Protein AF-A0AAN8KH13-F1 (afdb_monomer)

Secondary structure (DSSP, 8-state):
----------------SSSSSSSSSSSSS-------PPPGGGSPP-SGGGT-EE--SSTT-B---EEEEEEEEETTEEEEEEEEETTTEEESSS-----S--PSSPTT---EEEEEES-EEGGGS-EEEEEEE--HHHHHHHHHHHHHH-TT-TT---SEEEEEEEEEEEETT--GGGGG--EEEEEEEEESSSSEEEEEEEEE------GGGT--TTT--SSSPPEEEEE-SSSS-EEE-TTTTSGGGGGGGT--SSSSTTEEEEE-SSSS-B-SSB-SSSEE-EEESSEEETT--SEEEEESB---TT--EEEEETTTTEEEEEEEEETTEEEEEPPP-S--EEEEEEEEETTS-S-EEEEEEEE-GGGS--SEEEESGGG-EE-TT---EEEEEE-TTTTGGGT---SEEEEEEEEEEEETTEEEEEEEE---SPEE--SEEEEE--PPPTT--EEEEEEEESS----TT---EEEB--EEPEESSHHHHHHHHHHHHHHHTTSPPPPP-SPPPSBHHHHHH-TTTEEEBTTB-TT---TTTTTTSTT-SEEEEESSPPTTS-EE-EEE-TTSBBP-TTT-TTS-BEESS-TT----TT----TTHHHIIIIIHHHIIIIII-S-HHHHHHHHHHSPBP--TT--PPEEEEEETTTEEE-TT--EEE---SEEEEEEEETTSSEEEEEEEEEEE-TT-PEEEEEEEEEEEEEETTTSPPEEEEEETTTEEEEEETTEEE-TTTS-SEEE-SSEEEEEE---TT-EEEEEEETTTTEEEEEEE-SS-EEEEEEE--GGGTTTEESTT---SS-TTS--B-TTSPBPPTTS-HHHHHHHTGGGGBPPGGG--S---TT-------TT--PPPTTTS-----HHHHHHHTT-HHHHHHHHHH--HHHHHHHHHHHHHHHHHHHHT-----PPPPPPPTTEEEEE--SSTT-EEEEEEPTTEEEESTT--SEEEB-TTS-BSSPPPEEEE--------------------SSSHHHHHHHHHHHHTTTSSS------------------------------PPP----HHHHHHHHGGGS--S---PPPPS---GGGTTS--

Foldseek 3Di:
DDDDDDDDDDDDDDDDDDPPPPPVPVPPDPPPPPLAFQAPVNDDDFDVVVVWDFWDQAQQTWNFKDQAPFWAFFAQDTARIWIGTQQQKIWGPGRGSDAFDDDPPDPQLTWIAGLWGHRWRCNLHWTKIKDKDQDQVVQVVVLVVCCVLAVVCPVDTWRIKMKIKGGQIAHALADDQSSVFGWIKMWMWTDPNQWIKIKIAGNAFQAFYHVVQVADNNRNDDHFGIWHWTHNSPRPAIDGDPQGRHRCVNQQSRDELRPRRRMYMWIGNHSHIDTSADPPLAEEKDWPPLEDALAFLAKIKIFRHFDDQPKWKKKAFPVVRDIFTKHDPHRGMIMTRTHRHLAFAKTKMFMDINNSDRRYIYIHGHDFLLPDAFQKDWPPQVQLAAEQQQARKTKIFHDLCPCVVVVFDQQKKFKFKWAWDQDPVFIDTDTFDDPVDIDGSPRMDIDGGGHGDLRRFWIKIKIFRPRRPDPPPRTRITIHRTGTRHYPDLVSLVVVLVVLLVVLVPDDFDDADAADAFFQLLQVLQLQFKDWRSQAGLVDPGPRHCVLQPQFNTKIWTLAQPPQQKTKIWTAHPVGGTDWCQVGLNHIWTFNHDLNDDDDPPDSDGRNPCRCVNPRSSSCSQPPSHPPVVSNVSVCVRTPTGDCPPAAGWFKWKFAFLTWIAASLGQTAHAFFAAKFFAKAFPVRQWTKIWGKDFFAAPVRDGFLTIATFKMWIDGGPPWWIWIWGQDLPQLIWIDTNNHTDRPVSCDCWDDTGQKIWGWDDDPPFWTWIWIHRRVQSKIWIWIGGNGHIIIMIIGRDPVQQQRMATSNARNPNDNQQRQQAPVRDTDGSPDFNVCSRVVGHVSRHDDPVRDSDDDDPPDDHSPTPPVRDHDGLVNDDQDDDPVLCVLQPPPSSLSVSCRGNVDSRSSNRRNVVVVVSVSSVVSRDDFAFADDDHQAVQKGKDWPGTHFFTKIFIGGHPQWAWVVNPDDRIWGQHPNRYTPDDDIHIDGDPPDPPPDDDDDDDDDDDDDPDPPVVVVVVVVVVVVVPPPDDDDDDDDDDDDDDDDDDDDDDDDDDDDDDDDDDDDDDVVVVVVVVVVPDDDDDDDDDDDPDDDPPPPPPDD

Nearest PDB structures (foldseek):
  8oes-assembly1_A  TM=5.252E-01  e=6.749E-11  Homo sapiens
  9gvj-assembly1_A  TM=3.069E-01  e=3.193E-13  Homo sapiens
  9gvq-assembly1_A  TM=2.911E-01  e=2.598E-13  Homo sapiens
  3l89-assembly3_T  TM=8.649E-01  e=4.446E-04  Homo sapiens
  8oer-assembly1_B  TM=3.246E-01  e=1.681E-11  Homo sapiens

InterPro domains:
  IPR000436 Sushi/SCR/CCP domain [PF00084] (931-987)
  IPR000436 Sushi/SCR/CCP domain [PS50923] (929-989)
  IPR000436 Sushi/SCR/CCP domain [SM00032] (931-987)
  IPR000436 Sushi/SCR/CCP domain [cd00033] (931-987)
  IPR001846 von Willebrand factor, type D domain [PF00094] (655-826)
  IPR001846 von Willebrand factor, type D domain [PS51233] (651-853)
  IPR001846 von Willebrand factor, type D domain [SM00216] (642-825)
  IPR003886 NIDO domain [PF06119] (80-270)
  IPR003886 NIDO domain [PS51220] (115-271)
  IPR003886 NIDO domain [SM00539] (115-273)
  IPR005533 AMOP domain [PF03782] (494-635)
  IPR005533 AMOP domain [PS50856] (489-639)
  IPR005533 AMOP domain [SM00723] (489-639)
  IPR035976 Sushi/SCR/CCP superfamily [SSF57535] (929-989)
  IPR051495 Epithelial Barrier and Cell Signaling Protein [PTHR13802] (47-998)
  IPR056619 Mucin-4-like, C8-3 domain [PF23263] (880-920)

Solvent-accessible surface area (backbone atoms only — not comparable to full-atom values): 61212 Å² total; per-residue (Å²): 136,88,83,91,83,90,86,83,90,89,82,88,81,88,80,92,90,82,84,86,74,73,82,79,67,81,81,75,81,78,72,71,79,79,90,58,33,38,50,79,85,76,46,83,83,79,42,71,93,70,66,31,45,69,42,57,78,39,45,68,28,33,56,55,86,41,78,48,97,61,42,44,32,47,27,93,43,73,37,54,36,35,21,52,24,51,26,30,35,37,26,51,87,56,82,59,62,73,39,69,55,69,69,81,50,44,92,82,39,60,34,34,44,21,72,47,19,22,28,28,18,36,68,83,32,42,48,46,39,34,38,78,49,69,53,65,71,60,30,50,49,52,24,54,49,45,35,67,54,37,69,87,42,68,84,60,58,41,65,37,37,36,42,39,33,40,41,48,29,24,44,33,67,47,38,77,69,15,67,76,39,41,28,26,37,34,38,36,41,40,24,58,59,68,54,21,32,42,36,33,42,23,44,38,56,58,52,38,13,10,35,95,37,52,11,40,37,46,57,19,41,60,61,48,20,24,27,29,38,40,27,59,30,72,61,72,43,58,48,72,45,92,36,40,56,37,84,55,41,50,45,48,28,67,40,52,66,71,84,39,36,6,32,34,59,37,39,33,40,39,86,56,75,43,62,46,41,43,85,74,83,52,47,68,43,47,53,38,62,54,54,47,52,32,71,32,20,43,71,34,36,37,32,43,48,53,47,55,94,84,56,51,35,37,38,31,34,64,85,75,68,50,69,44,66,36,46,66,79,44,51,43,32,33,39,28,52,41,66,66,40,81,55,66,43,82,36,47,33,31,39,23,58,66,83,72,50,75,42,24,39,34,68,40,32,24,46,55,66,70,80,49,83,43,62,29,44,66,54,64,73,90,64,46,43,41,34,93,81,30,71,38,70,45,40,40,36,38,70,58,62,79,46,57,88,73,80,42,60,52,66,24,25,33,59,36,43,27,15,52,48,84,51,98,93,42,76,46,75,45,78,67,37,84,54,92,55,76,38,73,53,71,30,56,52,79,43,68,42,44,61,76,60,94,79,50,33,46,29,35,40,44,42,29,46,63,51,52,85,61,69,94,85,61,61,47,32,49,35,32,51,80,46,72,50,40,66,74,55,39,66,62,25,44,53,52,27,52,54,49,50,62,56,52,74,75,50,81,83,73,76,89,88,76,50,34,53,62,32,42,52,31,36,74,50,23,53,12,37,31,40,76,23,73,58,18,33,77,87,56,85,54,94,62,46,27,66,83,23,56,78,33,53,28,28,30,26,58,58,48,73,36,102,77,25,27,40,47,36,39,17,16,30,86,90,29,44,57,33,48,35,90,83,32,76,15,25,10,28,41,30,67,45,31,56,80,32,64,46,62,102,86,50,91,41,28,51,42,55,49,23,43,63,72,42,49,48,44,47,41,20,19,49,68,52,26,85,54,66,67,46,27,53,55,48,38,70,72,30,42,55,42,49,39,78,86,48,66,60,38,38,58,27,40,35,34,39,56,26,38,34,30,15,41,44,65,39,75,52,59,57,56,55,41,22,38,30,34,43,38,30,34,86,82,61,44,36,40,32,36,36,31,25,38,70,26,54,30,92,85,66,48,79,35,57,33,18,27,30,45,31,38,22,38,39,41,43,94,82,26,52,39,41,36,44,29,51,26,87,88,69,32,53,45,40,26,52,74,72,44,79,49,61,72,86,78,50,48,65,65,39,79,52,55,55,35,37,40,32,46,50,93,56,63,101,71,44,47,36,41,37,38,24,32,37,88,63,18,26,22,39,38,38,38,23,27,74,86,32,41,32,40,38,38,31,43,39,39,75,85,50,56,57,39,34,36,36,70,34,18,36,38,73,72,55,42,61,64,30,39,46,14,74,88,70,48,74,42,65,67,84,53,55,58,66,54,44,32,65,57,22,54,61,49,30,52,54,54,79,93,74,53,78,67,76,76,61,94,92,59,78,76,73,62,65,45,83,83,69,70,52,72,47,85,88,80,58,86,75,80,80,46,75,68,46,41,72,73,35,57,87,43,62,65,16,45,48,31,32,66,51,37,58,30,66,68,52,14,52,50,25,47,53,52,53,51,52,50,52,56,45,56,63,36,25,55,86,79,64,52,27,78,86,79,79,72,41,64,61,31,47,69,48,71,75,56,44,43,59,74,22,37,39,39,53,46,52,37,93,72,33,36,53,55,58,79,84,53,69,50,65,38,37,24,35,88,86,25,43,60,72,60,77,87,64,40,38,41,72,62,79,79,68,80,78,78,75,88,78,92,82,86,86,91,84,87,79,89,88,82,75,65,68,68,57,54,56,56,55,54,56,60,55,60,70,66,69,80,77,81,86,82,89,85,84,90,83,89,84,84,88,81,88,83,86,87,85,90,87,84,89,90,88,85,88,82,88,87,92,80,91,79,84,93,82,85,58,68,73,58,59,60,55,56,66,60,68,79,77,68,95,77,86,89,80,84,82,81,74,96,71,78,72,85,88,70,73,88,81,82,128

pLDDT: mean 81.87, std 19.07, range [20.55, 98.44]

Organism: Patella caerulea (NCBI:txid87958)

Radius of gyration: 39.88 Å; Cα contacts (8 Å, |Δi|>4): 2372; chains: 1; bounding box: 101×100×132 Å

Structure (mmCIF, N/CA/C/O backbone):
data_AF-A0AAN8KH13-F1
#
_entry.id   AF-A0AAN8KH13-F1
#
loop_
_atom_site.group_PDB
_atom_site.id
_atom_site.type_symbol
_atom_site.label_atom_id
_atom_site.label_alt_id
_atom_site.label_comp_id
_atom_site.label_asym_id
_atom_site.label_entity_id
_atom_site.label_seq_id
_atom_site.pdbx_PDB_ins_code
_atom_site.Cartn_x
_atom_site.Cartn_y
_atom_site.Cartn_z
_atom_site.occupancy
_atom_site.B_iso_or_equiv
_atom_site.auth_seq_id
_atom_site.auth_comp_id
_atom_site.auth_asym_id
_atom_site.auth_atom_id
_atom_site.pdbx_PDB_model_num
ATOM 1 N N . MET A 1 1 ? 23.962 60.960 7.751 1.00 33.75 1 MET A N 1
ATOM 2 C CA . MET A 1 1 ? 24.108 61.860 8.914 1.00 33.75 1 MET A CA 1
ATOM 3 C C . MET A 1 1 ? 24.637 61.024 10.069 1.00 33.75 1 MET A C 1
ATOM 5 O O . MET A 1 1 ? 23.998 60.051 10.437 1.00 33.75 1 MET A O 1
ATOM 9 N N . CYS A 1 2 ? 25.851 61.326 10.520 1.00 20.55 2 CYS A N 1
ATOM 10 C CA . CYS A 1 2 ? 26.519 60.745 11.693 1.00 20.55 2 CYS A CA 1
ATOM 11 C C . CYS A 1 2 ? 25.966 61.387 13.006 1.00 20.55 2 CYS A C 1
ATOM 13 O O . CYS A 1 2 ? 25.243 62.375 12.887 1.00 20.55 2 CYS A O 1
ATOM 15 N N . PRO A 1 3 ? 26.466 61.068 14.224 1.00 53.81 3 PRO A N 1
ATOM 16 C CA . PRO A 1 3 ? 26.529 59.765 14.931 1.00 53.81 3 PRO A CA 1
ATOM 17 C C . PRO A 1 3 ? 26.399 59.895 16.497 1.00 53.81 3 PRO A C 1
ATOM 19 O O . PRO A 1 3 ? 26.174 60.991 17.001 1.00 53.81 3 PRO A O 1
ATOM 22 N N . ASN A 1 4 ? 26.717 58.809 17.241 1.00 29.28 4 ASN A N 1
ATOM 23 C CA . ASN A 1 4 ? 27.314 58.755 18.612 1.00 29.28 4 ASN A CA 1
ATOM 24 C C . ASN A 1 4 ? 26.423 59.030 19.854 1.00 29.28 4 ASN A C 1
ATOM 26 O O . ASN A 1 4 ? 25.459 59.768 19.767 1.00 29.28 4 ASN A O 1
ATOM 30 N N . ALA A 1 5 ? 26.707 58.597 21.097 1.00 31.95 5 ALA A N 1
ATOM 31 C CA . ALA A 1 5 ? 27.539 57.563 21.742 1.00 31.95 5 ALA A CA 1
ATOM 32 C C . ALA A 1 5 ? 27.422 57.745 23.292 1.00 31.95 5 ALA A C 1
ATOM 34 O O . ALA A 1 5 ? 27.413 58.877 23.756 1.00 31.95 5 ALA A O 1
ATOM 35 N N . TRP A 1 6 ? 27.449 56.639 24.057 1.00 27.91 6 TRP A N 1
ATOM 36 C CA . TRP A 1 6 ? 28.189 56.423 25.331 1.00 27.91 6 TRP A CA 1
ATOM 37 C C . TRP A 1 6 ? 27.723 56.958 26.727 1.00 27.91 6 TRP A C 1
ATOM 39 O O . TRP A 1 6 ? 27.596 58.149 26.968 1.00 27.91 6 TRP A O 1
ATOM 49 N N . TYR A 1 7 ? 27.705 55.997 27.679 1.00 27.31 7 TYR A N 1
ATOM 50 C CA . TYR A 1 7 ? 28.293 55.979 29.050 1.00 27.31 7 TYR A CA 1
ATOM 51 C C . TYR A 1 7 ? 27.484 56.215 30.366 1.00 27.31 7 TYR A C 1
ATOM 53 O O . TYR A 1 7 ? 27.155 57.323 30.761 1.00 27.31 7 TYR A O 1
ATOM 61 N N . THR A 1 8 ? 27.342 55.095 31.107 1.00 29.36 8 THR A N 1
ATOM 62 C CA . THR A 1 8 ? 27.637 54.812 32.543 1.00 29.36 8 THR A CA 1
ATOM 63 C C . THR A 1 8 ? 27.004 55.591 33.718 1.00 29.36 8 THR A C 1
ATOM 65 O O . THR A 1 8 ? 27.439 56.680 34.063 1.00 29.36 8 THR A O 1
ATOM 68 N N . GLY A 1 9 ? 26.174 54.875 34.499 1.00 26.39 9 GLY A N 1
ATOM 69 C CA . GLY A 1 9 ? 26.504 54.387 35.857 1.00 26.39 9 GLY A CA 1
ATOM 70 C C . GLY A 1 9 ? 26.324 55.299 37.089 1.00 26.39 9 GLY A C 1
ATOM 71 O O . GLY A 1 9 ? 27.067 56.256 37.261 1.00 26.39 9 GLY A O 1
ATOM 72 N N . LYS A 1 10 ? 25.482 54.873 38.055 1.00 28.25 10 LYS A N 1
ATOM 73 C CA . LYS A 1 10 ? 25.797 54.843 39.509 1.00 28.25 10 LYS A CA 1
ATOM 74 C C . LYS A 1 10 ? 24.733 54.102 40.343 1.00 28.25 10 LYS A C 1
ATOM 76 O O . LYS A 1 10 ? 23.546 54.120 40.048 1.00 28.25 10 LYS A O 1
ATOM 81 N N . ARG A 1 11 ? 25.226 53.410 41.375 1.00 28.33 11 ARG A N 1
ATOM 82 C CA . ARG A 1 11 ? 24.556 52.503 42.328 1.00 28.33 11 ARG A CA 1
ATOM 83 C C . ARG A 1 11 ? 23.987 53.237 43.560 1.00 28.33 11 ARG A C 1
ATOM 85 O O . ARG A 1 11 ? 24.635 54.169 44.018 1.00 28.33 11 ARG A O 1
ATOM 92 N N . ARG A 1 12 ? 22.981 52.588 44.194 1.00 28.03 12 ARG A N 1
ATOM 93 C CA . ARG A 1 12 ? 22.610 52.588 45.644 1.00 28.03 12 ARG A CA 1
ATOM 94 C C . ARG A 1 12 ? 21.978 53.911 46.161 1.00 28.03 12 ARG A C 1
ATOM 96 O O . ARG A 1 12 ? 22.427 54.970 45.779 1.00 28.03 12 ARG A O 1
ATOM 103 N N . VAL A 1 13 ? 20.970 53.969 47.046 1.00 28.45 13 VAL A N 1
ATOM 104 C CA . VAL A 1 13 ? 20.479 53.049 48.092 1.00 28.45 13 VAL A CA 1
ATOM 105 C C . VAL A 1 13 ? 19.186 53.634 48.713 1.00 28.45 13 VAL A C 1
ATOM 107 O O . VAL A 1 13 ? 19.089 54.848 48.821 1.00 28.45 13 VAL A O 1
ATOM 110 N N . HIS A 1 14 ? 18.287 52.761 49.204 1.00 27.20 14 HIS A N 1
ATOM 111 C CA . HIS A 1 14 ? 17.257 53.011 50.245 1.00 27.20 14 HIS A CA 1
ATOM 112 C C . HIS A 1 14 ? 16.041 53.891 49.863 1.00 27.20 14 HIS A C 1
ATOM 114 O O . HIS A 1 14 ? 16.154 54.837 49.111 1.00 27.20 14 HIS A O 1
ATOM 120 N N . SER A 1 15 ? 14.822 53.689 50.368 1.00 28.98 15 SER A N 1
ATOM 121 C CA . SER A 1 15 ? 14.282 52.756 51.361 1.00 28.98 15 SER A CA 1
ATOM 122 C C . SER A 1 15 ? 12.763 52.988 51.439 1.00 28.98 15 SER A C 1
ATOM 124 O O . SER A 1 15 ? 12.325 54.131 51.485 1.00 28.98 15 SER A O 1
ATOM 126 N N . ARG A 1 16 ? 11.999 51.896 51.579 1.00 33.97 16 ARG A N 1
ATOM 127 C CA . ARG A 1 16 ? 10.703 51.825 52.283 1.00 33.97 16 ARG A CA 1
ATOM 128 C C . ARG A 1 16 ? 9.563 52.734 51.802 1.00 33.97 16 ARG A C 1
ATOM 130 O O . ARG A 1 16 ? 9.164 53.598 52.556 1.00 33.97 16 ARG A O 1
ATOM 137 N N . TRP A 1 17 ? 8.937 52.429 50.666 1.00 32.28 17 TRP A N 1
ATOM 138 C CA . TRP A 1 17 ? 7.501 52.701 50.434 1.00 32.28 17 TRP A CA 1
ATOM 139 C C . TRP A 1 17 ? 6.966 51.788 49.320 1.00 32.28 17 TRP A C 1
ATOM 141 O O . TRP A 1 17 ? 6.568 52.274 48.281 1.00 32.28 17 TRP A O 1
ATOM 151 N N . LEU A 1 18 ? 7.031 50.457 49.476 1.00 32.28 18 LEU A N 1
ATOM 152 C CA . LEU A 1 18 ? 6.320 49.501 48.592 1.00 32.28 18 LEU A CA 1
ATOM 153 C C . LEU A 1 18 ? 6.354 48.064 49.157 1.00 32.28 18 LEU A C 1
ATOM 155 O O . LEU A 1 18 ? 6.642 47.095 48.468 1.00 32.28 18 LEU A O 1
ATOM 159 N N . ARG A 1 19 ? 6.088 47.920 50.464 1.00 34.56 19 ARG A N 1
ATOM 160 C CA . ARG A 1 19 ? 5.881 46.615 51.133 1.00 34.56 19 ARG A CA 1
ATOM 161 C C . ARG A 1 19 ? 4.488 46.466 51.762 1.00 34.56 19 ARG A C 1
ATOM 163 O O . ARG A 1 19 ? 4.293 45.604 52.605 1.00 34.56 19 ARG A O 1
ATOM 170 N N . ILE A 1 20 ? 3.516 47.279 51.338 1.00 39.41 20 ILE A N 1
ATOM 171 C CA . ILE A 1 20 ? 2.116 47.211 51.814 1.00 39.41 20 ILE A CA 1
ATOM 172 C C . ILE A 1 20 ? 1.130 46.889 50.663 1.00 39.41 20 ILE A C 1
ATOM 174 O O . ILE A 1 20 ? -0.073 46.844 50.863 1.00 39.41 20 ILE A O 1
ATOM 178 N N . LEU A 1 21 ? 1.624 46.550 49.463 1.00 38.12 21 LEU A N 1
ATOM 179 C CA . LEU A 1 21 ? 0.790 46.144 48.312 1.00 38.12 21 LEU A CA 1
ATOM 180 C C . LEU A 1 21 ? 1.078 44.726 47.771 1.00 38.12 21 LEU A C 1
ATOM 182 O O . LEU A 1 21 ? 0.499 44.335 46.767 1.00 38.12 21 LEU A O 1
ATOM 186 N N . CYS A 1 22 ? 1.902 43.927 48.464 1.00 36.34 22 CYS A N 1
ATOM 187 C CA . CYS A 1 22 ? 2.202 42.528 48.094 1.00 36.34 22 CYS A CA 1
ATOM 188 C C . CYS A 1 22 ? 1.727 41.480 49.120 1.00 36.34 22 CYS A C 1
ATOM 190 O O . CYS A 1 22 ? 2.161 40.336 49.062 1.00 36.34 22 CYS A O 1
ATOM 192 N N . VAL A 1 23 ? 0.842 41.838 50.058 1.00 39.19 23 VAL A N 1
ATOM 193 C CA . VAL A 1 23 ? 0.235 40.872 51.007 1.00 39.19 23 VAL A CA 1
ATOM 194 C C . VAL A 1 23 ? -1.284 40.724 50.791 1.00 39.19 23 VAL A C 1
ATOM 196 O O . VAL A 1 23 ? -1.935 39.935 51.459 1.00 39.19 23 VAL A O 1
ATOM 199 N N . LEU A 1 24 ? -1.851 41.400 49.785 1.00 35.88 24 LEU A N 1
ATOM 200 C CA . LEU A 1 24 ? -3.265 41.262 49.391 1.00 35.88 24 LEU A CA 1
ATOM 201 C C . LEU A 1 24 ? -3.476 40.749 47.954 1.00 35.88 24 LEU A C 1
ATOM 203 O O . LEU A 1 24 ? -4.605 40.688 47.483 1.00 35.88 24 LEU A O 1
ATOM 207 N N . SER A 1 25 ? -2.411 40.311 47.278 1.00 37.34 25 SER A N 1
ATOM 208 C CA . SER A 1 25 ? -2.444 39.730 45.923 1.00 37.34 25 SER A CA 1
ATOM 209 C C . SER A 1 25 ? -1.936 38.279 45.855 1.00 37.34 25 SER A C 1
ATOM 211 O O . SER A 1 25 ? -1.789 37.732 44.770 1.00 37.34 25 SER A O 1
ATOM 213 N N . VAL A 1 26 ? -1.739 37.622 47.007 1.00 38.44 26 VAL A N 1
ATOM 214 C CA . VAL A 1 26 ? -1.411 36.179 47.119 1.00 38.44 26 VAL A CA 1
ATOM 215 C C . VAL A 1 26 ? -2.598 35.357 47.668 1.00 38.44 26 VAL A C 1
ATOM 217 O O . VAL A 1 26 ? -2.479 34.171 47.937 1.00 38.44 26 VAL A O 1
ATOM 220 N N . LEU A 1 27 ? -3.793 35.954 47.769 1.00 34.72 27 LEU A N 1
ATOM 221 C CA . LEU A 1 27 ? -5.031 35.262 48.174 1.00 34.72 27 LEU A CA 1
ATOM 222 C C . LEU A 1 27 ? -6.125 35.234 47.092 1.00 34.72 27 LEU A C 1
ATOM 224 O O . LEU A 1 27 ? -7.256 34.860 47.378 1.00 34.72 27 LEU A O 1
ATOM 228 N N . ILE A 1 28 ? -5.804 35.579 45.839 1.00 41.16 28 ILE A N 1
ATOM 229 C CA . ILE A 1 28 ? -6.734 35.457 44.701 1.00 41.16 28 ILE A CA 1
ATOM 230 C C . ILE A 1 28 ? -5.978 34.928 43.471 1.00 41.16 28 ILE A C 1
ATOM 232 O O . ILE A 1 28 ? -5.794 35.638 42.492 1.00 41.16 28 ILE A O 1
ATOM 236 N N . ALA A 1 29 ? -5.474 33.694 43.554 1.00 35.56 29 ALA A N 1
ATOM 237 C CA . ALA A 1 29 ? -5.123 32.855 42.392 1.00 35.56 29 ALA A CA 1
ATOM 238 C C . ALA A 1 29 ? -4.918 31.369 42.759 1.00 35.56 29 ALA A C 1
ATOM 240 O O . ALA A 1 29 ? -4.278 30.628 42.023 1.00 35.56 29 ALA A O 1
ATOM 241 N N . VAL A 1 30 ? -5.479 30.911 43.881 1.00 35.12 30 VAL A N 1
ATOM 242 C CA . VAL A 1 30 ? -5.832 29.500 44.061 1.00 35.12 30 VAL A CA 1
ATOM 243 C C . VAL A 1 30 ? -7.347 29.494 44.130 1.00 35.12 30 VAL A C 1
ATOM 245 O O . VAL A 1 30 ? -7.944 29.496 45.202 1.00 35.12 30 VAL A O 1
ATOM 248 N N . PHE A 1 31 ? -7.988 29.587 42.964 1.00 28.52 31 PHE A N 1
ATOM 249 C CA . PHE A 1 31 ? -9.304 28.978 42.871 1.00 28.52 31 PHE A CA 1
ATOM 250 C C . PHE A 1 31 ? -9.066 27.492 43.159 1.00 28.52 31 PHE A C 1
ATOM 252 O O . PHE A 1 31 ? -8.256 26.890 42.447 1.00 28.52 31 PHE A O 1
ATOM 259 N N . PRO A 1 32 ? -9.708 26.874 44.166 1.00 31.47 32 PRO A N 1
ATOM 260 C CA . PRO A 1 32 ? -9.898 25.441 44.066 1.00 31.47 32 PRO A CA 1
ATOM 261 C C . PRO A 1 32 ? -10.573 25.226 42.710 1.00 31.47 32 PRO A C 1
ATOM 263 O O . PRO A 1 32 ? -11.534 25.932 42.381 1.00 31.47 32 PRO A O 1
ATOM 266 N N . LEU A 1 33 ? -10.030 24.321 41.889 1.00 35.12 33 LEU A N 1
ATOM 267 C CA . LEU A 1 33 ? -10.805 23.702 40.819 1.00 35.12 33 LEU A CA 1
ATOM 268 C C . LEU A 1 33 ? -12.168 23.405 41.437 1.00 35.12 33 LEU A C 1
ATOM 270 O O . LEU A 1 33 ? -12.245 22.657 42.407 1.00 35.12 33 LEU A O 1
ATOM 274 N N . ASN A 1 34 ? -13.203 24.113 40.982 1.00 32.94 34 ASN A N 1
ATOM 275 C CA . ASN A 1 34 ? -14.557 23.916 41.467 1.00 32.94 34 ASN A CA 1
ATOM 276 C C . ASN A 1 34 ? -14.891 22.455 41.164 1.00 32.94 34 ASN A C 1
ATOM 278 O O . ASN A 1 34 ? -15.199 22.117 40.023 1.00 32.94 34 ASN A O 1
ATOM 282 N N . THR A 1 35 ? -14.772 21.603 42.178 1.00 40.91 35 THR A N 1
ATOM 283 C CA . THR A 1 35 ? -15.156 20.197 42.184 1.00 40.91 35 THR A CA 1
ATOM 284 C C . THR A 1 35 ? -16.669 20.156 42.062 1.00 40.91 35 THR A C 1
ATOM 286 O O . THR A 1 35 ? -17.397 20.170 43.053 1.00 40.91 35 THR A O 1
ATOM 289 N N . LYS A 1 36 ? -17.163 20.236 40.830 1.00 52.44 36 LYS A N 1
ATOM 290 C CA . LYS A 1 36 ? -18.584 20.128 40.523 1.00 52.44 36 LYS A CA 1
ATOM 291 C C . LYS A 1 36 ? -18.758 18.958 39.568 1.00 52.44 36 LYS A C 1
ATOM 293 O O . LYS A 1 36 ? -18.095 18.916 38.536 1.00 52.44 36 LYS A O 1
ATOM 298 N N . ALA A 1 37 ? -19.625 18.034 39.970 1.00 64.38 37 ALA A N 1
ATOM 299 C CA . ALA A 1 37 ? -20.119 16.916 39.179 1.00 64.38 37 ALA A CA 1
ATOM 300 C C . ALA A 1 37 ? -20.635 17.370 37.799 1.00 64.38 37 ALA A C 1
ATOM 302 O O . ALA A 1 37 ? -20.837 18.570 37.564 1.00 64.38 37 ALA A O 1
ATOM 303 N N . VAL A 1 38 ? -20.884 16.419 36.893 1.00 80.56 38 VAL A N 1
ATOM 304 C CA . VAL A 1 38 ? -21.459 16.703 35.568 1.00 80.56 38 VAL A CA 1
ATOM 305 C C . VAL A 1 38 ? -22.767 17.464 35.753 1.00 80.56 38 VAL A C 1
ATOM 307 O O . VAL A 1 38 ? -23.706 16.935 36.325 1.00 80.56 38 VAL A O 1
ATOM 310 N N . ARG A 1 39 ? -22.866 18.711 35.286 1.00 85.94 39 ARG A N 1
ATOM 311 C CA . ARG A 1 39 ? -24.101 19.489 35.474 1.00 85.94 39 ARG A CA 1
ATOM 312 C C . ARG A 1 39 ? -25.218 18.888 34.627 1.00 85.94 39 ARG A C 1
ATOM 314 O O . ARG A 1 39 ? -24.968 18.450 33.508 1.00 85.94 39 ARG A O 1
ATOM 321 N N . LEU A 1 40 ? -26.466 19.022 35.074 1.00 85.56 40 LEU A N 1
ATOM 322 C CA . LEU A 1 40 ? -27.652 18.569 34.331 1.00 85.56 40 LEU A CA 1
ATOM 323 C C . LEU A 1 40 ? -27.675 19.042 32.861 1.00 85.56 40 LEU A C 1
ATOM 325 O O . LEU A 1 40 ? -28.128 18.340 31.962 1.00 85.56 40 LEU A O 1
ATOM 329 N N . GLN A 1 41 ? -27.157 20.242 32.592 1.00 83.75 41 GLN A N 1
ATOM 330 C CA . GLN A 1 41 ? -27.078 20.803 31.242 1.00 83.75 41 GLN A CA 1
ATOM 331 C C . GLN A 1 41 ? -26.040 20.132 30.327 1.00 83.75 41 GLN A C 1
ATOM 333 O O . GLN A 1 41 ? -26.185 20.250 29.108 1.00 83.75 41 GLN A O 1
ATOM 338 N N . ASP A 1 42 ? -25.041 19.467 30.907 1.00 86.25 42 ASP A N 1
ATOM 339 C CA . ASP A 1 42 ? -23.940 18.788 30.222 1.00 86.25 42 ASP A CA 1
ATOM 340 C C . ASP A 1 42 ? -24.278 17.302 29.932 1.00 86.25 42 ASP A C 1
ATOM 342 O O . ASP A 1 42 ? -23.545 16.643 29.196 1.00 86.25 42 ASP A O 1
ATOM 346 N N . LEU A 1 43 ? -25.407 16.785 30.449 1.00 92.94 43 LEU A N 1
ATOM 347 C CA . LEU A 1 43 ? -25.982 15.491 30.055 1.00 92.94 43 LEU A CA 1
ATOM 348 C C . LEU A 1 43 ? -26.521 15.526 28.618 1.00 92.94 43 LEU A C 1
ATOM 350 O O . LEU A 1 43 ? -26.949 16.578 28.118 1.00 92.94 43 LEU A O 1
ATOM 354 N N . TYR A 1 44 ? -26.591 14.355 27.972 1.00 94.25 44 TYR A N 1
ATOM 355 C CA . TYR A 1 44 ? -27.373 14.218 26.743 1.00 94.25 44 TYR A CA 1
ATOM 356 C C . TYR A 1 44 ? -28.816 14.593 27.060 1.00 94.25 44 TYR A C 1
ATOM 358 O O . TYR A 1 44 ? -29.399 14.071 28.008 1.00 94.25 44 TYR A O 1
ATOM 366 N N . LYS A 1 45 ? -29.372 15.547 26.304 1.00 94.06 45 LYS A N 1
ATOM 367 C CA . LYS A 1 45 ? -30.709 16.089 26.582 1.00 94.06 45 LYS A CA 1
ATOM 368 C C . LYS A 1 45 ? -31.727 14.959 26.601 1.00 94.06 45 LYS A C 1
ATOM 370 O O . LYS A 1 45 ? -31.715 14.149 25.681 1.00 94.06 45 LYS A O 1
ATOM 375 N N . PHE A 1 46 ? -32.591 14.948 27.607 1.00 93.75 46 PHE A N 1
ATOM 376 C CA . PHE A 1 46 ? -33.626 13.944 27.825 1.00 93.75 46 PHE A CA 1
ATOM 377 C C . PHE A 1 46 ? -34.908 14.643 28.283 1.00 93.75 46 PHE A C 1
ATOM 379 O O . PHE A 1 46 ? -34.824 15.665 28.969 1.00 93.75 46 PHE A O 1
ATOM 386 N N . ASN A 1 47 ? -36.062 14.138 27.843 1.00 91.50 47 ASN A N 1
ATOM 387 C CA . ASN A 1 47 ? -37.445 14.410 28.273 1.00 91.50 47 ASN A CA 1
ATOM 388 C C . ASN A 1 47 ? -38.399 14.137 27.088 1.00 91.50 47 ASN A C 1
ATOM 390 O O . ASN A 1 47 ? -37.986 13.842 25.968 1.00 91.50 47 ASN A O 1
ATOM 394 N N . THR A 1 48 ? -39.696 14.361 27.286 1.00 90.38 48 THR A N 1
ATOM 395 C CA . THR A 1 48 ? -40.689 14.236 26.210 1.00 90.38 48 THR A CA 1
ATOM 396 C C . THR A 1 48 ? -40.421 15.127 24.988 1.00 90.38 48 THR A C 1
ATOM 398 O O . THR A 1 48 ? -40.759 14.725 23.879 1.00 90.38 48 THR A O 1
ATOM 401 N N . THR A 1 49 ? -39.799 16.308 25.130 1.00 90.69 49 THR A N 1
ATOM 402 C CA . THR A 1 49 ? -39.511 17.192 23.980 1.00 90.69 49 THR A CA 1
ATOM 403 C C . THR A 1 49 ? -38.325 16.724 23.139 1.00 90.69 49 THR A C 1
ATOM 405 O O . THR A 1 49 ? -38.187 17.176 22.006 1.00 90.69 49 THR A O 1
ATOM 408 N N . ASN A 1 50 ? -37.485 15.828 23.664 1.00 88.81 50 ASN A N 1
ATOM 409 C CA . ASN A 1 50 ? -36.405 15.172 22.922 1.00 88.81 50 ASN A CA 1
ATOM 410 C C . ASN A 1 50 ? -36.814 13.782 22.392 1.00 88.81 50 ASN A C 1
ATOM 412 O O . ASN A 1 50 ? -35.988 13.096 21.798 1.00 88.81 50 ASN A O 1
ATOM 416 N N . GLY A 1 51 ? -38.079 13.378 22.567 1.00 91.88 51 GLY A N 1
ATOM 417 C CA . GLY A 1 51 ? -38.604 12.101 22.076 1.00 91.88 51 GLY A CA 1
ATOM 418 C C . GLY A 1 51 ? -38.390 10.912 23.017 1.00 91.88 51 GLY A C 1
ATOM 419 O O . GLY A 1 51 ? -38.613 9.776 22.603 1.00 91.88 51 GLY A O 1
ATOM 420 N N . ASP A 1 52 ? -37.978 11.148 24.267 1.00 96.06 52 ASP A N 1
ATOM 421 C CA . ASP A 1 52 ? -37.783 10.080 25.247 1.00 96.06 52 ASP A CA 1
ATOM 422 C C . ASP A 1 52 ? -39.101 9.440 25.692 1.00 96.06 52 ASP A C 1
ATOM 424 O O . ASP A 1 52 ? -40.112 10.112 25.929 1.00 96.06 52 ASP A O 1
ATOM 428 N N . LYS A 1 53 ? -39.050 8.121 25.863 1.00 96.25 53 LYS A N 1
ATOM 429 C CA . LYS A 1 53 ? -40.092 7.316 26.498 1.00 96.25 53 LYS A CA 1
ATOM 430 C C . LYS A 1 53 ? -39.807 7.180 27.992 1.00 96.25 53 LYS A C 1
ATOM 432 O O . LYS A 1 53 ? -38.684 7.395 28.444 1.00 96.25 53 LYS A O 1
ATOM 437 N N . LEU A 1 54 ? -40.844 6.831 28.748 1.00 95.19 54 LEU A N 1
ATOM 438 C CA . LEU A 1 54 ? -40.757 6.531 30.175 1.00 95.19 54 LEU A CA 1
ATOM 439 C C . LEU A 1 54 ? -40.874 5.027 30.397 1.00 95.19 54 LEU A C 1
ATOM 441 O O . LEU A 1 54 ? -41.584 4.346 29.654 1.00 95.19 54 LEU A O 1
ATOM 445 N N . THR A 1 55 ? -40.184 4.523 31.414 1.00 93.69 55 THR A N 1
ATOM 446 C CA . THR A 1 55 ? -40.494 3.208 31.983 1.00 93.69 55 THR A CA 1
ATOM 447 C C . THR A 1 55 ? -41.814 3.258 32.752 1.00 93.69 55 THR A C 1
ATOM 449 O O . THR A 1 55 ? -42.331 4.337 33.075 1.00 93.69 55 THR A O 1
ATOM 452 N N . ASP A 1 56 ? -42.363 2.085 33.063 1.00 88.00 56 ASP A N 1
ATOM 453 C CA . ASP A 1 56 ? -43.536 2.009 33.925 1.00 88.00 56 ASP A CA 1
ATOM 454 C C . ASP A 1 56 ? -43.206 2.538 35.330 1.00 88.00 56 ASP A C 1
ATOM 456 O O . ASP A 1 56 ? -42.158 2.237 35.911 1.00 88.00 56 ASP A O 1
ATOM 460 N N . SER A 1 57 ? -44.129 3.326 35.894 1.00 86.75 57 SER A N 1
ATOM 461 C CA . SER A 1 57 ? -44.026 3.897 37.246 1.00 86.75 57 SER A CA 1
ATOM 462 C C . SER A 1 57 ? -44.332 2.843 38.317 1.00 86.75 57 SER A C 1
ATOM 464 O O . SER A 1 57 ? -45.258 2.990 39.117 1.00 86.75 57 SER A O 1
ATOM 466 N N . THR A 1 58 ? -43.565 1.762 38.303 1.00 86.94 58 THR A N 1
ATOM 467 C CA . THR A 1 58 ? -43.577 0.667 39.275 1.00 86.94 58 THR A CA 1
ATOM 468 C C . THR A 1 58 ? -42.221 0.591 39.960 1.00 86.94 58 THR A C 1
ATOM 470 O O . THR A 1 58 ? -41.232 0.990 39.363 1.00 86.94 58 THR A O 1
ATOM 473 N N . ASP A 1 59 ? -42.168 0.037 41.162 1.00 81.94 59 ASP A N 1
ATOM 474 C CA . ASP A 1 59 ? -40.938 -0.129 41.947 1.00 81.94 59 ASP A CA 1
ATOM 475 C C . ASP A 1 59 ? -39.874 -0.953 41.179 1.00 81.94 59 ASP A C 1
ATOM 477 O O . ASP A 1 59 ? -39.011 -0.404 40.496 1.00 81.94 59 ASP A O 1
ATOM 481 N N . ASP A 1 60 ? -40.064 -2.273 41.097 1.00 86.88 60 ASP A N 1
ATOM 482 C CA . ASP A 1 60 ? -39.193 -3.194 40.354 1.00 86.88 60 ASP A CA 1
ATOM 483 C C . ASP A 1 60 ? -39.658 -3.433 38.902 1.00 86.88 60 ASP A C 1
ATOM 485 O O . ASP A 1 60 ? -39.988 -4.558 38.506 1.00 86.88 60 ASP A O 1
ATOM 489 N N . GLY A 1 61 ? -39.760 -2.365 38.108 1.00 87.56 61 GLY A N 1
ATOM 490 C CA . GLY A 1 61 ? -40.170 -2.434 36.696 1.00 87.56 61 GLY A CA 1
ATOM 491 C C . GLY A 1 61 ? -39.108 -2.000 35.692 1.00 87.56 61 GLY A C 1
ATOM 492 O O . GLY A 1 61 ? -37.947 -1.764 36.031 1.00 87.56 61 GLY A O 1
ATOM 493 N N . GLY A 1 62 ? -39.527 -1.858 34.437 1.00 93.00 62 GLY A N 1
ATOM 494 C CA . GLY A 1 62 ? -38.669 -1.408 33.351 1.00 93.00 62 GLY A CA 1
ATOM 495 C C . GLY A 1 62 ? -39.447 -0.970 32.114 1.00 93.00 62 GLY A C 1
ATOM 496 O O . GLY A 1 62 ? -40.605 -0.559 32.189 1.00 93.00 62 GLY A O 1
ATOM 497 N N . SER A 1 63 ? -38.775 -1.000 30.968 1.00 94.06 63 SER A N 1
ATOM 498 C CA . SER A 1 63 ? -39.314 -0.574 29.674 1.00 94.06 63 SER A CA 1
ATOM 499 C C . SER A 1 63 ? -40.076 -1.656 28.900 1.00 94.06 63 SER A C 1
ATOM 501 O O . SER A 1 63 ? -40.625 -1.352 27.841 1.00 94.06 63 SER A O 1
ATOM 503 N N . GLY A 1 64 ? -40.035 -2.922 29.330 1.00 93.19 64 GLY A N 1
ATOM 504 C CA . GLY A 1 64 ? -40.233 -4.050 28.419 1.00 93.19 64 GLY A CA 1
ATOM 505 C C . GLY A 1 64 ? -39.122 -4.147 27.354 1.00 93.19 64 GLY A C 1
ATOM 506 O O . GLY A 1 64 ? -38.143 -3.391 27.404 1.00 93.19 64 GLY A O 1
ATOM 507 N N . PRO A 1 65 ? -39.229 -5.093 26.399 1.00 95.44 65 PRO A N 1
ATOM 508 C CA . PRO A 1 65 ? -38.212 -5.297 25.370 1.00 95.44 65 PRO A CA 1
ATOM 509 C C . PRO A 1 65 ? -38.169 -4.132 24.378 1.00 95.44 65 PRO A C 1
ATOM 511 O O . PRO A 1 65 ? -39.189 -3.757 23.797 1.00 95.44 65 PRO A O 1
ATOM 514 N N . ILE A 1 66 ? -36.970 -3.609 24.138 1.00 97.31 66 ILE A N 1
ATOM 515 C CA . ILE A 1 66 ? -36.696 -2.589 23.127 1.00 97.31 66 ILE A CA 1
ATOM 516 C C . ILE A 1 66 ? -35.828 -3.228 22.046 1.00 97.31 66 ILE A C 1
ATOM 518 O O . ILE A 1 66 ? -34.663 -3.529 22.294 1.00 97.31 66 ILE A O 1
ATOM 522 N N . ASN A 1 67 ? -36.388 -3.426 20.854 1.00 96.25 67 ASN A N 1
ATOM 523 C CA . ASN A 1 67 ? -35.609 -3.825 19.681 1.00 96.25 67 ASN A CA 1
ATOM 524 C C . ASN A 1 67 ? -34.855 -2.601 19.157 1.00 96.25 67 ASN A C 1
ATOM 526 O O . ASN A 1 67 ? -35.473 -1.552 18.968 1.00 96.25 67 ASN A O 1
ATOM 530 N N . ILE A 1 68 ? -33.551 -2.738 18.933 1.00 95.88 68 ILE A N 1
ATOM 531 C CA . ILE A 1 68 ? -32.684 -1.638 18.495 1.00 95.88 68 ILE A CA 1
ATOM 532 C C . ILE A 1 68 ? -32.352 -1.773 17.007 1.00 95.88 68 ILE A C 1
ATOM 534 O O . ILE A 1 68 ? -32.223 -2.881 16.490 1.00 95.88 68 ILE A O 1
ATOM 538 N N . THR A 1 69 ? -32.247 -0.645 16.298 1.00 93.06 69 THR A N 1
ATOM 539 C CA . THR A 1 69 ? -32.080 -0.629 14.829 1.00 93.06 69 THR A CA 1
ATOM 540 C C . THR A 1 69 ? -30.677 -1.011 14.367 1.00 93.06 69 THR A C 1
ATOM 542 O O . THR A 1 69 ? -30.515 -1.494 13.249 1.00 93.06 69 THR A O 1
ATOM 545 N N . VAL A 1 70 ? -29.673 -0.831 15.225 1.00 90.69 70 VAL A N 1
ATOM 546 C CA . VAL A 1 70 ? -28.290 -1.262 15.005 1.00 90.69 70 VAL A CA 1
ATOM 547 C C . VAL A 1 70 ? -27.902 -2.163 16.167 1.00 90.69 70 VAL A C 1
ATOM 549 O O . VAL A 1 70 ? -28.074 -1.785 17.324 1.00 90.69 70 VAL A O 1
ATOM 552 N N . SER A 1 71 ? -27.389 -3.359 15.867 1.00 92.06 71 SER A N 1
ATOM 553 C CA . SER A 1 71 ? -26.929 -4.280 16.910 1.00 92.06 71 SER A CA 1
ATOM 554 C C . SER A 1 71 ? -25.811 -3.638 17.726 1.00 92.06 71 SER A C 1
ATOM 556 O O . SER A 1 71 ? -24.881 -3.072 17.155 1.00 92.06 71 SER A O 1
ATOM 558 N N . PHE A 1 72 ? -25.885 -3.758 19.048 1.00 96.25 72 PHE A N 1
ATOM 559 C CA . PHE A 1 72 ? -24.884 -3.248 19.974 1.00 96.25 72 PHE A CA 1
ATOM 560 C C . PHE A 1 72 ? -23.913 -4.377 20.355 1.00 96.25 72 PHE A C 1
ATOM 562 O O . PHE A 1 72 ? -24.327 -5.330 21.025 1.00 96.25 72 PHE A O 1
ATOM 569 N N . PRO A 1 73 ? -22.641 -4.320 19.919 1.00 94.38 73 PRO A N 1
ATOM 570 C CA . PRO A 1 73 ? -21.588 -5.179 20.450 1.00 94.38 73 PRO A CA 1
ATOM 571 C C . PRO A 1 73 ? -21.416 -4.918 21.947 1.00 94.38 73 PRO A C 1
ATOM 573 O O . PRO A 1 73 ? -21.364 -3.771 22.373 1.00 94.38 73 PRO A O 1
ATOM 576 N N . PHE A 1 74 ? -21.354 -5.967 22.753 1.00 94.38 74 PHE A N 1
ATOM 577 C CA . PHE A 1 74 ? -21.083 -5.889 24.179 1.00 94.38 74 PHE A CA 1
ATOM 578 C C . PHE A 1 74 ? -20.280 -7.121 24.585 1.00 94.38 74 PHE A C 1
ATOM 580 O O . PHE A 1 74 ? -20.763 -8.256 24.530 1.00 94.38 74 PHE A O 1
ATOM 587 N N . PHE A 1 75 ? -19.026 -6.887 24.957 1.00 88.44 75 PHE A N 1
ATOM 588 C CA . PHE A 1 75 ? -17.982 -7.897 25.037 1.00 88.44 75 PHE A CA 1
ATOM 589 C C . PHE A 1 75 ? -17.933 -8.731 23.746 1.00 88.44 75 PHE A C 1
ATOM 591 O O . PHE A 1 75 ? -17.917 -8.182 22.650 1.00 88.44 75 PHE A O 1
ATOM 598 N N . THR A 1 76 ? -17.937 -10.057 23.853 1.00 77.31 76 THR A N 1
ATOM 599 C CA . THR A 1 76 ? -17.822 -10.985 22.719 1.00 77.31 76 THR A CA 1
ATOM 600 C C . THR A 1 76 ? -19.154 -11.277 22.016 1.00 77.31 76 THR A C 1
ATOM 602 O O . THR A 1 76 ? -19.216 -12.155 21.157 1.00 77.31 76 THR A O 1
ATOM 605 N N . LYS A 1 77 ? -20.246 -10.581 22.369 1.00 85.06 77 LYS A N 1
ATOM 606 C CA . LYS A 1 77 ? -21.594 -10.835 21.830 1.00 85.06 77 LYS A CA 1
ATOM 607 C C . LYS A 1 77 ? -22.204 -9.572 21.230 1.00 85.06 77 LYS A C 1
ATOM 609 O O . LYS A 1 77 ? -21.971 -8.468 21.702 1.00 85.06 77 LYS A O 1
ATOM 614 N N . LYS A 1 78 ? -23.036 -9.738 20.201 1.00 90.56 78 LYS A N 1
ATOM 615 C CA . LYS A 1 78 ? -23.884 -8.664 19.663 1.00 90.56 78 LYS A CA 1
ATOM 616 C C . LYS A 1 78 ? -25.310 -8.824 20.179 1.00 90.56 78 LYS A C 1
ATOM 618 O O . LYS A 1 78 ? -25.825 -9.940 20.237 1.00 90.56 78 LYS A O 1
ATOM 623 N N . HIS A 1 79 ? -25.943 -7.711 20.530 1.00 93.88 79 HIS A N 1
ATOM 624 C CA . HIS A 1 79 ? -27.323 -7.676 20.998 1.00 93.88 79 HIS A CA 1
ATOM 625 C C . HIS A 1 79 ? -28.186 -6.819 20.075 1.00 93.88 79 HIS A C 1
ATOM 627 O O . HIS A 1 79 ? -27.809 -5.708 19.726 1.00 93.88 79 HIS A O 1
ATOM 633 N N . ASP A 1 80 ? -29.352 -7.334 19.705 1.00 95.12 80 ASP A N 1
ATOM 634 C CA . ASP A 1 80 ? -30.364 -6.701 18.847 1.00 95.12 80 ASP A CA 1
ATOM 635 C C . ASP A 1 80 ? -31.551 -6.134 19.646 1.00 95.12 80 ASP A C 1
ATOM 637 O O . ASP A 1 80 ? -32.471 -5.518 19.101 1.00 95.12 80 ASP A O 1
ATOM 641 N N . LYS A 1 81 ? -31.523 -6.323 20.966 1.00 96.75 81 LYS A N 1
ATOM 642 C CA . LYS A 1 81 ? -32.524 -5.834 21.907 1.00 96.75 81 LYS A CA 1
ATOM 643 C C . LYS A 1 81 ? -31.911 -5.519 23.266 1.00 96.75 81 LYS A C 1
ATOM 645 O O . LYS A 1 81 ? -30.895 -6.097 23.652 1.00 96.75 81 LYS A O 1
ATOM 650 N N . LEU A 1 82 ? -32.578 -4.647 24.015 1.00 97.94 82 LEU A N 1
ATOM 651 C CA . LEU A 1 82 ? -32.229 -4.303 25.392 1.00 97.94 82 LEU A CA 1
ATOM 652 C C . LEU A 1 82 ? -33.469 -3.945 26.226 1.00 97.94 82 LEU A C 1
ATOM 654 O O . LEU A 1 82 ? -34.573 -3.808 25.700 1.00 97.94 82 LEU A O 1
ATOM 658 N N . TYR A 1 83 ? -33.273 -3.785 27.532 1.00 97.81 83 TYR A N 1
ATOM 659 C CA . TYR A 1 83 ? -34.282 -3.382 28.511 1.00 97.81 83 TYR A CA 1
ATOM 660 C C . TYR A 1 83 ? -33.682 -2.316 29.427 1.00 97.81 83 TYR A C 1
ATOM 662 O O . TYR A 1 83 ? -32.553 -2.475 29.892 1.00 97.81 83 TYR A O 1
ATOM 670 N N . VAL A 1 84 ? -34.436 -1.257 29.723 1.00 97.81 84 VAL A N 1
ATOM 671 C CA . VAL A 1 84 ? -34.065 -0.239 30.716 1.00 97.81 84 VAL A CA 1
ATOM 672 C C . VAL A 1 84 ? -34.841 -0.514 31.999 1.00 97.81 84 VAL A C 1
ATOM 674 O O . VAL A 1 84 ? -36.069 -0.480 31.994 1.00 97.81 84 VAL A O 1
ATOM 677 N N . ASN A 1 85 ? -34.132 -0.803 33.089 1.00 96.50 85 ASN A N 1
ATOM 678 C CA . ASN A 1 85 ? -34.715 -1.208 34.369 1.00 96.50 85 ASN A CA 1
ATOM 679 C C . ASN A 1 85 ? -34.701 -0.043 35.368 1.00 96.50 85 ASN A C 1
ATOM 681 O O . ASN A 1 85 ? -33.731 0.720 35.435 1.00 96.50 85 ASN A O 1
ATOM 685 N N . ASN A 1 86 ? -35.748 0.071 36.188 1.00 95.62 86 ASN A N 1
ATOM 686 C CA . ASN A 1 86 ? -35.901 1.171 37.147 1.00 95.62 86 ASN A CA 1
ATOM 687 C C . ASN A 1 86 ? -34.775 1.203 38.184 1.00 95.62 86 ASN A C 1
ATOM 689 O O . ASN A 1 86 ? -34.249 2.275 38.472 1.00 95.62 86 ASN A O 1
ATOM 693 N N . ASN A 1 87 ? -34.300 0.028 38.599 1.00 95.69 87 ASN A N 1
ATOM 694 C CA . ASN A 1 87 ? -33.185 -0.178 39.528 1.00 95.69 87 ASN A CA 1
ATOM 695 C C . ASN A 1 87 ? -31.792 0.181 38.970 1.00 95.69 87 ASN A C 1
ATOM 697 O O . ASN A 1 87 ? -30.789 -0.313 39.469 1.00 95.69 87 ASN A O 1
ATOM 701 N N . GLY A 1 88 ? -31.695 1.018 37.931 1.00 95.88 88 GLY A N 1
ATOM 702 C CA . GLY A 1 88 ? -30.416 1.556 37.452 1.00 95.88 88 GLY A CA 1
ATOM 703 C C . GLY A 1 88 ? -29.573 0.598 36.609 1.00 95.88 88 GLY A C 1
ATOM 704 O O . GLY A 1 88 ? -28.342 0.650 36.660 1.00 95.88 88 GLY A O 1
ATOM 705 N N . VAL A 1 89 ? -30.227 -0.280 35.839 1.00 96.38 89 VAL A N 1
ATOM 706 C CA . VAL A 1 89 ? -29.582 -1.322 35.019 1.00 96.38 89 VAL A CA 1
ATOM 707 C C . VAL A 1 89 ? -30.134 -1.325 33.596 1.00 96.38 89 VAL A C 1
ATOM 709 O O . VAL A 1 89 ? -31.342 -1.225 33.394 1.00 96.38 89 VAL A O 1
ATOM 712 N N . ILE A 1 90 ? -29.267 -1.532 32.607 1.00 98.12 90 ILE A N 1
ATOM 713 C CA . ILE A 1 90 ? -29.641 -1.948 31.252 1.00 98.12 90 ILE A CA 1
ATOM 714 C C . ILE A 1 90 ? -29.262 -3.419 31.090 1.00 98.12 90 ILE A C 1
ATOM 716 O O . ILE A 1 90 ? -28.128 -3.804 31.369 1.00 98.12 90 ILE A O 1
ATOM 720 N N . SER A 1 91 ? -30.201 -4.248 30.650 1.00 96.69 91 SER A N 1
ATOM 721 C CA . SER A 1 91 ? -29.989 -5.682 30.417 1.00 96.69 91 SER A CA 1
ATOM 722 C C . SER A 1 91 ? -30.306 -6.041 28.969 1.00 96.69 91 SER A C 1
ATOM 724 O O . SER A 1 91 ? -31.090 -5.355 28.318 1.00 96.69 91 SER A O 1
ATOM 726 N N . PHE A 1 92 ? -29.715 -7.120 28.447 1.00 95.88 92 PHE A N 1
ATOM 727 C CA . PHE A 1 92 ? -29.891 -7.489 27.030 1.00 95.88 92 PHE A CA 1
ATOM 728 C C . PHE A 1 92 ? -30.800 -8.704 26.799 1.00 95.88 92 PHE A C 1
ATOM 730 O O . PHE A 1 92 ? -31.398 -8.856 25.737 1.00 95.88 92 PHE A O 1
ATOM 737 N N . LEU A 1 93 ? -30.947 -9.588 27.791 1.00 92.62 93 LEU A N 1
ATOM 738 C CA . LEU A 1 93 ? -31.708 -10.834 27.613 1.00 92.62 93 LEU A CA 1
ATOM 739 C C . LEU A 1 93 ? -33.162 -10.718 28.083 1.00 92.62 93 LEU A C 1
ATOM 741 O O . LEU A 1 93 ? -34.084 -11.105 27.357 1.00 92.62 93 LEU A O 1
ATOM 745 N N . LYS A 1 94 ? -33.359 -10.172 29.285 1.00 91.94 94 LYS A N 1
ATOM 746 C CA . LYS A 1 94 ? -34.643 -10.077 29.991 1.00 91.94 94 LYS A CA 1
ATOM 747 C C . LYS A 1 94 ? -34.696 -8.802 30.833 1.00 91.94 94 LYS A C 1
ATOM 749 O O . LYS A 1 94 ? -33.651 -8.317 31.268 1.00 91.94 94 LYS A O 1
ATOM 754 N N . GLU A 1 95 ? -35.901 -8.320 31.114 1.00 92.00 95 GLU A N 1
ATOM 755 C CA . GLU A 1 95 ? -36.130 -7.306 32.149 1.00 92.00 95 GLU A CA 1
ATOM 756 C C . GLU A 1 95 ? -35.756 -7.869 33.532 1.00 92.00 95 GLU A C 1
ATOM 758 O O . GLU A 1 95 ? -36.035 -9.033 33.841 1.00 92.00 95 GLU A O 1
ATOM 763 N N . LEU A 1 96 ? -35.100 -7.055 34.357 1.00 90.31 96 LEU A N 1
ATOM 764 C CA . LEU A 1 96 ? -34.611 -7.406 35.684 1.00 90.31 96 LEU A CA 1
ATOM 765 C C . LEU A 1 96 ? -35.366 -6.641 36.767 1.00 90.31 96 LEU A C 1
ATOM 767 O O . LEU A 1 96 ? -35.293 -5.422 36.866 1.00 90.31 96 LEU A O 1
ATOM 771 N N . LYS A 1 97 ? -36.007 -7.410 37.647 1.00 87.44 97 LYS A N 1
ATOM 772 C CA . LYS A 1 97 ? -36.727 -6.927 38.836 1.00 87.44 97 LYS A CA 1
ATOM 773 C C . LYS A 1 97 ? -35.918 -7.074 40.124 1.00 87.44 97 LYS A C 1
ATOM 775 O O . LYS A 1 97 ? -36.459 -7.051 41.220 1.00 87.44 97 LYS A O 1
ATOM 780 N N . VAL A 1 98 ? -34.620 -7.346 39.996 1.00 86.19 98 VAL A N 1
ATOM 781 C CA . VAL A 1 98 ? -33.745 -7.575 41.146 1.00 86.19 98 VAL A CA 1
ATOM 782 C C . VAL A 1 98 ? -33.288 -6.218 41.672 1.00 86.19 98 VAL A C 1
ATOM 784 O O . VAL A 1 98 ? -32.529 -5.520 41.004 1.00 86.19 98 VAL A O 1
ATOM 787 N N . TYR A 1 99 ? -33.748 -5.855 42.866 1.00 85.62 99 TYR A N 1
ATOM 788 C CA . TYR A 1 99 ? -33.421 -4.593 43.538 1.00 85.62 99 TYR A CA 1
ATOM 789 C C . TYR A 1 99 ? -32.126 -4.648 44.352 1.00 85.62 99 TYR A C 1
ATOM 791 O O . TYR A 1 99 ? -31.450 -3.637 44.533 1.00 85.62 99 TYR A O 1
ATOM 799 N N . LYS A 1 100 ? -31.756 -5.834 44.856 1.00 90.62 100 LYS A N 1
ATOM 800 C CA . LYS A 1 100 ? -30.550 -6.004 45.668 1.00 90.62 100 LYS A CA 1
ATOM 801 C C . LYS A 1 100 ? -29.336 -6.270 44.766 1.00 90.62 100 LYS A C 1
ATOM 803 O O . LYS A 1 100 ? -29.270 -7.353 44.177 1.00 90.62 100 LYS A O 1
ATOM 808 N N . PRO A 1 101 ? -28.362 -5.344 44.682 1.00 89.69 101 PRO A N 1
ATOM 809 C CA . PRO A 1 101 ? -27.185 -5.538 43.846 1.00 89.69 101 PRO A CA 1
ATOM 810 C C . PRO A 1 101 ? -26.346 -6.725 44.326 1.00 89.69 101 PRO A C 1
ATOM 812 O O . PRO A 1 101 ? -26.199 -6.955 45.533 1.00 89.69 101 PRO A O 1
ATOM 815 N N . SER A 1 102 ? -25.804 -7.468 43.361 1.00 90.69 102 SER A N 1
ATOM 816 C CA . SER A 1 102 ? -24.898 -8.605 43.566 1.00 90.69 102 SER A CA 1
ATOM 817 C C . SER A 1 102 ? -23.498 -8.290 43.041 1.00 90.69 102 SER A C 1
ATOM 819 O O . SER A 1 102 ? -23.327 -7.405 42.199 1.00 90.69 102 SER A O 1
ATOM 821 N N . ASP A 1 103 ? -22.505 -9.022 43.540 1.00 88.25 103 ASP A N 1
ATOM 822 C CA . ASP A 1 103 ? -21.119 -8.886 43.094 1.00 88.25 103 ASP A CA 1
ATOM 823 C C . ASP A 1 103 ? -20.984 -9.375 41.647 1.00 88.25 103 ASP A C 1
ATOM 825 O O . ASP A 1 103 ? -21.671 -10.313 41.227 1.00 88.25 103 ASP A O 1
ATOM 829 N N . PHE A 1 104 ? -20.110 -8.726 40.880 1.00 90.31 104 PHE A N 1
ATOM 830 C CA . PHE A 1 104 ? -19.716 -9.239 39.575 1.00 90.31 104 PHE A CA 1
ATOM 831 C C . PHE A 1 104 ? -18.551 -10.235 39.726 1.00 90.31 104 PHE A C 1
ATOM 833 O O . PHE A 1 104 ? -17.695 -10.039 40.590 1.00 90.31 104 PHE A O 1
ATOM 840 N N . PRO A 1 105 ? -18.516 -11.315 38.923 1.00 89.00 105 PRO A N 1
ATOM 841 C CA . PRO A 1 105 ? -19.465 -11.653 37.863 1.00 89.00 105 PRO A CA 1
ATOM 842 C C . PRO A 1 105 ? -20.769 -12.269 38.403 1.00 89.00 105 PRO A C 1
ATOM 844 O O . PRO A 1 105 ? -20.780 -12.978 39.409 1.00 89.00 105 PRO A O 1
ATOM 847 N N . LEU A 1 106 ? -21.883 -12.037 37.700 1.00 88.12 106 LEU A N 1
ATOM 848 C CA . LEU A 1 106 ? -23.185 -12.596 38.081 1.00 88.12 106 LEU A CA 1
ATOM 849 C C . LEU A 1 106 ? -23.246 -14.113 37.869 1.00 88.12 106 LEU A C 1
ATOM 851 O O . LEU A 1 106 ? -22.775 -14.646 36.863 1.00 88.12 106 LEU A O 1
ATOM 855 N N . THR A 1 107 ? -23.919 -14.810 38.786 1.00 84.31 107 THR A N 1
ATOM 856 C CA . THR A 1 107 ? -24.080 -16.272 38.737 1.00 84.31 107 THR A CA 1
ATOM 857 C C . THR A 1 107 ? -25.095 -16.744 37.696 1.00 84.31 107 THR A C 1
ATOM 859 O O . THR A 1 107 ? -25.014 -17.892 37.254 1.00 84.31 107 THR A O 1
ATOM 862 N N . ASP A 1 108 ? -26.030 -15.880 37.290 1.00 81.00 108 ASP A N 1
ATOM 863 C CA . ASP A 1 108 ? -27.150 -16.208 36.401 1.00 81.00 108 ASP A CA 1
ATOM 864 C C . ASP A 1 108 ? -26.892 -15.897 34.913 1.00 81.00 108 ASP A C 1
ATOM 866 O O . ASP A 1 108 ? -27.832 -15.898 34.121 1.00 81.00 108 ASP A O 1
ATOM 870 N N . GLU A 1 109 ? -25.626 -15.654 34.537 1.00 80.81 109 GLU A N 1
ATOM 871 C CA . GLU A 1 109 ? -25.177 -15.396 33.153 1.00 80.81 109 GLU A CA 1
ATOM 872 C C . GLU A 1 109 ? -25.882 -14.212 32.466 1.00 80.81 109 GLU A C 1
ATOM 874 O O . GLU A 1 109 ? -25.850 -14.087 31.243 1.00 80.81 109 GLU A O 1
ATOM 879 N N . THR A 1 110 ? -26.500 -13.295 33.220 1.00 89.50 110 THR A N 1
ATOM 880 C CA . THR A 1 110 ? -27.190 -12.153 32.609 1.00 89.50 110 THR A CA 1
ATOM 881 C C . THR A 1 110 ? -26.199 -11.046 32.216 1.00 89.50 110 THR A C 1
ATOM 883 O O . THR A 1 110 ? -25.566 -10.463 33.101 1.00 89.50 110 THR A O 1
ATOM 886 N N . PRO A 1 111 ? -26.073 -10.685 30.923 1.00 94.06 111 PRO A N 1
ATOM 887 C CA . PRO A 1 111 ? -25.276 -9.542 30.500 1.00 94.06 111 PRO A CA 1
ATOM 888 C C . PRO A 1 111 ? -25.979 -8.235 30.874 1.00 94.06 111 PRO A C 1
ATOM 890 O O . PRO A 1 111 ? -27.143 -8.024 30.503 1.00 94.06 111 PRO A O 1
ATOM 893 N N . ILE A 1 112 ? -25.277 -7.366 31.606 1.00 96.00 112 ILE A N 1
ATOM 894 C CA . ILE A 1 112 ? -25.818 -6.086 32.073 1.00 96.00 112 ILE A CA 1
ATOM 895 C C . ILE A 1 112 ? -24.802 -4.943 32.028 1.00 96.00 112 ILE A C 1
ATOM 897 O O . ILE A 1 112 ? -23.603 -5.130 32.239 1.00 96.00 112 ILE A O 1
ATOM 901 N N . ILE A 1 113 ? -25.335 -3.741 31.825 1.00 97.81 113 ILE A N 1
ATOM 902 C CA . ILE A 1 113 ? -24.678 -2.451 32.025 1.00 97.81 113 ILE A CA 1
ATOM 903 C C . ILE A 1 113 ? -25.337 -1.806 33.247 1.00 97.81 113 ILE A C 1
ATOM 905 O O . ILE A 1 113 ? -26.529 -1.501 33.227 1.00 97.81 113 ILE A O 1
ATOM 909 N N . ALA A 1 114 ? -24.574 -1.591 34.312 1.00 97.06 114 ALA A N 1
ATOM 910 C CA . ALA A 1 114 ? -25.060 -1.024 35.563 1.00 97.06 114 ALA A CA 1
ATOM 911 C C . ALA A 1 114 ? -24.406 0.346 35.797 1.00 97.06 114 ALA A C 1
ATOM 913 O O . ALA A 1 114 ? -23.348 0.402 36.419 1.00 97.06 114 ALA A O 1
ATOM 914 N N . PRO A 1 115 ? -24.989 1.465 35.323 1.00 96.69 115 PRO A N 1
ATOM 915 C CA . PRO A 1 115 ? -24.506 2.787 35.717 1.00 96.69 115 PRO A CA 1
ATOM 916 C C . PRO A 1 115 ? -24.624 2.997 37.233 1.00 96.69 115 PRO A C 1
ATOM 918 O O . PRO A 1 115 ? -23.733 3.590 37.835 1.00 96.69 115 PRO A O 1
ATOM 921 N N . PHE A 1 116 ? -25.705 2.520 37.860 1.00 96.88 116 PHE A N 1
ATOM 922 C CA . PHE A 1 116 ? -25.901 2.593 39.310 1.00 96.88 116 PHE A CA 1
ATOM 923 C C . PHE A 1 116 ? -27.005 1.619 39.746 1.00 96.88 116 PHE A C 1
ATOM 925 O O . PHE A 1 116 ? -28.169 1.995 39.846 1.00 96.88 116 PHE A O 1
ATOM 932 N N . TRP A 1 117 ? -26.663 0.354 39.979 1.00 96.75 117 TRP A N 1
ATOM 933 C CA . TRP A 1 117 ? -27.633 -0.670 40.354 1.00 96.75 117 TRP A CA 1
ATOM 934 C C . TRP A 1 117 ? -27.940 -0.637 41.849 1.00 96.75 117 TRP A C 1
ATOM 936 O O . TRP A 1 117 ? -27.114 -1.050 42.667 1.00 96.75 117 TRP A O 1
ATOM 946 N N . ALA A 1 118 ? -29.136 -0.167 42.192 1.00 95.38 118 ALA A N 1
ATOM 947 C CA . ALA A 1 118 ? -29.650 -0.114 43.554 1.00 95.38 118 ALA A CA 1
ATOM 948 C C . ALA A 1 118 ? -31.183 -0.206 43.568 1.00 95.38 118 ALA A C 1
ATOM 950 O O . ALA A 1 118 ? -31.825 -0.189 42.523 1.00 95.38 118 ALA A O 1
ATOM 951 N N . ASP A 1 119 ? -31.744 -0.284 44.769 1.00 93.94 119 ASP A N 1
ATOM 952 C CA . ASP A 1 119 ? -33.176 -0.418 45.046 1.00 93.94 119 ASP A CA 1
ATOM 953 C C . ASP A 1 119 ? -33.896 0.938 44.868 1.00 93.94 119 ASP A C 1
ATOM 955 O O . ASP A 1 119 ? -34.025 1.727 45.814 1.00 93.94 119 ASP A O 1
ATOM 959 N N . VAL A 1 120 ? -34.231 1.255 43.612 1.00 94.38 120 VAL A N 1
ATOM 960 C CA . VAL A 1 120 ? -34.815 2.524 43.161 1.00 94.38 120 VAL A CA 1
ATOM 961 C C . VAL A 1 120 ? -36.339 2.436 43.186 1.00 94.38 120 VAL A C 1
ATOM 963 O O . VAL A 1 120 ? -36.924 1.627 42.480 1.00 94.38 120 VAL A O 1
ATOM 966 N N . ASP A 1 121 ? -36.984 3.387 43.861 1.00 92.38 121 ASP A N 1
ATOM 967 C CA . ASP A 1 121 ? -38.444 3.491 43.907 1.00 92.38 121 ASP A CA 1
ATOM 968 C C . ASP A 1 121 ? -38.921 4.751 43.168 1.00 92.38 121 ASP A C 1
ATOM 970 O O . ASP A 1 121 ? -38.972 5.861 43.715 1.00 92.38 121 ASP A O 1
ATOM 974 N N . VAL A 1 122 ? -39.293 4.579 41.896 1.00 91.81 122 VAL A N 1
ATOM 975 C CA . VAL A 1 122 ? -39.848 5.665 41.069 1.00 91.81 122 VAL A CA 1
ATOM 976 C C . VAL A 1 122 ? -41.292 6.024 41.436 1.00 91.81 122 VAL A C 1
ATOM 978 O O . VAL A 1 122 ? -41.773 7.086 41.039 1.00 91.81 122 VAL A O 1
ATOM 981 N N . THR A 1 123 ? -41.989 5.201 42.233 1.00 89.38 123 THR A N 1
ATOM 982 C CA . THR A 1 123 ? -43.355 5.505 42.704 1.00 89.38 123 THR A CA 1
ATOM 983 C C . THR A 1 123 ? -43.359 6.620 43.750 1.00 89.38 123 THR A C 1
ATOM 985 O O . THR A 1 123 ? -44.328 7.374 43.861 1.00 89.38 123 THR A O 1
ATOM 988 N N . LYS A 1 124 ? -42.243 6.778 44.472 1.00 85.25 124 LYS A N 1
ATOM 989 C CA . LYS A 1 124 ? -42.007 7.855 45.446 1.00 85.25 124 LYS A CA 1
ATOM 990 C C . LYS A 1 124 ? -41.389 9.119 44.849 1.00 85.25 124 LYS A C 1
ATOM 992 O O . LYS A 1 124 ? -41.259 10.131 45.545 1.00 85.25 124 LYS A O 1
ATOM 997 N N . GLY A 1 125 ? -41.023 9.094 43.570 1.00 85.94 125 GLY A N 1
ATOM 998 C CA . GLY A 1 125 ? -40.546 10.260 42.834 1.00 85.94 125 GLY A CA 1
ATOM 999 C C . GLY A 1 125 ? -39.368 9.971 41.909 1.00 85.94 125 GLY A C 1
ATOM 1000 O O . GLY A 1 125 ? -38.650 8.984 42.053 1.00 85.94 125 GLY A O 1
ATOM 1001 N N . GLY A 1 126 ? -39.162 10.892 40.970 1.00 93.19 126 GLY A N 1
ATOM 1002 C CA . GLY A 1 126 ? -38.214 10.721 39.873 1.00 93.19 126 GLY A CA 1
ATOM 1003 C C . GLY A 1 126 ? -38.814 9.962 38.693 1.00 93.19 126 GLY A C 1
ATOM 1004 O O . GLY A 1 126 ? -39.980 9.567 38.715 1.00 93.19 126 GLY A O 1
ATOM 1005 N N . LYS A 1 127 ? -38.036 9.835 37.618 1.00 95.62 127 LYS A N 1
ATOM 1006 C CA . LYS A 1 127 ? -38.444 9.194 36.360 1.00 95.62 127 LYS A CA 1
ATOM 1007 C C . LYS A 1 127 ? -37.257 8.515 35.691 1.00 95.62 127 LYS A C 1
ATOM 1009 O O . LYS A 1 127 ? -36.130 8.979 35.836 1.00 95.62 127 LYS A O 1
ATOM 1014 N N . VAL A 1 128 ? -37.519 7.475 34.902 1.00 97.38 128 VAL A N 1
ATOM 1015 C CA . VAL A 1 128 ? -36.505 6.863 34.033 1.00 97.38 128 VAL A CA 1
ATOM 1016 C C . VAL A 1 128 ? -36.883 7.095 32.581 1.00 97.38 128 VAL A C 1
ATOM 1018 O O . VAL A 1 128 ? -37.915 6.624 32.104 1.00 97.38 128 VAL A O 1
ATOM 1021 N N . TRP A 1 129 ? -36.046 7.868 31.900 1.00 97.81 129 TRP A N 1
ATOM 1022 C CA . TRP A 1 129 ? -36.200 8.258 30.505 1.00 97.81 129 TRP A CA 1
ATOM 1023 C C . TRP A 1 129 ? -35.307 7.403 29.624 1.00 97.81 129 TRP A C 1
ATOM 1025 O O . TRP A 1 129 ? -34.167 7.133 30.002 1.00 97.81 129 TRP A O 1
ATOM 1035 N N . TYR A 1 130 ? -35.776 7.036 28.436 1.00 98.00 130 TYR A N 1
ATOM 1036 C CA . TYR A 1 130 ? -34.920 6.392 27.451 1.00 98.00 130 TYR A CA 1
ATOM 1037 C C . TYR A 1 130 ? -35.298 6.729 26.011 1.00 98.00 130 TYR A C 1
ATOM 1039 O O . TYR A 1 130 ? -36.477 6.911 25.686 1.00 98.00 130 TYR A O 1
ATOM 1047 N N . ARG A 1 131 ? -34.297 6.748 25.128 1.00 97.25 131 ARG A N 1
ATOM 1048 C CA . ARG A 1 131 ? -34.507 6.736 23.680 1.00 97.25 131 ARG A CA 1
ATOM 1049 C C . ARG A 1 131 ? -33.342 6.132 22.922 1.00 97.25 131 ARG A C 1
ATOM 1051 O O . ARG A 1 131 ? -32.183 6.244 23.314 1.00 97.25 131 ARG A O 1
ATOM 1058 N N . GLU A 1 132 ? -33.690 5.587 21.774 1.00 96.44 132 GLU A N 1
ATOM 1059 C CA . GLU A 1 132 ? -32.782 5.392 20.657 1.00 96.44 132 GLU A CA 1
ATOM 1060 C C . GLU A 1 132 ? -32.662 6.699 19.864 1.00 96.44 132 GLU A C 1
ATOM 1062 O O . GLU A 1 132 ? -33.645 7.430 19.715 1.00 96.44 132 GLU A O 1
ATOM 1067 N N . GLU A 1 133 ? -31.466 7.011 19.369 1.00 94.75 133 GLU A N 1
ATOM 1068 C CA . GLU A 1 133 ? -31.198 8.247 18.642 1.00 94.75 133 GLU A CA 1
ATOM 1069 C C . GLU A 1 133 ? -30.246 8.002 17.461 1.00 94.75 133 GLU A C 1
ATOM 1071 O O . GLU A 1 133 ? -29.184 7.393 17.589 1.00 94.75 133 GLU A O 1
ATOM 1076 N N . THR A 1 134 ? -30.637 8.513 16.294 1.00 92.25 134 THR A N 1
ATOM 1077 C CA . THR A 1 134 ? -29.903 8.376 15.023 1.00 92.25 134 THR A CA 1
ATOM 1078 C C . THR A 1 134 ? -29.756 9.715 14.295 1.00 92.25 134 THR A C 1
ATOM 1080 O O . THR A 1 134 ? -29.241 9.773 13.177 1.00 92.25 134 THR A O 1
ATOM 1083 N N . GLN A 1 135 ? -30.173 10.833 14.906 1.00 90.06 135 GLN A N 1
ATOM 1084 C CA . GLN A 1 135 ? -30.028 12.142 14.278 1.00 90.06 135 GLN A CA 1
ATOM 1085 C C . GLN A 1 135 ? -28.549 12.549 14.146 1.00 90.06 135 GLN A C 1
ATOM 1087 O O . GLN A 1 135 ? -27.801 12.496 15.133 1.00 90.06 135 GLN A O 1
ATOM 1092 N N . PRO A 1 136 ? -28.133 13.102 12.986 1.00 90.31 136 PRO A N 1
ATOM 1093 C CA . PRO A 1 136 ? -26.738 13.451 12.706 1.00 90.31 136 PRO A CA 1
ATOM 1094 C C . PRO A 1 136 ? -26.070 14.336 13.761 1.00 90.31 136 PRO A C 1
ATOM 1096 O O . PRO A 1 136 ? -24.878 14.202 14.018 1.00 90.31 136 PRO A O 1
ATOM 1099 N N . LYS A 1 137 ? -26.830 15.229 14.406 1.00 91.81 137 LYS A N 1
ATOM 1100 C CA . LYS A 1 137 ? -26.316 16.112 15.460 1.00 91.81 137 LYS A CA 1
ATOM 1101 C C . LYS A 1 137 ? -25.772 15.326 16.659 1.00 91.81 137 LYS A C 1
ATOM 1103 O O . LYS A 1 137 ? -24.681 15.635 17.135 1.00 91.81 137 LYS A O 1
ATOM 1108 N N . TYR A 1 138 ? -26.524 14.343 17.154 1.00 92.12 138 TYR A N 1
ATOM 1109 C CA . TYR A 1 138 ? -26.115 13.552 18.316 1.00 92.12 138 TYR A CA 1
ATOM 1110 C C . TYR A 1 138 ? -25.065 12.505 17.938 1.00 92.12 138 TYR A C 1
ATOM 1112 O O . TYR A 1 138 ? -24.121 12.303 18.697 1.00 92.12 138 TYR A O 1
ATOM 1120 N N . LEU A 1 139 ? -25.155 11.932 16.732 1.00 93.81 139 LEU A N 1
ATOM 1121 C CA . LEU A 1 139 ? -24.110 11.060 16.189 1.00 93.81 139 LEU A CA 1
ATOM 1122 C C . LEU A 1 139 ? -22.769 11.798 16.050 1.00 93.81 139 LEU A C 1
ATOM 1124 O O . LEU A 1 139 ? -21.727 11.265 16.430 1.00 93.81 139 LEU A O 1
ATOM 1128 N N . ALA A 1 140 ? -22.776 13.047 15.573 1.00 89.31 140 ALA A N 1
ATOM 1129 C CA . ALA A 1 140 ? -21.575 13.878 15.478 1.00 89.31 140 ALA A CA 1
ATOM 1130 C C . ALA A 1 140 ? -20.999 14.227 16.859 1.00 89.31 140 ALA A C 1
ATOM 1132 O O . ALA A 1 140 ? -19.781 14.187 17.040 1.00 89.31 140 ALA A O 1
ATOM 1133 N N . GLN A 1 141 ? -21.859 14.521 17.842 1.00 94.50 141 GLN A N 1
ATOM 1134 C CA . GLN A 1 141 ? -21.440 14.738 19.229 1.00 94.50 141 GLN A CA 1
ATOM 1135 C C . GLN A 1 141 ? -20.764 13.484 19.807 1.00 94.50 141 GLN A C 1
ATOM 1137 O O . GLN A 1 141 ? -19.628 13.575 20.268 1.00 94.50 141 GLN A O 1
ATOM 1142 N N . ALA A 1 142 ? -21.416 12.322 19.718 1.00 95.44 142 ALA A N 1
ATOM 1143 C CA . ALA A 1 142 ? -20.889 11.047 20.204 1.00 95.44 142 ALA A CA 1
ATOM 1144 C C . ALA A 1 142 ? -19.575 10.669 19.506 1.00 95.44 142 ALA A C 1
ATOM 1146 O O . ALA A 1 142 ? -18.597 10.311 20.156 1.00 95.44 142 ALA A O 1
ATOM 1147 N N . THR A 1 143 ? -19.516 10.849 18.184 1.00 92.06 143 THR A N 1
ATOM 1148 C CA . THR A 1 143 ? -18.296 10.663 17.388 1.00 92.06 143 THR A CA 1
ATOM 1149 C C . THR A 1 143 ? -17.160 11.556 17.885 1.00 92.06 143 THR A C 1
ATOM 1151 O O . THR A 1 143 ? -16.032 11.095 18.048 1.00 92.06 143 THR A O 1
ATOM 1154 N N . SER A 1 144 ? -17.441 12.835 18.152 1.00 90.62 144 SER A N 1
ATOM 1155 C CA . SER A 1 144 ? -16.440 13.767 18.673 1.00 90.62 144 SER A CA 1
ATOM 1156 C C . SER A 1 144 ? -15.969 13.391 20.077 1.00 90.62 144 SER A C 1
ATOM 1158 O O . SER A 1 144 ? -14.802 13.618 20.389 1.00 90.62 144 SER A O 1
ATOM 1160 N N . GLU A 1 145 ? -16.845 12.856 20.930 1.00 92.06 145 GLU A N 1
ATOM 1161 C CA . GLU A 1 145 ? -16.463 12.390 22.263 1.00 92.06 145 GLU A CA 1
ATOM 1162 C C . GLU A 1 145 ? -15.594 11.130 22.182 1.00 92.06 145 GLU A C 1
ATOM 1164 O O . GLU A 1 145 ? -14.530 11.110 22.798 1.00 92.06 145 GLU A O 1
ATOM 1169 N N . VAL A 1 146 ? -15.974 10.128 21.380 1.00 91.31 146 VAL A N 1
ATOM 1170 C CA . VAL A 1 146 ? -15.161 8.914 21.180 1.00 91.31 146 VAL A CA 1
ATOM 1171 C C . VAL A 1 146 ? -13.760 9.283 20.701 1.00 91.31 146 VAL A C 1
ATOM 1173 O O . VAL A 1 146 ? -12.788 8.941 21.362 1.00 91.31 146 VAL A O 1
ATOM 1176 N N . LYS A 1 147 ? -13.634 10.091 19.641 1.00 86.00 147 LYS A N 1
ATOM 1177 C CA . LYS A 1 147 ? -12.318 10.509 19.118 1.00 86.00 147 LYS A CA 1
ATOM 1178 C C . LYS A 1 147 ? -11.481 11.304 20.119 1.00 86.00 147 LYS A C 1
ATOM 1180 O O . LYS A 1 147 ? -10.257 11.327 20.016 1.00 86.00 147 LYS A O 1
ATOM 1185 N N . LYS A 1 148 ? -12.133 11.995 21.058 1.00 84.19 148 LYS A N 1
ATOM 1186 C CA . LYS A 1 148 ? -11.466 12.787 22.094 1.00 84.19 148 LYS A CA 1
ATOM 1187 C C . LYS A 1 148 ? -10.893 11.908 23.206 1.00 84.19 148 LYS A C 1
ATOM 1189 O O . LYS A 1 148 ? -9.784 12.179 23.655 1.00 84.19 148 LYS A O 1
ATOM 1194 N N . TYR A 1 149 ? -11.651 10.918 23.677 1.00 83.44 149 TYR A N 1
ATOM 1195 C CA . TYR A 1 149 ? -11.270 10.094 24.834 1.00 83.44 149 TYR A CA 1
ATOM 1196 C C . TYR A 1 149 ? -10.617 8.766 24.450 1.00 83.44 149 TYR A C 1
ATOM 1198 O O . TYR A 1 149 ? -9.847 8.227 25.233 1.00 83.44 149 TYR A O 1
ATOM 1206 N N . PHE A 1 150 ? -10.855 8.292 23.232 1.00 81.50 150 PHE A N 1
ATOM 1207 C CA . PHE A 1 150 ? -10.222 7.125 22.635 1.00 81.50 150 PHE A CA 1
ATOM 1208 C C . PHE A 1 150 ? -9.489 7.586 21.373 1.00 81.50 150 PHE A C 1
ATOM 1210 O O . PHE A 1 150 ? -9.983 7.420 20.259 1.00 81.50 150 PHE A O 1
ATOM 1217 N N . PRO A 1 151 ? -8.305 8.209 21.515 1.00 70.56 151 PRO A N 1
ATOM 1218 C CA . PRO A 1 151 ? -7.549 8.749 20.384 1.00 70.56 151 PRO A CA 1
ATOM 1219 C C . PRO A 1 151 ? -7.061 7.672 19.402 1.00 70.56 151 PRO A C 1
ATOM 1221 O O . PRO A 1 151 ? -6.549 8.024 18.338 1.00 70.56 151 PRO A O 1
ATOM 1224 N N . ASN A 1 152 ? -7.217 6.396 19.757 1.00 68.62 152 ASN A N 1
ATOM 1225 C CA . ASN A 1 152 ? -6.996 5.232 18.901 1.00 68.62 152 ASN A CA 1
ATOM 1226 C C . ASN A 1 152 ? -8.145 5.053 17.880 1.00 68.62 152 ASN A C 1
ATOM 1228 O O . ASN A 1 152 ? -7.945 4.514 16.803 1.00 68.62 152 ASN A O 1
ATOM 1232 N N . GLU A 1 153 ? -9.330 5.602 18.159 1.00 77.69 153 GLU A N 1
ATOM 1233 C CA . GLU A 1 153 ? -10.577 5.396 17.407 1.00 77.69 153 GLU A CA 1
ATOM 1234 C C . GLU A 1 153 ? -10.862 6.559 16.443 1.00 77.69 153 GLU A C 1
ATOM 1236 O O . GLU A 1 153 ? -11.959 7.117 16.370 1.00 77.69 153 GLU A O 1
ATOM 1241 N N . ARG A 1 154 ? -9.841 7.005 15.702 1.00 68.00 154 ARG A N 1
ATOM 1242 C CA . ARG A 1 154 ? -9.906 8.260 14.919 1.00 68.00 154 ARG A CA 1
ATOM 1243 C C . ARG A 1 154 ? -10.836 8.200 13.721 1.00 68.00 154 ARG A C 1
ATOM 1245 O O . ARG A 1 154 ? -11.383 9.235 13.328 1.00 68.00 154 ARG A O 1
ATOM 1252 N N . ASN A 1 155 ? -11.023 7.012 13.163 1.00 72.06 155 ASN A N 1
ATOM 1253 C CA . ASN A 1 155 ? -11.908 6.772 12.027 1.00 72.06 155 ASN A CA 1
ATOM 1254 C C . ASN A 1 155 ? -13.332 6.425 12.463 1.00 72.06 155 ASN A C 1
ATOM 1256 O O . ASN A 1 155 ? -14.237 6.424 11.630 1.00 72.06 155 ASN A O 1
ATOM 1260 N N . PHE A 1 156 ? -13.557 6.240 13.768 1.00 84.38 156 PHE A N 1
ATOM 1261 C CA . PHE A 1 156 ? -14.876 5.963 14.308 1.00 84.38 156 PHE A CA 1
ATOM 1262 C C . PHE A 1 156 ? -15.887 7.033 13.882 1.00 84.38 156 PHE A C 1
ATOM 1264 O O . PHE A 1 156 ? -15.618 8.239 13.920 1.00 84.38 156 PHE A O 1
ATOM 1271 N N . LYS A 1 157 ? -17.071 6.579 13.484 1.00 85.94 157 LYS A N 1
ATOM 1272 C CA . LYS A 1 157 ? -18.252 7.405 13.245 1.00 85.94 157 LYS A CA 1
ATOM 1273 C C . LYS A 1 157 ? -19.434 6.671 13.851 1.00 85.94 157 LYS A C 1
ATOM 1275 O O . LYS A 1 157 ? -19.750 5.573 13.411 1.00 85.94 157 LYS A O 1
ATOM 1280 N N . ALA A 1 158 ? -20.067 7.270 14.853 1.00 92.44 158 ALA A N 1
ATOM 1281 C CA . ALA A 1 158 ? -21.268 6.702 15.445 1.00 92.44 158 ALA A CA 1
ATOM 1282 C C . ALA A 1 158 ? -22.372 6.635 14.383 1.00 92.44 158 ALA A C 1
ATOM 1284 O O . ALA A 1 158 ? -22.674 7.647 13.747 1.00 92.44 158 ALA A O 1
ATOM 1285 N N . THR A 1 159 ? -22.977 5.463 14.216 1.00 91.88 159 THR A N 1
ATOM 1286 C CA . THR A 1 159 ? -24.195 5.281 13.409 1.00 91.88 159 THR A CA 1
ATOM 1287 C C . THR A 1 159 ? -25.431 5.190 14.299 1.00 91.88 159 THR A C 1
ATOM 1289 O O . THR A 1 159 ? -26.545 5.424 13.836 1.00 91.88 159 THR A O 1
ATOM 1292 N N . TRP A 1 160 ? -25.226 4.920 15.591 1.00 97.06 160 TRP A N 1
ATOM 1293 C CA . TRP A 1 160 ? -26.288 4.690 16.552 1.00 97.06 160 TRP A CA 1
ATOM 1294 C C . TRP A 1 160 ? -25.887 5.110 17.965 1.00 97.06 160 TRP A C 1
ATOM 1296 O O . TRP A 1 160 ? -24.748 4.877 18.391 1.00 97.06 160 TRP A O 1
ATOM 1306 N N . ILE A 1 161 ? -26.834 5.690 18.708 1.00 97.88 161 ILE A N 1
ATOM 1307 C CA . ILE A 1 161 ? -26.710 5.881 20.153 1.00 97.88 161 ILE A CA 1
ATOM 1308 C C . ILE A 1 161 ? -28.012 5.523 20.881 1.00 97.88 161 ILE A C 1
ATOM 1310 O O . ILE A 1 161 ? -29.109 5.658 20.337 1.00 97.88 161 ILE A O 1
ATOM 1314 N N . PHE A 1 162 ? -27.895 5.160 22.155 1.00 98.38 162 PHE A N 1
ATOM 1315 C CA . PHE A 1 162 ? -29.030 4.963 23.051 1.00 98.38 162 PHE A CA 1
ATOM 1316 C C . PHE A 1 162 ? -28.780 5.629 24.392 1.00 98.38 162 PHE A C 1
ATOM 1318 O O . PHE A 1 162 ? -27.722 5.466 24.995 1.00 98.38 162 PHE A O 1
ATOM 1325 N N . ILE A 1 163 ? -29.755 6.404 24.851 1.00 98.25 163 ILE A N 1
ATOM 1326 C CA . ILE A 1 163 ? -29.652 7.247 26.039 1.00 98.25 163 ILE A CA 1
ATOM 1327 C C . ILE A 1 163 ? -30.664 6.731 27.056 1.00 98.25 163 ILE A C 1
ATOM 1329 O O . ILE A 1 163 ? -31.845 6.637 26.735 1.00 98.25 163 ILE A O 1
ATOM 1333 N N . ALA A 1 164 ? -30.217 6.440 28.278 1.00 98.25 164 ALA A N 1
ATOM 1334 C CA . ALA A 1 164 ? -31.070 6.105 29.417 1.00 98.25 164 ALA A CA 1
ATOM 1335 C C . ALA A 1 164 ? -30.712 6.997 30.611 1.00 98.25 164 ALA A C 1
ATOM 1337 O O . ALA A 1 1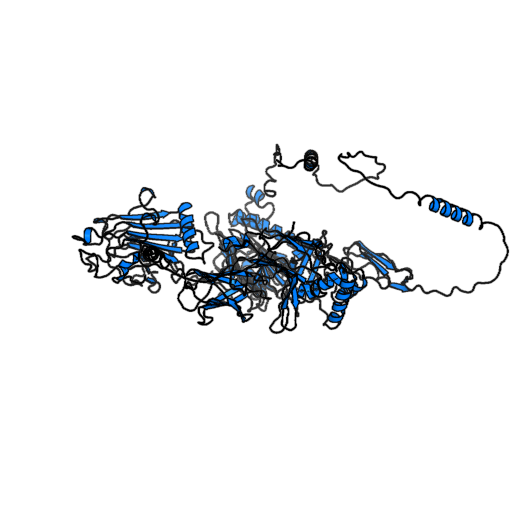64 ? -29.545 7.093 30.985 1.00 98.25 164 ALA A O 1
ATOM 1338 N N . THR A 1 165 ? -31.698 7.671 31.202 1.00 98.31 165 THR A N 1
ATOM 1339 C CA . THR A 1 165 ? -31.492 8.641 32.288 1.00 98.31 165 THR A CA 1
ATOM 1340 C C . THR A 1 165 ? -32.423 8.358 33.456 1.00 98.31 165 THR A C 1
ATOM 1342 O O . THR A 1 165 ? -33.639 8.415 33.294 1.00 98.31 165 THR A O 1
ATOM 1345 N N . TRP A 1 166 ? -31.853 8.126 34.636 1.00 97.88 166 TRP A N 1
ATOM 1346 C CA . TRP A 1 166 ? -32.563 8.054 35.909 1.00 97.88 166 TRP A CA 1
ATOM 1347 C C . TRP A 1 166 ? -32.521 9.446 36.529 1.00 97.88 166 TRP A C 1
ATOM 1349 O O . TRP A 1 166 ? -31.470 9.913 36.959 1.00 97.88 166 TRP A O 1
ATOM 1359 N N . ASP A 1 167 ? -33.654 10.135 36.491 1.00 97.25 167 ASP A N 1
ATOM 1360 C CA . ASP A 1 167 ? -33.800 11.553 36.802 1.00 97.25 167 ASP A CA 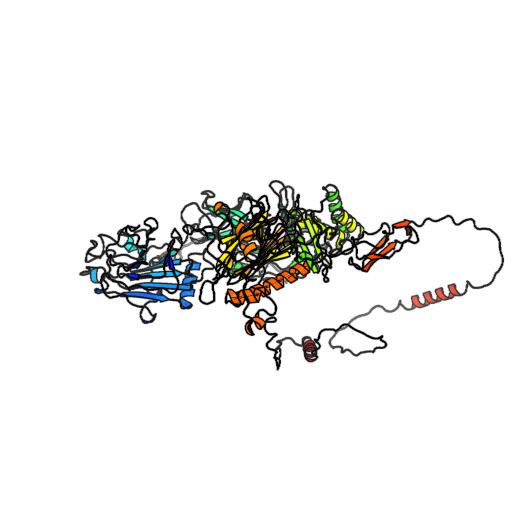1
ATOM 1361 C C . ASP A 1 167 ? -34.493 11.741 38.154 1.00 97.25 167 ASP A C 1
ATOM 1363 O O . ASP A 1 167 ? -35.669 11.400 38.305 1.00 97.25 167 ASP A O 1
ATOM 1367 N N . HIS A 1 168 ? -33.767 12.291 39.133 1.00 96.31 168 HIS A N 1
ATOM 1368 C CA . HIS A 1 168 ? -34.234 12.542 40.500 1.00 96.31 168 HIS A CA 1
ATOM 1369 C C . HIS A 1 168 ? -34.894 11.325 41.176 1.00 96.31 168 HIS A C 1
ATOM 1371 O O . HIS A 1 168 ? -35.896 11.468 41.882 1.00 96.31 168 HIS A O 1
ATOM 1377 N N . VAL A 1 169 ? -34.349 10.128 40.962 1.00 96.31 169 VAL A N 1
ATOM 1378 C CA . VAL A 1 169 ? -34.916 8.877 41.476 1.00 96.31 169 VAL A CA 1
ATOM 1379 C C . VAL A 1 169 ? -34.676 8.700 42.980 1.00 96.31 169 VAL A C 1
ATOM 1381 O O . VAL A 1 169 ? -33.642 9.113 43.524 1.00 96.31 169 VAL A O 1
ATOM 1384 N N . CYS A 1 170 ? -35.655 8.101 43.658 1.00 94.50 170 CYS A N 1
ATOM 1385 C CA . CYS A 1 170 ? -35.639 7.842 45.103 1.00 94.50 170 CYS A CA 1
ATOM 1386 C C . CYS A 1 170 ? -35.164 6.423 45.405 1.00 94.50 170 CYS A C 1
ATOM 1388 O O . CYS A 1 170 ? -35.222 5.562 44.533 1.00 94.50 170 CYS A O 1
ATOM 1390 N N . PHE A 1 171 ? -34.783 6.164 46.654 1.00 94.44 171 PHE A N 1
ATOM 1391 C CA . PHE A 1 171 ? -34.556 4.804 47.137 1.00 94.44 171 PHE A CA 1
ATOM 1392 C C . PHE A 1 171 ? -35.800 4.214 47.799 1.00 94.44 171 PHE A C 1
ATOM 1394 O O . PHE A 1 171 ? -36.589 4.927 48.437 1.00 94.44 171 PHE A O 1
ATOM 1401 N N . TYR A 1 172 ? -35.944 2.895 47.699 1.00 92.88 172 TYR A N 1
ATOM 1402 C CA . TYR A 1 172 ? -37.023 2.168 48.349 1.00 92.88 172 TYR A CA 1
ATOM 1403 C C . TYR A 1 172 ? -36.990 2.338 49.871 1.00 92.88 172 TYR A C 1
ATOM 1405 O O . TYR A 1 172 ? -35.947 2.250 50.528 1.00 92.88 172 TYR A O 1
ATOM 1413 N N . GLY A 1 173 ? -38.170 2.568 50.450 1.00 92.75 173 GLY A N 1
ATOM 1414 C CA . GLY A 1 173 ? -38.327 2.720 51.897 1.00 92.75 173 GLY A CA 1
ATOM 1415 C C . GLY A 1 173 ? -37.796 4.033 52.480 1.00 92.75 173 GLY A C 1
ATOM 1416 O O . GLY A 1 173 ? -37.723 4.149 53.703 1.00 92.75 173 GLY A O 1
ATOM 1417 N N . ALA A 1 174 ? -37.493 5.028 51.638 1.00 91.94 174 ALA A N 1
ATOM 1418 C CA . ALA A 1 174 ? -37.215 6.391 52.084 1.00 91.94 174 ALA A CA 1
ATOM 1419 C C . ALA A 1 174 ? -38.337 6.931 52.990 1.00 91.94 174 ALA A C 1
ATOM 1421 O O . ALA A 1 174 ? -39.525 6.763 52.677 1.00 91.94 174 ALA A O 1
ATOM 1422 N N . ALA A 1 175 ? -37.936 7.558 54.100 1.00 92.06 175 ALA A N 1
ATOM 1423 C CA . ALA A 1 175 ? -38.798 8.200 55.088 1.00 92.06 175 ALA A CA 1
ATOM 1424 C C . ALA A 1 175 ? -38.085 9.404 55.732 1.00 92.06 175 ALA A C 1
ATOM 1426 O O . ALA A 1 175 ? -36.859 9.423 55.865 1.00 92.06 175 ALA A O 1
ATOM 1427 N N . GLY A 1 176 ? -38.846 10.408 56.175 1.00 93.00 176 GLY A N 1
ATOM 1428 C CA . GLY A 1 176 ? -38.280 11.609 56.802 1.00 93.00 176 GLY A CA 1
ATOM 1429 C C . GLY A 1 176 ? -37.341 12.358 55.849 1.00 93.00 176 GLY A C 1
ATOM 1430 O O . GLY A 1 176 ? -37.686 12.578 54.690 1.00 93.00 176 GLY A O 1
ATOM 1431 N N . ASP A 1 177 ? -36.134 12.706 56.308 1.00 90.81 177 ASP A N 1
ATOM 1432 C CA . ASP A 1 177 ? -35.132 13.401 55.478 1.00 90.81 177 ASP A CA 1
ATOM 1433 C C . ASP A 1 177 ? -34.732 12.612 54.217 1.00 90.81 177 ASP A C 1
ATOM 1435 O O . ASP A 1 177 ? -34.315 13.213 53.222 1.00 90.81 177 ASP A O 1
ATOM 1439 N N . GLY A 1 178 ? -34.924 11.287 54.225 1.00 90.81 178 GLY A N 1
ATOM 1440 C CA . GLY A 1 178 ? -34.628 10.401 53.102 1.00 90.81 178 GLY A CA 1
ATOM 1441 C C . GLY A 1 178 ? -35.500 10.679 51.880 1.00 90.81 178 GLY A C 1
ATOM 1442 O O . GLY A 1 178 ? -35.040 10.526 50.752 1.00 90.81 178 GLY A O 1
ATOM 1443 N N . GLU A 1 179 ? -36.726 11.179 52.071 1.00 91.44 179 GLU A N 1
ATOM 1444 C CA . GLU A 1 179 ? -37.640 11.520 50.969 1.00 91.44 179 GLU A CA 1
ATOM 1445 C C . GLU A 1 179 ? -37.094 12.654 50.086 1.00 91.44 179 GLU A C 1
ATOM 1447 O O . GLU A 1 179 ? -37.450 12.755 48.909 1.00 91.44 179 GLU A O 1
ATOM 1452 N N . ASN A 1 180 ? -36.186 13.474 50.627 1.00 92.94 180 ASN A N 1
ATOM 1453 C CA . ASN A 1 180 ? -35.548 14.583 49.920 1.00 92.94 180 ASN A CA 1
ATOM 1454 C C . ASN A 1 180 ? -34.240 14.189 49.212 1.00 92.94 180 ASN A C 1
ATOM 1456 O O . ASN A 1 180 ? -33.688 15.007 48.476 1.00 92.94 180 ASN A O 1
ATOM 1460 N N . LYS A 1 181 ? -33.730 12.967 49.420 1.00 94.50 181 LYS A N 1
ATOM 1461 C CA . LYS A 1 181 ? -32.490 12.476 48.801 1.00 94.50 181 LYS A CA 1
ATOM 1462 C C . LYS A 1 181 ? -32.803 11.888 47.434 1.00 94.50 181 LYS A C 1
ATOM 1464 O O . LYS A 1 181 ? -33.525 10.896 47.343 1.00 94.50 181 LYS A O 1
ATOM 1469 N N . LYS A 1 182 ? -32.270 12.488 46.369 1.00 95.69 182 LYS A N 1
ATOM 1470 C CA . LYS A 1 182 ? -32.541 12.061 44.989 1.00 95.69 182 LYS A CA 1
ATOM 1471 C C . LYS A 1 182 ? -31.239 11.851 44.223 1.00 95.69 182 LYS A C 1
ATOM 1473 O O . LYS A 1 182 ? -30.318 12.657 44.342 1.00 95.69 182 LYS A O 1
ATOM 1478 N N . ASN A 1 183 ? -31.209 10.813 43.394 1.00 97.19 183 ASN A N 1
ATOM 1479 C CA . ASN A 1 183 ? -30.090 10.533 42.501 1.00 97.19 183 ASN A CA 1
ATOM 1480 C C . ASN A 1 183 ? -30.452 10.904 41.059 1.00 97.19 183 ASN A C 1
ATOM 1482 O O . ASN A 1 183 ? -31.566 10.635 40.612 1.00 97.19 183 ASN A O 1
ATOM 1486 N N . THR A 1 184 ? -29.496 11.480 40.331 1.00 97.69 184 THR A N 1
ATOM 1487 C CA . THR A 1 184 ? -29.606 11.765 38.896 1.00 97.69 184 THR A CA 1
ATOM 1488 C C . THR A 1 184 ? -28.358 11.273 38.172 1.00 97.69 184 THR A C 1
ATOM 1490 O O . THR A 1 184 ? -27.251 11.770 38.409 1.00 97.69 184 THR A O 1
ATOM 1493 N N . PHE A 1 185 ? -28.534 10.300 37.277 1.00 97.94 185 PHE A N 1
ATOM 1494 C CA . PHE A 1 185 ? -27.455 9.682 36.503 1.00 97.94 185 PHE A CA 1
ATOM 1495 C C . PHE A 1 185 ? -27.937 9.182 35.131 1.00 97.94 185 PHE A C 1
ATOM 1497 O O . PHE A 1 185 ? -29.126 8.952 34.911 1.00 97.94 185 PHE A O 1
ATOM 1504 N N . GLN A 1 186 ? -27.011 9.030 34.185 1.00 98.19 186 GLN A N 1
ATOM 1505 C CA . GLN A 1 186 ? -27.299 8.702 32.788 1.00 98.19 186 GLN A CA 1
ATOM 1506 C C . GLN A 1 186 ? -26.293 7.690 32.233 1.00 98.19 186 GLN A C 1
ATOM 1508 O O . GLN A 1 186 ? -25.093 7.826 32.462 1.00 98.19 186 GLN A O 1
ATOM 1513 N N . ALA A 1 187 ? -26.786 6.731 31.449 1.00 98.38 187 ALA A N 1
ATOM 1514 C CA . ALA A 1 187 ? -25.988 5.868 30.587 1.00 98.38 187 ALA A CA 1
ATOM 1515 C C . ALA A 1 187 ? -26.210 6.238 29.111 1.00 98.38 187 ALA A C 1
ATOM 1517 O O . ALA A 1 187 ? -27.348 6.451 28.687 1.00 98.38 187 ALA A O 1
ATOM 1518 N N . VAL A 1 188 ? -25.130 6.305 28.329 1.00 98.38 188 VAL A N 1
ATOM 1519 C CA . VAL A 1 188 ? -25.180 6.514 26.873 1.00 98.38 188 VAL A CA 1
ATOM 1520 C C . VAL A 1 188 ? -24.391 5.411 26.185 1.00 98.38 188 VAL A C 1
ATOM 1522 O O . VAL A 1 188 ? -23.184 5.315 26.383 1.00 98.38 188 VAL A O 1
ATOM 1525 N N . LEU A 1 189 ? -25.065 4.589 25.388 1.00 98.44 189 LEU A N 1
ATOM 1526 C CA . LEU A 1 189 ? -24.464 3.553 24.551 1.00 98.44 189 LEU A CA 1
ATOM 1527 C C . LEU A 1 189 ? -24.225 4.144 23.160 1.00 98.44 189 LEU A C 1
ATOM 1529 O O . LEU A 1 189 ? -25.100 4.820 22.625 1.00 98.44 189 LEU A O 1
ATOM 1533 N N . ILE A 1 190 ? -23.052 3.910 22.582 1.00 98.38 190 ILE A N 1
ATOM 1534 C CA . ILE A 1 190 ? -22.626 4.471 21.294 1.00 98.38 190 ILE A CA 1
ATOM 1535 C C . ILE A 1 190 ? -22.044 3.332 20.462 1.00 98.38 190 ILE A C 1
ATOM 1537 O O . ILE A 1 190 ? -21.184 2.608 20.954 1.00 98.38 190 ILE A O 1
ATOM 1541 N N . THR A 1 191 ? -22.459 3.171 19.205 1.00 96.62 191 THR A N 1
ATOM 1542 C CA . THR A 1 191 ? -21.842 2.179 18.314 1.00 96.62 191 THR A CA 1
ATOM 1543 C C . THR A 1 191 ? -21.884 2.596 16.847 1.00 96.62 191 THR A C 1
ATOM 1545 O O . THR A 1 191 ? -22.654 3.470 16.439 1.00 96.62 191 THR A O 1
ATOM 1548 N N . ASN A 1 192 ? -21.017 1.969 16.055 1.00 90.25 192 ASN A N 1
ATOM 1549 C CA . ASN A 1 192 ? -21.121 1.918 14.601 1.00 90.25 192 ASN A CA 1
ATOM 1550 C C . ASN A 1 192 ? -21.594 0.540 14.081 1.00 90.25 192 ASN A C 1
ATOM 1552 O O . ASN A 1 192 ? -21.620 0.349 12.875 1.00 90.25 192 ASN A O 1
ATOM 1556 N N . GLY A 1 193 ? -21.928 -0.412 14.965 1.00 84.00 193 GLY A N 1
ATOM 1557 C CA . GLY A 1 193 ? -22.282 -1.805 14.638 1.00 84.00 193 GLY A CA 1
ATOM 1558 C C . GLY A 1 193 ? -21.138 -2.822 14.815 1.00 84.00 193 GLY A C 1
ATOM 1559 O O . GLY A 1 193 ? -21.385 -4.036 14.873 1.00 84.00 193 GLY A O 1
ATOM 1560 N N . ARG A 1 194 ? -19.891 -2.343 14.955 1.00 81.44 194 ARG A N 1
ATOM 1561 C CA . ARG A 1 194 ? -18.688 -3.164 15.213 1.00 81.44 194 ARG A CA 1
ATOM 1562 C C . ARG A 1 194 ? -18.007 -2.814 16.529 1.00 81.44 194 ARG A C 1
ATOM 1564 O O . ARG A 1 194 ? -17.727 -3.700 17.323 1.00 81.44 194 ARG A O 1
ATOM 1571 N N . ILE A 1 195 ? -17.793 -1.522 16.756 1.00 87.44 195 ILE A N 1
ATOM 1572 C CA . ILE A 1 195 ? -17.107 -0.965 17.921 1.00 87.44 195 ILE A CA 1
ATOM 1573 C C . ILE A 1 195 ? -18.144 -0.274 18.800 1.00 87.44 195 ILE A C 1
ATOM 1575 O O . ILE A 1 195 ? -19.072 0.365 18.286 1.00 87.44 195 ILE A O 1
ATOM 1579 N N . SER A 1 196 ? -18.028 -0.406 20.119 1.00 95.19 196 SER A N 1
ATOM 1580 C CA . SER A 1 196 ? -19.049 0.068 21.049 1.00 95.19 196 SER A CA 1
ATOM 1581 C C . SER A 1 196 ? -18.450 0.758 22.267 1.00 95.19 196 SER A C 1
ATOM 1583 O O . SER A 1 196 ? -17.409 0.371 22.796 1.00 95.19 196 SER A O 1
ATOM 1585 N N . PHE A 1 197 ? -19.137 1.795 22.732 1.00 97.25 197 PHE A N 1
ATOM 1586 C CA . PHE A 1 197 ? -18.720 2.574 23.886 1.00 97.25 197 PHE A CA 1
ATOM 1587 C C . PHE A 1 197 ? -19.897 2.857 24.809 1.00 97.25 197 PHE A C 1
ATOM 1589 O O . PHE A 1 197 ? -21.043 2.958 24.364 1.00 97.25 197 PHE A O 1
ATOM 1596 N N . VAL A 1 198 ? -19.602 3.035 26.095 1.00 98.12 198 VAL A N 1
ATOM 1597 C CA . VAL A 1 198 ? -20.587 3.394 27.117 1.00 98.12 198 VAL A CA 1
ATOM 1598 C C . VAL A 1 198 ? -20.084 4.564 27.949 1.00 98.12 198 VAL A C 1
ATOM 1600 O O . VAL A 1 198 ? -18.987 4.513 28.503 1.00 98.12 198 VAL A O 1
ATOM 1603 N N . ILE A 1 199 ? -20.907 5.606 28.064 1.00 97.19 199 ILE A N 1
ATOM 1604 C CA . ILE A 1 199 ? -20.693 6.734 28.972 1.00 97.19 199 ILE A CA 1
ATOM 1605 C C . ILE A 1 199 ? -21.593 6.564 30.193 1.00 97.19 199 ILE A C 1
ATOM 1607 O O . ILE A 1 199 ? -22.799 6.385 30.027 1.00 97.19 199 ILE A O 1
ATOM 1611 N N . PHE A 1 200 ? -21.042 6.721 31.397 1.00 97.56 200 PHE A N 1
ATOM 1612 C CA . PHE A 1 200 ? -21.820 7.017 32.600 1.00 97.56 200 PHE A CA 1
ATOM 1613 C C . PHE A 1 200 ? -21.608 8.470 33.009 1.00 97.56 200 PHE A C 1
ATOM 1615 O O . PHE A 1 200 ? -20.475 8.925 33.167 1.00 97.56 200 PHE A O 1
ATOM 1622 N N . ASN A 1 201 ? -22.702 9.203 33.186 1.00 97.25 201 ASN A N 1
ATOM 1623 C CA . ASN A 1 201 ? -22.687 10.566 33.697 1.00 97.25 201 ASN A CA 1
ATOM 1624 C C . ASN A 1 201 ? -23.452 10.621 35.024 1.00 97.25 201 ASN A C 1
ATOM 1626 O O . ASN A 1 201 ? -24.613 10.219 35.082 1.00 97.25 201 ASN A O 1
ATOM 1630 N N . TYR A 1 202 ? -22.831 11.173 36.060 1.00 96.56 202 TYR A N 1
ATOM 1631 C CA . TYR A 1 202 ? -23.395 11.350 37.394 1.00 96.56 202 TYR A CA 1
ATOM 1632 C C . TYR A 1 202 ? -23.515 12.841 37.698 1.00 96.56 202 TYR A C 1
ATOM 1634 O O . TYR A 1 202 ? -22.509 13.545 37.818 1.00 96.56 202 TYR A O 1
ATOM 1642 N N . GLU A 1 203 ? -24.752 13.321 37.824 1.00 95.44 203 GLU A N 1
ATOM 1643 C CA . GLU A 1 203 ? -25.035 14.708 38.203 1.00 95.44 203 GLU A CA 1
ATOM 1644 C C . GLU A 1 203 ? -25.077 14.839 39.721 1.00 95.44 203 GLU A C 1
ATOM 1646 O O . GLU A 1 203 ? -24.383 15.675 40.302 1.00 95.44 203 GLU A O 1
ATOM 1651 N N . LYS A 1 204 ? -25.823 13.945 40.372 1.00 94.69 204 LYS A N 1
ATOM 1652 C CA . LYS A 1 204 ? -25.999 13.957 41.819 1.00 94.69 204 LYS A CA 1
ATOM 1653 C C . LYS A 1 204 ? -26.252 12.550 42.340 1.00 94.69 204 LYS A C 1
ATOM 1655 O O . LYS A 1 204 ? -27.121 11.854 41.824 1.00 94.69 204 LYS A O 1
ATOM 1660 N N . ILE A 1 205 ? -25.505 12.153 43.369 1.00 95.94 205 ILE A N 1
ATOM 1661 C CA . ILE A 1 205 ? -25.680 10.894 44.102 1.00 95.94 205 ILE A CA 1
ATOM 1662 C C . ILE A 1 205 ? -25.691 11.233 45.595 1.00 95.94 205 ILE A C 1
ATOM 1664 O O . ILE A 1 205 ? -24.697 11.710 46.134 1.00 95.94 205 ILE A O 1
ATOM 1668 N N . GLU A 1 206 ? -26.837 11.056 46.246 1.00 95.25 206 GLU A N 1
ATOM 1669 C CA . GLU A 1 206 ? -27.073 11.387 47.659 1.00 95.25 206 GLU A CA 1
ATOM 1670 C C . GLU A 1 206 ? -27.394 10.170 48.524 1.00 95.25 206 GLU A C 1
ATOM 1672 O O . GLU A 1 206 ? -27.342 10.269 49.749 1.00 95.25 206 GLU A O 1
ATOM 1677 N N . TRP A 1 207 ? -27.737 9.050 47.894 1.00 95.75 207 TRP A N 1
ATOM 1678 C CA . TRP A 1 207 ? -28.065 7.789 48.543 1.00 95.75 207 TRP A CA 1
ATOM 1679 C C . TRP A 1 207 ? -27.425 6.629 47.775 1.00 95.75 207 TRP A C 1
ATOM 1681 O O . TRP A 1 207 ? -27.191 6.734 46.569 1.00 95.75 207 TRP A O 1
ATOM 1691 N N . THR A 1 208 ? -27.138 5.526 48.467 1.00 95.19 208 THR A N 1
ATOM 1692 C CA . THR A 1 208 ? -26.466 4.342 47.906 1.00 95.19 208 THR A CA 1
ATOM 1693 C C . THR A 1 208 ? -27.249 3.045 48.073 1.00 95.19 208 THR A C 1
ATOM 1695 O O . THR A 1 208 ? -26.965 2.086 47.357 1.00 95.19 208 THR A O 1
ATOM 1698 N N . THR A 1 209 ? -28.226 3.006 48.984 1.00 93.88 209 THR A N 1
ATOM 1699 C CA . THR A 1 209 ? -28.878 1.763 49.406 1.00 93.88 209 THR A CA 1
ATOM 1700 C C . THR A 1 209 ? -30.340 1.992 49.807 1.00 93.88 209 THR A C 1
ATOM 1702 O O . THR A 1 209 ? -30.631 2.876 50.610 1.00 93.88 209 THR A O 1
ATOM 1705 N N . GLY A 1 210 ? -31.257 1.150 49.316 1.00 91.94 210 GLY A N 1
ATOM 1706 C CA . GLY A 1 210 ? -32.646 1.093 49.797 1.00 91.94 210 GLY A CA 1
ATOM 1707 C C . GLY A 1 210 ? -32.802 0.339 51.122 1.00 91.94 210 GLY A C 1
ATOM 1708 O O . GLY A 1 210 ? -31.942 -0.455 51.515 1.00 91.94 210 GLY A O 1
ATOM 1709 N N . SER A 1 211 ? -33.915 0.542 51.828 1.00 90.75 211 SER A N 1
ATOM 1710 C CA . SER A 1 211 ? -34.101 -0.037 53.169 1.00 90.75 211 SER A CA 1
ATOM 1711 C C . SER A 1 211 ? -34.171 -1.570 53.175 1.00 90.75 211 SER A C 1
ATOM 1713 O O . SER A 1 211 ? -33.619 -2.208 54.073 1.00 90.75 211 SER A O 1
ATOM 1715 N N . ASN A 1 212 ? -34.742 -2.188 52.132 1.00 89.06 212 ASN A N 1
ATOM 1716 C CA . ASN A 1 212 ? -34.754 -3.648 51.953 1.00 89.06 212 ASN A CA 1
ATOM 1717 C C . ASN A 1 212 ? -33.351 -4.226 51.704 1.00 89.06 212 ASN A C 1
ATOM 1719 O O . ASN A 1 212 ? -33.101 -5.412 51.929 1.00 89.06 212 ASN A O 1
ATOM 1723 N N . SER A 1 213 ? -32.420 -3.376 51.275 1.00 88.75 213 SER A N 1
ATOM 1724 C CA . SER A 1 213 ? -30.999 -3.686 51.136 1.00 88.75 213 SER A CA 1
ATOM 1725 C C . SER A 1 213 ? -30.190 -3.332 52.394 1.00 88.75 213 SER A C 1
ATOM 1727 O O . SER A 1 213 ? -28.963 -3.406 52.374 1.00 88.75 213 SER A O 1
ATOM 1729 N N . GLY A 1 214 ? -30.856 -2.999 53.507 1.00 90.38 214 GLY A N 1
ATOM 1730 C CA . GLY A 1 214 ? -30.238 -2.667 54.793 1.00 90.38 214 GLY A CA 1
ATOM 1731 C C . GLY A 1 214 ? -29.790 -1.209 54.925 1.00 90.38 214 GLY A C 1
ATOM 1732 O O . GLY A 1 214 ? -29.012 -0.910 55.828 1.00 90.38 214 GLY A O 1
ATOM 1733 N N . GLY A 1 215 ? -30.227 -0.328 54.020 1.00 92.19 215 GLY A N 1
ATOM 1734 C CA . GLY A 1 215 ? -29.961 1.107 54.098 1.00 92.19 215 GLY A CA 1
ATOM 1735 C C . GLY A 1 215 ? -30.800 1.800 55.175 1.00 92.19 215 GLY A C 1
ATOM 1736 O O . GLY A 1 215 ? -31.929 1.401 55.468 1.00 92.19 215 GLY A O 1
ATOM 1737 N N . ASP A 1 216 ? -30.256 2.862 55.760 1.00 95.12 216 ASP A N 1
ATOM 1738 C CA . ASP A 1 216 ? -30.980 3.718 56.697 1.00 95.12 216 ASP A CA 1
ATOM 1739 C C . ASP A 1 216 ? -32.087 4.503 55.971 1.00 95.12 216 ASP A C 1
ATOM 1741 O O . ASP A 1 216 ? -31.856 5.129 54.937 1.00 95.12 216 ASP A O 1
ATOM 1745 N N . THR A 1 217 ? -33.303 4.504 56.519 1.00 94.62 217 THR A N 1
ATOM 1746 C CA . THR A 1 217 ? -34.482 5.081 55.850 1.00 94.62 217 THR A CA 1
ATOM 1747 C C . THR A 1 217 ? -34.431 6.605 55.704 1.00 94.62 217 THR A C 1
ATOM 1749 O O . THR A 1 217 ? -35.158 7.154 54.879 1.00 94.62 217 THR A O 1
ATOM 1752 N N . THR A 1 218 ? -33.602 7.293 56.496 1.00 94.12 218 THR A N 1
ATOM 1753 C CA . THR A 1 218 ? -33.472 8.762 56.515 1.00 94.12 218 THR A CA 1
ATOM 1754 C C . THR A 1 218 ? -32.284 9.282 55.709 1.00 94.12 218 THR A C 1
ATOM 1756 O O . THR A 1 218 ? -32.298 10.427 55.262 1.00 94.12 218 THR A O 1
ATOM 1759 N N . THR A 1 219 ? -31.262 8.456 55.489 1.00 93.69 219 THR A N 1
ATOM 1760 C CA . THR A 1 219 ? -30.055 8.851 54.745 1.00 93.69 219 THR A CA 1
ATOM 1761 C C . THR A 1 219 ? -29.885 8.105 53.426 1.00 93.69 219 THR A C 1
ATOM 1763 O O . THR A 1 219 ? -29.271 8.649 52.513 1.00 93.69 219 THR A O 1
ATOM 1766 N N . GLY A 1 220 ? -30.437 6.894 53.302 1.00 92.94 220 GLY A N 1
ATOM 1767 C CA . GLY A 1 220 ? -30.233 6.010 52.154 1.00 92.94 220 GLY A CA 1
ATOM 1768 C C . GLY A 1 220 ? -28.809 5.450 52.069 1.00 92.94 220 GLY A C 1
ATOM 1769 O O . GLY A 1 220 ? -28.343 5.132 50.977 1.00 92.94 220 GLY A O 1
ATOM 1770 N N . LEU A 1 221 ? -28.095 5.383 53.201 1.00 94.62 221 LEU A N 1
ATOM 1771 C CA . LEU A 1 221 ? -26.706 4.920 53.313 1.00 94.62 221 LEU A CA 1
ATOM 1772 C C . LEU A 1 221 ? -26.597 3.665 54.193 1.00 94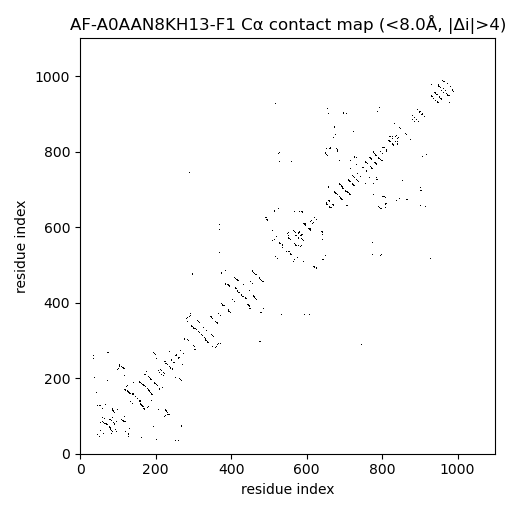.62 221 LEU A C 1
ATOM 1774 O O . LEU A 1 221 ? -27.524 3.323 54.929 1.00 94.62 221 LEU A O 1
ATOM 1778 N N . GLY A 1 222 ? -25.448 2.988 54.135 1.00 89.44 222 GLY A N 1
ATOM 1779 C CA . GLY A 1 222 ? -25.197 1.725 54.839 1.00 89.44 222 GLY A CA 1
ATOM 1780 C C . GLY A 1 222 ? -25.726 0.504 54.080 1.00 89.44 222 GLY A C 1
ATOM 1781 O O . GLY A 1 222 ? -26.023 0.583 52.891 1.00 89.44 222 GLY A O 1
ATOM 1782 N N . GLY A 1 223 ? -25.833 -0.646 54.747 1.00 91.69 223 GLY A N 1
ATOM 1783 C CA . GLY A 1 223 ? -26.407 -1.862 54.160 1.00 91.69 223 GLY A CA 1
ATOM 1784 C C . GLY A 1 223 ? -25.584 -2.457 53.016 1.00 91.69 223 GLY A C 1
ATOM 1785 O O . GLY A 1 223 ? -24.406 -2.753 53.191 1.00 91.69 223 GLY A O 1
ATOM 1786 N N . ASN A 1 224 ? -26.237 -2.684 51.872 1.00 91.38 224 ASN A N 1
ATOM 1787 C CA . ASN A 1 224 ? -25.685 -3.279 50.657 1.00 91.38 224 ASN A CA 1
ATOM 1788 C C . ASN A 1 224 ? -25.624 -2.236 49.516 1.00 91.38 224 ASN A C 1
ATOM 1790 O O . ASN A 1 224 ? -26.565 -2.187 48.720 1.00 91.38 224 ASN A O 1
ATOM 1794 N N . PRO A 1 225 ? -24.561 -1.409 49.438 1.00 94.75 225 PRO A N 1
ATOM 1795 C CA . PRO A 1 225 ? -24.477 -0.289 48.504 1.00 94.75 225 PRO A CA 1
ATOM 1796 C C . PRO A 1 225 ? -24.553 -0.690 47.033 1.00 94.75 225 PRO A C 1
ATOM 1798 O O . PRO A 1 225 ? -24.272 -1.838 46.662 1.00 94.75 225 PRO A O 1
ATOM 1801 N N . ALA A 1 226 ? -24.909 0.301 46.216 1.00 96.06 226 ALA A N 1
ATOM 1802 C CA . ALA A 1 226 ? -25.065 0.190 44.775 1.00 96.06 226 ALA A CA 1
ATOM 1803 C C . ALA A 1 226 ? -23.873 -0.486 44.076 1.00 96.06 226 ALA A C 1
ATOM 1805 O O . ALA A 1 226 ? -22.713 -0.257 44.428 1.00 96.06 226 ALA A O 1
ATOM 1806 N N . GLN A 1 227 ? -24.169 -1.286 43.052 1.00 95.12 227 GLN A N 1
ATOM 1807 C CA . GLN A 1 227 ? -23.175 -1.816 42.113 1.00 95.12 227 GLN A CA 1
ATOM 1808 C C . GLN A 1 227 ? -23.037 -0.872 40.909 1.00 95.12 227 GLN A C 1
ATOM 1810 O O . GLN A 1 227 ? -24.027 -0.284 40.476 1.00 95.12 227 GLN A O 1
ATOM 1815 N N . ALA A 1 228 ? -21.838 -0.733 40.345 1.00 96.44 228 ALA A N 1
ATOM 1816 C CA . ALA A 1 228 ? -21.601 0.064 39.147 1.00 96.44 228 ALA A CA 1
ATOM 1817 C C . ALA A 1 228 ? -20.521 -0.577 38.260 1.00 96.44 228 ALA A C 1
ATOM 1819 O O . ALA A 1 228 ? -19.420 -0.863 38.726 1.00 96.44 228 ALA A O 1
ATOM 1820 N N . GLY A 1 229 ? -20.827 -0.793 36.979 1.00 94.62 229 GLY A N 1
ATOM 1821 C CA . GLY A 1 229 ? -19.923 -1.442 36.029 1.00 94.62 229 GLY A CA 1
ATOM 1822 C C . GLY A 1 229 ? -20.631 -2.275 34.957 1.00 94.62 229 GLY A C 1
ATOM 1823 O O . GLY A 1 229 ? -21.751 -1.967 34.541 1.00 94.62 229 GLY A O 1
ATOM 1824 N N . PHE A 1 230 ? -19.969 -3.344 34.517 1.00 95.50 230 PHE A N 1
ATOM 1825 C CA . PHE A 1 230 ? -20.377 -4.204 33.406 1.00 95.50 230 PHE A CA 1
ATOM 1826 C C . PHE A 1 230 ? -20.246 -5.686 33.768 1.00 95.50 230 PHE A C 1
ATOM 1828 O O . PHE A 1 230 ? -19.259 -6.083 34.378 1.00 95.50 230 PHE A O 1
ATOM 1835 N N . ASN A 1 231 ? -21.188 -6.516 33.320 1.00 93.31 231 ASN A N 1
ATOM 1836 C CA . ASN A 1 231 ? -21.105 -7.976 33.416 1.00 93.31 231 ASN A CA 1
ATOM 1837 C C . ASN A 1 231 ? -21.410 -8.587 32.046 1.00 93.31 231 ASN A C 1
ATOM 1839 O O . ASN A 1 231 ? -22.474 -8.309 31.495 1.00 93.31 231 ASN A O 1
ATOM 1843 N N . ALA A 1 232 ? -20.521 -9.424 31.506 1.00 89.50 232 ALA A N 1
ATOM 1844 C CA . ALA A 1 232 ? -20.659 -9.976 30.153 1.00 89.50 232 ALA A CA 1
ATOM 1845 C C . ALA A 1 232 ? -21.636 -11.161 30.052 1.00 89.50 232 ALA A C 1
ATOM 1847 O O . ALA A 1 232 ? -22.032 -11.559 28.957 1.00 89.50 232 ALA A O 1
ATOM 1848 N N . GLY A 1 233 ? -22.036 -11.744 31.187 1.00 87.94 233 GLY A N 1
ATOM 1849 C CA . GLY A 1 233 ? -22.936 -12.900 31.206 1.00 87.94 233 GLY A CA 1
ATOM 1850 C C . GLY A 1 233 ? -22.268 -14.228 30.825 1.00 87.94 233 GLY A C 1
ATOM 1851 O O . GLY A 1 233 ? -22.921 -15.113 30.284 1.00 87.94 233 GLY A O 1
ATOM 1852 N N . ASP A 1 234 ? -20.970 -14.376 31.087 1.00 83.00 234 ASP A N 1
ATOM 1853 C CA . ASP A 1 234 ? -20.177 -15.596 30.847 1.00 83.00 234 ASP A CA 1
ATOM 1854 C C . ASP A 1 234 ? -19.504 -16.137 32.130 1.00 83.00 234 ASP A C 1
ATOM 1856 O O . ASP A 1 234 ? -18.669 -17.040 32.072 1.00 83.00 234 ASP A O 1
ATOM 1860 N N . LYS A 1 235 ? -19.875 -15.574 33.293 1.00 84.31 235 LYS A N 1
ATOM 1861 C CA . LYS A 1 235 ? -19.327 -15.851 34.638 1.00 84.31 235 LYS A CA 1
ATOM 1862 C C . LYS A 1 235 ? -17.842 -15.523 34.827 1.00 84.31 235 LYS A C 1
ATOM 1864 O O . LYS A 1 235 ? -17.299 -15.836 35.884 1.00 84.31 235 LYS A O 1
ATOM 1869 N N . GLN A 1 236 ? -17.187 -14.910 33.847 1.00 81.50 236 GLN A N 1
ATOM 1870 C CA . GLN A 1 236 ? -15.750 -14.632 33.894 1.00 81.50 236 GLN A CA 1
ATOM 1871 C C . GLN A 1 236 ? -15.458 -13.158 33.649 1.00 81.50 236 GLN A C 1
ATOM 1873 O O . GLN A 1 236 ? -14.696 -12.547 34.394 1.00 81.50 236 GLN A O 1
ATOM 1878 N N . THR A 1 237 ? -16.093 -12.583 32.637 1.00 82.62 237 THR A N 1
ATOM 1879 C CA . THR A 1 237 ? -15.777 -11.262 32.123 1.00 82.62 237 THR A CA 1
ATOM 1880 C C . THR A 1 237 ? -16.696 -10.216 32.743 1.00 82.62 237 THR A C 1
ATOM 1882 O O . THR A 1 237 ? -17.922 -10.243 32.592 1.00 82.62 237 THR A O 1
ATOM 1885 N N . PHE A 1 238 ? -16.097 -9.273 33.462 1.00 87.75 238 PHE A N 1
ATOM 1886 C CA . PHE A 1 238 ? -16.793 -8.157 34.085 1.00 87.75 238 PHE A CA 1
ATOM 1887 C C . PHE A 1 238 ? -15.832 -6.991 34.329 1.00 87.75 238 PHE A C 1
ATOM 1889 O O . PHE A 1 238 ? -14.613 -7.145 34.270 1.00 87.75 238 PHE A O 1
ATOM 1896 N N . TYR A 1 239 ? -16.395 -5.827 34.630 1.00 88.94 239 TYR A N 1
ATOM 1897 C CA . TYR A 1 239 ? -15.656 -4.664 35.106 1.00 88.94 239 TYR A CA 1
ATOM 1898 C C . TYR A 1 239 ? -16.454 -4.000 36.218 1.00 88.94 239 TYR A C 1
ATOM 1900 O O . TYR A 1 239 ? -17.659 -3.791 36.080 1.00 88.94 239 TYR A O 1
ATOM 1908 N N . GLU A 1 240 ? -15.783 -3.657 37.309 1.00 89.00 240 GLU A N 1
ATOM 1909 C CA . GLU A 1 240 ? -16.382 -2.997 38.462 1.00 89.00 240 GLU A CA 1
ATOM 1910 C C . GLU A 1 240 ? -15.719 -1.636 38.667 1.00 89.00 240 GLU A C 1
ATOM 1912 O O . GLU A 1 240 ? -14.492 -1.528 38.718 1.00 89.00 240 GLU A O 1
ATOM 1917 N N . ILE A 1 241 ? -16.530 -0.583 38.781 1.00 89.25 241 ILE A N 1
ATOM 1918 C CA . ILE A 1 241 ? -16.014 0.753 39.068 1.00 89.25 241 ILE A CA 1
ATOM 1919 C C . ILE A 1 241 ? -15.490 0.782 40.502 1.00 89.25 241 ILE A C 1
ATOM 1921 O O . ILE A 1 241 ? -16.179 0.391 41.444 1.00 89.25 241 ILE A O 1
ATOM 1925 N N . HIS A 1 242 ? -14.280 1.313 40.682 1.00 82.56 242 HIS A N 1
ATOM 1926 C CA . HIS A 1 242 ? -13.670 1.430 42.001 1.00 82.56 242 HIS A CA 1
ATOM 1927 C C . HIS A 1 242 ? -14.582 2.181 42.987 1.00 82.56 242 HIS A C 1
ATOM 1929 O O . HIS A 1 242 ? -14.961 3.332 42.761 1.00 82.56 242 HIS A O 1
ATOM 1935 N N . GLY A 1 243 ? -14.908 1.524 44.103 1.00 82.75 243 GLY A N 1
ATOM 1936 C CA . GLY A 1 243 ? -15.829 2.041 45.116 1.00 82.75 243 GLY A CA 1
ATOM 1937 C C . GLY A 1 243 ? -17.250 1.479 45.030 1.00 82.75 243 GLY A C 1
ATOM 1938 O O . GLY A 1 243 ? -18.014 1.679 45.971 1.00 82.75 243 GLY A O 1
ATOM 1939 N N . ALA A 1 244 ? -17.606 0.754 43.966 1.00 89.75 244 ALA A N 1
ATOM 1940 C CA . ALA A 1 244 ? -18.877 0.044 43.902 1.00 89.75 244 ALA A CA 1
ATOM 1941 C C . ALA A 1 244 ? -19.010 -0.983 45.044 1.00 89.75 244 ALA A C 1
ATOM 1943 O O . ALA A 1 244 ? -18.019 -1.429 45.629 1.00 89.75 244 ALA A O 1
ATOM 1944 N N . ARG A 1 245 ? -20.257 -1.302 45.418 1.00 90.69 245 ARG A N 1
ATOM 1945 C CA . ARG A 1 245 ? -20.616 -2.231 46.511 1.00 90.69 245 ARG A CA 1
ATOM 1946 C C . ARG A 1 245 ? -20.116 -1.825 47.907 1.00 90.69 245 ARG A C 1
ATOM 1948 O O . ARG A 1 245 ? -20.300 -2.577 48.861 1.00 90.69 245 ARG A O 1
ATOM 1955 N N . ASN A 1 246 ? -19.541 -0.633 48.067 1.00 90.31 246 ASN A N 1
ATOM 1956 C CA . ASN A 1 246 ? -19.139 -0.073 49.355 1.00 90.31 246 ASN A CA 1
ATOM 1957 C C . ASN A 1 246 ? -19.525 1.414 49.470 1.00 90.31 246 ASN A C 1
ATOM 1959 O O . ASN A 1 246 ? -20.078 2.001 48.543 1.00 90.31 246 ASN A O 1
ATOM 1963 N N . GLU A 1 247 ? -19.278 2.030 50.630 1.00 87.12 247 GLU A N 1
ATOM 1964 C CA . GLU A 1 247 ? -19.698 3.413 50.912 1.00 87.12 247 GLU A CA 1
ATOM 1965 C C . GLU A 1 247 ? -19.082 4.447 49.954 1.00 87.12 247 GLU A C 1
ATOM 1967 O O . GLU A 1 247 ? -19.660 5.515 49.750 1.00 87.12 247 GLU A O 1
ATOM 1972 N N . ALA A 1 248 ? -17.948 4.136 49.313 1.00 90.94 248 ALA A N 1
ATOM 1973 C CA . ALA A 1 248 ? -17.295 5.043 48.377 1.00 90.94 248 ALA A CA 1
ATOM 1974 C C . ALA A 1 248 ? -18.075 5.236 47.065 1.00 90.94 248 ALA A C 1
ATOM 1976 O O . ALA A 1 248 ? -17.802 6.211 46.365 1.00 90.94 248 ALA A O 1
ATOM 1977 N N . VAL A 1 249 ? -19.070 4.391 46.750 1.00 93.00 249 VAL A N 1
ATOM 1978 C CA . VAL A 1 249 ? -19.917 4.531 45.548 1.00 93.00 249 VAL A CA 1
ATOM 1979 C C . VAL A 1 249 ? -20.675 5.865 45.515 1.00 93.00 249 VAL A C 1
ATOM 1981 O O . VAL A 1 249 ? -21.020 6.371 44.450 1.00 93.00 249 VAL A O 1
ATOM 1984 N N . ILE A 1 250 ? -20.873 6.510 46.670 1.00 93.69 250 ILE A N 1
ATOM 1985 C CA . ILE A 1 250 ? -21.455 7.858 46.738 1.00 93.69 250 ILE A CA 1
ATOM 1986 C C . ILE A 1 250 ? -20.581 8.915 46.032 1.00 93.69 250 ILE A C 1
ATOM 1988 O O . ILE A 1 250 ? -21.082 9.925 45.537 1.00 93.69 250 ILE A O 1
ATOM 1992 N N . ASN A 1 251 ? -19.270 8.666 45.928 1.00 92.94 251 ASN A N 1
ATOM 1993 C CA . ASN A 1 251 ? -18.291 9.582 45.344 1.00 92.94 251 ASN A CA 1
ATOM 1994 C C . ASN A 1 251 ? -18.185 9.475 43.816 1.00 92.94 251 ASN A C 1
ATOM 1996 O O . ASN A 1 251 ? -17.302 10.107 43.240 1.00 92.94 251 ASN A O 1
ATOM 2000 N N . LEU A 1 252 ? -19.072 8.736 43.135 1.00 92.44 252 LEU A N 1
ATOM 2001 C CA . LEU A 1 252 ? -19.075 8.631 41.666 1.00 92.44 252 LEU A CA 1
ATOM 2002 C C . LEU A 1 252 ? -19.198 9.988 40.957 1.00 92.44 252 LEU A C 1
ATOM 2004 O O . LEU A 1 252 ? -18.756 10.129 39.823 1.00 92.44 252 LEU A O 1
ATOM 2008 N N . THR A 1 253 ? -19.736 11.002 41.638 1.00 93.75 253 THR A N 1
ATOM 2009 C CA . THR A 1 253 ? -19.796 12.401 41.176 1.00 93.75 253 THR A CA 1
ATOM 2010 C C . THR A 1 253 ? -18.449 13.139 41.229 1.00 93.75 253 THR A C 1
ATOM 2012 O O . THR A 1 253 ? -18.304 14.208 40.633 1.00 93.75 253 THR A O 1
ATOM 2015 N N . LEU A 1 254 ? -17.463 12.588 41.942 1.00 89.69 254 LEU A N 1
ATOM 2016 C CA . LEU A 1 254 ? -16.141 13.174 42.192 1.00 89.69 254 LEU A CA 1
ATOM 2017 C C . LEU A 1 254 ? -15.011 12.421 41.477 1.00 89.69 254 LEU A C 1
ATOM 2019 O O . LEU A 1 254 ? -13.936 12.983 41.276 1.00 89.69 254 LEU A O 1
ATOM 2023 N N . THR A 1 255 ? -15.245 11.167 41.096 1.00 88.50 255 THR A N 1
ATOM 2024 C CA . THR A 1 255 ? -14.282 10.286 40.426 1.00 88.50 255 THR A CA 1
ATOM 2025 C C . THR A 1 255 ? -14.551 10.193 38.918 1.00 88.50 255 THR A C 1
ATOM 2027 O O . THR A 1 255 ? -15.601 10.623 38.432 1.00 88.50 255 THR A O 1
ATOM 2030 N N . SER A 1 256 ? -13.561 9.722 38.151 1.00 88.31 256 SER A N 1
ATOM 2031 C CA . SER A 1 256 ? -13.610 9.634 36.684 1.00 88.31 256 SER A CA 1
ATOM 2032 C C . SER A 1 256 ? -12.442 8.807 36.140 1.00 88.31 256 SER A C 1
ATOM 2034 O O . SER A 1 256 ? -11.355 8.869 36.709 1.00 88.31 256 SER A O 1
ATOM 2036 N N . ASN A 1 257 ? -12.626 8.140 34.995 1.00 83.88 257 ASN A N 1
ATOM 2037 C CA . ASN A 1 257 ? -11.541 7.562 34.183 1.00 83.88 257 ASN A CA 1
ATOM 2038 C C . ASN A 1 257 ? -11.157 8.427 32.958 1.00 83.88 257 ASN A C 1
ATOM 2040 O O . ASN A 1 257 ? -10.307 8.050 32.155 1.00 83.88 257 ASN A O 1
ATOM 2044 N N . VAL A 1 258 ? -11.790 9.593 32.788 1.00 81.88 258 VAL A N 1
ATOM 2045 C CA . VAL A 1 258 ? -11.534 10.536 31.682 1.00 81.88 258 VAL A CA 1
ATOM 2046 C C . VAL A 1 258 ? -11.161 11.941 32.165 1.00 81.88 258 VAL A C 1
ATOM 2048 O O . VAL A 1 258 ? -11.136 12.888 31.375 1.00 81.88 258 VAL A O 1
ATOM 2051 N N . GLY A 1 259 ? -10.867 12.091 33.459 1.00 76.44 259 GLY A N 1
ATOM 2052 C CA . GLY A 1 259 ? -10.437 13.351 34.070 1.00 76.44 259 GLY A CA 1
ATOM 2053 C C . GLY A 1 259 ? -11.543 14.404 34.218 1.00 76.44 259 GLY A C 1
ATOM 2054 O O . GLY A 1 259 ? -11.242 15.578 34.427 1.00 76.44 259 GLY A O 1
ATOM 2055 N N . ILE A 1 260 ? -12.820 14.017 34.103 1.00 83.75 260 ILE A N 1
ATOM 2056 C CA . ILE A 1 260 ? -13.974 14.899 34.338 1.00 83.75 260 ILE A CA 1
ATOM 2057 C C . ILE A 1 260 ? -14.801 14.311 35.486 1.00 83.75 260 ILE A C 1
ATOM 2059 O O . ILE A 1 260 ? -15.473 13.306 35.260 1.00 83.75 260 ILE A O 1
ATOM 2063 N N . PRO A 1 261 ? -14.788 14.918 36.690 1.00 88.62 261 PRO A N 1
ATOM 2064 C CA . PRO A 1 261 ? -15.553 14.428 37.837 1.00 88.62 261 PRO A CA 1
ATOM 2065 C C . PRO A 1 261 ? -17.012 14.118 37.482 1.00 88.62 261 PRO A C 1
ATOM 2067 O O . PRO A 1 261 ? -17.712 14.964 36.918 1.00 88.62 261 PRO A O 1
ATOM 2070 N N . GLY A 1 262 ? -17.459 12.896 37.778 1.00 90.81 262 GLY A N 1
ATOM 2071 C CA . GLY A 1 262 ? -18.812 12.445 37.459 1.00 90.81 262 GLY A CA 1
ATOM 2072 C C . GLY A 1 262 ? -18.994 11.872 36.055 1.00 90.81 262 GLY A C 1
ATOM 2073 O O . GLY A 1 262 ? -20.101 11.458 35.734 1.00 90.81 262 GLY A O 1
ATOM 2074 N N . LYS A 1 263 ? -17.964 11.832 35.205 1.00 93.88 263 LYS A N 1
ATOM 2075 C CA . LYS A 1 263 ? -18.041 11.233 33.865 1.00 93.88 263 LYS A CA 1
ATOM 2076 C C . LYS A 1 263 ? -17.106 10.039 33.758 1.00 93.88 263 LYS A C 1
ATOM 2078 O O . LYS A 1 263 ? -15.916 10.153 34.046 1.00 93.88 263 LYS A O 1
ATOM 2083 N N . TRP A 1 264 ? -17.642 8.930 33.274 1.00 93.12 264 TRP A N 1
ATOM 2084 C CA . TRP A 1 264 ? -16.904 7.712 32.977 1.00 93.12 264 TRP A CA 1
ATOM 2085 C C . TRP A 1 264 ? -17.172 7.291 31.541 1.00 93.12 264 TRP A C 1
ATOM 2087 O O . TRP A 1 264 ? -18.306 7.404 31.082 1.00 93.12 264 TRP A O 1
ATOM 2097 N N . PHE A 1 265 ? -16.149 6.840 30.822 1.00 93.75 265 PHE A N 1
ATOM 2098 C CA . PHE A 1 265 ? -16.276 6.456 29.418 1.00 93.75 265 PHE A CA 1
ATOM 2099 C C . PHE A 1 265 ? -15.461 5.198 29.138 1.00 93.75 265 PHE A C 1
ATOM 2101 O O . PHE A 1 265 ? -14.270 5.158 29.438 1.00 93.75 265 PHE A O 1
ATOM 2108 N N . PHE A 1 266 ? -16.097 4.182 28.567 1.00 92.94 266 PHE A N 1
ATOM 2109 C CA . PHE A 1 266 ? -15.507 2.867 28.342 1.00 92.94 266 PHE A CA 1
ATOM 2110 C C . PHE A 1 266 ? -15.719 2.422 26.904 1.00 92.94 266 PHE A C 1
ATOM 2112 O O . PHE A 1 266 ? -16.791 2.661 26.346 1.00 92.94 266 PHE A O 1
ATOM 2119 N N . LYS A 1 267 ? -14.732 1.728 26.340 1.00 91.25 267 LYS A N 1
ATOM 2120 C CA . LYS A 1 267 ? -14.911 0.891 25.150 1.00 91.25 267 LYS A CA 1
ATOM 2121 C C . LYS A 1 267 ? -15.287 -0.525 25.602 1.00 91.25 267 LYS A C 1
ATOM 2123 O O . LYS A 1 267 ? -14.647 -1.050 26.517 1.00 91.25 267 LYS A O 1
ATOM 2128 N N . VAL A 1 268 ? -16.331 -1.115 25.013 1.00 92.56 268 VAL A N 1
ATOM 2129 C CA . VAL A 1 268 ? -16.972 -2.345 25.526 1.00 92.56 268 VAL A CA 1
ATOM 2130 C C . VAL A 1 268 ? -17.214 -3.430 24.467 1.00 92.56 268 VAL A C 1
ATOM 2132 O O . VAL A 1 268 ? -17.945 -4.370 24.740 1.00 92.56 268 VAL A O 1
ATOM 2135 N N . ASP A 1 269 ? -16.602 -3.351 23.282 1.00 83.75 269 ASP A N 1
ATOM 2136 C CA . ASP A 1 269 ? -16.724 -4.345 22.190 1.00 83.75 269 ASP A CA 1
ATOM 2137 C C . ASP A 1 269 ? -15.689 -5.487 22.223 1.00 83.75 269 ASP A C 1
ATOM 2139 O O . ASP A 1 269 ? -15.593 -6.252 21.268 1.00 83.75 269 ASP A O 1
ATOM 2143 N N . SER A 1 270 ? -14.899 -5.621 23.294 1.00 78.00 270 SER A N 1
ATOM 2144 C CA . SER A 1 270 ? -13.852 -6.650 23.388 1.00 78.00 270 SER A CA 1
ATOM 2145 C C . SER A 1 270 ? -13.918 -7.435 24.698 1.00 78.00 270 SER A C 1
ATOM 2147 O O . SER A 1 270 ? -14.645 -7.059 25.615 1.00 78.00 270 SER A O 1
ATOM 2149 N N . ALA A 1 271 ? -13.141 -8.518 24.805 1.00 61.00 271 ALA A N 1
ATOM 2150 C CA . ALA A 1 271 ? -13.060 -9.344 26.014 1.00 61.00 271 ALA A CA 1
ATOM 2151 C C . ALA A 1 271 ? -12.595 -8.572 27.265 1.00 61.00 271 ALA A C 1
ATOM 2153 O O . ALA A 1 271 ? -12.803 -9.039 28.380 1.00 61.00 271 ALA A O 1
ATOM 2154 N N . GLN A 1 272 ? -11.991 -7.389 27.108 1.00 68.25 272 GLN A N 1
ATOM 2155 C CA . GLN A 1 272 ? -11.709 -6.483 28.219 1.00 68.25 272 GLN A CA 1
ATOM 2156 C C . GLN A 1 272 ? -12.286 -5.092 27.958 1.00 68.25 272 GLN A C 1
ATOM 2158 O O . GLN A 1 272 ? -12.289 -4.588 26.834 1.00 68.25 272 GLN A O 1
ATOM 2163 N N . THR A 1 273 ? -12.759 -4.445 29.020 1.00 65.00 273 THR A N 1
ATOM 2164 C CA . THR A 1 273 ? -13.150 -3.036 28.963 1.00 65.00 273 THR A CA 1
ATOM 2165 C C . THR A 1 273 ? -11.898 -2.174 28.893 1.00 65.00 273 THR A C 1
ATOM 2167 O O . THR A 1 273 ? -11.057 -2.236 29.792 1.00 65.00 273 THR A O 1
ATOM 2170 N N . GLN A 1 274 ? -11.776 -1.356 27.851 1.00 69.12 274 GLN A N 1
ATOM 2171 C CA . GLN A 1 274 ? -10.625 -0.471 27.694 1.00 69.12 274 GLN A CA 1
ATOM 2172 C C . GLN A 1 274 ? -10.923 0.904 28.306 1.00 69.12 274 GLN A C 1
ATOM 2174 O O . GLN A 1 274 ? -11.942 1.533 27.996 1.00 69.12 274 GLN A O 1
ATOM 2179 N N . GLU A 1 275 ? -10.024 1.361 29.179 1.00 70.69 275 GLU A N 1
ATOM 2180 C CA . GLU A 1 275 ? -10.000 2.725 29.718 1.00 70.69 275 GLU A CA 1
ATOM 2181 C C . GLU A 1 275 ? -9.312 3.698 28.739 1.00 70.69 275 GLU A C 1
ATOM 2183 O O . GLU A 1 275 ? -8.851 3.313 27.666 1.00 70.69 275 GLU A O 1
ATOM 2188 N N . ARG A 1 276 ? -9.241 4.986 29.095 1.00 72.94 276 ARG A N 1
ATOM 2189 C CA . ARG A 1 276 ? -8.629 6.034 28.258 1.00 72.94 276 ARG A CA 1
ATOM 2190 C C . ARG A 1 276 ? -7.144 5.776 27.948 1.00 72.94 276 ARG A C 1
ATOM 2192 O O . ARG A 1 276 ? -6.673 6.121 26.865 1.00 72.94 276 ARG A O 1
ATOM 2199 N N . CYS A 1 277 ? -6.411 5.232 28.915 1.00 74.25 277 CYS A N 1
ATOM 2200 C CA . CYS A 1 277 ? -5.005 4.840 28.832 1.00 74.25 277 CYS A CA 1
ATOM 2201 C C . CYS A 1 277 ? -4.722 3.742 29.880 1.00 74.25 277 CYS A C 1
ATOM 2203 O O . CYS A 1 277 ? -5.560 3.478 30.741 1.00 74.25 277 CYS A O 1
ATOM 2205 N N . SER A 1 278 ? -3.560 3.093 29.811 1.00 79.75 278 SER A N 1
ATOM 2206 C CA . SER A 1 278 ? -3.139 1.986 30.670 1.00 79.75 278 SER A CA 1
ATOM 2207 C C . SER A 1 278 ? -2.046 2.406 31.656 1.00 79.75 278 SER A C 1
ATOM 2209 O O . SER A 1 278 ? -1.005 2.935 31.261 1.00 79.75 278 SER A O 1
ATOM 2211 N N . ASN A 1 279 ? -2.253 2.078 32.935 1.00 77.50 279 ASN A N 1
ATOM 2212 C CA . ASN A 1 279 ? -1.276 2.209 34.025 1.00 77.50 279 ASN A CA 1
ATOM 2213 C C . ASN A 1 279 ? -0.525 0.891 34.321 1.00 77.50 279 ASN A C 1
ATOM 2215 O O . ASN A 1 279 ? 0.020 0.713 35.409 1.00 77.50 279 ASN A O 1
ATOM 2219 N N . SER A 1 280 ? -0.499 -0.059 33.380 1.00 75.25 280 SER A N 1
ATOM 2220 C CA . SER A 1 280 ? 0.060 -1.410 33.572 1.00 75.25 280 SER A CA 1
ATOM 2221 C C . SER A 1 280 ? 1.575 -1.463 33.826 1.00 75.25 280 SER A C 1
ATOM 2223 O O . SER A 1 280 ? 2.091 -2.515 34.194 1.00 75.25 280 SER A O 1
ATOM 2225 N N . GLY A 1 281 ? 2.308 -0.365 33.610 1.00 78.44 281 GLY A N 1
ATOM 2226 C CA . GLY A 1 281 ? 3.768 -0.294 33.766 1.00 78.44 281 GLY A CA 1
ATOM 2227 C C . GLY A 1 281 ? 4.570 -0.942 32.625 1.00 78.44 281 GLY A C 1
ATOM 2228 O O . GLY A 1 281 ? 5.770 -0.699 32.517 1.00 78.44 281 GLY A O 1
ATOM 2229 N N . ALA A 1 282 ? 3.911 -1.720 31.764 1.00 81.75 282 ALA A N 1
ATOM 2230 C CA . ALA A 1 282 ? 4.431 -2.323 30.538 1.00 81.75 282 ALA A CA 1
ATOM 2231 C C . ALA A 1 282 ? 3.277 -2.585 29.554 1.00 81.75 282 ALA A C 1
ATOM 2233 O O . ALA A 1 282 ? 2.137 -2.775 29.990 1.00 81.75 282 ALA A O 1
ATOM 2234 N N . GLY A 1 283 ? 3.537 -2.633 28.247 1.00 83.44 283 GLY A N 1
ATOM 2235 C CA . GLY A 1 283 ? 2.500 -2.955 27.258 1.00 83.44 283 GLY A CA 1
ATOM 2236 C C . GLY A 1 283 ? 2.807 -2.486 25.839 1.00 83.44 283 GLY A C 1
ATOM 2237 O O . GLY A 1 283 ? 3.934 -2.130 25.517 1.00 83.44 283 GLY A O 1
ATOM 2238 N N . SER A 1 284 ? 1.794 -2.471 24.977 1.00 82.69 284 SER A N 1
ATOM 2239 C CA . SER A 1 284 ? 1.934 -1.936 23.623 1.00 82.69 284 SER A CA 1
ATOM 2240 C C . SER A 1 284 ? 1.747 -0.417 23.590 1.00 82.69 284 SER A C 1
ATOM 2242 O O . SER A 1 284 ? 1.005 0.153 24.394 1.00 82.69 284 SER A O 1
ATOM 2244 N N . VAL A 1 285 ? 2.384 0.250 22.633 1.00 86.50 285 VAL A N 1
ATOM 2245 C CA . VAL A 1 285 ? 2.092 1.643 22.273 1.00 86.50 285 VAL A CA 1
ATOM 2246 C C . VAL A 1 285 ? 1.455 1.704 20.901 1.00 86.50 285 VAL A C 1
ATOM 2248 O O . VAL A 1 285 ? 1.779 0.915 20.015 1.00 86.50 285 VAL A O 1
ATOM 2251 N N . GLN A 1 286 ? 0.583 2.687 20.711 1.00 80.44 286 GLN A N 1
ATOM 2252 C CA . GLN A 1 286 ? 0.103 3.045 19.385 1.00 80.44 286 GLN A CA 1
ATOM 2253 C C . GLN A 1 286 ? 0.789 4.324 18.916 1.00 80.44 286 GLN A C 1
ATOM 2255 O O . GLN A 1 286 ? 0.871 5.308 19.656 1.00 80.44 286 GLN A O 1
ATOM 2260 N N . LEU A 1 287 ? 1.296 4.292 17.684 1.00 82.19 287 LEU A N 1
ATOM 2261 C CA . LEU A 1 287 ? 2.061 5.371 17.070 1.00 82.19 287 LEU A CA 1
ATOM 2262 C C . LEU A 1 287 ? 1.237 6.025 15.963 1.00 82.19 287 LEU A C 1
ATOM 2264 O O . LEU A 1 287 ? 0.619 5.338 15.151 1.00 82.19 287 LEU A O 1
ATOM 2268 N N . TRP A 1 288 ? 1.224 7.359 15.921 1.00 74.56 288 TRP A N 1
ATOM 2269 C CA . TRP A 1 288 ? 0.550 8.100 14.858 1.00 74.56 288 TRP A CA 1
ATOM 2270 C C . TRP A 1 288 ? 1.338 9.311 14.339 1.00 74.56 288 TRP A C 1
ATOM 2272 O O . TRP A 1 288 ? 1.631 10.207 15.136 1.00 74.56 288 TRP A O 1
ATOM 2282 N N . PRO A 1 289 ? 1.503 9.476 13.015 1.00 76.94 289 PRO A N 1
ATOM 2283 C CA . PRO A 1 289 ? 1.074 8.544 11.959 1.00 76.94 289 PRO A CA 1
ATOM 2284 C C . PRO A 1 289 ? 1.750 7.181 12.138 1.00 76.94 289 PRO A C 1
ATOM 2286 O O . PRO A 1 289 ? 2.800 7.135 12.761 1.00 76.94 289 PRO A O 1
ATOM 2289 N N . GLN A 1 290 ? 1.146 6.079 11.686 1.00 70.56 290 GLN A N 1
ATOM 2290 C CA . GLN A 1 290 ? 1.736 4.733 11.861 1.00 70.56 290 GLN A CA 1
ATOM 2291 C C . GLN A 1 290 ? 3.012 4.531 11.021 1.00 70.56 290 GLN A C 1
ATOM 2293 O O . GLN A 1 290 ? 3.749 3.559 11.186 1.00 70.56 290 GLN A O 1
ATOM 2298 N N . GLN A 1 291 ? 3.276 5.479 10.125 1.00 78.69 291 GLN A N 1
ATOM 2299 C CA . GLN A 1 291 ? 4.382 5.461 9.195 1.00 78.69 291 GLN A CA 1
ATOM 2300 C C . GLN A 1 291 ? 4.910 6.865 8.915 1.00 78.69 291 GLN A C 1
ATOM 2302 O O . GLN A 1 291 ? 4.209 7.867 9.096 1.00 78.69 291 GLN A O 1
ATOM 2307 N N . GLY A 1 292 ? 6.144 6.922 8.437 1.00 82.94 292 GLY A N 1
ATOM 2308 C CA . GLY A 1 292 ? 6.828 8.140 8.029 1.00 82.94 292 GLY A CA 1
ATOM 2309 C C . GLY A 1 292 ? 7.985 7.800 7.101 1.00 82.94 292 GLY A C 1
ATOM 2310 O O . GLY A 1 292 ? 8.176 6.645 6.744 1.00 82.94 292 GLY A O 1
ATOM 2311 N N . ASN A 1 293 ? 8.768 8.787 6.676 1.00 88.62 293 ASN A N 1
ATOM 2312 C CA . ASN A 1 293 ? 9.925 8.529 5.816 1.00 88.62 293 ASN A CA 1
ATOM 2313 C C . ASN A 1 293 ? 11.245 8.544 6.602 1.00 88.62 293 ASN A C 1
ATOM 2315 O O . ASN A 1 293 ? 11.303 8.966 7.761 1.00 88.62 293 ASN A O 1
ATOM 2319 N N . MET A 1 294 ? 12.316 8.093 5.948 1.00 90.50 294 MET A N 1
ATOM 2320 C CA . MET A 1 294 ? 13.660 7.982 6.531 1.00 90.50 294 MET A CA 1
ATOM 2321 C C . MET A 1 294 ? 14.310 9.317 6.915 1.00 90.50 294 MET A C 1
ATOM 2323 O O . MET A 1 294 ? 15.276 9.324 7.674 1.00 90.50 294 MET A O 1
ATOM 2327 N N . LEU A 1 295 ? 13.821 10.458 6.414 1.00 92.31 295 LEU A N 1
ATOM 2328 C CA . LEU A 1 295 ? 14.435 11.761 6.697 1.00 92.31 295 LEU A CA 1
ATOM 2329 C C . LEU A 1 295 ? 14.109 12.262 8.111 1.00 92.31 295 LEU A C 1
ATOM 2331 O O . LEU A 1 295 ? 14.882 13.039 8.675 1.00 92.31 295 LEU A O 1
ATOM 2335 N N . GLY A 1 296 ? 13.018 11.784 8.717 1.00 90.81 296 GLY A N 1
ATOM 2336 C CA . GLY A 1 296 ? 12.607 12.173 10.067 1.00 90.81 296 GLY A CA 1
ATOM 2337 C C . GLY A 1 296 ? 12.117 13.622 10.157 1.00 90.81 296 GLY A C 1
ATOM 2338 O O . GLY A 1 296 ? 11.711 14.231 9.172 1.00 90.81 296 GLY A O 1
ATOM 2339 N N . GLY A 1 297 ? 12.143 14.202 11.354 1.00 89.06 297 GLY A N 1
ATOM 2340 C CA . GLY A 1 297 ? 11.721 15.579 11.632 1.00 89.06 297 GLY A CA 1
ATOM 2341 C C . GLY A 1 297 ? 10.209 15.776 11.789 1.00 89.06 297 GLY A C 1
ATOM 2342 O O . GLY A 1 297 ? 9.778 16.864 12.160 1.00 89.06 297 GLY A O 1
ATOM 2343 N N . TYR A 1 298 ? 9.389 14.755 11.564 1.00 87.12 298 TYR A N 1
ATOM 2344 C CA . TYR A 1 298 ? 7.943 14.821 11.782 1.00 87.12 298 TYR A CA 1
ATOM 2345 C C . TYR A 1 298 ? 7.559 14.399 13.205 1.00 87.12 298 TYR A C 1
ATOM 2347 O O . TYR A 1 298 ? 8.324 13.756 13.928 1.00 87.12 298 TYR A O 1
ATOM 2355 N N . PHE A 1 299 ? 6.345 14.771 13.607 1.00 86.75 299 PHE A N 1
ATOM 2356 C CA . PHE A 1 299 ? 5.783 14.377 14.892 1.00 86.75 299 PHE A CA 1
ATOM 2357 C C . PHE A 1 299 ? 5.161 12.987 14.831 1.00 86.75 299 PHE A C 1
ATOM 2359 O O . PHE A 1 299 ? 4.312 12.730 13.979 1.00 86.75 299 PHE A O 1
ATOM 2366 N N . VAL A 1 300 ? 5.502 12.150 15.808 1.00 88.25 300 VAL A N 1
ATOM 2367 C CA . VAL A 1 300 ? 4.816 10.887 16.088 1.00 88.25 300 VAL A CA 1
ATOM 2368 C C . VAL A 1 300 ? 4.163 11.000 17.457 1.00 88.25 300 VAL A C 1
ATOM 2370 O O . VAL A 1 300 ? 4.834 11.180 18.470 1.00 88.25 300 VAL A O 1
ATOM 2373 N N . ASN A 1 301 ? 2.837 10.954 17.484 1.00 86.75 301 ASN A N 1
ATOM 2374 C CA . ASN A 1 301 ? 2.057 10.895 18.709 1.00 86.75 301 ASN A CA 1
ATOM 2375 C C . ASN A 1 301 ? 2.027 9.463 19.227 1.00 86.75 301 ASN A C 1
ATOM 2377 O O . ASN A 1 301 ? 1.883 8.528 18.443 1.00 86.75 301 ASN A O 1
ATOM 2381 N N . ILE A 1 302 ? 2.089 9.330 20.543 1.00 88.75 302 ILE A N 1
ATOM 2382 C CA . ILE A 1 302 ? 2.070 8.062 21.254 1.00 88.75 302 ILE A CA 1
ATOM 2383 C C . ILE A 1 302 ? 0.847 8.042 22.158 1.00 88.75 302 ILE A C 1
ATOM 2385 O O . ILE A 1 302 ? 0.613 8.990 22.914 1.00 88.75 302 ILE A O 1
ATOM 2389 N N . THR A 1 303 ? 0.079 6.966 22.071 1.00 84.56 303 THR A N 1
ATOM 2390 C CA . THR A 1 303 ? -1.094 6.699 22.909 1.00 84.56 303 THR A CA 1
ATOM 2391 C C . THR A 1 303 ? -1.025 5.278 23.464 1.00 84.56 303 THR A C 1
ATOM 2393 O O . THR A 1 303 ? -0.165 4.487 23.069 1.00 84.56 303 THR A O 1
ATOM 2396 N N . ASN A 1 304 ? -1.953 4.967 24.371 1.00 81.38 304 ASN A N 1
ATOM 2397 C CA . ASN A 1 304 ? -2.085 3.741 25.164 1.00 81.38 304 ASN A CA 1
ATOM 2398 C C . ASN A 1 304 ? -1.493 3.822 26.585 1.00 81.38 304 ASN A C 1
ATOM 2400 O O . ASN A 1 304 ? -2.282 3.631 27.499 1.00 81.38 304 ASN A O 1
ATOM 2404 N N . PRO A 1 305 ? -0.218 4.158 26.858 1.00 87.94 305 PRO A N 1
ATOM 2405 C CA . PRO A 1 305 ? 0.239 4.377 28.236 1.00 87.94 305 PRO A CA 1
ATOM 2406 C C . PRO A 1 305 ? -0.367 5.642 28.853 1.00 87.94 305 PRO A C 1
ATOM 2408 O O . PRO A 1 305 ? -0.619 6.617 28.141 1.00 87.94 305 PRO A O 1
ATOM 2411 N N . CYS A 1 306 ? -0.581 5.642 30.169 1.00 86.38 306 CYS A N 1
ATOM 2412 C CA . CYS A 1 306 ? -0.869 6.871 30.902 1.00 86.38 306 CYS A CA 1
ATOM 2413 C C . CYS A 1 306 ? 0.428 7.615 31.260 1.00 86.38 306 CYS A C 1
ATOM 2415 O O . CYS A 1 306 ? 1.431 6.999 31.627 1.00 86.38 306 CYS A O 1
ATOM 2417 N N . PHE A 1 307 ? 0.394 8.944 31.181 1.00 88.44 307 PHE A N 1
ATOM 2418 C CA . PHE A 1 307 ? 1.525 9.840 31.416 1.00 88.44 307 PHE A CA 1
ATOM 2419 C C . PHE A 1 307 ? 1.192 10.881 32.488 1.00 88.44 307 PHE A C 1
ATOM 2421 O O . PHE A 1 307 ? 0.050 11.306 32.632 1.00 88.44 307 PHE A O 1
ATOM 2428 N N . ASN A 1 308 ? 2.199 11.376 33.196 1.00 89.38 308 ASN A N 1
ATOM 2429 C CA . ASN A 1 308 ? 2.071 12.528 34.080 1.00 89.38 308 ASN A CA 1
ATOM 2430 C C . ASN A 1 308 ? 2.796 13.739 33.493 1.00 89.38 308 ASN A C 1
ATOM 2432 O O . ASN A 1 308 ? 3.861 13.627 32.882 1.00 89.38 308 ASN A O 1
ATOM 2436 N N . ILE A 1 309 ? 2.242 14.935 33.714 1.00 85.19 309 ILE A N 1
ATOM 2437 C CA . ILE A 1 309 ? 2.918 16.181 33.337 1.00 85.19 309 ILE A CA 1
ATOM 2438 C C . ILE A 1 309 ? 4.248 16.258 34.103 1.00 85.19 309 ILE A C 1
ATOM 2440 O O . ILE A 1 309 ? 4.255 16.379 35.327 1.00 85.19 309 ILE A O 1
ATOM 2444 N N . GLY A 1 310 ? 5.362 16.216 33.368 1.00 83.81 310 GLY A N 1
ATOM 2445 C CA . GLY A 1 310 ? 6.720 16.222 33.919 1.00 83.81 310 GLY A CA 1
ATOM 2446 C C . GLY A 1 310 ? 7.480 14.899 33.783 1.00 83.81 310 GLY A C 1
ATOM 2447 O O . GLY A 1 310 ? 8.674 14.890 34.081 1.00 83.81 310 GLY A O 1
ATOM 2448 N N . ASP A 1 311 ? 6.842 13.823 33.309 1.00 90.38 311 ASP A N 1
ATOM 2449 C CA . ASP A 1 311 ? 7.542 12.568 33.014 1.00 90.38 311 ASP A CA 1
ATOM 2450 C C . ASP A 1 311 ? 8.628 12.772 31.947 1.00 90.38 311 ASP A C 1
ATOM 2452 O O . ASP A 1 311 ? 8.428 13.449 30.933 1.00 90.38 311 ASP A O 1
ATOM 2456 N N . LYS A 1 312 ? 9.791 12.149 32.163 1.00 91.19 312 LYS A N 1
ATOM 2457 C CA . LYS A 1 312 ? 10.883 12.096 31.191 1.00 91.19 312 LYS A CA 1
ATOM 2458 C C . LYS A 1 312 ? 10.659 10.903 30.270 1.00 91.19 312 LYS A C 1
ATOM 2460 O O . LYS A 1 312 ? 10.812 9.757 30.692 1.00 91.19 312 LYS A O 1
ATOM 2465 N N . LEU A 1 313 ? 10.318 11.186 29.018 1.00 93.06 313 LEU A N 1
ATOM 2466 C CA . LEU A 1 313 ? 10.055 10.171 28.004 1.00 93.06 313 LEU A CA 1
ATOM 2467 C C . LEU A 1 313 ? 11.231 10.041 27.032 1.00 93.06 313 LEU A C 1
ATOM 2469 O O . LEU A 1 313 ? 11.692 11.040 26.471 1.00 93.06 313 LEU A O 1
ATOM 2473 N N . THR A 1 314 ? 11.663 8.805 26.789 1.00 92.88 314 THR A N 1
ATOM 2474 C CA . THR A 1 314 ? 12.689 8.479 25.790 1.00 92.88 314 THR A CA 1
ATOM 2475 C C . THR A 1 314 ? 12.147 7.417 24.842 1.00 92.88 314 THR A C 1
ATOM 2477 O O . THR A 1 314 ? 11.776 6.329 25.276 1.00 92.88 314 THR A O 1
ATOM 2480 N N . GLY A 1 315 ? 12.102 7.723 23.547 1.00 93.56 315 GLY A N 1
ATOM 2481 C CA . GLY A 1 315 ? 11.830 6.744 22.497 1.00 93.56 315 GLY A CA 1
ATOM 2482 C C . GLY A 1 315 ? 13.122 6.097 22.001 1.00 93.56 315 GLY A C 1
ATOM 2483 O O . GLY A 1 315 ? 14.183 6.729 22.023 1.00 93.56 315 GLY A O 1
ATOM 2484 N N . ARG A 1 316 ? 13.035 4.853 21.532 1.00 94.56 316 ARG A N 1
ATOM 2485 C CA . ARG A 1 316 ? 14.119 4.118 20.877 1.00 94.56 316 ARG A CA 1
ATOM 2486 C C . ARG A 1 316 ? 13.607 3.377 19.658 1.00 94.56 316 ARG A C 1
ATOM 2488 O O . ARG A 1 316 ? 12.516 2.820 19.681 1.00 94.56 316 ARG A O 1
ATOM 2495 N N . ILE A 1 317 ? 14.435 3.336 18.626 1.00 92.75 317 ILE A N 1
ATOM 2496 C CA . ILE A 1 317 ? 14.263 2.429 17.493 1.00 92.75 317 ILE A CA 1
ATOM 2497 C C . ILE A 1 317 ? 15.217 1.275 17.697 1.00 92.75 317 ILE A C 1
ATOM 2499 O O . ILE A 1 317 ? 16.432 1.462 17.667 1.00 92.75 317 ILE A O 1
ATOM 2503 N N . ASP A 1 318 ? 14.666 0.099 17.963 1.00 90.12 318 ASP A N 1
ATOM 2504 C CA . ASP A 1 318 ? 15.437 -1.063 18.391 1.00 90.12 318 ASP A CA 1
ATOM 2505 C C . ASP A 1 318 ? 16.379 -1.541 17.276 1.00 90.12 318 ASP A C 1
ATOM 2507 O O . ASP A 1 318 ? 17.523 -1.897 17.549 1.00 90.12 318 ASP A O 1
ATOM 2511 N N . ASP A 1 319 ? 15.947 -1.432 16.016 1.00 86.31 319 ASP A N 1
ATOM 2512 C CA . ASP A 1 319 ? 16.715 -1.796 14.820 1.00 86.31 319 ASP A CA 1
ATOM 2513 C C . ASP A 1 319 ? 18.019 -1.005 14.639 1.00 86.31 319 ASP A C 1
ATOM 2515 O O . ASP A 1 319 ? 18.980 -1.516 14.063 1.00 86.31 319 ASP A O 1
ATOM 2519 N N . THR A 1 320 ? 18.061 0.248 15.099 1.00 85.06 320 THR A N 1
ATOM 2520 C CA . THR A 1 320 ? 19.247 1.120 15.004 1.00 85.06 320 THR A CA 1
ATOM 2521 C C . THR A 1 320 ? 19.850 1.456 16.363 1.00 85.06 320 THR A C 1
ATOM 2523 O O . THR A 1 320 ? 20.896 2.101 16.435 1.00 85.06 320 THR A O 1
ATOM 2526 N N . ASN A 1 321 ? 19.192 1.038 17.447 1.00 89.12 321 ASN A N 1
ATOM 2527 C CA . ASN A 1 321 ? 19.470 1.432 18.825 1.00 89.12 321 ASN A CA 1
ATOM 2528 C C . ASN A 1 321 ? 19.514 2.965 19.039 1.00 89.12 321 ASN A C 1
ATOM 2530 O O . ASN A 1 321 ? 20.124 3.455 19.991 1.00 89.12 321 ASN A O 1
ATOM 2534 N N . GLN A 1 322 ? 18.884 3.740 18.150 1.00 88.06 322 GLN A N 1
ATOM 2535 C CA . GLN A 1 322 ? 18.867 5.199 18.216 1.00 88.06 322 GLN A CA 1
ATOM 2536 C C . GLN A 1 322 ? 17.794 5.668 19.196 1.00 88.06 322 GLN A C 1
ATOM 2538 O O . GLN A 1 322 ? 16.631 5.289 19.067 1.00 88.06 322 GLN A O 1
ATOM 2543 N N . THR A 1 323 ? 18.176 6.518 20.151 1.00 92.31 323 THR A N 1
ATOM 2544 C CA . THR A 1 323 ? 17.267 7.088 21.152 1.00 92.31 323 THR A CA 1
ATOM 2545 C C . THR A 1 323 ? 17.000 8.570 20.903 1.00 92.31 323 THR A C 1
ATOM 2547 O O . THR A 1 323 ? 17.848 9.293 20.373 1.00 92.31 323 THR A O 1
ATOM 2550 N N . PHE A 1 324 ? 15.810 9.037 21.278 1.00 91.06 324 PHE A N 1
ATOM 2551 C CA . PHE A 1 324 ? 15.408 10.439 21.146 1.00 91.06 324 PHE A CA 1
ATOM 2552 C C . PHE A 1 324 ? 14.395 10.846 22.223 1.00 91.06 324 PHE A C 1
ATOM 2554 O O . PHE A 1 324 ? 13.620 10.011 22.697 1.00 91.06 324 PHE A O 1
ATOM 2561 N N . PRO A 1 325 ? 14.398 12.126 22.635 1.00 90.12 325 PRO A N 1
ATOM 2562 C CA . PRO A 1 325 ? 13.475 12.614 23.649 1.00 90.12 325 PRO A CA 1
ATOM 2563 C C . PRO A 1 325 ? 12.048 12.734 23.104 1.00 90.12 325 PRO A C 1
ATOM 2565 O O . PRO A 1 325 ? 11.830 13.065 21.935 1.00 90.12 325 PRO A O 1
ATOM 2568 N N . CYS A 1 326 ? 11.081 12.525 23.991 1.00 90.38 326 CYS A N 1
ATOM 2569 C CA . CYS A 1 326 ? 9.664 12.751 23.744 1.00 90.38 326 CYS A CA 1
ATOM 2570 C C . CYS A 1 326 ? 9.084 13.680 24.819 1.00 90.38 326 CYS A C 1
ATOM 2572 O O . CYS A 1 326 ? 9.659 13.853 25.894 1.00 90.38 326 CYS A O 1
ATOM 2574 N N . GLU A 1 327 ? 7.933 14.277 24.535 1.00 87.19 327 GLU A N 1
ATOM 2575 C CA . GLU A 1 327 ? 7.222 15.174 25.442 1.00 87.19 327 GLU A CA 1
ATOM 2576 C C . GLU A 1 327 ? 5.816 14.652 25.752 1.00 87.19 327 GLU A C 1
ATOM 2578 O O . GLU A 1 327 ? 5.146 14.059 24.902 1.00 87.19 327 GLU A O 1
ATOM 2583 N N . VAL A 1 328 ? 5.358 14.897 26.977 1.00 90.75 328 VAL A N 1
ATOM 2584 C CA . VAL A 1 328 ? 3.980 14.622 27.396 1.00 90.75 328 VAL A CA 1
ATOM 2585 C C . VAL A 1 328 ? 3.094 15.781 26.950 1.00 90.75 328 VAL A C 1
ATOM 2587 O O . VAL A 1 328 ? 3.373 16.933 27.282 1.00 90.75 328 VAL A O 1
ATOM 2590 N N . LEU A 1 329 ? 2.019 15.485 26.218 1.00 84.38 329 LEU A N 1
ATOM 2591 C CA . LEU A 1 329 ? 1.009 16.478 25.841 1.00 84.38 329 LEU A CA 1
ATOM 2592 C C . LEU A 1 329 ? -0.117 16.531 26.876 1.00 84.38 329 LEU A C 1
ATOM 2594 O O . LEU A 1 329 ? -0.522 17.608 27.308 1.00 84.38 329 LEU A O 1
ATOM 2598 N N . ASP A 1 330 ? -0.606 15.358 27.272 1.00 82.75 330 ASP A N 1
ATOM 2599 C CA . ASP A 1 330 ? -1.599 15.162 28.322 1.00 82.75 330 ASP A CA 1
ATOM 2600 C C . ASP A 1 330 ? -1.482 13.745 28.907 1.00 82.75 330 ASP A C 1
ATOM 2602 O O . ASP A 1 330 ? -0.639 12.956 28.486 1.00 82.75 330 ASP A O 1
ATOM 2606 N N . GLU A 1 331 ? -2.345 13.413 29.867 1.00 84.25 331 GLU A N 1
ATOM 2607 C CA . GLU A 1 331 ? -2.331 12.128 30.578 1.00 84.25 331 GLU A CA 1
ATOM 2608 C C . GLU A 1 331 ? -2.441 10.891 29.674 1.00 84.25 331 GLU A C 1
ATOM 2610 O O . GLU A 1 331 ? -1.997 9.815 30.040 1.00 84.25 331 GLU A O 1
ATOM 2615 N N . SER A 1 332 ? -3.007 11.027 28.478 1.00 79.06 332 SER A N 1
ATOM 2616 C CA . SER A 1 332 ? -3.228 9.921 27.536 1.00 79.06 332 SER A CA 1
ATOM 2617 C C . SER A 1 332 ? -2.374 10.004 26.274 1.00 79.06 332 SER A C 1
ATOM 2619 O O . SER A 1 332 ? -2.489 9.148 25.392 1.00 79.06 332 SER A O 1
ATOM 2621 N N . LYS A 1 333 ? -1.572 11.065 26.137 1.00 85.31 333 LYS A N 1
ATOM 2622 C CA . LYS A 1 333 ? -0.897 11.379 24.884 1.00 85.31 333 LYS A CA 1
ATOM 2623 C C . LYS A 1 333 ? 0.488 11.962 25.109 1.00 85.31 333 LYS A C 1
ATOM 2625 O O . LYS A 1 333 ? 0.658 13.001 25.744 1.00 85.31 333 LYS A O 1
ATOM 2630 N N . ALA A 1 334 ? 1.461 11.348 24.456 1.00 90.56 334 ALA A N 1
ATOM 2631 C CA . ALA A 1 334 ? 2.803 11.877 24.299 1.00 90.56 334 ALA A CA 1
ATOM 2632 C C . ALA A 1 334 ? 3.111 12.129 22.819 1.00 90.56 334 ALA A C 1
ATOM 2634 O O . ALA A 1 334 ? 2.346 11.753 21.925 1.00 90.56 334 ALA A O 1
ATOM 2635 N N . ARG A 1 335 ? 4.227 12.799 22.548 1.00 89.06 335 ARG A N 1
ATOM 2636 C CA . ARG A 1 335 ? 4.695 13.103 21.198 1.00 89.06 335 ARG A CA 1
ATOM 2637 C C . ARG A 1 335 ? 6.214 13.075 21.140 1.00 89.06 335 ARG A C 1
ATOM 2639 O O . ARG A 1 335 ? 6.878 13.579 22.035 1.00 89.06 335 ARG A O 1
ATOM 2646 N N . CYS A 1 336 ? 6.760 12.540 20.059 1.00 89.88 336 CYS A N 1
ATOM 2647 C CA . CYS A 1 336 ? 8.187 12.577 19.762 1.00 89.88 336 CYS A CA 1
ATOM 2648 C C . CYS A 1 336 ? 8.420 13.277 18.423 1.00 89.88 336 CYS A C 1
ATOM 2650 O O . CYS A 1 336 ? 7.580 13.195 17.522 1.00 89.88 336 CYS A O 1
ATOM 2652 N N . VAL A 1 337 ? 9.574 13.927 18.273 1.00 89.25 337 VAL A N 1
ATOM 2653 C CA . VAL A 1 337 ? 10.102 14.280 16.949 1.00 89.25 337 VAL A CA 1
ATOM 2654 C C . VAL A 1 337 ? 10.946 13.099 16.493 1.00 89.25 337 VAL A C 1
ATOM 2656 O O . VAL A 1 337 ? 11.916 12.738 17.157 1.00 89.25 337 VAL A O 1
ATOM 2659 N N . PHE A 1 338 ? 10.548 12.463 15.399 1.00 89.44 338 PHE A N 1
ATOM 2660 C CA . PHE A 1 338 ? 11.212 11.254 14.929 1.00 89.44 338 PHE A CA 1
ATOM 2661 C C . PHE A 1 338 ? 12.558 11.601 14.269 1.00 89.44 338 PHE A C 1
ATOM 2663 O O . PHE A 1 338 ? 12.620 12.579 13.519 1.00 89.44 338 PHE A O 1
ATOM 2670 N N . PRO A 1 339 ? 13.654 10.871 14.527 1.00 90.69 339 PRO A N 1
ATOM 2671 C CA . PRO A 1 339 ? 14.955 11.177 13.941 1.00 90.69 339 PRO A CA 1
ATOM 2672 C C . PRO A 1 339 ? 15.064 10.711 12.485 1.00 90.69 339 PRO A C 1
ATOM 2674 O O . PRO A 1 339 ? 14.210 9.991 11.973 1.00 90.69 339 PRO A O 1
ATOM 2677 N N . THR A 1 340 ? 16.139 11.122 11.814 1.00 90.44 340 THR A N 1
ATOM 2678 C CA . THR A 1 340 ? 16.552 10.538 10.531 1.00 90.44 340 THR A CA 1
ATOM 2679 C C . THR A 1 340 ? 17.012 9.096 10.752 1.00 90.44 340 THR A C 1
ATOM 2681 O O . THR A 1 340 ? 17.845 8.853 11.626 1.00 90.44 340 THR A O 1
ATOM 2684 N N . ILE A 1 341 ? 16.498 8.163 9.946 1.00 89.12 341 ILE A N 1
ATOM 2685 C CA . ILE A 1 341 ? 16.792 6.726 10.001 1.00 89.12 341 ILE A CA 1
ATOM 2686 C C . ILE A 1 341 ? 17.022 6.223 8.582 1.00 89.12 341 ILE A C 1
ATOM 2688 O O . ILE A 1 341 ? 16.070 6.066 7.832 1.00 89.12 341 ILE A O 1
ATOM 2692 N N . PHE A 1 342 ? 18.263 5.909 8.218 1.00 88.38 342 PHE A N 1
ATOM 2693 C CA . PHE A 1 342 ? 18.646 5.461 6.871 1.00 88.38 342 PHE A CA 1
ATOM 2694 C C . PHE A 1 342 ? 18.265 3.997 6.561 1.00 88.38 342 PHE A C 1
ATOM 2696 O O . PHE A 1 342 ? 19.076 3.218 6.066 1.00 88.38 342 PHE A O 1
ATOM 2703 N N . ARG A 1 343 ? 17.029 3.605 6.887 1.00 85.88 343 ARG A N 1
ATOM 2704 C CA . ARG A 1 343 ? 16.438 2.285 6.625 1.00 85.88 343 ARG A CA 1
ATOM 2705 C C . ARG A 1 343 ? 14.964 2.439 6.257 1.00 85.88 343 ARG A C 1
ATOM 2707 O O . ARG A 1 343 ? 14.354 3.457 6.562 1.00 85.88 343 ARG A O 1
ATOM 2714 N N . THR A 1 344 ? 14.399 1.426 5.617 1.00 85.56 344 THR A N 1
ATOM 2715 C CA . THR A 1 344 ? 12.976 1.328 5.264 1.00 85.56 344 THR A CA 1
ATOM 2716 C C . THR A 1 344 ? 12.368 0.041 5.816 1.00 85.56 344 THR A C 1
ATOM 2718 O O . THR A 1 344 ? 13.098 -0.889 6.159 1.00 85.56 344 THR A O 1
ATOM 2721 N N . GLY A 1 345 ? 11.039 -0.024 5.874 1.00 79.25 345 GLY A N 1
ATOM 2722 C CA . GLY A 1 345 ? 10.285 -1.177 6.369 1.00 79.25 345 GLY A CA 1
ATOM 2723 C C . GLY A 1 345 ? 9.768 -0.997 7.796 1.00 79.25 345 GLY A C 1
ATOM 2724 O O . GLY A 1 345 ? 9.807 0.100 8.354 1.00 79.25 345 GLY A O 1
ATOM 2725 N N . ARG A 1 346 ? 9.237 -2.080 8.373 1.00 81.75 346 ARG A N 1
ATOM 2726 C CA . ARG A 1 346 ? 8.691 -2.103 9.738 1.00 81.75 346 ARG A CA 1
ATOM 2727 C C . ARG A 1 346 ? 9.835 -2.115 10.751 1.00 81.75 346 ARG A C 1
ATOM 2729 O O . ARG A 1 346 ? 10.678 -3.005 10.704 1.00 81.75 346 ARG A O 1
ATOM 2736 N N . LEU A 1 347 ? 9.846 -1.138 11.651 1.00 84.75 347 LEU A N 1
ATOM 2737 C CA . LEU A 1 347 ? 10.832 -0.982 12.716 1.00 84.75 347 LEU A CA 1
ATOM 2738 C C . LEU A 1 347 ? 10.181 -1.191 14.080 1.00 84.75 347 LEU A C 1
ATOM 2740 O O . LEU A 1 347 ? 9.043 -0.767 14.309 1.00 84.75 347 LEU A O 1
ATOM 2744 N N . ASN A 1 348 ? 10.933 -1.788 14.998 1.00 89.12 348 ASN A N 1
ATOM 2745 C CA . ASN A 1 348 ? 10.525 -1.937 16.385 1.00 89.12 348 ASN A CA 1
ATOM 2746 C C . ASN A 1 348 ? 10.815 -0.643 17.150 1.00 89.12 348 ASN A C 1
ATOM 2748 O O . ASN A 1 348 ? 11.941 -0.139 17.179 1.00 89.12 348 ASN A O 1
ATOM 2752 N N . PHE A 1 349 ? 9.771 -0.093 17.758 1.00 93.06 349 PHE A N 1
ATOM 2753 C CA . PHE A 1 349 ? 9.829 1.088 18.599 1.00 93.06 349 PHE A CA 1
ATOM 2754 C C . PHE A 1 349 ? 9.661 0.682 20.060 1.00 93.06 349 PHE A C 1
ATOM 2756 O O . PHE A 1 349 ? 8.721 -0.031 20.408 1.00 93.06 349 PHE A O 1
ATOM 2763 N N . SER A 1 350 ? 10.523 1.210 20.919 1.00 95.38 350 SER A N 1
ATOM 2764 C CA . SER A 1 350 ? 10.445 1.049 22.365 1.00 95.38 350 SER A CA 1
ATOM 2765 C C . SER A 1 350 ? 10.310 2.412 23.050 1.00 95.38 350 SER A C 1
ATOM 2767 O O . SER A 1 350 ? 10.973 3.376 22.666 1.00 95.38 350 SER A O 1
ATOM 2769 N N . LEU A 1 351 ? 9.480 2.502 24.090 1.00 95.12 351 LEU A N 1
ATOM 2770 C CA . LEU A 1 351 ? 9.317 3.699 24.919 1.00 95.12 351 LEU A CA 1
ATOM 2771 C C . LEU A 1 351 ? 9.729 3.413 26.363 1.00 95.12 351 LEU A C 1
ATOM 2773 O O . LEU A 1 351 ? 9.298 2.435 26.975 1.00 95.12 351 LEU A O 1
ATOM 2777 N N . GLU A 1 352 ? 10.528 4.317 26.915 1.00 93.25 352 GLU A N 1
ATOM 2778 C CA . GLU A 1 352 ? 10.912 4.347 28.320 1.00 93.25 352 GLU A CA 1
ATOM 2779 C C . GLU A 1 352 ? 10.311 5.584 29.005 1.00 93.25 352 GLU A C 1
ATOM 2781 O O . GLU A 1 352 ? 10.399 6.705 28.494 1.00 93.25 352 GLU A O 1
ATOM 2786 N N . ILE A 1 353 ? 9.721 5.374 30.188 1.00 93.00 353 ILE A N 1
ATOM 2787 C CA . ILE A 1 353 ? 9.143 6.421 31.043 1.00 93.00 353 ILE A CA 1
ATOM 2788 C C . ILE A 1 353 ? 9.978 6.508 32.324 1.00 93.00 353 ILE A C 1
ATOM 2790 O O . ILE A 1 353 ? 10.108 5.511 33.034 1.00 93.00 353 ILE A O 1
ATOM 2794 N N . ASN A 1 354 ? 10.538 7.679 32.638 1.00 90.56 354 ASN A N 1
ATOM 2795 C CA . ASN A 1 354 ? 11.294 7.945 33.872 1.00 90.56 354 ASN A CA 1
ATOM 2796 C C . ASN A 1 354 ? 12.421 6.931 34.165 1.00 90.56 354 ASN A C 1
ATOM 2798 O O . ASN A 1 354 ? 12.635 6.568 35.319 1.00 90.56 354 ASN A O 1
ATOM 2802 N N . GLU A 1 355 ? 13.138 6.476 33.130 1.00 86.31 355 GLU A N 1
ATOM 2803 C CA . GLU A 1 355 ? 14.281 5.547 33.263 1.00 86.31 355 GLU A CA 1
ATOM 2804 C C . GLU A 1 355 ? 13.901 4.186 33.892 1.00 86.31 355 GLU A C 1
ATOM 2806 O O . GLU A 1 355 ? 14.706 3.533 34.555 1.00 86.31 355 GLU A O 1
ATOM 2811 N N . SER A 1 356 ? 12.649 3.750 33.698 1.00 85.44 356 SER A N 1
ATOM 2812 C CA . SER A 1 356 ? 12.114 2.480 34.219 1.00 85.44 356 SER A CA 1
ATOM 2813 C C . SER A 1 356 ? 12.374 1.255 33.326 1.00 85.44 356 SER A C 1
ATOM 2815 O O . SER A 1 356 ? 11.931 0.152 33.659 1.00 85.44 356 SER A O 1
ATOM 2817 N N . GLY A 1 357 ? 13.099 1.424 32.216 1.00 87.94 357 GLY A N 1
ATOM 2818 C CA . GLY A 1 357 ? 13.329 0.396 31.202 1.00 87.94 357 GLY A CA 1
ATOM 2819 C C . GLY A 1 357 ? 12.373 0.462 30.003 1.00 87.94 357 GLY A C 1
ATOM 2820 O O . GLY A 1 357 ? 11.363 1.168 29.999 1.00 87.94 357 GLY A O 1
ATOM 2821 N N . TRP A 1 358 ? 12.710 -0.302 28.960 1.00 92.50 358 TRP A N 1
ATOM 2822 C CA . TRP A 1 358 ? 12.001 -0.384 27.672 1.00 92.50 358 TRP A CA 1
ATOM 2823 C C . TRP A 1 358 ? 10.768 -1.292 27.756 1.00 92.50 358 TRP A C 1
ATOM 2825 O O . TRP A 1 358 ? 10.698 -2.337 27.115 1.00 92.50 358 TRP A O 1
ATOM 2835 N N . ASN A 1 359 ? 9.817 -0.919 28.609 1.00 87.94 359 ASN A N 1
ATOM 2836 C CA . ASN A 1 359 ? 8.672 -1.767 28.955 1.00 87.94 359 ASN A CA 1
ATOM 2837 C C . ASN A 1 359 ? 7.489 -1.613 27.988 1.00 87.94 359 ASN A C 1
ATOM 2839 O O . ASN A 1 359 ? 6.507 -2.351 28.086 1.00 87.94 359 ASN A O 1
ATOM 2843 N N . TYR A 1 360 ? 7.570 -0.648 27.074 1.00 91.88 360 TYR A N 1
ATOM 2844 C CA . TYR A 1 360 ? 6.524 -0.342 26.114 1.00 91.88 360 TYR A CA 1
ATOM 2845 C C . TYR A 1 360 ? 7.025 -0.523 24.688 1.00 91.88 360 TYR A C 1
ATOM 2847 O O . TYR A 1 360 ? 8.045 0.068 24.341 1.00 91.88 360 TYR A O 1
ATOM 2855 N N . THR A 1 361 ? 6.311 -1.289 23.862 1.00 91.69 361 THR A N 1
ATOM 2856 C CA . THR A 1 361 ? 6.743 -1.618 22.493 1.00 91.69 361 THR A CA 1
ATOM 2857 C C . THR A 1 361 ? 5.668 -1.337 21.447 1.00 91.69 361 THR A C 1
ATOM 2859 O O . THR A 1 361 ? 4.470 -1.407 21.713 1.00 91.69 361 THR A O 1
ATOM 2862 N N . GLY A 1 362 ? 6.083 -0.986 20.237 1.00 85.06 362 GLY A N 1
ATOM 2863 C CA . GLY A 1 362 ? 5.203 -0.746 19.098 1.00 85.06 362 GLY A CA 1
ATOM 2864 C C . GLY A 1 362 ? 5.947 -0.923 17.783 1.00 85.06 362 GLY A C 1
ATOM 2865 O O . GLY A 1 362 ? 7.158 -1.127 17.769 1.00 85.06 362 GLY A O 1
ATOM 2866 N N . ILE A 1 363 ? 5.220 -0.839 16.674 1.00 82.25 363 ILE A N 1
ATOM 2867 C CA . ILE A 1 363 ? 5.788 -0.968 15.330 1.00 82.25 363 ILE A CA 1
ATOM 2868 C C . ILE A 1 363 ? 5.585 0.348 14.586 1.00 82.25 363 ILE A C 1
ATOM 2870 O O . ILE A 1 363 ? 4.497 0.923 14.626 1.00 82.25 363 ILE A O 1
ATOM 2874 N N . TYR A 1 364 ? 6.634 0.818 13.914 1.00 84.12 364 TYR A N 1
ATOM 2875 C CA . TYR A 1 364 ? 6.606 2.012 13.075 1.00 84.12 364 TYR A CA 1
ATOM 2876 C C . TYR A 1 364 ? 7.133 1.696 11.679 1.00 84.12 364 TYR A C 1
ATOM 2878 O O . TYR A 1 364 ? 8.208 1.114 11.551 1.00 84.12 364 TYR A O 1
ATOM 2886 N N . THR A 1 365 ? 6.423 2.093 10.627 1.00 82.31 365 THR A N 1
ATOM 2887 C CA . THR A 1 365 ? 6.844 1.792 9.249 1.00 82.31 365 THR A CA 1
ATOM 2888 C C . THR A 1 365 ? 7.589 2.970 8.624 1.00 82.31 365 THR A C 1
ATOM 2890 O O . THR A 1 365 ? 7.077 4.087 8.579 1.00 82.31 365 THR A O 1
ATOM 2893 N N . ILE A 1 366 ? 8.792 2.729 8.095 1.00 86.19 366 ILE A N 1
ATOM 2894 C CA . ILE A 1 366 ? 9.533 3.718 7.309 1.00 86.19 366 ILE A CA 1
ATOM 2895 C C . ILE A 1 366 ? 9.358 3.471 5.814 1.00 86.19 366 ILE A C 1
ATOM 2897 O O . ILE A 1 366 ? 9.856 2.488 5.262 1.00 86.19 366 ILE A O 1
ATOM 2901 N N . VAL A 1 367 ? 8.680 4.402 5.151 1.00 83.44 367 VAL A N 1
ATOM 2902 C CA . VAL A 1 367 ? 8.424 4.388 3.711 1.00 83.44 367 VAL A CA 1
ATOM 2903 C C . VAL A 1 367 ? 9.653 4.896 2.950 1.00 83.44 367 VAL A C 1
ATOM 2905 O O . VAL A 1 367 ? 10.349 5.825 3.376 1.00 83.44 367 VAL A O 1
ATOM 2908 N N . ASN A 1 368 ? 9.935 4.266 1.810 1.00 86.19 368 ASN A N 1
ATOM 2909 C CA . ASN A 1 368 ? 11.040 4.630 0.927 1.00 86.19 368 ASN A CA 1
ATOM 2910 C C . ASN A 1 368 ? 10.793 5.997 0.263 1.00 86.19 368 ASN A C 1
ATOM 2912 O O . ASN A 1 368 ? 9.700 6.246 -0.242 1.00 86.19 368 ASN A O 1
ATOM 2916 N N . LEU A 1 369 ? 11.820 6.855 0.204 1.00 88.94 369 LEU A N 1
ATOM 2917 C CA . LEU A 1 369 ? 11.701 8.210 -0.352 1.00 88.94 369 LEU A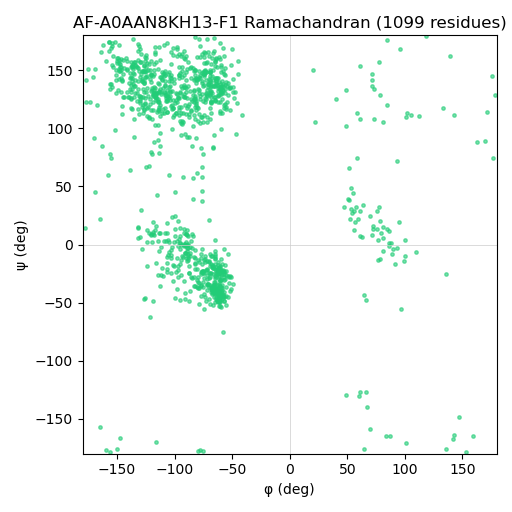 CA 1
ATOM 2918 C C . LEU A 1 369 ? 11.278 8.260 -1.813 1.00 88.94 369 LEU A C 1
ATOM 2920 O O . LEU A 1 369 ? 10.692 9.254 -2.233 1.00 88.94 369 LEU A O 1
ATOM 2924 N N . ALA A 1 370 ? 11.536 7.194 -2.567 1.00 85.38 370 ALA A N 1
ATOM 2925 C CA . ALA A 1 370 ? 11.078 7.066 -3.941 1.00 85.38 370 ALA A CA 1
ATOM 2926 C C . ALA A 1 370 ? 9.548 7.219 -4.066 1.00 85.38 370 ALA A C 1
ATOM 2928 O O . ALA A 1 370 ? 9.065 7.717 -5.075 1.00 85.38 370 ALA A O 1
ATOM 2929 N N . HIS A 1 371 ? 8.805 6.839 -3.021 1.00 79.56 371 HIS A N 1
ATOM 2930 C CA . HIS A 1 371 ? 7.339 6.845 -2.984 1.00 79.56 371 HIS A CA 1
ATOM 2931 C C . HIS A 1 371 ? 6.756 7.952 -2.102 1.00 79.56 371 HIS A C 1
ATOM 2933 O O . HIS A 1 371 ? 5.542 8.042 -1.951 1.00 79.56 371 HIS A O 1
ATOM 2939 N N . THR A 1 372 ? 7.594 8.814 -1.515 1.00 79.06 372 THR A N 1
ATOM 2940 C CA . THR A 1 372 ? 7.119 9.906 -0.655 1.00 79.06 372 THR A CA 1
ATOM 2941 C C . THR A 1 372 ? 7.352 11.256 -1.324 1.00 79.06 372 THR A C 1
ATOM 2943 O O . THR A 1 372 ? 8.509 11.663 -1.474 1.00 79.06 372 THR A O 1
ATOM 2946 N N . PRO A 1 373 ? 6.295 11.994 -1.701 1.00 81.19 373 PRO A N 1
ATOM 2947 C CA . PRO A 1 373 ? 6.468 13.321 -2.266 1.00 81.19 373 PRO A CA 1
ATOM 2948 C C . PRO A 1 373 ? 7.099 14.268 -1.237 1.00 81.19 373 PRO A C 1
ATOM 2950 O O . PRO A 1 373 ? 6.764 14.251 -0.050 1.00 81.19 373 PRO A O 1
ATOM 2953 N N . GLY A 1 374 ? 8.012 15.120 -1.702 1.00 86.62 374 GLY A N 1
ATOM 2954 C CA . GLY A 1 374 ? 8.603 16.166 -0.874 1.00 86.62 374 GLY A CA 1
ATOM 2955 C C . GLY A 1 374 ? 7.555 17.194 -0.437 1.00 86.62 374 GLY A C 1
ATOM 2956 O O . GLY A 1 374 ? 6.752 17.660 -1.241 1.00 86.62 374 GLY A O 1
ATOM 2957 N N . GLN A 1 375 ? 7.598 17.597 0.831 1.00 92.44 375 GLN A N 1
ATOM 2958 C CA . GLN A 1 375 ? 6.766 18.680 1.375 1.00 92.44 375 GLN A CA 1
ATOM 2959 C C . GLN A 1 375 ? 7.317 20.073 1.022 1.00 92.44 375 GLN A C 1
ATOM 2961 O O . GLN A 1 375 ? 6.623 21.081 1.160 1.00 92.44 375 GLN A O 1
ATOM 2966 N N . VAL A 1 376 ? 8.571 20.130 0.568 1.00 94.56 376 VAL A N 1
ATOM 2967 C CA . VAL A 1 376 ? 9.219 21.327 0.032 1.00 94.56 376 VAL A CA 1
ATOM 2968 C C . VAL A 1 376 ? 9.369 21.169 -1.477 1.00 94.56 376 VAL A C 1
ATOM 2970 O O . VAL A 1 376 ? 10.082 20.291 -1.959 1.00 94.56 376 VAL A O 1
ATOM 2973 N N . THR A 1 377 ? 8.724 22.048 -2.235 1.00 93.69 377 THR A N 1
ATOM 2974 C CA . THR A 1 377 ? 8.776 22.051 -3.698 1.00 93.69 377 THR A CA 1
ATOM 2975 C C . THR A 1 377 ? 9.905 22.951 -4.188 1.00 93.69 377 THR A C 1
ATOM 2977 O O . THR A 1 377 ? 9.999 24.121 -3.810 1.00 93.69 377 THR A O 1
ATOM 2980 N N . ARG A 1 378 ? 10.756 22.430 -5.075 1.00 92.31 378 ARG A N 1
ATOM 2981 C CA . ARG A 1 378 ? 11.788 23.209 -5.772 1.00 92.31 378 ARG A CA 1
ATOM 2982 C C . ARG A 1 378 ? 11.206 23.805 -7.048 1.00 92.31 378 ARG A C 1
ATOM 2984 O O . ARG A 1 378 ? 10.811 23.071 -7.952 1.00 92.31 378 ARG A O 1
ATOM 2991 N N . LEU A 1 379 ? 11.204 25.131 -7.159 1.00 90.81 379 LEU A N 1
ATOM 2992 C CA . LEU A 1 379 ? 10.807 25.782 -8.404 1.00 90.81 379 LEU A CA 1
ATOM 2993 C C . LEU A 1 379 ? 11.941 25.672 -9.426 1.00 90.81 379 LEU A C 1
ATOM 2995 O O . LEU A 1 379 ? 13.115 25.837 -9.093 1.00 90.81 379 LEU A O 1
ATOM 2999 N N . GLU A 1 380 ? 11.573 25.397 -10.676 1.00 89.44 380 GLU A N 1
ATOM 3000 C CA . GLU A 1 380 ? 12.493 25.265 -11.812 1.00 89.44 380 GLU A CA 1
ATOM 3001 C C . GLU A 1 380 ? 13.669 24.285 -11.562 1.00 89.44 380 GLU A C 1
ATOM 3003 O O . GLU A 1 380 ? 14.831 24.701 -11.571 1.00 89.44 380 GLU A O 1
ATOM 3008 N N . PRO A 1 381 ? 13.421 22.967 -11.394 1.00 88.75 381 PRO A N 1
ATOM 3009 C CA . PRO A 1 381 ? 14.458 21.976 -11.065 1.00 88.75 381 PRO A CA 1
ATOM 3010 C C . PRO A 1 381 ? 15.701 21.987 -11.973 1.00 88.75 381 PRO A C 1
ATOM 3012 O O . PRO A 1 381 ? 16.801 21.687 -11.517 1.00 88.75 381 PRO A O 1
ATOM 3015 N N . LYS A 1 382 ? 15.563 22.406 -13.238 1.00 87.88 382 LYS A N 1
ATOM 3016 C CA . LYS A 1 382 ? 16.670 22.525 -14.205 1.00 87.88 382 LYS A CA 1
ATOM 3017 C C . LYS A 1 382 ? 17.654 23.673 -13.906 1.00 87.88 382 LYS A C 1
ATOM 3019 O O . LYS A 1 382 ? 18.744 23.682 -14.467 1.00 87.88 382 LYS A O 1
ATOM 3024 N N . LYS A 1 383 ? 17.301 24.635 -13.039 1.00 89.56 383 LYS A N 1
ATOM 3025 C CA . LYS A 1 383 ? 18.166 25.766 -12.634 1.00 89.56 383 LYS A CA 1
ATOM 3026 C C . LYS A 1 383 ? 19.098 25.454 -11.462 1.00 89.56 383 LYS A C 1
ATOM 3028 O O . LYS A 1 383 ? 19.889 26.316 -11.082 1.00 89.56 383 LYS A O 1
ATOM 3033 N N . TRP A 1 384 ? 19.030 24.251 -10.891 1.00 90.88 384 TRP A N 1
ATOM 3034 C CA . TRP A 1 384 ? 19.873 23.821 -9.772 1.00 90.88 384 TRP A CA 1
ATOM 3035 C C . TRP A 1 384 ? 21.294 23.489 -10.248 1.00 90.88 384 TRP A C 1
ATOM 3037 O O . TRP A 1 384 ? 21.731 22.341 -10.249 1.00 90.88 384 TRP A O 1
ATOM 3047 N N . ILE A 1 385 ? 21.993 24.533 -10.699 1.00 89.12 385 ILE A N 1
ATOM 3048 C CA . ILE A 1 385 ? 23.337 24.481 -11.268 1.00 89.12 385 ILE A CA 1
ATOM 3049 C C . ILE A 1 385 ? 24.277 25.322 -10.395 1.00 89.12 385 ILE A C 1
ATOM 3051 O O . ILE A 1 385 ? 24.129 26.545 -10.288 1.00 89.12 385 ILE A O 1
ATOM 3055 N N . ALA A 1 386 ? 25.254 24.671 -9.771 1.00 85.00 386 ALA A N 1
ATOM 3056 C CA . ALA A 1 386 ? 26.308 25.304 -8.997 1.00 85.00 386 ALA A CA 1
ATOM 3057 C C . ALA A 1 386 ? 27.318 26.003 -9.920 1.00 85.00 386 ALA A C 1
ATOM 3059 O O . ALA A 1 386 ? 27.841 25.430 -10.880 1.00 85.00 386 ALA A O 1
ATOM 3060 N N . THR A 1 387 ? 27.603 27.266 -9.600 1.00 81.69 387 THR A N 1
ATOM 3061 C CA . THR A 1 387 ? 28.579 28.108 -10.304 1.00 81.69 387 THR A CA 1
ATOM 3062 C C . THR A 1 387 ? 29.792 28.324 -9.409 1.00 81.69 387 THR A C 1
ATOM 3064 O O . THR A 1 387 ? 29.649 28.451 -8.192 1.00 81.69 387 THR A O 1
ATOM 3067 N N . GLN A 1 388 ? 30.994 28.447 -9.983 1.00 74.19 388 GLN A N 1
ATOM 3068 C CA . GLN A 1 388 ? 32.221 28.643 -9.186 1.00 74.19 388 GLN A CA 1
ATOM 3069 C C . GLN A 1 388 ? 32.177 29.901 -8.298 1.00 74.19 388 GLN A C 1
ATOM 3071 O O . GLN A 1 388 ? 32.825 29.962 -7.256 1.00 74.19 388 GLN A O 1
ATOM 3076 N N . ASN A 1 389 ? 31.375 30.894 -8.690 1.00 76.75 389 ASN A N 1
ATOM 3077 C CA . ASN A 1 389 ? 31.208 32.154 -7.968 1.00 76.75 389 ASN A CA 1
ATOM 3078 C C . ASN A 1 389 ? 30.055 32.133 -6.943 1.00 76.75 389 ASN A C 1
ATOM 3080 O O . ASN A 1 389 ? 29.789 33.171 -6.327 1.00 76.75 389 ASN A O 1
ATOM 3084 N N . GLY A 1 390 ? 29.326 31.014 -6.810 1.00 74.94 390 GLY A N 1
ATOM 3085 C CA . GLY A 1 390 ? 28.190 30.860 -5.894 1.00 74.94 390 GLY A CA 1
ATOM 3086 C C . GLY A 1 390 ? 27.111 31.927 -6.096 1.00 74.94 390 GLY A C 1
ATOM 3087 O O . GLY A 1 390 ? 26.703 32.595 -5.145 1.00 74.94 390 GLY A O 1
ATOM 3088 N N . ARG A 1 391 ? 26.741 32.226 -7.351 1.00 79.25 391 ARG A N 1
ATOM 3089 C CA . ARG A 1 391 ? 25.785 33.308 -7.692 1.00 79.25 391 ARG A CA 1
ATOM 3090 C C . ARG A 1 391 ? 24.402 32.812 -8.104 1.00 79.25 391 ARG A C 1
ATOM 3092 O O . ARG A 1 391 ? 23.497 33.635 -8.233 1.00 79.25 391 ARG A O 1
ATOM 3099 N N . THR A 1 392 ? 24.227 31.510 -8.296 1.00 86.94 392 THR A N 1
ATOM 3100 C CA . THR A 1 392 ? 22.945 30.938 -8.711 1.00 86.94 392 THR A CA 1
ATOM 3101 C C . THR A 1 392 ? 21.910 31.143 -7.617 1.00 86.94 392 THR A C 1
ATOM 3103 O O . THR A 1 392 ? 22.148 30.805 -6.458 1.00 86.94 392 THR A O 1
ATOM 3106 N N . THR A 1 393 ? 20.770 31.721 -7.985 1.00 89.81 393 THR A N 1
ATOM 3107 C CA . THR A 1 393 ? 19.615 31.863 -7.097 1.00 89.81 393 THR A CA 1
ATOM 3108 C C . THR A 1 393 ? 18.543 30.879 -7.535 1.00 89.81 393 THR A C 1
ATOM 3110 O O . THR A 1 393 ? 18.204 30.824 -8.716 1.00 89.81 393 THR A O 1
ATOM 3113 N N . VAL A 1 394 ? 18.035 30.116 -6.578 1.00 91.69 394 VAL A N 1
ATOM 3114 C CA . VAL A 1 394 ? 16.978 29.115 -6.742 1.00 91.69 394 VAL A CA 1
ATOM 3115 C C . VAL A 1 394 ? 15.849 29.426 -5.766 1.00 91.69 394 VAL A C 1
ATOM 3117 O O . VAL A 1 394 ? 16.054 30.145 -4.788 1.00 91.69 394 VAL A O 1
ATOM 3120 N N . THR A 1 395 ? 14.654 28.905 -6.016 1.00 93.00 395 THR A N 1
ATOM 3121 C CA . THR A 1 395 ? 13.476 29.207 -5.196 1.00 93.00 395 THR A CA 1
ATOM 3122 C C . THR A 1 395 ? 12.827 27.920 -4.713 1.00 93.00 395 THR A C 1
ATOM 3124 O O . THR A 1 395 ? 12.733 26.946 -5.459 1.00 93.00 395 THR A O 1
ATOM 3127 N N . VAL A 1 396 ? 12.366 27.936 -3.465 1.00 94.12 396 VAL A N 1
ATOM 3128 C CA . VAL A 1 396 ? 11.615 26.841 -2.845 1.00 94.12 396 VAL A CA 1
ATOM 3129 C C . VAL A 1 396 ? 10.299 27.339 -2.271 1.00 94.12 396 VAL A C 1
ATOM 3131 O O . VAL A 1 396 ? 10.214 28.487 -1.825 1.00 94.12 396 VAL A O 1
ATOM 3134 N N . GLU A 1 397 ? 9.296 26.468 -2.265 1.00 95.56 397 GLU A N 1
ATOM 3135 C CA . GLU A 1 397 ? 7.962 26.696 -1.704 1.00 95.56 397 GLU A CA 1
ATOM 3136 C C . GLU A 1 397 ? 7.570 25.556 -0.758 1.00 95.56 397 GLU A C 1
ATOM 3138 O O . GLU A 1 397 ? 7.976 24.411 -0.953 1.00 95.56 397 GLU A O 1
ATOM 3143 N N . TRP A 1 398 ? 6.805 25.874 0.285 1.00 95.06 398 TRP A N 1
ATOM 3144 C CA . TRP A 1 398 ? 6.284 24.911 1.257 1.00 95.06 398 TRP A CA 1
ATOM 3145 C C . TRP A 1 398 ? 4.993 25.433 1.899 1.00 95.06 398 TRP A C 1
ATOM 3147 O O . TRP A 1 398 ? 4.713 26.635 1.885 1.00 95.06 398 TRP A O 1
ATOM 3157 N N . ASP A 1 399 ? 4.220 24.539 2.512 1.00 93.19 399 ASP A N 1
ATOM 3158 C CA . ASP A 1 399 ? 3.062 24.937 3.310 1.00 93.19 399 ASP A CA 1
ATOM 3159 C C . ASP A 1 399 ? 3.508 25.586 4.629 1.00 93.19 399 ASP A C 1
ATOM 3161 O O . ASP A 1 399 ? 4.011 24.932 5.545 1.00 93.19 399 ASP A O 1
ATOM 3165 N N . LYS A 1 400 ? 3.299 26.899 4.745 1.00 90.81 400 LYS A N 1
ATOM 3166 C CA . LYS A 1 400 ? 3.628 27.661 5.958 1.00 90.81 400 LYS A CA 1
ATOM 3167 C C . LYS A 1 400 ? 2.827 27.222 7.192 1.00 90.81 400 LYS A C 1
ATOM 3169 O O . LYS A 1 400 ? 3.274 27.488 8.306 1.00 90.81 400 LYS A O 1
ATOM 3174 N N . THR A 1 401 ? 1.679 26.565 7.004 1.00 89.12 401 THR A N 1
ATOM 3175 C CA . THR A 1 401 ? 0.758 26.162 8.078 1.00 89.12 401 THR A CA 1
ATOM 3176 C C . THR A 1 401 ? 1.067 24.782 8.664 1.00 89.12 401 THR A C 1
ATOM 3178 O O . THR A 1 401 ? 0.428 24.371 9.630 1.00 89.12 401 THR A O 1
ATOM 3181 N N . VAL A 1 402 ? 2.097 24.089 8.156 1.00 86.12 402 VAL A N 1
ATOM 3182 C CA . VAL A 1 402 ? 2.395 22.679 8.478 1.00 86.12 402 VAL A CA 1
ATOM 3183 C C . VAL A 1 402 ? 2.520 22.371 9.981 1.00 86.12 402 VAL A C 1
ATOM 3185 O O . VAL A 1 402 ? 2.223 21.260 10.415 1.00 86.12 402 VAL A O 1
ATOM 3188 N N . TRP A 1 403 ? 2.908 23.353 10.802 1.00 84.62 403 TRP A N 1
ATOM 3189 C CA . TRP A 1 403 ? 3.025 23.202 12.259 1.00 84.62 403 TRP A CA 1
ATOM 3190 C C . TRP A 1 403 ? 1.897 23.869 13.065 1.00 84.62 403 TRP A C 1
ATOM 3192 O O . TRP A 1 403 ? 1.829 23.662 14.277 1.00 84.62 403 TRP A O 1
ATOM 3202 N N . GLU A 1 404 ? 0.987 24.628 12.442 1.00 77.38 404 GLU A N 1
ATOM 3203 C CA . GLU A 1 404 ? -0.066 25.376 13.155 1.00 77.38 404 GLU A CA 1
ATOM 3204 C C . GLU A 1 404 ? -1.005 24.439 13.937 1.00 77.38 404 GLU A C 1
ATOM 3206 O O . GLU A 1 404 ? -1.328 24.698 15.097 1.00 77.38 404 GLU A O 1
ATOM 3211 N N . GLY A 1 405 ? -1.356 23.284 13.358 1.00 66.06 405 GLY A N 1
ATOM 3212 C CA . GLY A 1 405 ? -2.178 22.255 14.012 1.00 66.06 405 GLY A CA 1
ATOM 3213 C C . GLY A 1 405 ? -1.508 21.547 15.199 1.00 66.06 405 GLY A C 1
ATOM 3214 O O . GLY A 1 405 ? -2.171 20.822 15.937 1.00 66.06 405 GLY A O 1
ATOM 3215 N N . SER A 1 406 ? -0.204 21.760 15.412 1.00 69.50 406 SER A N 1
ATOM 3216 C CA . SER A 1 406 ? 0.557 21.166 16.522 1.00 69.50 406 SER A CA 1
ATOM 3217 C C . SER A 1 406 ? 0.525 22.003 17.805 1.00 69.50 406 SER A C 1
ATOM 3219 O O . SER A 1 406 ? 1.100 21.574 18.808 1.00 69.50 406 SER A O 1
ATOM 3221 N N . GLY A 1 407 ? -0.115 23.182 17.773 1.00 69.00 407 GLY A N 1
ATOM 3222 C CA . GLY A 1 407 ? -0.166 24.128 18.892 1.00 69.00 407 GLY A CA 1
ATOM 3223 C C . GLY A 1 407 ? 1.130 24.920 19.103 1.00 69.00 407 GLY A C 1
ATOM 3224 O O . GLY A 1 407 ? 1.298 25.536 20.154 1.00 69.00 407 GLY A O 1
ATOM 3225 N N . ILE A 1 408 ? 2.049 24.900 18.131 1.00 70.06 408 ILE A N 1
ATOM 3226 C CA . ILE A 1 408 ? 3.384 25.496 18.250 1.00 70.06 408 ILE A CA 1
ATOM 3227 C C . ILE A 1 408 ? 3.505 26.717 17.321 1.00 70.06 408 ILE A C 1
ATOM 3229 O O . ILE A 1 408 ? 3.182 26.606 16.138 1.00 70.06 408 ILE A O 1
ATOM 3233 N N . PRO A 1 409 ? 4.000 27.876 17.801 1.00 75.75 409 PRO A N 1
ATOM 3234 C CA . PRO A 1 409 ? 4.239 29.036 16.947 1.00 75.75 409 PRO A CA 1
ATOM 3235 C C . PRO A 1 409 ? 5.338 28.763 15.908 1.00 75.75 409 PRO A C 1
ATOM 3237 O O . PRO A 1 409 ? 6.485 28.487 16.263 1.00 75.75 409 PRO A O 1
ATOM 3240 N N . SER A 1 410 ? 5.022 28.924 14.623 1.00 80.38 410 SER A N 1
ATOM 3241 C CA . SER A 1 410 ? 5.937 28.689 13.494 1.00 80.38 410 SER A CA 1
ATOM 3242 C C . SER A 1 410 ? 6.252 29.966 12.704 1.00 80.38 410 SER A C 1
ATOM 3244 O O . SER A 1 410 ? 6.280 29.972 11.477 1.00 80.38 410 SER A O 1
ATOM 3246 N N . ASN A 1 411 ? 6.492 31.083 13.391 1.00 88.12 411 ASN A N 1
ATOM 3247 C CA . ASN A 1 411 ? 6.719 32.381 12.740 1.00 88.12 411 ASN A CA 1
ATOM 3248 C C . ASN A 1 411 ? 8.054 32.456 11.977 1.00 88.12 411 ASN A C 1
ATOM 3250 O O . ASN A 1 411 ? 8.194 33.266 11.055 1.00 88.12 411 ASN A O 1
ATOM 3254 N N . SER A 1 412 ? 9.037 31.634 12.359 1.00 89.44 412 SER A N 1
ATOM 3255 C CA . SER A 1 412 ? 10.350 31.592 11.719 1.00 89.44 412 SER A CA 1
ATOM 3256 C C . SER A 1 412 ? 10.859 30.171 11.481 1.00 89.44 412 SER A C 1
ATOM 3258 O O . SER A 1 412 ? 10.544 29.237 12.220 1.00 89.44 412 SER A O 1
ATOM 3260 N N . VAL A 1 413 ? 11.677 30.020 10.437 1.00 91.31 413 VAL A N 1
ATOM 3261 C CA . VAL A 1 413 ? 12.238 28.738 9.989 1.00 91.31 413 VAL A CA 1
ATOM 3262 C C . VAL A 1 413 ? 13.737 28.833 9.711 1.00 91.31 413 VAL A C 1
ATOM 3264 O O . VAL A 1 413 ? 14.253 29.893 9.351 1.00 91.31 413 VAL A O 1
ATOM 3267 N N . TYR A 1 414 ? 14.427 27.704 9.842 1.00 89.81 414 TYR A N 1
ATOM 3268 C CA . TYR A 1 414 ? 15.749 27.475 9.264 1.00 89.81 414 TYR A CA 1
ATOM 3269 C C . TYR A 1 414 ? 15.587 26.787 7.916 1.00 89.81 414 TYR A C 1
ATOM 3271 O O . TYR A 1 414 ? 14.797 25.853 7.808 1.00 89.81 414 TYR A O 1
ATOM 3279 N N . ILE A 1 415 ? 16.343 27.223 6.908 1.00 91.12 415 ILE A N 1
ATOM 3280 C CA . ILE A 1 415 ? 16.376 26.578 5.592 1.00 91.12 415 ILE A CA 1
ATOM 3281 C C . ILE A 1 415 ? 17.811 26.144 5.321 1.00 91.12 415 ILE A C 1
ATOM 3283 O O . ILE A 1 415 ? 18.703 26.990 5.221 1.00 91.12 415 ILE A O 1
ATOM 3287 N N . GLN A 1 416 ? 18.021 24.834 5.214 1.00 89.69 416 GLN A N 1
ATOM 3288 C CA . GLN A 1 416 ? 19.336 24.221 5.043 1.00 89.69 416 GLN A CA 1
ATOM 3289 C C . GLN A 1 416 ? 19.384 23.435 3.735 1.00 89.69 416 GLN A C 1
ATOM 3291 O O . GLN A 1 416 ? 18.463 22.676 3.429 1.00 89.69 416 GLN A O 1
ATOM 3296 N N . LEU A 1 417 ? 20.473 23.609 2.985 1.00 91.12 417 LEU A N 1
ATOM 3297 C CA . LEU A 1 417 ? 20.841 22.729 1.878 1.00 91.12 417 LEU A CA 1
ATOM 3298 C C . LEU A 1 417 ? 21.850 21.713 2.409 1.00 91.12 417 LEU A C 1
ATOM 3300 O O . LEU A 1 417 ? 22.950 22.092 2.824 1.00 91.12 417 LEU A O 1
ATOM 3304 N N . LEU A 1 418 ? 21.457 20.445 2.408 1.00 91.81 418 LEU A N 1
ATOM 3305 C CA . LEU A 1 418 ? 22.264 19.334 2.890 1.00 91.81 418 LEU A CA 1
ATOM 3306 C C . LEU A 1 418 ? 22.675 18.460 1.706 1.00 91.81 418 LEU A C 1
ATOM 3308 O O . LEU A 1 418 ? 21.871 18.261 0.798 1.00 91.81 418 LEU A O 1
ATOM 3312 N N . SER A 1 419 ? 23.896 17.931 1.733 1.00 91.38 419 SER A N 1
ATOM 3313 C CA . SER A 1 419 ? 24.341 16.858 0.844 1.00 91.38 419 SER A CA 1
ATOM 3314 C C . SER A 1 419 ? 24.370 15.552 1.613 1.00 91.38 419 SER A C 1
ATOM 3316 O O . SER A 1 419 ? 24.849 15.515 2.744 1.00 91.38 419 SER A O 1
ATOM 3318 N N . TYR A 1 420 ? 23.886 14.486 0.998 1.00 91.56 420 TYR A N 1
ATOM 3319 C CA . TYR A 1 420 ? 24.087 13.132 1.495 1.00 91.56 420 TYR A CA 1
ATOM 3320 C C . TYR A 1 420 ? 25.496 12.644 1.136 1.00 91.56 420 TYR A C 1
ATOM 3322 O O . TYR A 1 420 ? 26.002 13.028 0.079 1.00 91.56 420 TYR A O 1
ATOM 3330 N N . LYS A 1 421 ? 26.121 11.856 2.023 1.00 86.50 421 LYS A N 1
ATOM 3331 C CA . LYS A 1 421 ? 27.384 11.143 1.775 1.00 86.50 421 LYS A CA 1
ATOM 3332 C C . LYS A 1 421 ? 27.436 9.821 2.547 1.00 86.50 421 LYS A C 1
ATOM 3334 O O . LYS A 1 421 ? 27.056 9.761 3.719 1.00 86.50 421 LYS A O 1
ATOM 3339 N N . GLU A 1 422 ? 28.014 8.793 1.930 1.00 84.06 422 GLU A N 1
ATOM 3340 C CA . GLU A 1 422 ? 28.364 7.529 2.591 1.00 84.06 422 GLU A CA 1
ATOM 3341 C C . GLU A 1 422 ? 29.823 7.542 3.060 1.00 84.06 422 GLU A C 1
ATOM 3343 O O . GLU A 1 422 ? 30.762 7.560 2.262 1.00 84.06 422 GLU A O 1
ATOM 3348 N N . THR A 1 423 ? 30.039 7.536 4.378 1.00 79.56 423 THR A N 1
ATOM 3349 C CA . THR A 1 423 ? 31.384 7.554 4.974 1.00 79.56 423 THR A CA 1
ATOM 3350 C C . THR A 1 423 ? 31.742 6.217 5.620 1.00 79.56 423 THR A C 1
ATOM 3352 O O . THR A 1 423 ? 30.902 5.338 5.812 1.00 79.56 423 THR A O 1
ATOM 3355 N N . LYS A 1 424 ? 33.004 6.065 6.048 1.00 75.69 424 LYS A N 1
ATOM 3356 C CA . LYS A 1 424 ? 33.441 4.894 6.834 1.00 75.69 424 LYS A CA 1
ATOM 3357 C C . LYS A 1 424 ? 32.688 4.739 8.158 1.00 75.69 424 LYS A C 1
ATOM 3359 O O . LYS A 1 424 ? 32.627 3.634 8.683 1.00 75.69 424 LYS A O 1
ATOM 3364 N N . THR A 1 425 ? 32.170 5.833 8.713 1.00 77.31 425 THR A N 1
ATOM 3365 C CA . THR A 1 425 ? 31.408 5.850 9.970 1.00 77.31 425 THR A CA 1
ATOM 3366 C C . THR A 1 425 ? 29.905 5.666 9.763 1.00 77.31 425 THR A C 1
ATOM 3368 O O . THR A 1 425 ? 29.175 5.607 10.747 1.00 77.31 425 THR A O 1
ATOM 3371 N N . GLY A 1 426 ? 29.456 5.547 8.511 1.00 80.69 426 GLY A N 1
ATOM 3372 C CA . GLY A 1 426 ? 28.056 5.396 8.132 1.00 80.69 426 GLY A CA 1
ATOM 3373 C C . GLY A 1 426 ? 27.545 6.548 7.258 1.00 80.69 426 GLY A C 1
ATOM 3374 O O . GLY A 1 426 ? 28.304 7.467 6.923 1.00 80.69 426 GLY A O 1
ATOM 3375 N N . PRO A 1 427 ? 26.267 6.489 6.858 1.00 88.06 427 PRO A N 1
ATOM 3376 C CA . PRO A 1 427 ? 25.613 7.546 6.095 1.00 88.06 427 PRO A CA 1
ATOM 3377 C C . PRO A 1 427 ? 25.415 8.812 6.936 1.00 88.06 427 PRO A C 1
ATOM 3379 O O . PRO A 1 427 ? 25.014 8.743 8.101 1.00 88.06 427 PRO A O 1
ATOM 3382 N N . GLU A 1 428 ? 25.659 9.978 6.341 1.00 87.81 428 GLU A N 1
ATOM 3383 C CA . GLU A 1 428 ? 25.441 11.267 6.996 1.00 87.81 428 GLU A CA 1
ATOM 3384 C C . GLU A 1 428 ? 24.948 12.353 6.033 1.00 87.81 428 GLU A C 1
ATOM 3386 O O . GLU A 1 428 ? 25.142 12.292 4.818 1.00 87.81 428 GLU A O 1
ATOM 3391 N N . PHE A 1 429 ? 24.317 13.382 6.604 1.00 89.81 429 PHE A N 1
ATOM 3392 C CA . PHE A 1 429 ? 24.029 14.629 5.904 1.00 89.81 429 PHE A CA 1
ATOM 3393 C C . PHE A 1 429 ? 25.058 15.691 6.287 1.00 89.81 429 PHE A C 1
ATOM 3395 O O . PHE A 1 429 ? 25.163 16.076 7.453 1.00 89.81 429 PHE A O 1
ATOM 3402 N N . VAL A 1 430 ? 25.761 16.220 5.289 1.00 88.50 430 VAL A N 1
ATOM 3403 C CA . VAL A 1 430 ? 26.709 17.326 5.432 1.00 88.50 430 VAL A CA 1
ATOM 3404 C C . VAL A 1 430 ? 26.027 18.631 5.033 1.00 88.50 430 VAL A C 1
ATOM 3406 O O . VAL A 1 430 ? 25.410 18.742 3.975 1.00 88.50 430 VAL A O 1
ATOM 3409 N N . GLU A 1 431 ? 26.120 19.649 5.885 1.00 83.56 431 GLU A N 1
ATOM 3410 C CA . GLU A 1 431 ? 25.556 20.969 5.600 1.00 83.56 431 GLU A CA 1
ATOM 3411 C C . GLU A 1 431 ? 26.441 21.737 4.605 1.00 83.56 431 GLU A C 1
ATOM 3413 O O . GLU A 1 431 ? 27.528 22.190 4.959 1.00 83.56 431 GLU A O 1
ATOM 3418 N N . VAL A 1 432 ? 25.948 21.924 3.375 1.00 80.12 432 VAL A N 1
ATOM 3419 C CA . VAL A 1 432 ? 26.685 22.585 2.279 1.00 80.12 432 VAL A CA 1
ATOM 3420 C C . VAL A 1 432 ? 26.505 24.103 2.319 1.00 80.12 432 VAL A C 1
ATOM 3422 O O . VAL A 1 432 ? 27.437 24.876 2.095 1.00 80.12 432 VAL A O 1
ATOM 3425 N N . ALA A 1 433 ? 25.290 24.564 2.629 1.00 67.19 433 ALA A N 1
ATOM 3426 C CA . ALA A 1 433 ? 24.971 25.984 2.743 1.00 67.19 433 ALA A CA 1
ATOM 3427 C C . ALA A 1 433 ? 24.419 26.288 4.132 1.00 67.19 433 ALA A C 1
ATOM 3429 O O . ALA A 1 433 ? 23.276 25.952 4.446 1.00 67.19 433 ALA A O 1
ATOM 3430 N N . ARG A 1 434 ? 25.210 26.986 4.950 1.00 54.53 434 ARG A N 1
ATOM 3431 C CA . ARG A 1 434 ? 24.759 27.449 6.260 1.00 54.53 434 ARG A CA 1
ATOM 3432 C C . ARG A 1 434 ? 24.145 28.841 6.152 1.00 54.53 434 ARG A C 1
ATOM 3434 O O . ARG A 1 434 ? 24.849 29.842 6.278 1.00 54.53 434 ARG A O 1
ATOM 3441 N N . ASN A 1 435 ? 22.826 28.922 6.014 1.00 54.25 435 ASN A N 1
ATOM 3442 C CA . ASN A 1 435 ? 22.127 30.136 6.423 1.00 54.25 435 ASN A CA 1
ATOM 3443 C C . ASN A 1 435 ? 21.933 30.062 7.944 1.00 54.25 435 ASN A C 1
ATOM 3445 O O . ASN A 1 435 ? 20.933 29.541 8.421 1.00 54.25 435 ASN A O 1
ATOM 3449 N N . LYS A 1 436 ? 22.876 30.602 8.734 1.00 54.66 436 LYS A N 1
ATOM 3450 C CA . LYS A 1 436 ? 22.680 30.811 10.193 1.00 54.66 436 LYS A CA 1
ATOM 3451 C C . LYS A 1 436 ? 21.569 31.828 10.509 1.00 54.66 436 LYS A C 1
ATOM 3453 O O . LYS A 1 436 ? 21.380 32.204 11.663 1.00 54.66 436 LYS A O 1
ATOM 3458 N N . GLU A 1 437 ? 20.889 32.320 9.486 1.00 72.12 437 GLU A N 1
ATOM 3459 C CA . GLU A 1 437 ? 19.843 33.317 9.575 1.00 72.12 437 GLU A CA 1
ATOM 3460 C C . GLU A 1 437 ? 18.492 32.620 9.711 1.00 72.12 437 GLU A C 1
ATOM 3462 O O . GLU A 1 437 ? 18.204 31.625 9.046 1.00 72.12 437 GLU A O 1
ATOM 3467 N N . THR A 1 438 ? 17.664 33.143 10.606 1.00 85.62 438 THR A N 1
ATOM 3468 C CA . THR A 1 438 ? 16.265 32.742 10.701 1.00 85.62 438 THR A CA 1
ATOM 3469 C C . THR A 1 438 ? 15.484 33.442 9.596 1.00 85.62 438 THR A C 1
ATOM 3471 O O . THR A 1 438 ? 15.586 34.655 9.412 1.00 85.62 438 THR A O 1
ATOM 3474 N N . PHE A 1 439 ? 14.688 32.679 8.855 1.00 88.62 439 PHE A N 1
ATOM 3475 C CA . PHE A 1 439 ? 13.797 33.208 7.829 1.00 88.62 439 PHE A CA 1
ATOM 3476 C C . PHE A 1 439 ? 12.409 33.413 8.417 1.00 88.62 439 PHE A C 1
ATOM 3478 O O . PHE A 1 439 ? 11.970 32.653 9.277 1.00 88.62 439 PHE A O 1
ATOM 3485 N N . THR A 1 440 ? 11.690 34.421 7.927 1.00 90.81 440 THR A N 1
ATOM 3486 C CA . THR A 1 440 ? 10.246 34.515 8.179 1.00 90.81 440 THR A CA 1
ATOM 3487 C C . THR A 1 440 ? 9.548 33.347 7.487 1.00 90.81 440 THR A C 1
ATOM 3489 O O . THR A 1 440 ? 9.865 33.042 6.337 1.00 90.81 440 THR A O 1
ATOM 3492 N N . ASN A 1 441 ? 8.594 32.702 8.158 1.00 92.06 441 ASN A N 1
ATOM 3493 C CA . ASN A 1 441 ? 7.815 31.617 7.565 1.00 92.06 441 ASN A CA 1
ATOM 3494 C C . ASN A 1 441 ? 6.765 32.157 6.572 1.00 92.06 441 ASN A C 1
ATOM 3496 O O . ASN A 1 441 ? 5.584 32.298 6.883 1.00 92.06 441 ASN A O 1
ATOM 3500 N N . SER A 1 442 ? 7.210 32.509 5.366 1.00 92.38 442 SER A N 1
ATOM 3501 C CA . SER A 1 442 ? 6.363 33.008 4.275 1.00 92.38 442 SER A CA 1
ATOM 3502 C C . SER A 1 442 ? 5.778 31.906 3.386 1.00 92.38 442 SER A C 1
ATOM 3504 O O . SER A 1 442 ? 4.938 32.218 2.544 1.00 92.38 442 SER A O 1
ATOM 3506 N N . GLY A 1 443 ? 6.224 30.651 3.531 1.00 94.25 443 GLY A N 1
ATOM 3507 C CA . GLY A 1 443 ? 5.896 29.544 2.616 1.00 94.25 443 GLY A CA 1
ATOM 3508 C C . GLY A 1 443 ? 6.672 29.567 1.292 1.00 94.25 443 GLY A C 1
ATOM 3509 O O . GLY A 1 443 ? 6.419 28.763 0.402 1.00 94.25 443 GLY A O 1
ATOM 3510 N N . LYS A 1 444 ? 7.608 30.509 1.129 1.00 95.50 444 LYS A N 1
ATOM 3511 C CA . LYS A 1 444 ? 8.441 30.660 -0.070 1.00 95.50 444 LYS A CA 1
ATOM 3512 C C . LYS A 1 444 ? 9.732 31.391 0.259 1.00 95.50 444 LYS A C 1
ATOM 3514 O O . LYS A 1 444 ? 9.686 32.404 0.958 1.00 95.50 444 LYS A O 1
ATOM 3519 N N . SER A 1 445 ? 10.861 30.936 -0.285 1.00 93.00 445 SER A N 1
ATOM 3520 C CA . SER A 1 445 ? 12.156 31.602 -0.107 1.00 93.00 445 SER A CA 1
ATOM 3521 C C . SER A 1 445 ? 13.079 31.441 -1.316 1.00 93.00 445 SER A C 1
ATOM 3523 O O . SER A 1 445 ? 13.043 30.429 -2.014 1.00 93.00 445 SER A O 1
ATOM 3525 N N . ASN A 1 446 ? 13.924 32.450 -1.538 1.00 91.06 446 ASN A N 1
ATOM 3526 C CA . ASN A 1 446 ? 15.008 32.407 -2.515 1.00 91.06 446 ASN A CA 1
ATOM 3527 C C . ASN A 1 446 ? 16.306 32.019 -1.807 1.00 91.06 446 ASN A C 1
ATOM 3529 O O . ASN A 1 446 ? 16.718 32.673 -0.850 1.00 91.06 446 ASN A O 1
ATOM 3533 N N . LEU A 1 447 ? 16.967 30.986 -2.313 1.00 87.81 447 LEU A N 1
ATOM 3534 C CA . LEU A 1 447 ? 18.223 30.469 -1.797 1.00 87.81 447 LEU A CA 1
ATOM 3535 C C . LEU A 1 447 ? 19.338 30.764 -2.789 1.00 87.81 447 LEU A C 1
ATOM 3537 O O . LEU A 1 447 ? 19.160 30.673 -4.004 1.00 87.81 447 LEU A O 1
ATOM 3541 N N . ARG A 1 448 ? 20.510 31.105 -2.265 1.00 86.19 448 ARG A N 1
ATOM 3542 C CA . ARG A 1 448 ? 21.714 31.290 -3.066 1.00 86.19 448 ARG A CA 1
ATOM 3543 C C . ARG A 1 448 ? 22.596 30.063 -2.906 1.00 86.19 448 ARG A C 1
ATOM 3545 O O . ARG A 1 448 ? 23.005 29.757 -1.790 1.00 86.19 448 ARG A O 1
ATOM 3552 N N . LEU A 1 449 ? 22.875 29.374 -4.010 1.00 86.31 449 LEU A N 1
ATOM 3553 C CA . LEU A 1 449 ? 23.718 28.183 -3.980 1.00 86.31 449 LEU A CA 1
ATOM 3554 C C . LEU A 1 449 ? 25.166 28.586 -3.647 1.00 86.31 449 LEU A C 1
ATOM 3556 O O . LEU A 1 449 ? 25.703 29.487 -4.309 1.00 86.31 449 LEU A O 1
ATOM 3560 N N . PRO A 1 450 ? 25.793 27.973 -2.626 1.00 81.31 450 PRO A N 1
ATOM 3561 C CA . PRO A 1 450 ? 27.184 28.239 -2.288 1.00 81.31 450 PRO A CA 1
ATOM 3562 C C . PRO A 1 450 ? 28.120 27.633 -3.342 1.00 81.31 450 PRO A C 1
ATOM 3564 O O . PRO A 1 450 ? 27.692 26.965 -4.285 1.00 81.31 450 PRO A O 1
ATOM 3567 N N . LYS A 1 451 ? 29.425 27.860 -3.175 1.00 79.19 451 LYS A N 1
ATOM 3568 C CA . LYS A 1 451 ? 30.418 27.023 -3.847 1.00 79.19 451 LYS A CA 1
ATOM 3569 C C . LYS A 1 451 ? 30.334 25.630 -3.218 1.00 79.19 451 LYS A C 1
ATOM 3571 O O . LYS A 1 451 ? 30.461 25.531 -2.004 1.00 79.19 451 LYS A O 1
ATOM 3576 N N . MET A 1 452 ? 30.105 24.615 -4.038 1.00 77.38 452 MET A N 1
ATOM 3577 C CA . MET A 1 452 ? 30.031 23.223 -3.592 1.00 77.38 452 MET A CA 1
ATOM 3578 C C . MET A 1 452 ? 31.401 22.542 -3.740 1.00 77.38 452 MET A C 1
ATOM 3580 O O . MET A 1 452 ? 32.287 23.057 -4.433 1.00 77.38 452 MET A O 1
ATOM 3584 N N . GLU A 1 453 ? 31.594 21.405 -3.091 1.00 77.12 453 GLU A N 1
ATOM 3585 C CA . GLU A 1 453 ? 32.718 20.506 -3.359 1.00 77.12 453 GLU A CA 1
ATOM 3586 C C . GLU A 1 453 ? 32.286 19.360 -4.292 1.00 77.12 453 GLU A C 1
ATOM 3588 O O . GLU A 1 453 ? 31.096 19.131 -4.522 1.00 77.12 453 GLU A O 1
ATOM 3593 N N . ALA A 1 454 ? 33.255 18.679 -4.912 1.00 70.56 454 ALA A N 1
ATOM 3594 C CA . ALA A 1 454 ? 32.993 17.716 -5.989 1.00 70.56 454 ALA A CA 1
ATOM 3595 C C . ALA A 1 454 ? 32.077 16.550 -5.563 1.00 70.56 454 ALA A C 1
ATOM 3597 O O . ALA A 1 454 ? 31.319 16.034 -6.379 1.00 70.56 454 ALA A O 1
ATOM 3598 N N . ASP A 1 455 ? 32.121 16.175 -4.288 1.00 71.62 455 ASP A N 1
ATOM 3599 C CA . ASP A 1 455 ? 31.357 15.090 -3.674 1.00 71.62 455 ASP A CA 1
ATOM 3600 C C . ASP A 1 455 ? 30.051 15.561 -2.998 1.00 71.62 455 ASP A C 1
ATOM 3602 O O . ASP A 1 455 ? 29.389 14.771 -2.338 1.00 71.62 455 ASP A O 1
ATOM 3606 N N . GLU A 1 456 ? 29.649 16.831 -3.144 1.00 82.31 456 GLU A N 1
ATOM 3607 C CA . GLU A 1 456 ? 28.457 17.408 -2.488 1.00 82.31 456 GLU A CA 1
ATOM 3608 C C . GLU A 1 456 ? 27.220 17.492 -3.400 1.00 82.31 456 GLU A C 1
ATOM 3610 O O . GLU A 1 456 ? 26.352 18.342 -3.224 1.00 82.31 456 GLU A O 1
ATOM 3615 N N . VAL A 1 457 ? 27.136 16.655 -4.432 1.00 84.94 457 VAL A N 1
ATOM 3616 C CA . VAL A 1 457 ? 26.174 16.834 -5.535 1.00 84.94 457 VAL A CA 1
ATOM 3617 C C . VAL A 1 457 ? 24.796 16.207 -5.299 1.00 84.94 457 VAL A C 1
ATOM 3619 O O . VAL A 1 457 ? 23.849 16.616 -5.971 1.00 84.94 457 VAL A O 1
ATOM 3622 N N . LEU A 1 458 ? 24.648 15.262 -4.363 1.00 91.94 458 LEU A N 1
ATOM 3623 C CA . LEU A 1 458 ? 23.363 14.644 -4.011 1.00 91.94 458 LEU A CA 1
ATOM 3624 C C . LEU A 1 458 ? 22.727 15.378 -2.827 1.00 91.94 458 LEU A C 1
ATOM 3626 O O . LEU A 1 458 ? 23.141 15.208 -1.684 1.00 91.94 458 LEU A O 1
ATOM 3630 N N . ALA A 1 459 ? 21.718 16.201 -3.100 1.00 92.19 459 ALA A N 1
ATOM 3631 C CA . ALA A 1 459 ? 21.211 17.192 -2.165 1.00 92.19 459 ALA A CA 1
ATOM 3632 C C . ALA A 1 459 ? 19.762 16.961 -1.714 1.00 92.19 459 ALA A C 1
ATOM 3634 O O . ALA A 1 459 ? 18.937 16.365 -2.409 1.00 92.19 459 ALA A O 1
ATOM 3635 N N . VAL A 1 460 ? 19.449 17.522 -0.546 1.00 93.94 460 VAL A N 1
ATOM 3636 C CA . VAL A 1 460 ? 18.101 17.654 0.013 1.00 93.94 460 VAL A CA 1
ATOM 3637 C C . VAL A 1 460 ? 17.966 19.006 0.718 1.00 93.94 460 VAL A C 1
ATOM 3639 O O . VAL A 1 460 ? 18.940 19.571 1.226 1.00 93.94 460 VAL A O 1
ATOM 3642 N N . ILE A 1 461 ? 16.751 19.547 0.759 1.00 93.81 461 ILE A N 1
ATOM 3643 C CA . ILE A 1 461 ? 16.438 20.783 1.476 1.00 93.81 461 ILE A CA 1
ATOM 3644 C C . ILE A 1 461 ? 15.663 20.429 2.729 1.00 93.81 461 ILE A C 1
ATOM 3646 O O . ILE A 1 461 ? 14.602 19.813 2.652 1.00 93.81 461 ILE A O 1
ATOM 3650 N N . LYS A 1 462 ? 16.180 20.867 3.875 1.00 93.75 462 LYS A N 1
ATOM 3651 C CA . LYS A 1 462 ? 15.526 20.739 5.175 1.00 93.75 462 LYS A CA 1
ATOM 3652 C C . LYS A 1 462 ? 15.000 22.099 5.607 1.00 93.75 462 LYS A C 1
ATOM 3654 O O . LYS A 1 462 ? 15.778 23.050 5.729 1.00 93.75 462 LYS A O 1
ATOM 3659 N N . ILE A 1 463 ? 13.702 22.191 5.882 1.00 92.88 463 ILE A N 1
ATOM 3660 C CA . ILE A 1 463 ? 13.104 23.367 6.521 1.00 92.88 463 ILE A CA 1
ATOM 3661 C C . ILE A 1 463 ? 12.696 22.981 7.936 1.00 92.88 463 ILE A C 1
ATOM 3663 O O . ILE A 1 463 ? 11.800 22.164 8.118 1.00 92.88 463 ILE A O 1
ATOM 3667 N N . SER A 1 464 ? 13.363 23.562 8.933 1.00 90.56 464 SER A N 1
ATOM 3668 C CA . SER A 1 464 ? 13.115 23.271 10.352 1.00 90.56 464 SER A CA 1
ATOM 3669 C C . SER A 1 464 ? 12.452 24.451 11.050 1.00 90.56 464 SER A C 1
ATOM 3671 O O . SER A 1 464 ? 12.749 25.608 10.744 1.00 90.56 464 SER A O 1
ATOM 3673 N N . CYS A 1 465 ? 11.590 24.180 12.023 1.00 88.56 465 CYS A N 1
ATOM 3674 C CA . CYS A 1 465 ? 10.926 25.230 12.785 1.00 88.56 465 CYS A CA 1
ATOM 3675 C C . CYS A 1 465 ? 11.885 25.893 13.789 1.00 88.56 465 CYS A C 1
ATOM 3677 O O . CYS A 1 465 ? 12.276 25.282 14.783 1.00 88.56 465 CYS A O 1
ATOM 3679 N N . ALA A 1 466 ? 12.238 27.160 13.555 1.00 86.00 466 ALA A N 1
ATOM 3680 C CA . ALA A 1 466 ? 13.179 27.895 14.403 1.00 86.00 466 ALA A CA 1
ATOM 3681 C C . ALA A 1 466 ? 12.522 28.455 15.676 1.00 86.00 466 ALA A C 1
ATOM 3683 O O . ALA A 1 466 ? 13.175 28.586 16.707 1.00 86.00 466 ALA A O 1
ATOM 3684 N N . SER A 1 467 ? 11.229 28.783 15.619 1.00 80.81 467 SER A N 1
ATOM 3685 C CA . SER A 1 467 ? 10.478 29.344 16.751 1.00 80.81 467 SER A CA 1
ATOM 3686 C C . SER A 1 467 ? 9.814 28.299 17.654 1.00 80.81 467 SER A C 1
ATOM 3688 O O . SER A 1 467 ? 9.130 28.680 18.602 1.00 80.81 467 SER A O 1
ATOM 3690 N N . CYS A 1 468 ? 9.998 27.002 17.385 1.00 75.12 468 CYS A N 1
ATOM 3691 C CA . CYS A 1 468 ? 9.257 25.944 18.071 1.00 75.12 468 CYS A CA 1
ATOM 3692 C C . CYS A 1 468 ? 9.693 25.685 19.527 1.00 75.12 468 CYS A C 1
ATOM 3694 O O . CYS A 1 468 ? 8.955 25.024 20.246 1.00 75.12 468 CYS A O 1
ATOM 3696 N N . ASN A 1 469 ? 10.837 26.219 19.977 1.00 64.62 469 ASN A N 1
ATOM 3697 C CA . ASN A 1 469 ? 11.329 26.157 21.367 1.00 64.62 469 ASN A CA 1
ATOM 3698 C C . ASN A 1 469 ? 11.258 24.754 22.020 1.00 64.62 469 ASN A C 1
ATOM 3700 O O . ASN A 1 469 ? 11.031 24.630 23.223 1.00 64.62 469 ASN A O 1
ATOM 3704 N N . LEU A 1 470 ? 11.424 23.706 21.207 1.00 65.56 470 LEU A N 1
ATOM 3705 C CA . LEU A 1 470 ? 11.589 22.317 21.639 1.00 65.56 470 LEU A CA 1
ATOM 3706 C C . LEU A 1 470 ? 13.050 22.098 22.061 1.00 65.56 470 LEU A C 1
ATOM 3708 O O . LEU A 1 470 ? 13.916 22.893 21.697 1.00 65.56 470 LEU A O 1
ATOM 3712 N N . THR A 1 471 ? 13.333 21.046 22.835 1.00 58.47 471 THR A N 1
ATOM 3713 C CA . THR A 1 471 ? 14.700 20.720 23.286 1.00 58.47 471 THR A CA 1
ATOM 3714 C C . THR A 1 471 ? 15.701 20.777 22.125 1.00 58.47 471 THR A C 1
ATOM 3716 O O . THR A 1 471 ? 15.452 20.169 21.085 1.00 58.47 471 THR A O 1
ATOM 3719 N N . ASP A 1 472 ? 16.831 21.467 22.324 1.00 54.94 472 ASP A N 1
ATOM 3720 C CA . ASP A 1 472 ? 17.829 21.850 21.300 1.00 54.94 472 ASP A CA 1
ATOM 3721 C C . ASP A 1 472 ? 18.399 20.703 20.429 1.00 54.94 472 ASP A C 1
ATOM 3723 O O . ASP A 1 472 ? 19.128 20.965 19.473 1.00 54.94 472 ASP A O 1
ATOM 3727 N N . SER A 1 473 ? 18.114 19.430 20.722 1.00 61.59 473 SER A N 1
ATOM 3728 C CA . SER A 1 473 ? 18.707 18.284 20.024 1.00 61.59 473 SER A CA 1
ATOM 3729 C C . SER A 1 473 ? 17.997 17.864 18.729 1.00 61.59 473 SER A C 1
ATOM 3731 O O . SER A 1 473 ? 18.673 17.337 17.846 1.00 61.59 473 SER A O 1
ATOM 3733 N N . LEU A 1 474 ? 16.680 18.081 18.568 1.00 75.25 474 LEU A N 1
ATOM 3734 C CA . LEU A 1 474 ? 15.943 17.623 17.376 1.00 75.25 474 LEU A CA 1
ATOM 3735 C C . LEU A 1 474 ? 14.718 18.508 17.057 1.00 75.25 474 LEU A C 1
ATOM 3737 O O . LEU A 1 474 ? 13.649 18.366 17.647 1.00 75.25 474 LEU A O 1
ATOM 3741 N N . LEU A 1 475 ? 14.867 19.436 16.106 1.00 85.25 475 LEU A N 1
ATOM 3742 C CA . LEU A 1 475 ? 13.779 20.328 15.681 1.00 85.25 475 LEU A CA 1
ATOM 3743 C C . LEU A 1 475 ? 12.833 19.647 14.675 1.00 85.25 475 LEU A C 1
ATOM 3745 O O . LEU A 1 475 ? 13.318 18.944 13.782 1.00 85.25 475 LEU A O 1
ATOM 3749 N N . PRO A 1 476 ? 11.512 19.922 14.741 1.00 89.44 476 PRO A N 1
ATOM 3750 C CA . PRO A 1 476 ? 10.575 19.509 13.708 1.00 89.44 476 PRO A CA 1
ATOM 3751 C C . PRO A 1 476 ? 10.973 20.084 12.351 1.00 89.44 476 PRO A C 1
ATOM 3753 O O . PRO A 1 476 ? 11.318 21.268 12.253 1.00 89.44 476 PRO A O 1
ATOM 3756 N N . ALA A 1 477 ? 10.904 19.263 11.310 1.00 91.50 477 ALA A N 1
ATOM 3757 C CA . ALA A 1 477 ? 11.350 19.604 9.975 1.00 91.50 477 ALA A CA 1
ATOM 3758 C C . ALA A 1 477 ? 10.498 18.954 8.884 1.00 91.50 477 ALA A C 1
ATOM 3760 O O . ALA A 1 477 ? 9.929 17.882 9.066 1.00 91.50 477 ALA A O 1
ATOM 3761 N N . ILE A 1 478 ? 10.466 19.627 7.740 1.00 93.56 478 ILE A N 1
ATOM 3762 C CA . ILE A 1 478 ? 9.919 19.142 6.475 1.00 93.56 478 ILE A CA 1
ATOM 3763 C C . ILE A 1 478 ? 11.023 19.144 5.416 1.00 93.56 478 ILE A C 1
ATOM 3765 O O . ILE A 1 478 ? 12.012 19.877 5.540 1.00 93.56 478 ILE A O 1
ATOM 3769 N N . TRP A 1 479 ? 10.849 18.341 4.369 1.00 94.75 479 TRP A N 1
ATOM 3770 C CA . TRP A 1 479 ? 11.921 18.034 3.423 1.00 94.75 479 TRP A CA 1
ATOM 3771 C C . TRP A 1 479 ? 11.486 18.164 1.966 1.00 94.75 479 TRP A C 1
ATOM 3773 O O . TRP A 1 479 ? 10.307 17.992 1.646 1.00 94.75 479 TRP A O 1
ATOM 3783 N N . SER A 1 480 ? 12.437 18.468 1.081 1.00 93.81 480 SER A N 1
ATOM 3784 C CA . SER A 1 480 ? 12.241 18.351 -0.369 1.00 93.81 480 SER A CA 1
ATOM 3785 C C . SER A 1 480 ? 12.358 16.906 -0.846 1.00 93.81 480 SER A C 1
ATOM 3787 O O . SER A 1 480 ? 12.705 16.009 -0.079 1.00 93.81 480 SER A O 1
ATOM 3789 N N . ASP A 1 481 ? 12.131 16.702 -2.142 1.00 91.44 481 ASP A N 1
ATOM 3790 C CA . ASP A 1 481 ? 12.676 15.552 -2.858 1.00 91.44 481 ASP A CA 1
ATOM 3791 C C . ASP A 1 481 ? 14.213 15.504 -2.743 1.00 91.44 481 ASP A C 1
ATOM 3793 O O . ASP A 1 481 ? 14.860 16.507 -2.415 1.00 91.44 481 ASP A O 1
ATOM 3797 N N . VAL A 1 482 ? 14.796 14.337 -3.018 1.00 92.12 482 VAL A N 1
ATOM 3798 C CA . VAL A 1 482 ? 16.248 14.174 -3.175 1.00 92.12 482 VAL A CA 1
ATOM 3799 C C . VAL A 1 482 ? 16.605 14.477 -4.628 1.00 92.12 482 VAL A C 1
ATOM 3801 O O . VAL A 1 482 ? 15.951 13.982 -5.544 1.00 92.12 482 VAL A O 1
ATOM 3804 N N . PHE A 1 483 ? 17.627 15.299 -4.860 1.00 92.44 483 PHE A N 1
ATOM 3805 C CA . PHE A 1 483 ? 17.957 15.775 -6.202 1.00 92.44 483 PHE A CA 1
ATOM 3806 C C . PHE A 1 483 ? 19.450 16.024 -6.386 1.00 92.44 483 PHE A C 1
ATOM 3808 O O . PHE A 1 483 ? 20.191 16.239 -5.432 1.00 92.44 483 PHE A O 1
ATOM 3815 N N . PHE A 1 484 ? 19.885 16.065 -7.642 1.00 91.44 484 PHE A N 1
ATOM 3816 C CA . PHE A 1 484 ? 21.266 16.391 -7.986 1.00 91.44 484 PHE A CA 1
ATOM 3817 C C . PHE A 1 484 ? 21.458 17.888 -8.234 1.00 91.44 484 PHE A C 1
ATOM 3819 O O . PHE A 1 484 ? 20.672 18.510 -8.958 1.00 91.44 484 PHE A O 1
ATOM 3826 N N . VAL A 1 485 ? 22.535 18.456 -7.692 1.00 89.31 485 VAL A N 1
ATOM 3827 C CA . VAL A 1 485 ? 23.022 19.785 -8.073 1.00 89.31 485 VAL A CA 1
ATOM 3828 C C . VAL A 1 485 ? 24.100 19.630 -9.136 1.00 89.31 485 VAL A C 1
ATOM 3830 O O . VAL A 1 485 ? 25.150 19.032 -8.910 1.00 89.31 485 VAL A O 1
ATOM 3833 N N . ARG A 1 486 ? 23.842 20.180 -10.322 1.00 86.62 486 ARG A N 1
ATOM 3834 C CA . ARG A 1 486 ? 24.747 20.072 -11.471 1.00 86.62 486 ARG A CA 1
ATOM 3835 C C . ARG A 1 486 ? 25.852 21.131 -11.414 1.00 86.62 486 ARG A C 1
ATOM 3837 O O . ARG A 1 486 ? 25.616 22.258 -11.001 1.00 86.62 486 ARG A O 1
ATOM 3844 N N . TRP A 1 487 ? 27.028 20.824 -11.951 1.00 84.19 487 TRP A N 1
ATOM 3845 C CA . TRP A 1 487 ? 28.083 21.806 -12.221 1.00 84.19 487 TRP A CA 1
ATOM 3846 C C . TRP A 1 487 ? 27.867 22.568 -13.540 1.00 84.19 487 TRP A C 1
ATOM 3848 O O . TRP A 1 487 ? 27.485 21.976 -14.551 1.00 84.19 487 TRP A O 1
ATOM 3858 N N . GLU A 1 488 ? 28.131 23.881 -13.551 1.00 82.56 488 GLU A N 1
ATOM 3859 C CA . GLU A 1 488 ? 28.022 24.720 -14.763 1.00 82.56 488 GLU A CA 1
ATOM 3860 C C . GLU A 1 488 ? 28.965 24.254 -15.895 1.00 82.56 488 GLU A C 1
ATOM 3862 O O . GLU A 1 488 ? 28.594 24.310 -17.066 1.00 82.56 488 GLU A O 1
ATOM 3867 N N . GLY A 1 489 ? 30.164 23.763 -15.553 1.00 81.06 489 GLY A N 1
ATOM 3868 C CA . GLY A 1 489 ? 31.174 23.284 -16.503 1.00 81.06 489 GLY A CA 1
ATOM 3869 C C . GLY A 1 489 ? 31.119 21.775 -16.778 1.00 81.06 489 GLY A C 1
ATOM 3870 O O . GLY A 1 489 ? 30.719 20.982 -15.926 1.00 81.06 489 GLY A O 1
ATOM 3871 N N . THR A 1 490 ? 31.571 21.370 -17.970 1.00 87.38 490 THR A N 1
ATOM 3872 C CA . THR A 1 490 ? 31.653 19.954 -18.381 1.00 87.38 490 THR A CA 1
ATOM 3873 C C . THR A 1 490 ? 32.866 19.239 -17.779 1.00 87.38 490 THR A C 1
ATOM 3875 O O . THR A 1 490 ? 32.746 18.076 -17.407 1.00 87.38 490 THR A O 1
ATOM 3878 N N . SER A 1 491 ? 33.993 19.941 -17.588 1.00 88.25 491 SER A N 1
ATOM 3879 C CA . SER A 1 491 ? 35.248 19.391 -17.032 1.00 88.25 491 SER A CA 1
ATOM 3880 C C . SER A 1 491 ? 35.041 18.683 -15.693 1.00 88.25 491 SER A C 1
ATOM 3882 O O . SER A 1 491 ? 35.516 17.571 -15.505 1.00 88.25 491 SER A O 1
ATOM 3884 N N . GLN A 1 492 ? 34.280 19.288 -14.775 1.00 86.38 492 GLN A N 1
ATOM 3885 C CA . GLN A 1 492 ? 33.999 18.684 -13.468 1.00 86.38 492 GLN A CA 1
ATOM 3886 C C . GLN A 1 492 ? 33.187 17.391 -13.605 1.00 86.38 492 GLN A C 1
ATOM 3888 O O . GLN A 1 492 ? 33.442 16.424 -12.897 1.00 86.38 492 GLN A O 1
ATOM 3893 N N . SER A 1 493 ? 32.225 17.350 -14.534 1.00 89.19 493 SER A N 1
ATOM 3894 C CA . SER A 1 493 ? 31.453 16.128 -14.794 1.00 89.19 493 SER A CA 1
ATOM 3895 C C . SER A 1 493 ? 32.325 15.033 -15.409 1.00 89.19 493 SER A C 1
ATOM 3897 O O . SER A 1 493 ? 32.185 13.868 -15.054 1.00 89.19 493 SER A O 1
ATOM 3899 N N . GLU A 1 494 ? 33.257 15.399 -16.288 1.00 92.81 494 GLU A N 1
ATOM 3900 C CA . GLU A 1 494 ? 34.227 14.468 -16.872 1.00 92.81 494 GLU A CA 1
ATOM 3901 C C . GLU A 1 494 ? 35.187 13.908 -15.810 1.00 92.81 494 GLU A C 1
ATOM 3903 O O . GLU A 1 494 ? 35.452 12.707 -15.799 1.00 92.81 494 GLU A O 1
ATOM 3908 N N . GLU A 1 495 ? 35.665 14.734 -14.878 1.00 91.31 495 GLU A N 1
ATOM 3909 C CA . GLU A 1 495 ? 36.486 14.301 -13.737 1.00 91.31 495 GLU A CA 1
ATOM 3910 C C . GLU A 1 495 ? 35.728 13.331 -12.820 1.00 91.31 495 GLU A C 1
ATOM 3912 O O . GLU A 1 495 ? 36.254 12.268 -12.489 1.00 91.31 495 GLU A O 1
ATOM 3917 N N . LEU A 1 496 ? 34.478 13.651 -12.467 1.00 89.88 496 LEU A N 1
ATOM 3918 C CA . LEU A 1 496 ? 33.624 12.792 -11.640 1.00 89.88 496 LEU A CA 1
ATOM 3919 C C . LEU A 1 496 ? 33.310 11.455 -12.325 1.00 89.88 496 LEU A C 1
ATOM 3921 O O . LEU A 1 496 ? 33.387 10.406 -11.687 1.00 89.88 496 LEU A O 1
ATOM 3925 N N . CYS A 1 497 ? 33.030 11.472 -13.632 1.00 93.81 497 CYS A N 1
ATOM 3926 C CA . CYS A 1 497 ? 32.844 10.249 -14.410 1.00 93.81 497 CYS A CA 1
ATOM 3927 C C . CYS A 1 497 ? 34.111 9.375 -14.406 1.00 93.81 497 CYS A C 1
ATOM 3929 O O . CYS A 1 497 ? 34.035 8.178 -14.137 1.00 93.81 497 CYS A O 1
ATOM 3931 N N . ASN A 1 498 ? 35.291 9.961 -14.644 1.00 94.88 498 ASN A N 1
ATOM 3932 C CA . ASN A 1 498 ? 36.558 9.220 -14.619 1.00 94.88 498 ASN A CA 1
ATOM 3933 C C . ASN A 1 498 ? 36.886 8.659 -13.228 1.00 94.88 498 ASN A C 1
ATOM 3935 O O . ASN A 1 498 ? 37.384 7.537 -13.120 1.00 94.88 498 ASN A O 1
ATOM 3939 N N . ALA A 1 499 ? 36.595 9.411 -12.163 1.00 92.81 499 ALA A N 1
ATOM 3940 C CA . ALA A 1 499 ? 36.754 8.935 -10.792 1.00 92.81 499 ALA A CA 1
ATOM 3941 C C . ALA A 1 499 ? 35.861 7.715 -10.523 1.00 92.81 499 ALA A C 1
ATOM 3943 O O . ALA A 1 499 ? 36.337 6.710 -9.992 1.00 92.81 499 ALA A O 1
ATOM 3944 N N . TRP A 1 500 ? 34.597 7.770 -10.955 1.00 93.19 500 TRP A N 1
ATOM 3945 C CA . TRP A 1 500 ? 33.687 6.631 -10.876 1.00 93.19 500 TRP A CA 1
ATOM 3946 C C . TRP A 1 500 ? 34.193 5.431 -11.686 1.00 93.19 500 TRP A C 1
ATOM 3948 O O . TRP A 1 500 ? 34.272 4.341 -11.131 1.00 93.19 500 TRP A O 1
ATOM 3958 N N . LEU A 1 501 ? 34.630 5.620 -12.939 1.00 94.94 501 LEU A N 1
ATOM 3959 C CA . LEU A 1 501 ? 35.193 4.544 -13.773 1.00 94.94 501 LEU A CA 1
ATOM 3960 C C . LEU A 1 501 ? 36.395 3.857 -13.101 1.00 94.94 501 LEU A C 1
ATOM 3962 O O . LEU A 1 501 ? 36.514 2.631 -13.125 1.00 94.94 501 LEU A O 1
ATOM 3966 N N . GLY A 1 502 ? 37.271 4.636 -12.458 1.00 94.62 502 GLY A N 1
ATOM 3967 C CA . GLY A 1 502 ? 38.423 4.110 -11.725 1.00 94.62 502 GLY A CA 1
ATOM 3968 C C . GLY A 1 502 ? 38.036 3.224 -10.537 1.00 94.62 502 GLY A C 1
ATOM 3969 O O . GLY A 1 502 ? 38.685 2.202 -10.302 1.00 94.62 502 GLY A O 1
ATOM 3970 N N . MET A 1 503 ? 36.970 3.577 -9.815 1.00 90.88 503 MET A N 1
ATOM 3971 C CA . MET A 1 503 ? 36.422 2.747 -8.734 1.00 90.88 503 MET A CA 1
ATOM 3972 C C . MET A 1 503 ? 35.685 1.526 -9.285 1.00 90.88 503 MET A C 1
ATOM 3974 O O . MET A 1 503 ? 35.900 0.407 -8.828 1.00 90.88 503 MET A O 1
ATOM 3978 N N . GLU A 1 504 ? 34.855 1.727 -10.304 1.00 91.81 504 GLU A N 1
ATOM 3979 C CA . GLU A 1 504 ? 33.992 0.694 -10.862 1.00 91.81 504 GLU A CA 1
ATOM 3980 C C . GLU A 1 504 ? 34.781 -0.436 -11.530 1.00 91.81 504 GLU A C 1
ATOM 3982 O O . GLU A 1 504 ? 34.401 -1.597 -11.409 1.00 91.81 504 GLU A O 1
ATOM 3987 N N . SER A 1 505 ? 35.937 -0.127 -12.126 1.00 91.69 505 SER A N 1
ATOM 3988 C CA . SER A 1 505 ? 36.856 -1.128 -12.687 1.00 91.69 505 SER A CA 1
ATOM 3989 C C . SER A 1 505 ? 37.394 -2.146 -11.668 1.00 91.69 505 SER A C 1
ATOM 3991 O O . SER A 1 505 ? 37.890 -3.204 -12.053 1.00 91.69 505 SER A O 1
ATOM 3993 N N . GLN A 1 506 ? 37.309 -1.837 -10.370 1.00 91.44 506 GLN A N 1
ATOM 3994 C CA . GLN A 1 506 ? 37.737 -2.716 -9.277 1.00 91.44 506 GLN A CA 1
ATOM 3995 C C . GLN A 1 506 ? 36.580 -3.558 -8.723 1.00 91.44 506 GLN A C 1
ATOM 3997 O O . GLN A 1 506 ? 36.813 -4.514 -7.979 1.00 91.44 506 GLN A O 1
ATOM 4002 N N . ASN A 1 507 ? 35.339 -3.220 -9.080 1.00 86.88 507 ASN A N 1
ATOM 4003 C CA . ASN A 1 507 ? 34.147 -3.919 -8.631 1.00 86.88 507 ASN A CA 1
ATOM 4004 C C . ASN A 1 507 ? 33.839 -5.126 -9.531 1.00 86.88 507 ASN A C 1
ATOM 4006 O O . ASN A 1 507 ? 34.155 -5.129 -10.721 1.00 86.88 507 ASN A O 1
ATOM 4010 N N . PRO A 1 508 ? 33.165 -6.163 -9.004 1.00 85.56 508 PRO A N 1
ATOM 4011 C CA . PRO A 1 508 ? 32.689 -7.258 -9.834 1.00 85.56 508 PRO A CA 1
ATOM 4012 C C . PRO A 1 508 ? 31.640 -6.763 -10.836 1.00 85.56 508 PRO A C 1
ATOM 4014 O O . PRO A 1 508 ? 30.786 -5.927 -10.499 1.00 85.56 508 PRO A O 1
ATOM 4017 N N . ASN A 1 509 ? 31.675 -7.342 -12.038 1.00 81.81 509 ASN A N 1
ATOM 4018 C CA . ASN A 1 509 ? 30.673 -7.102 -13.072 1.00 81.81 509 ASN A CA 1
ATOM 4019 C C . ASN A 1 509 ? 29.273 -7.432 -12.549 1.00 81.81 509 ASN A C 1
ATOM 4021 O O . ASN A 1 509 ? 29.057 -8.454 -11.890 1.00 81.81 509 ASN A O 1
ATOM 4025 N N . VAL A 1 510 ? 28.322 -6.560 -12.868 1.00 82.38 510 VAL A N 1
ATOM 4026 C CA . VAL A 1 510 ? 26.909 -6.777 -12.569 1.00 82.38 510 VAL A CA 1
ATOM 4027 C C . VAL A 1 510 ? 26.354 -7.747 -13.613 1.00 82.38 510 VAL A C 1
ATOM 4029 O O . VAL A 1 510 ? 26.620 -7.602 -14.804 1.00 82.38 510 VAL A O 1
ATOM 4032 N N . THR A 1 511 ? 25.624 -8.769 -13.173 1.00 76.19 511 THR A N 1
ATOM 4033 C CA . THR A 1 511 ? 24.996 -9.749 -14.068 1.00 76.19 511 THR A CA 1
ATOM 4034 C C . THR A 1 511 ? 23.542 -9.376 -14.324 1.00 76.19 511 THR A C 1
ATOM 4036 O O . THR A 1 511 ? 22.862 -8.862 -13.439 1.00 76.19 511 THR A O 1
ATOM 4039 N N . LEU A 1 512 ? 23.070 -9.616 -15.547 1.00 68.38 512 LEU A N 1
ATOM 4040 C CA . LEU A 1 512 ? 21.660 -9.462 -15.890 1.00 68.38 512 LEU A CA 1
ATOM 4041 C C . LEU A 1 512 ? 20.862 -10.587 -15.225 1.00 68.38 512 LEU A C 1
ATOM 4043 O O . LEU A 1 512 ? 21.285 -11.742 -15.271 1.00 68.38 512 LEU A O 1
ATOM 4047 N N . SER A 1 513 ? 19.726 -10.250 -14.622 1.00 64.06 513 SER A N 1
ATOM 4048 C CA . SER A 1 513 ? 18.845 -11.243 -14.005 1.00 64.06 513 SER A CA 1
ATOM 4049 C C . SER A 1 513 ? 17.662 -11.588 -14.915 1.00 64.06 513 SER A C 1
ATOM 4051 O O . SER A 1 513 ? 17.441 -12.768 -15.167 1.00 64.06 513 SER A O 1
ATOM 4053 N N . GLU A 1 514 ? 16.980 -10.600 -15.503 1.00 77.00 514 GLU A N 1
ATOM 4054 C CA . GLU A 1 514 ? 15.921 -10.809 -16.501 1.00 77.00 514 GLU A CA 1
ATOM 4055 C C . GLU A 1 514 ? 15.914 -9.671 -17.539 1.00 77.00 514 GLU A C 1
ATOM 4057 O O . GLU A 1 514 ? 16.177 -8.533 -17.156 1.00 77.00 514 GLU A O 1
ATOM 4062 N N . PRO A 1 515 ? 15.639 -9.951 -18.828 1.00 88.88 515 PRO A N 1
ATOM 4063 C CA . PRO A 1 515 ? 15.580 -8.932 -19.878 1.00 88.88 515 PRO A CA 1
ATOM 4064 C C . PRO A 1 515 ? 14.285 -8.116 -19.812 1.00 88.88 515 PRO A C 1
ATOM 4066 O O . PRO A 1 515 ? 13.222 -8.659 -19.517 1.00 88.88 515 PRO A O 1
ATOM 4069 N N . CYS A 1 516 ? 14.347 -6.838 -20.180 1.00 93.62 516 CYS A N 1
ATOM 4070 C CA . CYS A 1 516 ? 13.179 -5.966 -20.270 1.00 93.62 516 CYS A CA 1
ATOM 4071 C C . CYS A 1 516 ? 12.085 -6.472 -21.233 1.00 93.62 516 CYS A C 1
ATOM 4073 O O . CYS A 1 516 ? 12.387 -7.039 -22.283 1.00 93.62 516 CYS A O 1
ATOM 4075 N N . PRO A 1 517 ? 10.805 -6.171 -20.966 1.00 95.69 517 PRO A N 1
ATOM 4076 C CA . PRO A 1 517 ? 9.739 -6.293 -21.950 1.00 95.69 517 PRO A CA 1
ATOM 4077 C C . PRO A 1 517 ? 10.038 -5.454 -23.201 1.00 95.69 517 PRO A C 1
ATOM 4079 O O . PRO A 1 517 ? 10.656 -4.392 -23.135 1.00 95.69 517 PRO A O 1
ATOM 4082 N N . CYS A 1 518 ? 9.613 -5.923 -24.376 1.00 95.12 518 CYS A N 1
ATOM 4083 C CA . CYS A 1 518 ? 9.904 -5.210 -25.625 1.00 95.12 518 CYS A CA 1
ATOM 4084 C C . CYS A 1 518 ? 9.008 -3.982 -25.836 1.00 95.12 518 CYS A C 1
ATOM 4086 O O . CYS A 1 518 ? 9.378 -3.082 -26.588 1.00 95.12 518 CYS A O 1
ATOM 4088 N N . THR A 1 519 ? 7.826 -3.963 -25.216 1.00 95.44 519 THR A N 1
ATOM 4089 C CA . THR A 1 519 ? 6.837 -2.886 -25.355 1.00 95.44 519 THR A CA 1
ATOM 4090 C C . THR A 1 519 ? 6.286 -2.471 -24.001 1.00 95.44 519 THR A C 1
ATOM 4092 O O . THR A 1 519 ? 6.214 -3.285 -23.076 1.00 95.44 519 THR A O 1
ATOM 4095 N N . LEU A 1 520 ? 5.817 -1.228 -23.909 1.00 94.25 520 LEU A N 1
ATOM 4096 C CA . LEU A 1 520 ? 5.183 -0.713 -22.702 1.00 94.25 520 LEU A CA 1
ATOM 4097 C C . LEU A 1 520 ? 3.955 -1.544 -22.308 1.00 94.25 520 LEU A C 1
ATOM 4099 O O . LEU A 1 520 ? 3.785 -1.838 -21.131 1.00 94.25 520 LEU A O 1
ATOM 4103 N N . GLY A 1 521 ? 3.147 -1.987 -23.279 1.00 93.12 521 GLY A N 1
ATOM 4104 C CA . GLY A 1 521 ? 1.981 -2.848 -23.038 1.00 93.12 521 GLY A CA 1
ATOM 4105 C C . GLY A 1 521 ? 2.336 -4.167 -22.341 1.00 93.12 521 GLY A C 1
ATOM 4106 O O . GLY A 1 521 ? 1.671 -4.554 -21.382 1.00 93.12 521 GLY A O 1
ATOM 4107 N N . GLN A 1 522 ? 3.431 -4.813 -22.758 1.00 95.31 522 GLN A N 1
ATOM 4108 C CA . GLN A 1 522 ? 3.951 -6.005 -22.080 1.00 95.31 522 GLN A CA 1
ATOM 4109 C C . GLN A 1 522 ? 4.486 -5.669 -20.685 1.00 95.31 522 GLN A C 1
ATOM 4111 O O . GLN A 1 522 ? 4.284 -6.441 -19.756 1.00 95.31 522 GLN A O 1
ATOM 4116 N N . ALA A 1 523 ? 5.138 -4.516 -20.529 1.00 93.69 523 ALA A N 1
ATOM 4117 C CA . ALA A 1 523 ? 5.751 -4.112 -19.271 1.00 93.69 523 ALA A CA 1
ATOM 4118 C C . ALA A 1 523 ? 4.730 -3.783 -18.189 1.00 93.69 523 ALA A C 1
ATOM 4120 O O . ALA A 1 523 ? 4.781 -4.361 -17.107 1.00 93.69 523 ALA A O 1
ATOM 4121 N N . VAL A 1 524 ? 3.754 -2.924 -18.502 1.00 91.31 524 VAL A N 1
ATOM 4122 C CA . VAL A 1 524 ? 2.623 -2.691 -17.599 1.00 91.31 524 VAL A CA 1
ATOM 4123 C C . VAL A 1 524 ? 1.848 -3.981 -17.397 1.00 91.31 524 VAL A C 1
ATOM 4125 O O . VAL A 1 524 ? 1.273 -4.132 -16.328 1.00 91.31 524 VAL A O 1
ATOM 4128 N N . GLY A 1 525 ? 1.848 -4.866 -18.412 1.00 91.94 525 GLY A N 1
ATOM 4129 C CA . GLY A 1 525 ? 1.374 -6.255 -18.502 1.00 91.94 525 GLY A CA 1
ATOM 4130 C C . GLY A 1 525 ? 1.869 -7.205 -17.416 1.00 91.94 525 GLY A C 1
ATOM 4131 O O . GLY A 1 525 ? 1.140 -8.061 -16.917 1.00 91.94 525 GLY A O 1
ATOM 4132 N N . ASP A 1 526 ? 3.124 -7.041 -17.038 1.00 93.62 526 ASP A N 1
ATOM 4133 C CA . ASP A 1 526 ? 3.889 -8.013 -16.274 1.00 93.62 526 ASP A CA 1
ATOM 4134 C C . ASP A 1 526 ? 4.041 -7.572 -14.822 1.00 93.62 526 ASP A C 1
ATOM 4136 O O . ASP A 1 526 ? 5.136 -7.379 -14.302 1.00 93.62 526 ASP A O 1
ATOM 4140 N N . THR A 1 527 ? 2.895 -7.411 -14.161 1.00 91.62 527 THR A N 1
ATOM 4141 C CA . THR A 1 527 ? 2.783 -6.934 -12.772 1.00 91.62 527 THR A CA 1
ATOM 4142 C C . THR A 1 527 ? 3.453 -7.851 -11.755 1.00 91.62 527 THR A C 1
ATOM 4144 O O . THR A 1 527 ? 3.786 -7.406 -10.662 1.00 91.62 527 THR A O 1
ATOM 4147 N N . GLY A 1 528 ? 3.675 -9.125 -12.096 1.00 90.56 528 GLY A N 1
ATOM 4148 C CA . GLY A 1 528 ? 4.414 -10.057 -11.245 1.00 90.56 528 GLY A CA 1
ATOM 4149 C C . GLY A 1 528 ? 5.896 -9.709 -11.156 1.00 90.56 528 GLY A C 1
ATOM 4150 O O . GLY A 1 528 ? 6.497 -9.868 -10.096 1.00 90.56 528 GLY A O 1
ATOM 4151 N N . ARG A 1 529 ? 6.483 -9.198 -12.245 1.00 90.31 529 ARG A N 1
ATOM 4152 C CA . ARG A 1 529 ? 7.924 -8.948 -12.328 1.00 90.31 529 ARG A CA 1
ATOM 4153 C C . ARG A 1 529 ? 8.308 -7.488 -12.389 1.00 90.31 529 ARG A C 1
ATOM 4155 O O . ARG A 1 529 ? 9.410 -7.200 -11.954 1.00 90.31 529 ARG A O 1
ATOM 4162 N N . TYR A 1 530 ? 7.454 -6.590 -12.871 1.00 91.19 530 TYR A N 1
ATOM 4163 C CA . TYR A 1 530 ? 7.777 -5.177 -13.063 1.00 91.19 530 TYR A CA 1
ATOM 4164 C C . TYR A 1 530 ? 6.795 -4.257 -12.337 1.00 91.19 530 TYR A C 1
ATOM 4166 O O . TYR A 1 530 ? 5.606 -4.547 -12.213 1.00 91.19 530 TYR A O 1
ATOM 4174 N N . GLN A 1 531 ? 7.311 -3.107 -11.911 1.00 88.25 531 GLN A N 1
ATOM 4175 C CA . GLN A 1 531 ? 6.566 -1.998 -11.316 1.00 88.25 531 GLN A CA 1
ATOM 4176 C C . GLN A 1 531 ? 6.956 -0.672 -11.980 1.00 88.25 531 GLN A C 1
ATOM 4178 O O . GLN A 1 531 ? 8.056 -0.569 -12.543 1.00 88.25 531 GLN A O 1
ATOM 4183 N N . PRO A 1 532 ? 6.101 0.363 -11.884 1.00 90.19 532 PRO A N 1
ATOM 4184 C CA . PRO A 1 532 ? 6.465 1.716 -12.283 1.00 90.19 532 PRO A CA 1
ATOM 4185 C C . PRO A 1 532 ? 7.769 2.173 -11.621 1.00 90.19 532 PRO A C 1
ATOM 4187 O O . PRO A 1 532 ? 8.001 1.959 -10.428 1.00 90.19 532 PRO A O 1
ATOM 4190 N N . TYR A 1 533 ? 8.646 2.800 -12.404 1.00 92.44 533 TYR A N 1
ATOM 4191 C CA . TYR A 1 533 ? 9.899 3.342 -11.899 1.00 92.44 533 TYR A CA 1
ATOM 4192 C C . TYR A 1 533 ? 9.661 4.718 -11.247 1.00 92.44 533 TYR A C 1
ATOM 4194 O O . TYR A 1 533 ? 9.250 5.646 -11.945 1.00 92.44 533 TYR A O 1
ATOM 4202 N N . PRO A 1 534 ? 9.992 4.918 -9.957 1.00 88.62 534 PRO A N 1
ATOM 4203 C CA . PRO A 1 534 ? 9.571 6.116 -9.216 1.00 88.62 534 PRO A CA 1
ATOM 4204 C C . PRO A 1 534 ? 10.068 7.471 -9.748 1.00 88.62 534 PRO A C 1
ATOM 4206 O O . PRO A 1 534 ? 9.478 8.508 -9.455 1.00 88.62 534 PRO A O 1
ATOM 4209 N N . LEU A 1 535 ? 11.162 7.495 -10.521 1.00 91.00 535 LEU A N 1
ATOM 4210 C CA . LEU A 1 535 ? 11.703 8.731 -11.106 1.00 91.00 535 LEU A CA 1
ATOM 4211 C C . LEU A 1 535 ? 11.229 8.983 -12.546 1.00 91.00 535 LEU A C 1
ATOM 4213 O O . LEU A 1 535 ? 11.608 10.000 -13.128 1.00 91.00 535 LEU A O 1
ATOM 4217 N N . CYS A 1 536 ? 10.463 8.067 -13.145 1.00 94.12 536 CYS A N 1
ATOM 4218 C CA . CYS A 1 536 ? 9.878 8.229 -14.475 1.00 94.12 536 CYS A CA 1
ATOM 4219 C C . CYS A 1 536 ? 8.632 7.343 -14.629 1.00 94.12 536 CYS A C 1
ATOM 4221 O O . CYS A 1 536 ? 8.679 6.281 -15.246 1.00 94.12 536 CYS A O 1
ATOM 4223 N N . ASP A 1 537 ? 7.518 7.785 -14.058 1.00 91.56 537 ASP A N 1
ATOM 4224 C CA . ASP A 1 537 ? 6.232 7.085 -14.077 1.00 91.56 537 ASP A CA 1
ATOM 4225 C C . ASP A 1 537 ? 5.190 7.912 -14.840 1.00 91.56 537 ASP A C 1
ATOM 4227 O O . ASP A 1 537 ? 4.978 9.082 -14.534 1.00 91.56 537 ASP A O 1
ATOM 4231 N N . SER A 1 538 ? 4.501 7.293 -15.797 1.00 88.25 538 SER A N 1
ATOM 4232 C CA . SER A 1 538 ? 3.393 7.896 -16.549 1.00 88.25 538 SER A CA 1
ATOM 4233 C C . SER A 1 538 ? 2.280 8.506 -15.683 1.00 88.25 538 SER A C 1
ATOM 4235 O O . SER A 1 538 ? 1.629 9.455 -16.116 1.00 88.25 538 SER A O 1
ATOM 4237 N N . THR A 1 539 ? 2.064 8.000 -14.463 1.00 84.12 539 THR A N 1
ATOM 4238 C CA . THR A 1 539 ? 1.005 8.489 -13.564 1.00 84.12 539 THR A CA 1
ATOM 4239 C C . THR A 1 539 ? 1.453 9.647 -12.667 1.00 84.12 539 THR A C 1
ATOM 4241 O O . THR A 1 539 ? 0.626 10.332 -12.062 1.00 84.12 539 THR A O 1
ATOM 4244 N N . SER A 1 540 ? 2.763 9.903 -12.591 1.00 84.06 540 SER A N 1
ATOM 4245 C CA . SER A 1 540 ? 3.331 10.896 -11.687 1.00 84.06 540 SER A CA 1
ATOM 4246 C C . SER A 1 540 ? 3.244 12.310 -12.258 1.00 84.06 540 SER A C 1
ATOM 4248 O O . SER A 1 540 ? 3.777 12.624 -13.324 1.00 84.06 540 SER A O 1
ATOM 4250 N N . THR A 1 541 ? 2.640 13.216 -11.488 1.00 81.44 541 THR A N 1
ATOM 4251 C CA . THR A 1 541 ? 2.584 14.654 -11.796 1.00 81.44 541 THR A CA 1
ATOM 4252 C C . THR A 1 541 ? 3.759 15.434 -11.200 1.00 81.44 541 THR A C 1
ATOM 4254 O O . THR A 1 541 ? 3.741 16.668 -11.175 1.00 81.44 541 THR A O 1
ATOM 4257 N N . ALA A 1 542 ? 4.764 14.748 -10.648 1.00 81.00 542 ALA A N 1
ATOM 4258 C CA . ALA A 1 542 ? 5.901 15.400 -10.018 1.00 81.00 542 ALA A CA 1
ATOM 4259 C C . ALA A 1 542 ? 6.712 16.216 -11.039 1.00 81.00 542 ALA A C 1
ATOM 4261 O O . ALA A 1 542 ? 6.999 15.760 -12.142 1.00 81.00 542 ALA A O 1
ATOM 4262 N N . VAL A 1 543 ? 7.165 17.414 -10.654 1.00 79.44 543 VAL A N 1
ATOM 4263 C CA . VAL A 1 543 ? 7.928 18.318 -11.547 1.00 79.44 543 VAL A CA 1
ATOM 4264 C C . VAL A 1 543 ? 9.262 17.702 -12.006 1.00 79.44 543 VAL A C 1
ATOM 4266 O O . VAL A 1 543 ? 9.828 18.105 -13.021 1.00 79.44 543 VAL A O 1
ATOM 4269 N N . PHE A 1 544 ? 9.784 16.732 -11.254 1.00 82.69 544 PHE A N 1
ATOM 4270 C CA . PHE A 1 544 ? 11.013 16.001 -11.562 1.00 82.69 544 PHE A CA 1
ATOM 4271 C C . PHE A 1 544 ? 10.774 14.675 -12.302 1.00 82.69 544 PHE A C 1
ATOM 4273 O O . PHE A 1 544 ? 11.740 13.967 -12.587 1.00 82.69 544 PHE A O 1
ATOM 4280 N N . ASN A 1 545 ? 9.524 14.328 -12.619 1.00 89.62 545 ASN A N 1
ATOM 4281 C CA . ASN A 1 545 ? 9.198 13.082 -13.300 1.00 89.62 545 ASN A CA 1
ATOM 4282 C C . ASN A 1 545 ? 9.900 13.001 -14.670 1.00 89.62 545 ASN A C 1
ATOM 4284 O O . ASN A 1 545 ? 9.908 13.967 -15.435 1.00 89.62 545 ASN A O 1
ATOM 4288 N N . CYS A 1 546 ? 10.558 11.873 -14.937 1.00 91.88 546 CYS A N 1
ATOM 4289 C CA . CYS A 1 546 ? 11.394 11.607 -16.113 1.00 91.88 546 CYS A CA 1
ATOM 4290 C C . CYS A 1 546 ? 12.545 12.607 -16.355 1.00 91.88 546 CYS A C 1
ATOM 4292 O O . CYS A 1 546 ? 13.201 12.560 -17.397 1.00 91.88 546 CYS A O 1
ATOM 4294 N N . LEU A 1 547 ? 12.879 13.475 -15.385 1.00 90.69 547 LEU A N 1
ATOM 4295 C CA . LEU A 1 547 ? 13.912 14.511 -15.539 1.00 90.69 547 LEU A CA 1
ATOM 4296 C C . LEU A 1 547 ? 15.291 13.929 -15.886 1.00 90.69 547 LEU A C 1
ATOM 4298 O O . LEU A 1 547 ? 16.051 14.548 -16.630 1.00 90.69 547 LEU A O 1
ATOM 4302 N N . TYR A 1 548 ? 15.603 12.749 -15.348 1.00 91.69 548 TYR A N 1
ATOM 4303 C CA . TYR A 1 548 ? 16.881 12.059 -15.540 1.00 91.69 548 TYR A CA 1
ATOM 4304 C C . TYR A 1 548 ? 16.856 11.031 -16.679 1.00 91.69 548 TYR A C 1
ATOM 4306 O O . TYR A 1 548 ? 17.878 10.403 -16.952 1.00 91.69 548 TYR A O 1
ATOM 4314 N N . LYS A 1 549 ? 15.712 10.867 -17.358 1.00 94.31 549 LYS A N 1
ATOM 4315 C CA . LYS A 1 549 ? 15.502 9.905 -18.447 1.00 94.31 549 LYS A CA 1
ATOM 4316 C C . LYS A 1 549 ? 14.987 10.617 -19.711 1.00 94.31 549 LYS A C 1
ATOM 4318 O O . LYS A 1 549 ? 13.844 10.424 -20.111 1.00 94.31 549 LYS A O 1
ATOM 4323 N N . PRO A 1 550 ? 15.808 11.476 -20.347 1.00 92.00 550 PRO A N 1
ATOM 4324 C CA . PRO A 1 550 ? 15.367 12.274 -21.489 1.00 92.00 550 PRO A CA 1
ATOM 4325 C C . PRO A 1 550 ? 14.922 11.399 -22.669 1.00 92.00 550 PRO A C 1
ATOM 4327 O O . PRO A 1 550 ? 15.669 10.539 -23.127 1.00 92.00 550 PRO A O 1
ATOM 4330 N N . GLY A 1 551 ? 13.722 11.658 -23.188 1.00 91.81 551 GLY A N 1
ATOM 4331 C CA . GLY A 1 551 ? 13.124 10.899 -24.291 1.00 91.81 551 GLY A CA 1
ATOM 4332 C C . GLY A 1 551 ? 12.298 9.686 -23.854 1.00 91.81 551 GLY A C 1
ATOM 4333 O O . GLY A 1 551 ? 11.616 9.117 -24.697 1.00 91.81 551 GLY A O 1
ATOM 4334 N N . ALA A 1 552 ? 12.322 9.313 -22.569 1.00 95.81 552 ALA A N 1
ATOM 4335 C CA . ALA A 1 552 ? 11.406 8.321 -22.018 1.00 95.81 552 ALA A CA 1
ATOM 4336 C C . ALA A 1 552 ? 10.065 8.970 -21.659 1.00 95.81 552 ALA A C 1
ATOM 4338 O O . ALA A 1 552 ? 10.037 10.009 -20.997 1.00 95.81 552 ALA A O 1
ATOM 4339 N N . ALA A 1 553 ? 8.969 8.333 -22.066 1.00 94.44 553 ALA A N 1
ATOM 4340 C CA . ALA A 1 553 ? 7.626 8.653 -21.596 1.00 94.44 553 ALA A CA 1
ATOM 4341 C C . ALA A 1 553 ? 7.369 8.027 -20.218 1.00 94.44 553 ALA A C 1
ATOM 4343 O O . ALA A 1 553 ? 6.741 8.631 -19.352 1.00 94.44 553 ALA A O 1
ATOM 4344 N N . THR A 1 554 ? 7.883 6.814 -19.998 1.00 96.38 554 THR A N 1
ATOM 4345 C CA . THR A 1 554 ? 7.822 6.121 -18.710 1.00 96.38 554 THR A CA 1
ATOM 4346 C C . THR A 1 554 ? 8.894 5.039 -18.633 1.00 96.38 554 THR A C 1
ATOM 4348 O O . THR A 1 554 ? 9.386 4.553 -19.653 1.00 96.38 554 THR A O 1
ATOM 4351 N N . CYS A 1 555 ? 9.263 4.647 -17.420 1.00 96.75 555 CYS A N 1
ATOM 4352 C CA . CYS A 1 555 ? 10.131 3.517 -17.164 1.00 96.75 555 CYS A CA 1
ATOM 4353 C C . CYS A 1 555 ? 9.507 2.576 -16.128 1.00 96.75 555 CYS A C 1
ATOM 4355 O O . CYS A 1 555 ? 8.689 2.969 -15.298 1.00 96.75 555 CYS A O 1
ATOM 4357 N N . LEU A 1 556 ? 9.947 1.326 -16.158 1.00 94.69 556 LEU A N 1
ATOM 4358 C CA . LEU A 1 556 ? 9.626 0.294 -15.189 1.00 94.69 556 LEU A CA 1
ATOM 4359 C C . LEU A 1 556 ? 10.916 -0.310 -14.638 1.00 94.69 556 LEU A C 1
ATOM 4361 O O . LEU A 1 556 ? 11.977 -0.234 -15.261 1.00 94.69 556 LEU A O 1
ATOM 4365 N N . ILE A 1 557 ? 10.820 -0.911 -13.462 1.00 91.56 557 ILE A N 1
ATOM 4366 C CA . ILE A 1 557 ? 11.916 -1.625 -12.811 1.00 91.56 557 ILE A CA 1
ATOM 4367 C C . ILE A 1 557 ? 11.386 -2.950 -12.247 1.00 91.56 557 ILE A C 1
ATOM 4369 O O . ILE A 1 557 ? 10.216 -3.003 -11.862 1.00 91.56 557 ILE A O 1
ATOM 4373 N N . PRO A 1 558 ? 12.193 -4.022 -12.208 1.00 88.69 558 PRO A N 1
ATOM 4374 C CA . PRO A 1 558 ? 11.787 -5.272 -11.599 1.00 88.69 558 PRO A CA 1
ATOM 4375 C C . PRO A 1 558 ? 11.337 -5.154 -10.132 1.00 88.69 558 PRO A C 1
ATOM 4377 O O . PRO A 1 558 ? 11.790 -4.281 -9.394 1.00 88.69 558 PRO A O 1
ATOM 4380 N N . ASN A 1 559 ? 10.451 -6.051 -9.701 1.00 82.75 559 ASN A N 1
ATOM 4381 C CA . ASN A 1 559 ? 9.968 -6.168 -8.323 1.00 82.75 559 ASN A CA 1
ATOM 4382 C C . ASN A 1 559 ? 10.955 -6.922 -7.429 1.00 82.75 559 ASN A C 1
ATOM 4384 O O . ASN A 1 559 ? 11.118 -6.564 -6.260 1.00 82.75 559 ASN A O 1
ATOM 4388 N N . TYR A 1 560 ? 11.616 -7.947 -7.976 1.00 73.19 560 TYR A N 1
ATOM 4389 C CA . TYR A 1 560 ? 12.559 -8.774 -7.233 1.00 73.19 560 TYR A CA 1
ATOM 4390 C C . TYR A 1 560 ? 13.878 -8.025 -6.984 1.00 73.19 560 TYR A C 1
ATOM 4392 O O . TYR A 1 560 ? 14.362 -7.248 -7.810 1.00 73.19 560 TYR A O 1
ATOM 4400 N N . LEU A 1 561 ? 14.502 -8.303 -5.841 1.00 70.75 561 LEU A N 1
ATOM 4401 C CA . LEU A 1 561 ? 15.870 -7.880 -5.551 1.00 70.75 561 LEU A CA 1
ATOM 4402 C C . LEU A 1 561 ? 16.822 -8.949 -6.096 1.00 70.75 561 LEU A C 1
ATOM 4404 O O . LEU A 1 561 ? 16.722 -10.113 -5.711 1.00 70.75 561 LEU A O 1
ATOM 4408 N N . GLY A 1 562 ? 17.730 -8.587 -7.008 1.00 59.88 562 GLY A N 1
ATOM 4409 C CA . GLY A 1 562 ? 18.716 -9.533 -7.537 1.00 59.88 562 GLY A CA 1
ATOM 4410 C C . GLY A 1 562 ? 19.597 -10.151 -6.439 1.00 59.88 562 GLY A C 1
ATOM 4411 O O . GLY A 1 562 ? 19.635 -9.677 -5.307 1.00 59.88 562 GLY A O 1
ATOM 4412 N N . SER A 1 563 ? 20.370 -11.190 -6.774 1.00 56.88 563 SER A N 1
ATOM 4413 C CA . SER A 1 563 ? 21.240 -11.923 -5.823 1.00 56.88 563 SER A CA 1
ATOM 4414 C C . SER A 1 563 ? 22.262 -11.061 -5.055 1.00 56.88 563 SER A C 1
ATOM 4416 O O . SER A 1 563 ? 22.787 -11.498 -4.032 1.00 56.88 563 SER A O 1
ATOM 4418 N N . ARG A 1 564 ? 22.550 -9.841 -5.533 1.00 60.59 564 ARG A N 1
ATOM 4419 C CA . ARG A 1 564 ? 23.321 -8.796 -4.826 1.00 60.59 564 ARG A CA 1
ATOM 4420 C C . ARG A 1 564 ? 22.599 -7.449 -4.819 1.00 60.59 564 ARG A C 1
ATOM 4422 O O . ARG A 1 564 ? 23.224 -6.395 -4.868 1.00 60.59 564 ARG A O 1
ATOM 4429 N N . ALA A 1 565 ? 21.275 -7.510 -4.842 1.00 71.81 565 ALA A N 1
ATOM 4430 C CA . ALA A 1 565 ? 20.371 -6.384 -4.966 1.00 71.81 565 ALA A CA 1
ATOM 4431 C C . ALA A 1 565 ? 20.555 -5.555 -6.255 1.00 71.81 565 ALA A C 1
ATOM 4433 O O . ALA A 1 565 ? 20.142 -4.403 -6.292 1.00 71.81 565 ALA A O 1
ATOM 4434 N N . ASN A 1 566 ? 21.150 -6.129 -7.305 1.00 83.12 566 ASN A N 1
ATOM 4435 C CA . ASN A 1 566 ? 21.231 -5.549 -8.646 1.00 83.12 566 ASN A CA 1
ATOM 4436 C C . ASN A 1 566 ? 19.879 -5.593 -9.369 1.00 83.12 566 ASN A C 1
ATOM 4438 O O . ASN A 1 566 ? 19.038 -6.441 -9.065 1.00 83.12 566 ASN A O 1
ATOM 4442 N N . SER A 1 567 ? 19.683 -4.698 -10.338 1.00 87.50 567 SER A N 1
ATOM 4443 C CA . SER A 1 567 ? 18.445 -4.610 -11.123 1.00 87.50 567 SER A CA 1
ATOM 4444 C C . SER A 1 567 ? 18.703 -4.097 -12.544 1.00 87.50 567 SER A C 1
ATOM 4446 O O . SER A 1 567 ? 19.848 -3.907 -12.942 1.00 87.50 567 SER A O 1
ATOM 4448 N N . GLU A 1 568 ? 17.647 -3.895 -13.325 1.00 90.38 568 GLU A N 1
ATOM 4449 C CA . GLU A 1 568 ? 17.657 -3.276 -14.648 1.00 90.38 568 GLU A CA 1
ATOM 4450 C C . GLU A 1 568 ? 16.473 -2.310 -14.762 1.00 90.38 568 GLU A C 1
ATOM 4452 O O . GLU A 1 568 ? 15.355 -2.646 -14.390 1.00 90.38 568 GLU A O 1
ATOM 4457 N N . VAL A 1 569 ? 16.695 -1.095 -15.264 1.00 94.00 569 VAL A N 1
ATOM 4458 C CA . VAL A 1 569 ? 15.595 -0.157 -15.546 1.00 94.00 569 VAL A CA 1
ATOM 4459 C C . VAL A 1 569 ? 15.209 -0.280 -17.013 1.00 94.00 569 VAL A C 1
ATOM 4461 O O . VAL A 1 569 ? 16.076 -0.167 -17.873 1.00 94.00 569 VAL A O 1
ATOM 4464 N N . CYS A 1 570 ? 13.919 -0.431 -17.302 1.00 95.81 570 CYS A N 1
ATOM 4465 C CA . CYS A 1 570 ? 13.355 -0.525 -18.647 1.00 95.81 570 CYS A CA 1
ATOM 4466 C C . CYS A 1 570 ? 12.624 0.774 -18.988 1.00 95.81 570 CYS A C 1
ATOM 4468 O O . CYS A 1 570 ? 11.621 1.076 -18.353 1.00 95.81 570 CYS A O 1
ATOM 4470 N N . CYS A 1 571 ? 13.093 1.549 -19.965 1.00 97.44 571 CYS A N 1
ATOM 4471 C CA . CYS A 1 571 ? 12.478 2.831 -20.333 1.00 97.44 571 CYS A CA 1
ATOM 4472 C C . CYS A 1 571 ? 11.863 2.774 -21.729 1.00 97.44 571 CYS A C 1
ATOM 4474 O O . CYS A 1 571 ? 12.493 2.253 -22.645 1.00 97.44 571 CYS A O 1
ATOM 4476 N N . TYR A 1 572 ? 10.671 3.346 -21.887 1.00 97.00 572 TYR A N 1
ATOM 4477 C CA . TYR A 1 572 ? 9.889 3.323 -23.121 1.00 97.00 572 TYR A CA 1
ATOM 4478 C C . TYR A 1 572 ? 9.622 4.744 -23.616 1.00 97.00 572 TYR A C 1
ATOM 4480 O O . TYR A 1 572 ? 9.480 5.669 -22.811 1.00 97.00 572 TYR A O 1
ATOM 4488 N N . ASP A 1 573 ? 9.579 4.920 -24.933 1.00 94.44 573 ASP A N 1
ATOM 4489 C CA . ASP A 1 573 ? 9.193 6.183 -25.569 1.00 94.44 573 ASP A CA 1
ATOM 4490 C C . ASP A 1 573 ? 7.664 6.381 -25.608 1.00 94.44 573 ASP A C 1
ATOM 4492 O O . ASP A 1 573 ? 6.901 5.578 -25.068 1.00 94.44 573 ASP A O 1
ATOM 4496 N N . GLU A 1 574 ? 7.210 7.483 -26.216 1.00 93.88 574 GLU A N 1
ATOM 4497 C CA . GLU A 1 574 ? 5.781 7.811 -26.358 1.00 93.88 574 GLU A CA 1
ATOM 4498 C C . GLU A 1 574 ? 5.014 6.804 -27.234 1.00 93.88 574 GLU A C 1
ATOM 4500 O O . GLU A 1 574 ? 3.810 6.635 -27.050 1.00 93.88 574 GLU A O 1
ATOM 4505 N N . ASP A 1 575 ? 5.706 6.096 -28.135 1.00 93.25 575 ASP A N 1
ATOM 4506 C CA . ASP A 1 575 ? 5.134 5.026 -28.961 1.00 93.25 575 ASP A CA 1
ATOM 4507 C C . ASP A 1 575 ? 5.074 3.679 -28.207 1.00 93.25 575 ASP A C 1
ATOM 4509 O O . ASP A 1 575 ? 4.529 2.693 -28.713 1.00 93.25 575 ASP A O 1
ATOM 4513 N N . GLY A 1 576 ? 5.623 3.620 -26.989 1.00 94.38 576 GLY A N 1
ATOM 4514 C CA . GLY A 1 576 ? 5.671 2.425 -26.156 1.00 94.38 576 GLY A CA 1
ATOM 4515 C C . GLY A 1 576 ? 6.758 1.426 -26.558 1.00 94.38 576 GLY A C 1
ATOM 4516 O O . GLY A 1 576 ? 6.659 0.255 -26.184 1.00 94.38 576 GLY A O 1
ATOM 4517 N N . GLU A 1 577 ? 7.789 1.844 -27.296 1.00 94.12 577 GLU A N 1
ATOM 4518 C CA . GLU A 1 577 ? 8.933 1.006 -27.672 1.00 94.12 577 GLU A CA 1
ATOM 4519 C C . GLU A 1 577 ? 10.096 1.164 -26.678 1.00 94.12 577 GLU A C 1
ATOM 4521 O O . GLU A 1 577 ? 10.348 2.245 -26.145 1.00 94.12 577 GLU A O 1
ATOM 4526 N N . LEU A 1 578 ? 10.822 0.069 -26.413 1.00 95.50 578 LEU A N 1
ATOM 4527 C CA . LEU A 1 578 ? 11.967 0.076 -25.497 1.00 95.50 578 LEU A CA 1
ATOM 4528 C C . LEU A 1 578 ? 13.114 0.952 -26.042 1.00 95.50 578 LEU A C 1
ATOM 4530 O O . LEU A 1 578 ? 13.639 0.718 -27.135 1.00 95.50 578 LEU A O 1
ATOM 4534 N N . LEU A 1 579 ? 13.551 1.926 -25.242 1.00 94.62 579 LEU A N 1
ATOM 4535 C CA . LEU A 1 579 ? 14.607 2.874 -25.585 1.00 94.62 579 LEU A CA 1
ATOM 4536 C C . LEU A 1 579 ? 16.011 2.277 -25.450 1.00 94.62 579 LEU A C 1
ATOM 4538 O O . LEU A 1 579 ? 16.423 1.820 -24.383 1.00 94.62 579 LEU A O 1
ATOM 4542 N N . ASP A 1 580 ? 16.799 2.404 -26.518 1.00 92.31 580 ASP A N 1
ATOM 4543 C CA . ASP A 1 580 ? 18.209 2.011 -26.546 1.00 92.31 580 ASP A CA 1
ATOM 4544 C C . ASP A 1 580 ? 19.111 3.051 -25.863 1.00 92.31 580 ASP A C 1
ATOM 4546 O O . ASP A 1 580 ? 19.343 4.131 -26.418 1.00 92.31 580 ASP A O 1
ATOM 4550 N N . ALA A 1 581 ? 19.715 2.707 -24.720 1.00 92.12 581 ALA A N 1
ATOM 4551 C CA . ALA A 1 581 ? 20.627 3.608 -24.003 1.00 92.12 581 ALA A CA 1
ATOM 4552 C C . ALA A 1 581 ? 21.870 4.028 -24.812 1.00 92.12 581 ALA A C 1
ATOM 4554 O O . ALA A 1 581 ? 22.485 5.051 -24.525 1.00 92.12 581 ALA A O 1
ATOM 4555 N N . ARG A 1 582 ? 22.232 3.274 -25.860 1.00 88.75 582 ARG A N 1
ATOM 4556 C CA . ARG A 1 582 ? 23.340 3.631 -26.767 1.00 88.75 582 ARG A CA 1
ATOM 4557 C C . ARG A 1 582 ? 22.994 4.763 -27.733 1.00 88.75 582 ARG A C 1
ATOM 4559 O O . ARG A 1 582 ? 23.900 5.403 -28.250 1.00 88.75 582 ARG A O 1
ATOM 4566 N N . GLY A 1 583 ? 21.709 4.956 -28.033 1.00 83.94 583 GLY A N 1
ATOM 4567 C CA . GLY A 1 583 ? 21.223 6.008 -28.932 1.00 83.94 583 GLY A CA 1
ATOM 4568 C C . GLY A 1 583 ? 20.523 7.156 -28.204 1.00 83.94 583 GLY A C 1
ATOM 4569 O O . GLY A 1 583 ? 20.425 8.252 -28.750 1.00 83.94 583 GLY A O 1
ATOM 4570 N N . SER A 1 584 ? 20.051 6.920 -26.978 1.00 86.94 584 SER A N 1
ATOM 4571 C CA . SER A 1 584 ? 19.350 7.898 -26.149 1.00 86.94 584 SER A CA 1
ATOM 4572 C C . SER A 1 584 ? 19.822 7.812 -24.702 1.00 86.94 584 SER A C 1
ATOM 4574 O O . SER A 1 584 ? 19.712 6.766 -24.070 1.00 86.94 584 SER A O 1
ATOM 4576 N N . ALA A 1 585 ? 20.263 8.932 -24.128 1.00 86.19 585 ALA A N 1
ATOM 4577 C CA . ALA A 1 585 ? 20.686 8.984 -22.726 1.00 86.19 585 ALA A CA 1
ATOM 4578 C C . ALA A 1 585 ? 19.544 8.724 -21.717 1.00 86.19 585 ALA A C 1
ATOM 4580 O O . ALA A 1 585 ? 19.812 8.572 -20.525 1.00 86.19 585 ALA A O 1
ATOM 4581 N N . GLY A 1 586 ? 18.282 8.689 -22.169 1.00 89.06 586 GLY A N 1
ATOM 4582 C CA . GLY A 1 586 ? 17.135 8.274 -21.358 1.00 89.06 586 GLY A CA 1
ATOM 4583 C C . GLY A 1 586 ? 16.799 6.789 -21.431 1.00 89.06 586 GLY A C 1
ATOM 4584 O O . GLY A 1 586 ? 15.861 6.364 -20.763 1.00 89.06 586 GLY A O 1
ATOM 4585 N N . GLY A 1 587 ? 17.550 5.998 -22.201 1.00 93.19 587 GLY A N 1
ATOM 4586 C CA . GLY A 1 587 ? 17.376 4.552 -22.243 1.00 93.19 587 GLY A CA 1
ATOM 4587 C C . GLY A 1 587 ? 17.625 3.867 -20.895 1.00 93.19 587 GLY A C 1
ATOM 4588 O O . GLY A 1 587 ? 18.243 4.404 -19.963 1.00 93.19 587 GLY A O 1
ATOM 4589 N N . GLY A 1 588 ? 17.103 2.651 -20.805 1.00 93.56 588 GLY A N 1
ATOM 4590 C CA . GLY A 1 588 ? 17.279 1.768 -19.664 1.00 93.56 588 GLY A CA 1
ATOM 4591 C C . GLY A 1 588 ? 18.688 1.178 -19.581 1.00 93.56 588 GLY A C 1
ATOM 4592 O O . GLY A 1 588 ? 19.320 0.944 -20.610 1.00 93.56 588 GLY A O 1
ATOM 4593 N N . THR A 1 589 ? 19.184 0.914 -18.373 1.00 92.88 589 THR A N 1
ATOM 4594 C CA . THR A 1 589 ? 20.462 0.216 -18.154 1.00 92.88 589 THR A CA 1
ATOM 4595 C C . THR A 1 589 ? 20.354 -0.726 -16.965 1.00 92.88 589 THR A C 1
ATOM 4597 O O . THR A 1 589 ? 19.543 -0.508 -16.059 1.00 92.88 589 THR A O 1
ATOM 4600 N N . LEU A 1 590 ? 21.234 -1.724 -16.933 1.00 91.56 590 LEU A N 1
ATOM 4601 C CA . LEU A 1 590 ? 21.543 -2.492 -15.735 1.00 91.56 590 LEU A CA 1
ATOM 4602 C C . LEU A 1 590 ? 21.994 -1.545 -14.612 1.00 91.56 590 LEU A C 1
ATOM 4604 O O . LEU A 1 590 ? 22.650 -0.536 -14.880 1.00 91.56 590 LEU A O 1
ATOM 4608 N N . THR A 1 591 ? 21.659 -1.868 -13.367 1.00 90.31 591 THR A N 1
ATOM 4609 C CA . THR A 1 591 ? 21.984 -1.086 -12.171 1.00 90.31 591 THR A CA 1
ATOM 4610 C C . THR A 1 591 ? 22.644 -1.977 -11.128 1.00 90.31 591 THR A C 1
ATOM 4612 O O . THR A 1 591 ? 22.303 -3.154 -10.968 1.00 90.31 591 THR A O 1
ATOM 4615 N N . ARG A 1 592 ? 23.624 -1.425 -10.412 1.00 88.81 592 ARG A N 1
ATOM 4616 C CA . ARG A 1 592 ? 24.324 -2.143 -9.344 1.00 88.81 592 ARG A CA 1
ATOM 4617 C C . ARG A 1 592 ? 23.417 -2.355 -8.142 1.00 88.81 592 ARG A C 1
ATOM 4619 O O . ARG A 1 592 ? 23.488 -3.421 -7.537 1.00 88.81 592 ARG A O 1
ATOM 4626 N N . TYR A 1 593 ? 22.561 -1.381 -7.848 1.00 88.25 593 TYR A N 1
ATOM 4627 C CA . TYR A 1 593 ? 21.576 -1.482 -6.781 1.00 88.25 593 TYR A CA 1
ATOM 4628 C C . TYR A 1 593 ? 20.157 -1.257 -7.309 1.00 88.25 593 TYR A C 1
ATOM 4630 O O . TYR A 1 593 ? 19.922 -0.542 -8.282 1.00 88.25 593 TYR A O 1
ATOM 4638 N N . HIS A 1 594 ? 19.193 -1.888 -6.659 1.00 88.81 594 HIS A N 1
ATOM 4639 C CA . HIS A 1 594 ? 17.781 -1.585 -6.746 1.00 88.81 594 HIS A CA 1
ATOM 4640 C C . HIS A 1 594 ? 17.479 -0.413 -5.797 1.00 88.81 594 HIS A C 1
ATOM 4642 O O . HIS A 1 594 ? 18.105 -0.262 -4.749 1.00 88.81 594 HIS A O 1
ATOM 4648 N N . TYR A 1 595 ? 16.483 0.424 -6.096 1.00 88.19 595 TYR A N 1
ATOM 4649 C CA . TYR A 1 595 ? 16.162 1.565 -5.220 1.00 88.19 595 TYR A CA 1
ATOM 4650 C C . TYR A 1 595 ? 15.611 1.140 -3.838 1.00 88.19 595 TYR A C 1
ATOM 4652 O O . TYR A 1 595 ? 15.617 1.927 -2.891 1.00 88.19 595 TYR A O 1
ATOM 4660 N N . ARG A 1 596 ? 15.142 -0.110 -3.718 1.00 85.94 596 ARG A N 1
ATOM 4661 C CA . ARG A 1 596 ? 14.723 -0.766 -2.458 1.00 85.94 596 ARG A CA 1
ATOM 4662 C C . ARG A 1 596 ? 15.867 -1.502 -1.743 1.00 85.94 596 ARG A C 1
ATOM 4664 O O . ARG A 1 596 ? 15.621 -2.065 -0.684 1.00 85.94 596 ARG A O 1
ATOM 4671 N N . SER A 1 597 ? 17.076 -1.549 -2.311 1.00 84.38 597 SER A N 1
ATOM 4672 C CA . SER A 1 597 ? 18.200 -2.266 -1.701 1.00 84.38 597 SER A CA 1
ATOM 4673 C C . SER A 1 597 ? 18.522 -1.705 -0.322 1.00 84.38 597 SER A C 1
ATOM 4675 O O . SER A 1 597 ? 18.620 -0.492 -0.149 1.00 84.38 597 SER A O 1
ATOM 4677 N N . GLN A 1 598 ? 18.719 -2.595 0.644 1.00 81.38 598 GLN A N 1
ATOM 4678 C CA . GLN A 1 598 ? 19.095 -2.261 2.010 1.00 81.38 598 GLN A CA 1
ATOM 4679 C C . GLN A 1 598 ? 20.191 -3.221 2.465 1.00 81.38 598 GLN A C 1
ATOM 4681 O O . GLN A 1 598 ? 20.108 -4.414 2.182 1.00 81.38 598 GLN A O 1
ATOM 4686 N N . GLY A 1 599 ? 21.207 -2.710 3.157 1.00 69.69 599 GLY A N 1
ATOM 4687 C CA . GLY A 1 599 ? 22.277 -3.543 3.701 1.00 69.69 599 GLY A CA 1
ATOM 4688 C C . GLY A 1 599 ? 21.831 -4.345 4.929 1.00 69.69 599 GLY A C 1
ATOM 4689 O O . GLY A 1 599 ? 21.178 -3.805 5.838 1.00 69.69 599 GLY A O 1
ATOM 4690 N N . ASP A 1 600 ? 22.230 -5.618 4.976 1.00 59.38 600 ASP A N 1
ATOM 4691 C CA . ASP A 1 600 ? 22.286 -6.406 6.212 1.00 59.38 600 ASP A CA 1
ATOM 4692 C C . ASP A 1 600 ? 23.496 -5.972 7.059 1.00 59.38 600 ASP A C 1
ATOM 4694 O O . ASP A 1 600 ? 24.365 -5.243 6.581 1.00 59.38 600 ASP A O 1
ATOM 4698 N N . GLN A 1 601 ? 23.538 -6.372 8.337 1.00 46.62 601 GLN A N 1
ATOM 4699 C CA . GLN A 1 601 ? 24.539 -5.939 9.327 1.00 46.62 601 GLN A CA 1
ATOM 4700 C C . GLN A 1 601 ? 25.989 -5.988 8.787 1.00 46.62 601 GLN A C 1
ATOM 4702 O O . GLN A 1 601 ? 26.647 -7.024 8.854 1.00 46.62 601 GLN A O 1
ATOM 4707 N N . GLY A 1 602 ? 26.494 -4.852 8.288 1.00 48.44 602 GLY A N 1
ATOM 4708 C CA . GLY A 1 602 ? 27.860 -4.695 7.774 1.00 48.44 602 GLY A CA 1
ATOM 4709 C C . GLY A 1 602 ? 27.986 -3.925 6.453 1.00 48.44 602 GLY A C 1
ATOM 4710 O O . GLY A 1 602 ? 29.027 -3.306 6.238 1.00 48.44 602 GLY A O 1
ATOM 4711 N N . ASP A 1 603 ? 26.944 -3.899 5.615 1.00 63.88 603 ASP A N 1
ATOM 4712 C CA . ASP A 1 603 ? 26.955 -3.170 4.338 1.00 63.88 603 ASP A CA 1
ATOM 4713 C C . ASP A 1 603 ? 26.291 -1.788 4.486 1.00 63.88 603 ASP A C 1
ATOM 4715 O O . ASP A 1 603 ? 25.141 -1.677 4.910 1.00 63.88 603 ASP A O 1
ATOM 4719 N N . ASN A 1 604 ? 26.995 -0.716 4.104 1.00 73.81 604 ASN A N 1
ATOM 4720 C CA . ASN A 1 604 ? 26.502 0.673 4.164 1.00 73.81 604 ASN A CA 1
ATOM 4721 C C . ASN A 1 604 ? 25.501 1.011 3.033 1.00 73.81 604 ASN A C 1
ATOM 4723 O O . ASN A 1 604 ? 25.533 2.111 2.497 1.00 73.81 604 ASN A O 1
ATOM 4727 N N . ILE A 1 605 ? 24.621 0.083 2.643 1.00 85.00 605 ILE A N 1
ATOM 4728 C CA . ILE A 1 605 ? 23.627 0.327 1.586 1.00 85.00 605 ILE A CA 1
ATOM 4729 C C . ILE A 1 605 ? 22.385 0.977 2.199 1.00 85.00 605 ILE A C 1
ATOM 4731 O O . ILE A 1 605 ? 21.658 0.353 2.980 1.00 85.00 605 ILE A O 1
ATOM 4735 N N . VAL A 1 606 ? 22.123 2.216 1.795 1.00 89.06 606 VAL A N 1
ATOM 4736 C CA . VAL A 1 606 ? 20.955 3.007 2.172 1.00 89.06 606 VAL A CA 1
ATOM 4737 C C . VAL A 1 606 ? 19.926 2.988 1.038 1.00 89.06 606 VAL A C 1
ATOM 4739 O O . VAL A 1 606 ? 20.239 3.407 -0.085 1.00 89.06 606 VAL A O 1
ATOM 4742 N N . PRO A 1 607 ? 18.674 2.569 1.314 1.00 88.25 607 PRO A N 1
ATOM 4743 C CA . PRO A 1 607 ? 17.622 2.546 0.306 1.00 88.25 607 PRO A CA 1
ATOM 4744 C C . PRO A 1 607 ? 17.460 3.906 -0.371 1.00 88.25 607 PRO A C 1
ATOM 4746 O O . PRO A 1 607 ? 17.497 4.949 0.282 1.00 88.25 607 PRO A O 1
ATOM 4749 N N . PHE A 1 608 ? 17.263 3.881 -1.689 1.00 90.12 608 PHE A N 1
ATOM 4750 C CA . PHE A 1 608 ? 17.191 5.032 -2.594 1.00 90.12 608 PHE A CA 1
ATOM 4751 C C . PHE A 1 608 ? 18.503 5.818 -2.758 1.00 90.12 608 PHE A C 1
ATOM 4753 O O . PHE A 1 608 ? 18.912 6.053 -3.892 1.00 90.12 608 PHE A O 1
ATOM 4760 N N . PHE A 1 609 ? 19.201 6.175 -1.679 1.00 91.69 609 PHE A N 1
ATOM 4761 C CA . PHE A 1 609 ? 20.413 6.999 -1.742 1.00 91.69 609 PHE A CA 1
ATOM 4762 C C . PHE A 1 609 ? 21.590 6.307 -2.437 1.00 91.69 609 PHE A C 1
ATOM 4764 O O . PHE A 1 609 ? 22.116 6.851 -3.410 1.00 91.69 609 PHE A O 1
ATOM 4771 N N . THR A 1 610 ? 21.956 5.090 -2.022 1.00 90.69 610 THR A N 1
ATOM 4772 C CA . THR A 1 610 ? 23.087 4.363 -2.628 1.00 90.69 610 THR A CA 1
ATOM 4773 C C . THR A 1 610 ? 22.847 4.096 -4.115 1.00 90.69 610 THR A C 1
ATOM 4775 O O . THR A 1 610 ? 23.772 4.148 -4.926 1.00 90.69 610 THR A O 1
ATOM 4778 N N . TYR A 1 611 ? 21.588 3.862 -4.499 1.00 91.38 611 TYR A N 1
ATOM 4779 C CA . TYR A 1 611 ? 21.168 3.729 -5.894 1.00 91.38 611 TYR A CA 1
ATOM 4780 C C . TYR A 1 611 ? 21.388 5.023 -6.696 1.00 91.38 611 TYR A C 1
ATOM 4782 O O . TYR A 1 611 ? 21.957 4.997 -7.791 1.00 91.38 611 TYR A O 1
ATOM 4790 N N . LEU A 1 612 ? 20.972 6.168 -6.145 1.00 93.06 612 LEU A N 1
ATOM 4791 C CA . LEU A 1 612 ? 21.182 7.469 -6.779 1.00 93.06 612 LEU A CA 1
ATOM 4792 C C . LEU A 1 612 ? 22.675 7.763 -6.979 1.00 93.06 612 LEU A C 1
ATOM 4794 O O . LEU A 1 612 ? 23.049 8.206 -8.064 1.00 93.06 612 LEU A O 1
ATOM 4798 N N . GLU A 1 613 ? 23.524 7.482 -5.988 1.00 90.88 613 GLU A N 1
ATOM 4799 C CA . GLU A 1 613 ? 24.976 7.708 -6.080 1.00 90.88 613 GLU A CA 1
ATOM 4800 C C . GLU A 1 613 ? 25.690 6.725 -7.017 1.00 90.88 613 GLU A C 1
ATOM 4802 O O . GLU A 1 613 ? 26.593 7.122 -7.752 1.00 90.88 613 GLU A O 1
ATOM 4807 N N . SER A 1 614 ? 25.294 5.449 -7.014 1.00 89.62 614 SER A N 1
ATOM 4808 C CA . SER A 1 614 ? 26.032 4.385 -7.714 1.00 89.62 614 SER A CA 1
ATOM 4809 C C . SER A 1 614 ? 25.639 4.199 -9.177 1.00 89.62 614 SER A C 1
ATOM 4811 O O . SER A 1 614 ? 26.437 3.664 -9.952 1.00 89.62 614 SER A O 1
ATOM 4813 N N . ASP A 1 615 ? 24.419 4.597 -9.550 1.00 91.62 615 ASP A N 1
ATOM 4814 C CA . ASP A 1 615 ? 23.843 4.300 -10.865 1.00 91.62 615 ASP A CA 1
ATOM 4815 C C . ASP A 1 615 ? 23.335 5.552 -11.593 1.00 91.62 615 ASP A C 1
ATOM 4817 O O . ASP A 1 615 ? 23.666 5.759 -12.763 1.00 91.62 615 ASP A O 1
ATOM 4821 N N . ILE A 1 616 ? 22.583 6.429 -10.917 1.00 94.00 616 ILE A N 1
ATOM 4822 C CA . ILE A 1 616 ? 22.017 7.622 -11.569 1.00 94.00 616 ILE A CA 1
ATOM 4823 C C . ILE A 1 616 ? 23.059 8.729 -11.723 1.00 94.00 616 ILE A C 1
ATOM 4825 O O . ILE A 1 616 ? 23.257 9.234 -12.828 1.00 94.00 616 ILE A O 1
ATOM 4829 N N . LEU A 1 617 ? 23.761 9.091 -10.651 1.00 92.81 617 LEU A N 1
ATOM 4830 C CA . LEU A 1 617 ? 24.754 10.162 -10.664 1.00 92.81 617 LEU A CA 1
ATOM 4831 C C . LEU A 1 617 ? 25.868 9.946 -11.712 1.00 92.81 617 LEU A C 1
ATOM 4833 O O . LEU A 1 617 ? 26.151 10.880 -12.471 1.00 92.81 617 LEU A O 1
ATOM 4837 N N . PRO A 1 618 ? 26.462 8.744 -11.853 1.00 93.56 618 PRO A N 1
ATOM 4838 C CA . PRO A 1 618 ? 27.477 8.497 -12.871 1.00 93.56 618 PRO A CA 1
ATOM 4839 C C . PRO A 1 618 ? 26.888 8.521 -14.282 1.00 93.56 618 PRO A C 1
ATOM 4841 O O . PRO A 1 618 ? 27.511 9.080 -15.182 1.00 93.56 618 PRO A O 1
ATOM 4844 N N . SER A 1 619 ? 25.662 8.015 -14.479 1.00 94.12 619 SER A N 1
ATOM 4845 C CA . SER A 1 619 ? 24.953 8.128 -15.762 1.00 94.12 619 SER A CA 1
ATOM 4846 C C . SER A 1 619 ? 24.804 9.592 -16.186 1.00 94.12 619 SER A C 1
ATOM 4848 O O . SER A 1 619 ? 25.102 9.952 -17.327 1.00 94.12 619 SER A O 1
ATOM 4850 N N . LEU A 1 620 ? 24.424 10.468 -15.251 1.00 93.62 620 LEU A N 1
ATOM 4851 C CA . LEU A 1 620 ? 24.302 11.899 -15.513 1.00 93.62 620 LEU A CA 1
ATOM 4852 C C . LEU A 1 620 ? 25.649 12.519 -15.902 1.00 93.62 620 LEU A C 1
ATOM 4854 O O . LEU A 1 620 ? 25.736 13.192 -16.930 1.00 93.62 620 LEU A O 1
ATOM 4858 N N . HIS A 1 621 ? 26.713 12.265 -15.138 1.00 93.19 621 HIS A N 1
ATOM 4859 C CA . HIS A 1 621 ? 28.031 12.837 -15.420 1.00 93.19 621 HIS A CA 1
ATOM 4860 C C . HIS A 1 621 ? 28.668 12.303 -16.707 1.00 93.19 621 HIS A C 1
ATOM 4862 O O . HIS A 1 621 ? 29.205 13.097 -17.481 1.00 93.19 621 HIS A O 1
ATOM 4868 N N . CYS A 1 622 ? 28.579 10.997 -16.963 1.00 94.25 622 CYS A N 1
ATOM 4869 C CA . CYS A 1 622 ? 29.200 10.354 -18.118 1.00 94.25 622 CYS A CA 1
ATOM 4870 C C . CYS A 1 622 ? 28.412 10.562 -19.420 1.00 94.25 622 CYS A C 1
ATOM 4872 O O . CYS A 1 622 ? 29.027 10.740 -20.470 1.00 94.25 622 CYS A O 1
ATOM 4874 N N . CYS A 1 623 ? 27.073 10.547 -19.372 1.00 92.88 623 CYS A N 1
ATOM 4875 C CA . CYS A 1 623 ? 26.231 10.532 -20.575 1.00 92.88 623 CYS A CA 1
ATOM 4876 C C . CYS A 1 623 ? 25.455 11.823 -20.850 1.00 92.88 623 CYS A C 1
ATOM 4878 O O . CYS A 1 623 ? 25.147 12.087 -22.009 1.00 92.88 623 CYS A O 1
ATOM 4880 N N . GLN A 1 624 ? 25.115 12.626 -19.833 1.00 92.50 624 GLN A N 1
ATOM 4881 C CA . GLN A 1 624 ? 24.247 13.802 -20.024 1.00 92.50 624 GLN A CA 1
ATOM 4882 C C . GLN A 1 624 ? 24.961 15.141 -19.809 1.00 92.50 624 GLN A C 1
ATOM 4884 O O . GLN A 1 624 ? 24.640 16.128 -20.472 1.00 92.50 624 GLN A O 1
ATOM 4889 N N . TYR A 1 625 ? 25.892 15.214 -18.857 1.00 91.50 625 TYR A N 1
ATOM 4890 C CA . TYR A 1 625 ? 26.553 16.466 -18.469 1.00 91.50 625 TYR A CA 1
ATOM 4891 C C . TYR A 1 625 ? 27.946 16.628 -19.084 1.00 91.50 625 TYR A C 1
ATOM 4893 O O . TYR A 1 625 ? 28.446 17.752 -19.148 1.00 91.50 625 TYR A O 1
ATOM 4901 N N . SER A 1 626 ? 28.559 15.538 -19.549 1.00 90.94 626 SER A N 1
ATOM 4902 C CA . SER A 1 626 ? 29.810 15.556 -20.307 1.00 90.94 626 SER A CA 1
ATOM 4903 C C . SER A 1 626 ? 29.572 15.852 -21.793 1.00 90.94 626 SER A C 1
ATOM 4905 O O . SER A 1 626 ? 28.544 15.500 -22.363 1.00 90.94 626 SER A O 1
ATOM 4907 N N . THR A 1 627 ? 30.561 16.476 -22.435 1.00 89.75 627 THR A N 1
ATOM 4908 C CA . THR A 1 627 ? 30.637 16.613 -23.901 1.00 89.75 627 THR A CA 1
ATOM 4909 C C . THR A 1 627 ? 31.459 15.503 -24.565 1.00 89.75 627 THR A C 1
ATOM 4911 O O . THR A 1 627 ? 31.478 15.383 -25.793 1.00 89.75 627 THR A O 1
ATOM 4914 N N . ASN A 1 628 ? 32.153 14.689 -23.767 1.00 91.00 628 ASN A N 1
ATOM 4915 C CA . ASN A 1 628 ? 32.976 13.582 -24.221 1.00 91.00 628 ASN A CA 1
ATOM 4916 C C . ASN A 1 628 ? 32.153 12.289 -24.314 1.00 91.00 628 ASN A C 1
ATOM 4918 O O . ASN A 1 628 ? 32.061 11.508 -23.370 1.00 91.00 628 ASN A O 1
ATOM 4922 N N . HIS A 1 629 ? 31.605 12.036 -25.499 1.00 84.25 629 HIS A N 1
ATOM 4923 C CA . HIS A 1 629 ? 30.759 10.876 -25.788 1.00 84.25 629 HIS A CA 1
ATOM 4924 C C . HIS A 1 629 ? 31.443 9.517 -25.529 1.00 84.25 629 HIS A C 1
ATOM 4926 O O . HIS A 1 629 ? 30.754 8.527 -25.288 1.00 84.25 629 HIS A O 1
ATOM 4932 N N . ALA A 1 630 ? 32.783 9.452 -25.522 1.00 89.50 630 ALA A N 1
ATOM 4933 C CA . ALA A 1 630 ? 33.502 8.222 -25.189 1.00 89.50 630 ALA A CA 1
ATOM 4934 C C . ALA A 1 630 ? 33.275 7.793 -23.730 1.00 89.50 630 ALA A C 1
ATOM 4936 O O . ALA A 1 630 ? 33.191 6.600 -23.457 1.00 89.50 630 ALA A O 1
ATOM 4937 N N . LEU A 1 631 ? 33.099 8.745 -22.806 1.00 93.75 631 LEU A N 1
ATOM 4938 C CA . LEU A 1 631 ? 32.835 8.442 -21.397 1.00 93.75 631 LEU A CA 1
ATOM 4939 C C . LEU A 1 631 ? 31.489 7.743 -21.200 1.00 93.75 631 LEU A C 1
ATOM 4941 O O . LEU A 1 631 ? 31.387 6.827 -20.389 1.00 93.75 631 LEU A O 1
ATOM 4945 N N . CYS A 1 632 ? 30.468 8.120 -21.972 1.00 92.06 632 CYS A N 1
ATOM 4946 C CA . CYS A 1 632 ? 29.188 7.422 -21.931 1.00 92.06 632 CYS A CA 1
ATOM 4947 C C . CYS A 1 632 ? 29.320 5.972 -22.410 1.00 92.06 632 CYS A C 1
ATOM 4949 O O . CYS A 1 632 ? 28.722 5.067 -21.838 1.00 92.06 632 CYS A O 1
ATOM 4951 N N . LYS A 1 633 ? 30.156 5.727 -23.424 1.00 90.94 633 LYS A N 1
ATOM 4952 C CA . LYS A 1 633 ? 30.423 4.374 -23.922 1.00 90.94 633 LYS A CA 1
ATOM 4953 C C . LYS A 1 633 ? 31.110 3.499 -22.872 1.00 90.94 633 LYS A C 1
ATOM 4955 O O . LYS A 1 633 ? 30.721 2.348 -22.706 1.00 90.94 633 LYS A O 1
ATOM 4960 N N . GLU A 1 634 ? 32.069 4.059 -22.137 1.00 93.06 634 GLU A N 1
ATOM 4961 C CA . GLU A 1 634 ? 32.705 3.386 -20.997 1.00 93.06 634 GLU A CA 1
ATOM 4962 C C . GLU A 1 634 ? 31.704 3.130 -19.861 1.00 93.06 634 GLU A C 1
ATOM 4964 O O . GLU A 1 634 ? 31.661 2.032 -19.314 1.00 93.06 634 GLU A O 1
ATOM 4969 N N . PHE A 1 635 ? 30.825 4.089 -19.547 1.00 93.75 635 PHE A N 1
ATOM 4970 C CA . PHE A 1 635 ? 29.738 3.863 -18.589 1.00 93.75 635 PHE A CA 1
ATOM 4971 C C . PHE A 1 635 ? 28.848 2.686 -19.012 1.00 93.75 635 PHE A C 1
ATOM 4973 O O . PHE A 1 635 ? 28.619 1.777 -18.216 1.00 93.75 635 PHE A O 1
ATOM 4980 N N . LEU A 1 636 ? 28.412 2.652 -20.277 1.00 92.62 636 LEU A N 1
ATOM 4981 C CA . LEU A 1 636 ? 27.566 1.583 -20.818 1.00 92.62 636 LEU A CA 1
ATOM 4982 C C . LEU A 1 636 ? 28.276 0.222 -20.907 1.00 92.62 636 LEU A C 1
ATOM 4984 O O . LEU A 1 636 ? 27.609 -0.806 -20.995 1.00 92.62 636 LEU A O 1
ATOM 4988 N N . HIS A 1 637 ? 29.610 0.186 -20.850 1.00 90.50 637 HIS A N 1
ATOM 4989 C CA . HIS A 1 637 ? 30.361 -1.064 -20.725 1.00 90.50 637 HIS A CA 1
ATOM 4990 C C . HIS A 1 637 ? 30.155 -1.716 -19.348 1.00 90.50 637 HIS A C 1
ATOM 4992 O O . HIS A 1 637 ? 29.972 -2.930 -19.263 1.00 90.50 637 HIS A O 1
ATOM 4998 N N . TYR A 1 638 ? 30.132 -0.912 -18.278 1.00 91.56 638 TYR A N 1
ATOM 4999 C CA . TYR A 1 638 ? 29.891 -1.380 -16.905 1.00 91.56 638 TYR A CA 1
ATOM 5000 C C . TYR A 1 638 ? 28.401 -1.431 -16.529 1.00 91.56 638 TYR A C 1
ATOM 5002 O O . TYR A 1 638 ? 28.005 -2.174 -15.627 1.00 91.56 638 TYR A O 1
ATOM 5010 N N . ARG A 1 639 ? 27.563 -0.628 -17.191 1.00 91.88 639 ARG A N 1
ATOM 5011 C CA . ARG A 1 639 ? 26.105 -0.561 -17.021 1.00 91.88 639 ARG A CA 1
ATOM 5012 C C . ARG A 1 639 ? 25.449 -0.876 -18.353 1.00 91.88 639 ARG A C 1
ATOM 5014 O O . ARG A 1 639 ? 25.068 0.024 -19.098 1.00 91.88 639 ARG A O 1
ATOM 5021 N N . LEU A 1 640 ? 25.375 -2.173 -18.649 1.00 91.38 640 LEU A N 1
ATOM 5022 C CA . LEU A 1 640 ? 24.894 -2.662 -19.936 1.00 91.38 640 LEU A CA 1
ATOM 5023 C C . LEU A 1 640 ? 23.528 -2.041 -20.286 1.00 91.38 640 LEU A C 1
ATOM 5025 O O . LEU A 1 640 ? 22.658 -1.972 -19.413 1.00 91.38 640 LEU A O 1
ATOM 5029 N N . PRO A 1 641 ? 23.334 -1.579 -21.535 1.00 92.38 641 PRO A N 1
ATOM 5030 C CA . PRO A 1 641 ? 22.039 -1.116 -22.015 1.00 92.38 641 PRO A CA 1
ATOM 5031 C C . PRO A 1 641 ? 20.970 -2.188 -21.838 1.00 92.38 641 PRO A C 1
ATOM 5033 O O . PRO A 1 641 ? 21.222 -3.355 -22.139 1.00 92.38 641 PRO A O 1
ATOM 5036 N N . ALA A 1 642 ? 19.776 -1.766 -21.437 1.00 92.62 642 ALA A N 1
ATOM 5037 C CA . ALA A 1 642 ? 18.626 -2.646 -21.367 1.00 92.62 642 ALA A CA 1
ATOM 5038 C C . ALA A 1 642 ? 18.272 -3.200 -22.749 1.00 92.62 642 ALA A C 1
ATOM 5040 O O . ALA A 1 642 ? 18.324 -2.494 -23.763 1.00 92.62 642 ALA A O 1
ATOM 5041 N N . THR A 1 643 ? 17.909 -4.478 -22.788 1.00 91.50 643 THR A N 1
ATOM 5042 C CA . THR A 1 643 ? 17.527 -5.173 -24.019 1.00 91.50 643 THR A CA 1
ATOM 5043 C C . THR A 1 643 ? 16.313 -6.058 -23.760 1.00 91.50 643 THR A C 1
ATOM 5045 O O . THR A 1 643 ? 16.086 -6.453 -22.620 1.00 91.50 643 THR A O 1
ATOM 5048 N N . CYS A 1 644 ? 15.548 -6.392 -24.802 1.00 92.62 644 CYS A N 1
ATOM 5049 C CA . CYS A 1 644 ? 14.382 -7.275 -24.665 1.00 92.62 644 CYS A CA 1
ATOM 5050 C C . CYS A 1 644 ? 14.593 -8.688 -25.224 1.00 92.62 644 CYS A C 1
ATOM 5052 O O . CYS A 1 644 ? 13.662 -9.483 -25.365 1.00 92.62 644 CYS A O 1
ATOM 5054 N N . GLN A 1 645 ? 15.834 -9.019 -25.574 1.00 89.31 645 GLN A N 1
ATOM 5055 C CA . GLN A 1 645 ? 16.188 -10.307 -26.149 1.00 89.31 645 GLN A CA 1
ATOM 5056 C C . GLN A 1 645 ? 16.025 -11.406 -25.096 1.00 89.31 645 GLN A C 1
ATOM 5058 O O . GLN A 1 645 ? 16.654 -11.377 -24.044 1.00 89.31 645 GLN A O 1
ATOM 5063 N N . GLY A 1 646 ? 15.183 -12.393 -25.405 1.00 88.12 646 GLY A N 1
ATOM 5064 C CA . GLY A 1 646 ? 14.873 -13.495 -24.494 1.00 88.12 646 GLY A CA 1
ATOM 5065 C C . GLY A 1 646 ? 13.740 -13.207 -23.507 1.00 88.12 646 GLY A C 1
ATOM 5066 O O . GLY A 1 646 ? 13.413 -14.094 -22.722 1.00 88.12 646 GLY A O 1
ATOM 5067 N N . TYR A 1 647 ? 13.112 -12.026 -23.559 1.00 92.06 647 TYR A N 1
ATOM 5068 C CA . TYR A 1 647 ? 11.912 -11.752 -22.771 1.00 92.06 647 TYR A CA 1
ATOM 5069 C C . TYR A 1 647 ? 10.767 -12.690 -23.172 1.00 92.06 647 TYR A C 1
ATOM 5071 O O . TYR A 1 647 ? 10.456 -12.855 -24.354 1.00 92.06 647 TYR A O 1
ATOM 5079 N N . GLN A 1 648 ? 10.131 -13.288 -22.168 1.00 91.69 648 GLN A N 1
ATOM 5080 C CA . GLN A 1 648 ? 8.925 -14.094 -22.320 1.00 91.69 648 GLN A CA 1
ATOM 5081 C C . GLN A 1 648 ? 7.779 -13.380 -21.606 1.00 91.69 648 GLN A C 1
ATOM 5083 O O . GLN A 1 648 ? 7.933 -13.098 -20.418 1.00 91.69 648 GLN A O 1
ATOM 5088 N N . PRO A 1 649 ? 6.660 -13.075 -22.286 1.00 93.06 649 PRO A N 1
ATOM 5089 C CA . PRO A 1 649 ? 5.518 -12.449 -21.635 1.00 93.06 649 PRO A CA 1
ATOM 5090 C C . PRO A 1 649 ? 4.898 -13.330 -20.539 1.00 93.06 649 PRO A C 1
ATOM 5092 O O . PRO A 1 649 ? 4.984 -14.557 -20.632 1.00 93.06 649 PRO A O 1
ATOM 5095 N N . PRO A 1 650 ? 4.250 -12.724 -19.530 1.00 94.25 650 PRO A N 1
ATOM 5096 C CA . PRO A 1 650 ? 3.611 -13.459 -18.447 1.00 94.25 650 PRO A CA 1
ATOM 5097 C C . PRO A 1 650 ? 2.383 -14.234 -18.935 1.00 94.25 650 PRO A C 1
ATOM 5099 O O . PRO A 1 650 ? 1.645 -13.774 -19.813 1.00 94.25 650 PRO A O 1
ATOM 5102 N N . ALA A 1 651 ? 2.119 -15.376 -18.303 1.00 94.56 651 ALA A N 1
ATOM 5103 C CA . ALA A 1 651 ? 0.837 -16.059 -18.425 1.00 94.56 651 ALA A CA 1
ATOM 5104 C C . ALA A 1 651 ? -0.217 -15.370 -17.552 1.00 94.56 651 ALA A C 1
ATOM 5106 O O . ALA A 1 651 ? 0.090 -14.898 -16.455 1.00 94.56 651 ALA A O 1
ATOM 5107 N N . ALA A 1 652 ? -1.450 -15.313 -18.050 1.00 95.38 652 ALA A N 1
ATOM 5108 C CA . ALA A 1 652 ? -2.568 -14.649 -17.396 1.00 95.38 652 ALA A CA 1
ATOM 5109 C C . ALA A 1 652 ? -3.694 -15.652 -17.139 1.00 95.38 652 ALA A C 1
ATOM 5111 O O . ALA A 1 652 ? -4.108 -16.363 -18.053 1.00 95.38 652 ALA A O 1
ATOM 5112 N N . ALA A 1 653 ? -4.219 -15.650 -15.920 1.00 97.19 653 ALA A N 1
ATOM 5113 C CA . ALA A 1 653 ? -5.404 -16.396 -15.519 1.00 97.19 653 ALA A CA 1
ATOM 5114 C C . ALA A 1 653 ? -6.419 -15.451 -14.868 1.00 97.19 653 ALA A C 1
ATOM 5116 O O . ALA A 1 653 ? -6.042 -14.420 -14.306 1.00 97.19 653 ALA A O 1
ATOM 5117 N N . GLN A 1 654 ? -7.702 -15.805 -14.920 1.00 96.25 654 GLN A N 1
ATOM 5118 C CA . GLN A 1 654 ? -8.758 -15.057 -14.233 1.00 96.25 654 GLN A CA 1
ATOM 5119 C C . GLN A 1 654 ? -9.721 -15.980 -13.500 1.00 96.25 654 GLN A C 1
ATOM 5121 O O . GLN A 1 654 ? -9.902 -17.136 -13.884 1.00 96.25 654 GLN A O 1
ATOM 5126 N N . ALA A 1 655 ? -10.382 -15.421 -12.494 1.00 96.69 655 ALA A N 1
ATOM 5127 C CA . ALA A 1 655 ? -11.609 -15.928 -11.920 1.00 96.69 655 ALA A CA 1
ATOM 5128 C C . ALA A 1 655 ? -12.556 -14.750 -11.657 1.00 96.69 655 ALA A C 1
ATOM 5130 O O . ALA A 1 655 ? -12.216 -13.848 -10.891 1.00 96.69 655 ALA A O 1
ATOM 5131 N N . ALA A 1 656 ? -13.711 -14.736 -12.317 1.00 95.25 656 ALA A N 1
ATOM 5132 C CA . ALA A 1 656 ? -14.634 -13.603 -12.287 1.00 95.25 656 ALA A CA 1
ATOM 5133 C C . ALA A 1 656 ? -16.091 -14.055 -12.176 1.00 95.25 656 ALA A C 1
ATOM 5135 O O . ALA A 1 656 ? -16.450 -15.094 -12.732 1.00 95.25 656 ALA A O 1
ATOM 5136 N N . GLY A 1 657 ? -16.929 -13.261 -11.509 1.00 92.94 657 GLY A N 1
ATOM 5137 C CA . GLY A 1 657 ? -18.361 -13.552 -11.392 1.00 92.94 657 GLY A CA 1
ATOM 5138 C C . GLY A 1 657 ? -18.677 -14.796 -10.559 1.00 92.94 657 GLY A C 1
ATOM 5139 O O . GLY A 1 657 ? -18.041 -15.039 -9.530 1.00 92.94 657 GLY A O 1
ATOM 5140 N N . ASP A 1 658 ? -19.653 -15.591 -11.010 1.00 87.50 658 ASP A N 1
ATOM 5141 C CA . ASP A 1 658 ? -20.048 -16.859 -10.377 1.00 87.50 658 ASP A CA 1
ATOM 5142 C C . ASP A 1 658 ? -19.205 -18.034 -10.900 1.00 87.50 658 ASP A C 1
ATOM 5144 O O . ASP A 1 658 ? -19.467 -18.592 -11.971 1.00 87.50 658 ASP A O 1
ATOM 5148 N N . PRO A 1 659 ? -18.101 -18.373 -10.225 1.00 92.12 659 PRO A N 1
ATOM 5149 C CA . PRO A 1 659 ? -16.830 -17.944 -10.753 1.00 92.12 659 PRO A CA 1
ATOM 5150 C C . PRO A 1 659 ? -16.521 -18.686 -12.051 1.00 92.12 659 PRO A C 1
ATOM 5152 O O . PRO A 1 659 ? -16.437 -19.919 -12.127 1.00 92.12 659 PRO A O 1
ATOM 5155 N N . HIS A 1 660 ? -16.323 -17.884 -13.089 1.00 96.31 660 HIS A N 1
ATOM 5156 C CA . HIS A 1 660 ? -15.826 -18.299 -14.384 1.00 96.31 660 HIS A CA 1
ATOM 5157 C C . HIS A 1 660 ? -14.308 -18.182 -14.399 1.00 96.31 660 HIS A C 1
ATOM 5159 O O . HIS A 1 660 ? -13.758 -17.095 -14.208 1.00 96.31 660 HIS A O 1
ATOM 5165 N N . LEU A 1 661 ? -13.632 -19.306 -14.628 1.00 97.75 661 LEU A N 1
ATOM 5166 C CA . LEU A 1 661 ? -12.183 -19.409 -14.561 1.00 97.75 661 LEU A CA 1
ATOM 5167 C C . LEU A 1 661 ? -11.575 -19.569 -15.954 1.00 97.75 661 LEU A C 1
ATOM 5169 O O . LEU A 1 661 ? -12.133 -20.237 -16.831 1.00 97.75 661 LEU A O 1
ATOM 5173 N N . VAL A 1 662 ? -10.392 -18.984 -16.116 1.00 97.75 662 VAL A N 1
ATOM 5174 C CA . VAL A 1 662 ? -9.476 -19.233 -17.232 1.00 97.75 662 VAL A CA 1
ATOM 5175 C C . VAL A 1 662 ? -8.154 -19.686 -16.634 1.00 97.75 662 VAL A C 1
ATOM 5177 O O . VAL A 1 662 ? -7.553 -18.941 -15.859 1.00 97.75 662 VAL A O 1
ATOM 5180 N N . THR A 1 663 ? -7.727 -20.906 -16.956 1.00 98.00 663 THR A N 1
ATOM 5181 C CA . THR A 1 663 ? -6.453 -21.476 -16.487 1.00 98.00 663 THR A CA 1
ATOM 5182 C C . THR A 1 663 ? -5.257 -20.719 -17.067 1.00 98.00 663 THR A C 1
ATOM 5184 O O . THR A 1 663 ? -5.391 -19.961 -18.031 1.00 98.00 663 THR A O 1
ATOM 5187 N N . LEU A 1 664 ? -4.065 -20.949 -16.508 1.00 96.69 664 LEU A N 1
ATOM 5188 C CA . LEU A 1 664 ? -2.828 -20.304 -16.967 1.00 96.69 664 LEU A CA 1
ATOM 5189 C C . LEU A 1 664 ? -2.456 -20.665 -18.417 1.00 96.69 664 LEU A C 1
ATOM 5191 O O . LEU A 1 664 ? -1.802 -19.865 -19.087 1.00 96.69 664 LEU A O 1
ATOM 5195 N N . ASP A 1 665 ? -2.928 -21.812 -18.917 1.00 96.38 665 ASP A N 1
ATOM 5196 C CA . ASP A 1 665 ? -2.741 -22.252 -20.306 1.00 96.38 665 ASP A CA 1
ATOM 5197 C C . ASP A 1 665 ? -3.932 -21.886 -21.221 1.00 96.38 665 ASP A C 1
ATOM 5199 O O . ASP A 1 665 ? -3.911 -22.132 -22.430 1.00 96.38 665 ASP A O 1
ATOM 5203 N N . GLY A 1 666 ? -4.950 -21.207 -20.674 1.00 95.31 666 GLY A N 1
ATOM 5204 C CA . GLY A 1 666 ? -6.040 -20.583 -21.427 1.00 95.31 666 GLY A CA 1
ATOM 5205 C C . GLY A 1 666 ? -7.313 -21.421 -21.573 1.00 95.31 666 GLY A C 1
ATOM 5206 O O . GLY A 1 666 ? -8.115 -21.145 -22.471 1.00 95.31 666 GLY A O 1
ATOM 5207 N N . LYS A 1 667 ? -7.524 -22.439 -20.730 1.00 96.62 667 LYS A N 1
ATOM 5208 C CA . LYS A 1 667 ? -8.754 -23.239 -20.709 1.00 96.62 667 LYS A CA 1
ATOM 5209 C C . LYS A 1 667 ? -9.847 -22.551 -19.887 1.00 96.62 667 LYS A C 1
ATOM 5211 O O . LYS A 1 667 ? -9.672 -22.270 -18.706 1.00 96.62 667 LYS A O 1
ATOM 5216 N N . ASN A 1 668 ? -11.009 -22.346 -20.508 1.00 95.44 668 ASN A N 1
ATOM 5217 C CA . ASN A 1 668 ? -12.179 -21.737 -19.869 1.00 95.44 668 ASN A CA 1
ATOM 5218 C C . ASN A 1 668 ? -13.087 -22.799 -19.228 1.00 95.44 668 ASN A C 1
ATOM 5220 O O . ASN A 1 668 ? -13.413 -23.797 -19.879 1.00 95.44 668 ASN A O 1
ATOM 5224 N N . PHE A 1 669 ? -13.560 -22.554 -18.003 1.00 96.12 669 PHE A N 1
ATOM 5225 C CA . PHE A 1 669 ? -14.584 -23.363 -17.329 1.00 96.12 669 PHE A CA 1
ATOM 5226 C C . PHE A 1 669 ? -15.319 -22.560 -16.242 1.00 96.12 669 PHE A C 1
ATOM 5228 O O . PHE A 1 669 ? -15.005 -21.402 -15.989 1.00 96.12 669 PHE A O 1
ATOM 5235 N N . THR A 1 670 ? -16.353 -23.141 -15.632 1.00 95.38 670 THR A N 1
ATOM 5236 C CA . THR A 1 670 ? -17.110 -22.526 -14.524 1.00 95.38 670 THR A CA 1
ATOM 5237 C C . THR A 1 670 ? -17.087 -23.461 -13.323 1.00 95.38 670 THR A C 1
ATOM 5239 O O . THR A 1 670 ? -17.267 -24.670 -13.493 1.00 95.38 670 THR A O 1
ATOM 5242 N N . PHE A 1 671 ? -16.836 -22.928 -12.126 1.00 95.31 671 PHE A N 1
ATOM 5243 C CA . PHE A 1 671 ? -16.672 -23.737 -10.920 1.00 95.31 671 PHE A CA 1
ATOM 5244 C C . PHE A 1 671 ? -17.430 -23.162 -9.725 1.00 95.31 671 PHE A C 1
ATOM 5246 O O . PHE A 1 671 ? -16.894 -22.376 -8.955 1.00 95.31 671 PHE A O 1
ATOM 5253 N N . ASN A 1 672 ? -18.667 -23.618 -9.526 1.00 93.56 672 ASN A N 1
ATOM 5254 C CA . ASN A 1 672 ? -19.515 -23.102 -8.453 1.00 93.56 672 ASN A CA 1
ATOM 5255 C C . ASN A 1 672 ? -19.555 -24.076 -7.273 1.00 93.56 672 ASN A C 1
ATOM 5257 O O . ASN A 1 672 ? -20.281 -25.070 -7.312 1.00 93.56 672 ASN A O 1
ATOM 5261 N N . ALA A 1 673 ? -18.769 -23.823 -6.230 1.00 92.75 673 ALA A N 1
ATOM 5262 C CA . ALA A 1 673 ? -18.677 -24.678 -5.048 1.00 92.75 673 ALA A CA 1
ATOM 5263 C C . ALA A 1 673 ? -18.666 -23.848 -3.760 1.00 92.75 673 ALA A C 1
ATOM 5265 O O . ALA A 1 673 ? -18.230 -22.705 -3.764 1.00 92.75 673 ALA A O 1
ATOM 5266 N N . VAL A 1 674 ? -19.122 -24.426 -2.647 1.00 94.25 674 VAL A N 1
ATOM 5267 C CA . VAL A 1 674 ? -19.082 -23.770 -1.329 1.00 94.25 674 VAL A CA 1
ATOM 5268 C C . VAL A 1 674 ? -17.951 -24.376 -0.504 1.00 94.25 674 VAL A C 1
ATOM 5270 O O . VAL A 1 674 ? -17.925 -25.595 -0.301 1.00 94.25 674 VAL A O 1
ATOM 5273 N N . GLY A 1 675 ? -17.032 -23.540 -0.024 1.00 93.31 675 GLY A N 1
ATOM 5274 C CA . GLY A 1 675 ? -15.866 -23.956 0.758 1.00 93.31 675 GLY A CA 1
ATOM 5275 C C . GLY A 1 675 ? -14.606 -23.156 0.432 1.00 93.31 675 GLY A C 1
ATOM 5276 O O . GLY A 1 675 ? -14.656 -22.130 -0.238 1.00 93.31 675 GLY A O 1
ATOM 5277 N N . GLU A 1 676 ? -13.464 -23.642 0.908 1.00 95.19 676 GLU A N 1
ATOM 5278 C CA . GLU A 1 676 ? -12.145 -23.072 0.618 1.00 95.19 676 GLU A CA 1
ATOM 5279 C C . GLU A 1 676 ? -11.405 -23.960 -0.386 1.00 95.19 676 GLU A C 1
ATOM 5281 O O . GLU A 1 676 ? -11.406 -25.187 -0.251 1.00 95.19 676 GLU A O 1
ATOM 5286 N N . PHE A 1 677 ? -10.781 -23.353 -1.396 1.00 96.81 677 PHE A N 1
ATOM 5287 C CA . PHE A 1 677 ? -10.145 -24.060 -2.509 1.00 96.81 677 PHE A CA 1
ATOM 5288 C C . PHE A 1 677 ? -8.771 -23.481 -2.831 1.00 96.81 677 PHE A C 1
ATOM 5290 O O . PHE A 1 677 ? -8.542 -22.277 -2.710 1.00 96.81 677 PHE A O 1
ATOM 5297 N N . ILE A 1 678 ? -7.857 -24.345 -3.270 1.00 97.75 678 ILE A N 1
ATOM 5298 C CA . ILE A 1 678 ? -6.550 -23.934 -3.786 1.00 97.75 678 ILE A CA 1
ATOM 5299 C C . ILE A 1 678 ? -6.754 -23.395 -5.195 1.00 97.75 678 ILE A C 1
ATOM 5301 O O . ILE A 1 678 ? -7.050 -24.149 -6.124 1.00 97.75 678 ILE A O 1
ATOM 5305 N N . LEU A 1 679 ? -6.591 -22.084 -5.354 1.00 98.12 679 LEU A N 1
ATOM 5306 C CA . LEU A 1 679 ? -6.633 -21.460 -6.669 1.00 98.12 679 LEU A CA 1
ATOM 5307 C C . LEU A 1 679 ? -5.351 -21.801 -7.436 1.00 98.12 679 LEU A C 1
ATOM 5309 O O . LEU A 1 679 ? -5.418 -22.279 -8.569 1.00 98.12 679 LEU A O 1
ATOM 5313 N N . VAL A 1 680 ? -4.202 -21.619 -6.780 1.00 97.62 680 VAL A N 1
ATOM 5314 C CA . VAL A 1 680 ? -2.886 -22.027 -7.277 1.00 97.62 680 VAL A CA 1
ATOM 5315 C C . VAL A 1 680 ? -1.918 -22.264 -6.111 1.00 97.62 680 VAL A C 1
ATOM 5317 O O . VAL A 1 680 ? -1.855 -21.465 -5.177 1.00 97.62 680 VAL A O 1
ATOM 5320 N N . GLU A 1 681 ? -1.159 -23.355 -6.160 1.00 96.50 681 GLU A N 1
ATOM 5321 C CA . GLU A 1 681 ? 0.014 -23.611 -5.322 1.00 96.50 681 GLU A CA 1
ATOM 5322 C C . GLU A 1 681 ? 1.164 -24.163 -6.175 1.00 96.50 681 GLU A C 1
ATOM 5324 O O . GLU A 1 681 ? 0.933 -24.687 -7.263 1.00 96.50 681 GLU A O 1
ATOM 5329 N N . ASP A 1 682 ? 2.412 -24.029 -5.732 1.00 94.88 682 ASP A N 1
ATOM 5330 C CA . ASP A 1 682 ? 3.513 -24.796 -6.320 1.00 94.88 682 ASP A CA 1
ATOM 5331 C C . ASP A 1 682 ? 3.718 -26.119 -5.565 1.00 94.88 682 ASP A C 1
ATOM 5333 O O . ASP A 1 682 ? 3.363 -26.260 -4.393 1.00 94.88 682 ASP A O 1
ATOM 5337 N N . LYS A 1 683 ? 4.379 -27.086 -6.207 1.00 91.25 683 LYS A N 1
ATOM 5338 C CA . LYS A 1 683 ? 4.642 -28.417 -5.619 1.00 91.25 683 LYS A CA 1
ATOM 5339 C C . LYS A 1 683 ? 5.373 -28.382 -4.271 1.00 91.25 683 LYS A C 1
ATOM 5341 O O . LYS A 1 683 ? 5.242 -29.318 -3.481 1.00 91.25 683 LYS A O 1
ATOM 5346 N N . ASN A 1 684 ? 6.159 -27.334 -4.002 1.00 90.62 684 ASN A N 1
ATOM 5347 C CA . ASN A 1 684 ? 6.870 -27.169 -2.732 1.00 90.62 684 ASN A CA 1
ATOM 5348 C C . ASN A 1 684 ? 6.074 -26.370 -1.692 1.00 90.62 684 ASN A C 1
ATOM 5350 O O . ASN A 1 684 ? 6.583 -26.166 -0.588 1.00 90.62 684 ASN A O 1
ATOM 5354 N N . LYS A 1 685 ? 4.865 -25.894 -2.022 1.00 90.75 685 LYS A N 1
ATOM 5355 C CA . LYS A 1 685 ? 4.041 -25.007 -1.183 1.00 90.75 685 LYS A CA 1
ATOM 5356 C C . LYS A 1 685 ? 4.793 -23.757 -0.716 1.00 90.75 685 LYS A C 1
ATOM 5358 O O . LYS A 1 685 ? 4.575 -23.236 0.374 1.00 90.75 685 LYS A O 1
ATOM 5363 N N . SER A 1 686 ? 5.727 -23.318 -1.548 1.00 91.50 686 SER A N 1
ATOM 5364 C CA . SER A 1 686 ? 6.456 -22.061 -1.436 1.00 91.50 686 SER A CA 1
ATOM 5365 C C . SER A 1 686 ? 5.642 -20.896 -2.001 1.00 91.50 686 SER A C 1
ATOM 5367 O O . SER A 1 686 ? 5.936 -19.750 -1.705 1.00 91.50 686 SER A O 1
ATOM 5369 N N . VAL A 1 687 ? 4.608 -21.156 -2.792 1.00 94.19 687 VAL A N 1
ATOM 5370 C CA . VAL A 1 687 ? 3.622 -20.189 -3.266 1.00 94.19 687 VAL A CA 1
ATOM 5371 C C . VAL A 1 687 ? 2.259 -20.817 -3.043 1.00 94.19 687 VAL A C 1
ATOM 5373 O O . VAL A 1 687 ? 2.013 -21.915 -3.535 1.00 94.19 687 VAL A O 1
ATOM 5376 N N . VAL A 1 688 ? 1.380 -20.147 -2.300 1.00 96.38 688 VAL A N 1
ATOM 5377 C CA . VAL A 1 688 ? 0.031 -20.654 -2.022 1.00 96.38 688 VAL A CA 1
ATOM 5378 C C . VAL A 1 688 ? -0.974 -19.513 -2.130 1.00 96.38 688 VAL A C 1
ATOM 5380 O O . VAL A 1 688 ? -0.836 -18.492 -1.456 1.00 96.38 688 VAL A O 1
ATOM 5383 N N . VAL A 1 689 ? -2.001 -19.703 -2.960 1.00 98.06 689 VAL A N 1
ATOM 5384 C CA . VAL A 1 689 ? -3.164 -18.818 -3.095 1.00 98.06 689 VAL A CA 1
ATOM 5385 C C . VAL A 1 689 ? -4.433 -19.647 -2.936 1.00 98.06 689 VAL A C 1
ATOM 5387 O O . VAL A 1 689 ? -4.701 -20.574 -3.706 1.00 98.06 689 VAL A O 1
ATOM 5390 N N . GLN A 1 690 ? -5.231 -19.298 -1.936 1.00 97.94 690 GLN A N 1
ATOM 5391 C CA . GLN A 1 690 ? -6.493 -19.948 -1.608 1.00 97.94 690 GLN A CA 1
ATOM 5392 C C . GLN A 1 690 ? -7.643 -18.958 -1.755 1.00 97.94 690 GLN A C 1
ATOM 5394 O O . GLN A 1 690 ? -7.490 -17.773 -1.469 1.00 97.94 690 GLN A O 1
ATOM 5399 N N . VAL A 1 691 ? -8.806 -19.450 -2.162 1.00 97.62 691 VAL A N 1
ATOM 5400 C CA . VAL A 1 691 ? -10.048 -18.676 -2.252 1.00 97.62 691 VAL A CA 1
ATOM 5401 C C . VAL A 1 691 ? -11.114 -19.291 -1.360 1.00 97.62 691 VAL A C 1
ATOM 5403 O O . VAL A 1 691 ? -11.171 -20.511 -1.203 1.00 97.62 691 VAL A O 1
ATOM 5406 N N . ARG A 1 692 ? -11.970 -18.447 -0.789 1.00 95.38 692 ARG A N 1
ATOM 5407 C CA . ARG A 1 692 ? -13.190 -18.842 -0.090 1.00 95.38 692 ARG A CA 1
ATOM 5408 C C . ARG A 1 692 ? -14.378 -18.530 -0.983 1.00 95.38 692 ARG A C 1
ATOM 5410 O O . ARG A 1 692 ? -14.539 -17.395 -1.429 1.00 95.38 692 ARG A O 1
ATOM 5417 N N . ALA A 1 693 ? -15.192 -19.548 -1.220 1.00 94.94 693 ALA A N 1
ATOM 5418 C CA . ALA A 1 693 ? -16.391 -19.472 -2.024 1.00 94.94 693 ALA A CA 1
ATOM 5419 C C . ALA A 1 693 ? -17.643 -19.689 -1.166 1.00 94.94 693 ALA A C 1
ATOM 5421 O O . ALA A 1 693 ? -17.732 -20.651 -0.393 1.00 94.94 693 ALA A O 1
ATOM 5422 N N . GLU A 1 694 ? -18.619 -18.801 -1.325 1.00 92.75 694 GLU A N 1
ATOM 5423 C CA . GLU A 1 694 ? -19.883 -18.800 -0.589 1.00 92.75 694 GLU A CA 1
ATOM 5424 C C . GLU A 1 694 ? -21.071 -18.826 -1.543 1.00 92.75 694 GLU A C 1
ATOM 5426 O O . GLU A 1 694 ? -20.968 -18.427 -2.698 1.00 92.75 694 GLU A O 1
ATOM 5431 N N . GLN A 1 695 ? -22.217 -19.313 -1.067 1.00 93.44 695 GLN A N 1
ATOM 5432 C CA . GLN A 1 695 ? -23.424 -19.377 -1.882 1.00 93.44 695 GLN A CA 1
ATOM 5433 C C . GLN A 1 695 ? -23.971 -17.966 -2.149 1.00 93.44 695 GLN A C 1
ATOM 5435 O O . GLN A 1 695 ? -24.196 -17.191 -1.217 1.00 93.44 695 GLN A O 1
ATOM 5440 N N . ALA A 1 696 ? -24.216 -17.654 -3.420 1.00 92.56 696 ALA A N 1
ATOM 5441 C CA . ALA A 1 696 ? -24.700 -16.351 -3.849 1.00 92.56 696 ALA A CA 1
ATOM 5442 C C . ALA A 1 696 ? -26.123 -16.085 -3.336 1.00 92.56 696 ALA A C 1
ATOM 5444 O O . ALA A 1 696 ? -26.940 -17.000 -3.171 1.00 92.56 696 ALA A O 1
ATOM 5445 N N . ARG A 1 697 ? -26.434 -14.807 -3.115 1.00 90.94 697 ARG A N 1
ATOM 5446 C CA . ARG A 1 697 ? -27.755 -14.334 -2.682 1.00 90.94 697 ARG A CA 1
ATOM 5447 C C . ARG A 1 697 ? -28.317 -13.349 -3.690 1.00 90.94 697 ARG A C 1
ATOM 5449 O O . ARG A 1 697 ? -27.562 -12.530 -4.206 1.00 90.94 697 ARG A O 1
ATOM 5456 N N . ASP A 1 698 ? -29.626 -13.397 -3.918 1.00 89.69 698 ASP A N 1
ATOM 5457 C CA . ASP A 1 698 ? -30.331 -12.382 -4.708 1.00 89.69 698 ASP A CA 1
ATOM 5458 C C . ASP A 1 698 ? -30.525 -11.069 -3.919 1.00 89.69 698 ASP A C 1
ATOM 5460 O O . ASP A 1 698 ? -30.087 -10.932 -2.773 1.00 89.69 698 ASP A O 1
ATOM 5464 N N . ILE A 1 699 ? -31.198 -10.088 -4.528 1.00 85.56 699 ILE A N 1
ATOM 5465 C CA . ILE A 1 699 ? -31.516 -8.794 -3.895 1.00 85.56 699 ILE A CA 1
ATOM 5466 C C . ILE A 1 699 ? -32.397 -8.907 -2.637 1.00 85.56 699 ILE A C 1
ATOM 5468 O O . ILE A 1 699 ? -32.437 -7.979 -1.836 1.00 85.56 699 ILE A O 1
ATOM 5472 N N . ASN A 1 700 ? -33.100 -10.029 -2.456 1.00 88.69 700 ASN A N 1
ATOM 5473 C CA . ASN A 1 700 ? -33.957 -10.303 -1.303 1.00 88.69 700 ASN A CA 1
ATOM 5474 C C . ASN A 1 700 ? -33.241 -11.165 -0.244 1.00 88.69 700 ASN A C 1
ATOM 5476 O O . ASN A 1 700 ? -33.857 -11.556 0.747 1.00 88.69 700 ASN A O 1
ATOM 5480 N N . GLY A 1 701 ? -31.959 -11.492 -0.450 1.00 85.62 701 GLY A N 1
ATOM 5481 C CA . GLY A 1 701 ? -31.172 -12.355 0.432 1.00 85.62 701 GLY A CA 1
ATOM 5482 C C . GLY A 1 701 ? -31.396 -13.860 0.228 1.00 85.62 701 GLY A C 1
ATOM 5483 O O . GLY A 1 701 ? -30.837 -14.665 0.985 1.00 85.62 701 GLY A O 1
ATOM 5484 N N . THR A 1 702 ? -32.178 -14.261 -0.781 1.00 92.31 702 THR A N 1
ATOM 5485 C CA . THR A 1 702 ? -32.489 -15.664 -1.087 1.00 92.31 702 THR A CA 1
ATOM 5486 C C . THR A 1 702 ? -31.270 -16.359 -1.672 1.00 92.31 702 THR A C 1
ATOM 5488 O O . THR A 1 702 ? -30.689 -15.879 -2.647 1.00 92.31 702 THR A O 1
ATOM 5491 N N . LEU A 1 703 ? -30.913 -17.512 -1.105 1.00 92.25 703 LEU A N 1
ATOM 5492 C CA . LEU A 1 703 ? -29.823 -18.354 -1.594 1.00 92.25 703 LEU A CA 1
ATOM 5493 C C . LEU A 1 703 ? -30.110 -18.864 -3.012 1.00 92.25 703 LEU A C 1
ATOM 5495 O O . LEU A 1 703 ? -31.160 -19.457 -3.261 1.00 92.25 703 LEU A O 1
ATOM 5499 N N . GLN A 1 704 ? -29.149 -18.671 -3.910 1.00 93.88 704 GLN A N 1
ATOM 5500 C CA . GLN A 1 704 ? -29.201 -19.118 -5.301 1.00 93.88 704 GLN A CA 1
ATOM 5501 C C . GLN A 1 704 ? -28.336 -20.362 -5.513 1.00 93.88 704 GLN A C 1
ATOM 5503 O O . GLN A 1 704 ? -27.487 -20.695 -4.688 1.00 93.88 704 GLN A O 1
ATOM 5508 N N . LYS A 1 705 ? -28.508 -21.060 -6.636 1.00 92.31 705 LYS A N 1
ATOM 5509 C CA . LYS A 1 705 ? -27.639 -22.186 -7.033 1.00 92.31 705 LYS A CA 1
ATOM 5510 C C . LYS A 1 705 ? -26.362 -21.722 -7.749 1.00 92.31 705 LYS A C 1
ATOM 5512 O O . LYS A 1 705 ? -25.906 -22.343 -8.703 1.00 92.31 705 LYS A O 1
ATOM 5517 N N . ALA A 1 706 ? -25.821 -20.627 -7.243 1.00 92.62 706 ALA A N 1
ATOM 5518 C CA . ALA A 1 706 ? -24.618 -19.943 -7.676 1.00 92.62 706 ALA A CA 1
ATOM 5519 C C . ALA A 1 706 ? -23.734 -19.713 -6.450 1.00 92.62 706 ALA A C 1
ATOM 5521 O O . ALA A 1 706 ? -24.199 -19.787 -5.307 1.00 92.62 706 ALA A O 1
ATOM 5522 N N . THR A 1 707 ? -22.472 -19.404 -6.682 1.00 94.56 707 THR A N 1
ATOM 5523 C CA . THR A 1 707 ? -21.492 -19.065 -5.654 1.00 94.56 707 THR A CA 1
ATOM 5524 C C . THR A 1 707 ? -20.736 -17.794 -6.022 1.00 94.56 707 THR A C 1
ATOM 5526 O O . THR A 1 707 ? -20.797 -17.312 -7.141 1.00 94.56 707 THR A O 1
ATOM 5529 N N . ILE A 1 708 ? -20.023 -17.223 -5.072 1.00 94.88 708 ILE A N 1
ATOM 5530 C CA . ILE A 1 708 ? -19.149 -16.070 -5.281 1.00 94.88 708 ILE A CA 1
ATOM 5531 C C . ILE A 1 708 ? -17.851 -16.314 -4.531 1.00 94.88 708 ILE A C 1
ATOM 5533 O O . ILE A 1 708 ? -17.848 -17.021 -3.522 1.00 94.88 708 ILE A O 1
ATOM 5537 N N . PHE A 1 709 ? -16.757 -15.705 -4.976 1.00 96.19 709 PHE A N 1
ATOM 5538 C CA . PHE A 1 709 ? -15.573 -15.600 -4.132 1.00 96.19 709 PHE A CA 1
ATOM 5539 C C . PHE A 1 709 ? -15.749 -14.458 -3.134 1.00 96.19 709 PHE A C 1
ATOM 5541 O O . PHE A 1 709 ? -15.889 -13.300 -3.524 1.00 96.19 709 PHE A O 1
ATOM 5548 N N . SER A 1 710 ? -15.758 -14.806 -1.845 1.00 93.81 710 SER A N 1
ATOM 5549 C CA . SER A 1 710 ? -15.900 -13.863 -0.733 1.00 93.81 710 SER A CA 1
ATOM 5550 C C . SER A 1 710 ? -14.549 -13.471 -0.129 1.00 93.81 710 SER A C 1
ATOM 5552 O O . SER A 1 710 ? -14.380 -12.366 0.383 1.00 93.81 710 SER A O 1
ATOM 5554 N N . ALA A 1 711 ? -13.546 -14.345 -0.208 1.00 94.94 711 ALA A N 1
ATOM 5555 C CA . ALA A 1 711 ? -12.218 -14.039 0.304 1.00 94.94 711 ALA A CA 1
ATOM 5556 C C . ALA A 1 711 ? -11.109 -14.728 -0.489 1.00 94.94 711 ALA A C 1
ATOM 5558 O O . ALA A 1 711 ? -11.317 -15.752 -1.139 1.00 94.94 711 ALA A O 1
ATOM 5559 N N . ILE A 1 712 ? -9.908 -14.176 -0.390 1.00 97.94 712 ILE A N 1
ATOM 5560 C CA . ILE A 1 712 ? -8.668 -14.726 -0.920 1.00 97.94 712 ILE A CA 1
ATOM 5561 C C . ILE A 1 712 ? -7.582 -14.613 0.149 1.00 97.94 712 ILE A C 1
ATOM 5563 O O . ILE A 1 712 ? -7.459 -13.587 0.815 1.00 97.94 712 ILE A O 1
ATOM 5567 N N . ALA A 1 713 ? -6.794 -15.667 0.323 1.00 97.50 713 ALA A N 1
ATOM 5568 C CA . ALA A 1 713 ? -5.655 -15.688 1.228 1.00 97.50 713 ALA A CA 1
ATOM 5569 C C . ALA A 1 713 ? -4.410 -16.175 0.492 1.00 97.50 713 ALA A C 1
ATOM 5571 O O . ALA A 1 713 ? -4.482 -17.086 -0.335 1.00 97.50 713 ALA A O 1
ATOM 5572 N N . MET A 1 714 ? -3.266 -15.563 0.779 1.00 97.19 714 MET A N 1
ATOM 5573 C CA . MET A 1 714 ? -2.021 -15.866 0.087 1.00 97.19 714 MET A CA 1
ATOM 5574 C C . MET A 1 714 ? -0.788 -15.745 0.979 1.00 97.19 714 MET A C 1
ATOM 5576 O O . MET A 1 714 ? -0.749 -14.955 1.926 1.00 97.19 714 MET A O 1
ATOM 5580 N N . GLN A 1 715 ? 0.222 -16.548 0.653 1.00 94.50 715 GLN A N 1
ATOM 5581 C CA . GLN A 1 715 ? 1.515 -16.577 1.329 1.00 94.50 715 GLN A CA 1
ATOM 5582 C C . GLN A 1 715 ? 2.608 -17.020 0.342 1.00 94.50 715 GLN A C 1
ATOM 5584 O O . GLN A 1 715 ? 2.355 -17.855 -0.533 1.00 94.50 715 GLN A O 1
ATOM 5589 N N . VAL A 1 716 ? 3.820 -16.474 0.484 1.00 91.31 716 VAL A N 1
ATOM 5590 C CA . VAL A 1 716 ? 4.991 -16.843 -0.324 1.00 91.31 716 VAL A CA 1
ATOM 5591 C C . VAL A 1 716 ? 6.171 -17.181 0.575 1.00 91.31 716 VAL A C 1
ATOM 5593 O O . VAL A 1 716 ? 6.688 -16.350 1.300 1.00 91.31 716 VAL A O 1
ATOM 5596 N N . MET A 1 717 ? 6.661 -18.410 0.515 1.00 86.00 717 MET A N 1
ATOM 5597 C CA . MET A 1 717 ? 7.536 -19.000 1.522 1.00 86.00 717 MET A CA 1
ATOM 5598 C C . MET A 1 717 ? 6.838 -19.056 2.889 1.00 86.00 717 MET A C 1
ATOM 5600 O O . MET A 1 717 ? 5.978 -18.255 3.239 1.00 86.00 717 MET A O 1
ATOM 5604 N N . ASN A 1 718 ? 7.243 -19.993 3.736 1.00 79.69 718 ASN A N 1
ATOM 5605 C CA . ASN A 1 718 ? 6.709 -20.071 5.098 1.00 79.69 718 ASN A CA 1
ATOM 5606 C C . ASN A 1 718 ? 7.158 -18.906 6.007 1.00 79.69 718 ASN A C 1
ATOM 5608 O O . ASN A 1 718 ? 6.680 -18.798 7.133 1.00 79.69 718 ASN A O 1
ATOM 5612 N N . THR A 1 719 ? 8.087 -18.065 5.541 1.00 81.69 719 THR A N 1
ATOM 5613 C CA . THR A 1 719 ? 8.631 -16.920 6.277 1.00 81.69 719 THR A CA 1
ATOM 5614 C C . THR A 1 719 ? 7.993 -15.582 5.913 1.00 81.69 719 THR A C 1
ATOM 5616 O O . THR A 1 719 ? 8.293 -14.615 6.608 1.00 81.69 719 THR A O 1
ATOM 5619 N N . SER A 1 720 ? 7.188 -15.475 4.843 1.00 88.50 720 SER A N 1
ATOM 5620 C CA . SER A 1 720 ? 6.503 -14.211 4.525 1.00 88.50 720 SER A CA 1
ATOM 5621 C C . SER A 1 720 ? 5.358 -13.938 5.484 1.00 88.50 720 SER A C 1
ATOM 5623 O O . SER A 1 720 ? 4.834 -14.844 6.141 1.00 88.50 720 SER A O 1
ATOM 5625 N N . ASP A 1 721 ? 4.903 -12.690 5.463 1.00 90.44 721 ASP A N 1
ATOM 5626 C CA . ASP A 1 721 ? 3.589 -12.357 5.989 1.00 90.44 721 ASP A CA 1
ATOM 5627 C C . ASP A 1 721 ? 2.498 -13.135 5.229 1.00 90.44 721 ASP A C 1
ATOM 5629 O O . ASP A 1 721 ? 2.632 -13.453 4.039 1.00 90.44 721 ASP A O 1
ATOM 5633 N N . ARG A 1 722 ? 1.417 -13.459 5.939 1.00 93.69 722 ARG A N 1
ATOM 5634 C CA . ARG A 1 722 ? 0.193 -14.054 5.400 1.00 93.69 722 ARG A CA 1
ATOM 5635 C C . ARG A 1 722 ? -0.835 -12.953 5.191 1.00 93.69 722 ARG A C 1
ATOM 5637 O O . ARG A 1 722 ? -1.197 -12.274 6.151 1.00 93.69 722 ARG A O 1
ATOM 5644 N N . LEU A 1 723 ? -1.322 -12.810 3.965 1.00 95.00 723 LEU A N 1
ATOM 5645 C CA . LEU A 1 723 ? -2.300 -11.790 3.601 1.00 95.00 723 LEU A CA 1
ATOM 5646 C C . LEU A 1 723 ? -3.657 -12.436 3.326 1.00 95.00 723 LEU A C 1
ATOM 5648 O O . LEU A 1 723 ? -3.740 -13.394 2.560 1.00 95.00 723 LEU A O 1
ATOM 5652 N N . GLU A 1 724 ? -4.713 -11.893 3.918 1.00 95.38 724 GLU A N 1
ATOM 5653 C CA . GLU A 1 724 ? -6.103 -12.266 3.656 1.00 95.38 724 GLU A CA 1
ATOM 5654 C C . GLU A 1 724 ? -6.890 -11.016 3.256 1.00 95.38 724 GLU A C 1
ATOM 5656 O O . GLU A 1 724 ? -6.804 -9.978 3.909 1.00 95.38 724 GLU A O 1
ATOM 5661 N N . ILE A 1 725 ? -7.638 -11.114 2.160 1.00 94.25 725 ILE A N 1
ATOM 5662 C CA . ILE A 1 725 ? -8.471 -10.049 1.606 1.00 94.25 725 ILE A CA 1
ATOM 5663 C C . ILE A 1 725 ? -9.878 -10.619 1.455 1.00 94.25 725 ILE A C 1
ATOM 5665 O O . ILE A 1 725 ? -10.065 -11.657 0.825 1.00 94.25 725 ILE A O 1
ATOM 5669 N N . SER A 1 726 ? -10.871 -9.948 2.025 1.00 92.06 726 SER A N 1
ATOM 5670 C CA . SER A 1 726 ? -12.281 -10.351 1.957 1.00 92.06 726 SER A CA 1
ATOM 5671 C C . SER A 1 726 ? -13.156 -9.175 1.549 1.00 92.06 726 SER A C 1
ATOM 5673 O O . SER A 1 726 ? -12.806 -8.031 1.843 1.00 92.06 726 SER A O 1
ATOM 5675 N N . HIS A 1 727 ? -14.266 -9.437 0.854 1.00 87.50 727 HIS A N 1
ATOM 5676 C CA . HIS A 1 727 ? -15.255 -8.387 0.610 1.00 87.50 727 HIS A CA 1
ATOM 5677 C C . HIS A 1 727 ? -15.955 -8.012 1.924 1.00 87.50 727 HIS A C 1
ATOM 5679 O O . HIS A 1 727 ? -16.166 -8.859 2.793 1.00 87.50 727 HIS A O 1
ATOM 5685 N N . ASP A 1 728 ? -16.293 -6.737 2.078 1.00 81.19 728 ASP A N 1
ATOM 5686 C CA . ASP A 1 728 ? -16.943 -6.198 3.272 1.00 81.19 728 ASP A CA 1
ATOM 5687 C C . ASP A 1 728 ? -18.090 -5.270 2.852 1.00 81.19 728 ASP A C 1
ATOM 5689 O O . ASP A 1 728 ? -17.886 -4.346 2.068 1.00 81.19 728 ASP A O 1
ATOM 5693 N N . GLU A 1 729 ? -19.303 -5.499 3.361 1.00 70.38 729 GLU A N 1
ATOM 5694 C CA . GLU A 1 729 ? -20.492 -4.734 2.946 1.00 70.38 729 GLU A CA 1
ATOM 5695 C C . GLU A 1 729 ? -20.407 -3.235 3.293 1.00 70.38 729 GLU A C 1
ATOM 5697 O O . GLU A 1 729 ? -21.046 -2.412 2.639 1.00 70.38 729 GLU A O 1
ATOM 5702 N N . GLU A 1 730 ? -19.620 -2.857 4.308 1.00 67.12 730 GLU A N 1
ATOM 5703 C CA . GLU A 1 730 ? -19.507 -1.470 4.775 1.00 67.12 730 GLU A CA 1
ATOM 5704 C C . GLU A 1 730 ? -18.277 -0.756 4.203 1.00 67.12 730 GLU A C 1
ATOM 5706 O O . GLU A 1 730 ? -18.343 0.439 3.902 1.00 67.12 730 GLU A O 1
ATOM 5711 N N . LYS A 1 731 ? -17.149 -1.468 4.081 1.00 68.56 731 LYS A N 1
ATOM 5712 C CA . LYS A 1 731 ? -15.847 -0.913 3.672 1.00 68.56 731 LYS A CA 1
ATOM 5713 C C . LYS A 1 731 ? -15.392 -1.351 2.272 1.00 68.56 731 LYS A C 1
ATOM 5715 O O . LYS A 1 731 ? -14.294 -0.989 1.873 1.00 68.56 731 LYS A O 1
ATOM 5720 N N . LEU A 1 732 ? -16.198 -2.119 1.531 1.00 77.56 732 LEU A N 1
ATOM 5721 C CA . LEU A 1 732 ? -15.850 -2.868 0.306 1.00 77.56 732 LEU A CA 1
ATOM 5722 C C . LEU A 1 732 ? -14.823 -3.983 0.522 1.00 77.56 732 LEU A C 1
ATOM 5724 O O . LEU A 1 732 ? -15.005 -5.078 -0.006 1.00 77.56 732 LEU A O 1
ATOM 5728 N N . VAL A 1 733 ? -13.762 -3.731 1.291 1.00 86.38 733 VAL A N 1
ATOM 5729 C CA . VAL A 1 733 ? -12.691 -4.692 1.541 1.00 86.38 733 VAL A CA 1
ATOM 5730 C C . VAL A 1 733 ? -12.262 -4.703 3.009 1.00 86.38 733 VAL A C 1
ATOM 5732 O O . VAL A 1 733 ? -12.144 -3.665 3.659 1.00 86.38 733 VAL A O 1
ATOM 5735 N N . LYS A 1 734 ? -11.990 -5.901 3.524 1.00 85.81 734 LYS A N 1
ATOM 5736 C CA . LYS A 1 734 ? -11.324 -6.151 4.804 1.00 85.81 734 LYS A CA 1
ATOM 5737 C C . LYS A 1 734 ? -10.002 -6.863 4.532 1.00 85.81 734 LYS A C 1
ATOM 5739 O O . LYS A 1 734 ? -9.987 -7.900 3.865 1.00 85.81 734 LYS A O 1
ATOM 5744 N N . VAL A 1 735 ? -8.908 -6.308 5.057 1.00 88.56 735 VAL A N 1
ATOM 5745 C CA . VAL A 1 735 ? -7.542 -6.815 4.867 1.00 88.56 735 VAL A CA 1
ATOM 5746 C C . VAL A 1 735 ? -6.970 -7.255 6.212 1.00 88.56 735 VAL A C 1
ATOM 5748 O O . VAL A 1 735 ? -6.925 -6.466 7.154 1.00 88.56 735 VAL A O 1
ATOM 5751 N N . LEU A 1 736 ? -6.522 -8.509 6.304 1.00 87.94 736 LEU A N 1
ATOM 5752 C CA . LEU A 1 736 ? -5.812 -9.042 7.466 1.00 87.94 736 LEU A CA 1
ATOM 5753 C C . LEU A 1 736 ? -4.365 -9.374 7.088 1.00 87.94 736 LEU A C 1
ATOM 5755 O O . LEU A 1 736 ? -4.120 -10.076 6.104 1.00 87.94 736 LEU A O 1
ATOM 5759 N N . VAL A 1 737 ? -3.410 -8.939 7.909 1.00 86.69 737 VAL A N 1
ATOM 5760 C CA . VAL A 1 737 ? -1.999 -9.339 7.815 1.00 86.69 737 VAL A CA 1
ATOM 5761 C C . VAL A 1 737 ? -1.652 -10.149 9.054 1.00 86.69 737 VAL A C 1
ATOM 5763 O O . VAL A 1 737 ? -1.764 -9.666 10.175 1.00 86.69 737 VAL A O 1
ATOM 5766 N N . ASN A 1 738 ? -1.267 -11.412 8.863 1.00 85.62 738 ASN A N 1
ATOM 5767 C CA . ASN A 1 738 ? -1.008 -12.371 9.945 1.00 85.62 738 ASN A CA 1
ATOM 5768 C C . ASN A 1 738 ? -2.180 -12.529 10.939 1.00 85.62 738 ASN A C 1
ATOM 5770 O O . ASN A 1 738 ? -1.977 -12.911 12.088 1.00 85.62 738 ASN A O 1
ATOM 5774 N N . GLY A 1 739 ? -3.412 -12.279 10.482 1.00 81.19 739 GLY A N 1
ATOM 5775 C CA . GLY A 1 739 ? -4.631 -12.348 11.293 1.00 81.19 739 GLY A CA 1
ATOM 5776 C C . GLY A 1 739 ? -5.025 -11.043 11.990 1.00 81.19 739 GLY A C 1
ATOM 5777 O O . GLY A 1 739 ? -6.094 -10.997 12.590 1.00 81.19 739 GLY A O 1
ATOM 5778 N N . GLU A 1 740 ? -4.221 -9.982 11.882 1.00 75.88 740 GLU A N 1
ATOM 5779 C CA . GLU A 1 740 ? -4.558 -8.651 12.399 1.00 75.88 740 GLU A CA 1
ATOM 5780 C C . GLU A 1 740 ? -5.178 -7.783 11.295 1.00 75.88 740 GLU A C 1
ATOM 5782 O O . GLU A 1 740 ? -4.637 -7.707 10.191 1.00 75.88 740 GLU A O 1
ATOM 5787 N N . GLU A 1 741 ? -6.315 -7.136 11.577 1.00 78.69 741 GLU A N 1
ATOM 5788 C CA . GLU A 1 741 ? -6.979 -6.234 10.623 1.00 78.69 741 GLU A CA 1
ATOM 5789 C C . GLU A 1 741 ? -6.185 -4.940 10.463 1.00 78.69 741 GLU A C 1
ATOM 5791 O O . GLU A 1 741 ? -5.867 -4.268 11.445 1.00 78.69 741 GLU A O 1
ATOM 5796 N N . ILE A 1 742 ? -5.894 -4.588 9.211 1.00 73.25 742 ILE A N 1
ATOM 5797 C CA . ILE A 1 742 ? -5.339 -3.290 8.837 1.00 73.25 742 ILE A CA 1
ATOM 5798 C C . ILE A 1 742 ? -6.446 -2.520 8.123 1.00 73.25 742 ILE A C 1
ATOM 5800 O O . ILE A 1 742 ? -7.068 -3.030 7.189 1.00 73.25 742 ILE A O 1
ATOM 5804 N N . GLU A 1 743 ? -6.703 -1.288 8.561 1.00 65.31 743 GLU A N 1
ATOM 5805 C CA . GLU A 1 743 ? -7.654 -0.417 7.876 1.00 65.31 743 GLU A CA 1
ATOM 5806 C C . GLU A 1 743 ? -7.162 -0.133 6.450 1.00 65.31 743 GLU A C 1
ATOM 5808 O O . GLU A 1 743 ? -6.005 0.219 6.230 1.00 65.31 743 GLU A O 1
ATOM 5813 N N . GLU A 1 744 ? -8.046 -0.224 5.457 1.00 64.44 744 GLU A N 1
ATOM 5814 C CA . GLU A 1 744 ? -7.686 0.021 4.051 1.00 64.44 744 GLU A CA 1
ATOM 5815 C C . GLU A 1 744 ? -7.201 1.468 3.805 1.00 64.44 744 GLU A C 1
ATOM 5817 O O . GLU A 1 744 ? -6.533 1.752 2.810 1.00 64.44 744 GLU A O 1
ATOM 5822 N N . THR A 1 745 ? -7.547 2.407 4.694 1.00 57.41 745 THR A N 1
ATOM 5823 C CA . THR A 1 745 ? -7.026 3.785 4.681 1.00 57.41 745 THR A CA 1
ATOM 5824 C C . THR A 1 745 ? -5.576 3.885 5.127 1.00 57.41 745 THR A C 1
ATOM 5826 O O . THR A 1 745 ? -4.923 4.880 4.824 1.00 57.41 745 THR A O 1
ATOM 5829 N N . ASP A 1 746 ? -5.104 2.889 5.870 1.00 55.28 746 ASP A N 1
ATOM 5830 C CA . ASP A 1 746 ? -3.736 2.811 6.372 1.00 55.28 746 ASP A CA 1
ATOM 5831 C C . ASP A 1 746 ? -2.821 2.105 5.348 1.00 55.28 746 ASP A C 1
ATOM 5833 O O . ASP A 1 746 ? -1.600 2.119 5.495 1.00 55.28 746 ASP A O 1
ATOM 5837 N N . LEU A 1 747 ? -3.400 1.535 4.279 1.00 61.94 747 LEU A N 1
ATOM 5838 C CA . LEU A 1 747 ? -2.678 1.111 3.082 1.00 61.94 747 LEU A CA 1
ATOM 5839 C C . LEU A 1 747 ? -2.446 2.317 2.162 1.00 61.94 747 LEU A C 1
ATOM 5841 O O . LEU A 1 747 ? -3.386 2.898 1.611 1.00 61.94 747 LEU A O 1
ATOM 5845 N N . ASP A 1 748 ? -1.177 2.669 1.972 1.00 61.22 748 ASP A N 1
ATOM 5846 C CA . ASP A 1 748 ? -0.747 3.636 0.963 1.00 61.22 748 ASP A CA 1
ATOM 5847 C C . ASP A 1 748 ? -1.007 3.125 -0.465 1.00 61.22 748 ASP A C 1
ATOM 5849 O O . ASP A 1 748 ? -1.398 1.980 -0.698 1.00 61.22 748 ASP A O 1
ATOM 5853 N N . SER A 1 749 ? -0.697 3.960 -1.463 1.00 67.69 749 SER A N 1
ATOM 5854 C CA . SER A 1 749 ? -0.580 3.508 -2.856 1.00 67.69 749 SER A CA 1
ATOM 5855 C C . SER A 1 749 ? 0.357 2.300 -3.005 1.00 67.69 749 SER A C 1
ATOM 5857 O O . SER A 1 749 ? 0.194 1.504 -3.930 1.00 67.69 749 SER A O 1
ATOM 5859 N N . THR A 1 750 ? 1.336 2.138 -2.107 1.00 73.75 750 THR A N 1
ATOM 5860 C CA . THR A 1 750 ? 2.228 0.975 -2.050 1.00 73.75 750 THR A CA 1
ATOM 5861 C C . THR A 1 750 ? 2.600 0.637 -0.606 1.00 73.75 750 THR A C 1
ATOM 5863 O O . THR A 1 750 ? 3.266 1.421 0.068 1.00 73.75 750 THR A O 1
ATOM 5866 N N . SER A 1 751 ? 2.249 -0.565 -0.152 1.00 77.12 751 SER A N 1
ATOM 5867 C CA . SER A 1 751 ? 2.598 -1.104 1.166 1.00 77.12 751 SER A CA 1
ATOM 5868 C C . SER A 1 751 ? 3.522 -2.314 1.023 1.00 77.12 751 SER A C 1
ATOM 5870 O O . SER A 1 751 ? 3.202 -3.275 0.326 1.00 77.12 751 SER A O 1
ATOM 5872 N N . GLN A 1 752 ? 4.681 -2.276 1.684 1.00 76.50 752 GLN A N 1
ATOM 5873 C CA . GLN A 1 752 ? 5.660 -3.369 1.658 1.00 76.50 752 GLN A CA 1
ATOM 5874 C C . GLN A 1 752 ? 5.517 -4.230 2.914 1.00 76.50 752 GLN A C 1
ATOM 5876 O O . GLN A 1 752 ? 5.792 -3.771 4.024 1.00 76.50 752 GLN A O 1
ATOM 5881 N N . LEU A 1 753 ? 5.087 -5.472 2.718 1.00 81.06 753 LEU A N 1
ATOM 5882 C CA . LEU A 1 753 ? 5.048 -6.522 3.730 1.00 81.06 753 LEU A CA 1
ATOM 5883 C C . LEU A 1 753 ? 6.288 -7.413 3.578 1.00 81.06 753 LEU A C 1
ATOM 5885 O O . LEU A 1 753 ? 7.040 -7.316 2.604 1.00 81.06 753 LEU A O 1
ATOM 5889 N N . ASN A 1 754 ? 6.524 -8.303 4.535 1.00 82.19 754 ASN A N 1
ATOM 5890 C CA . ASN A 1 754 ? 7.596 -9.278 4.397 1.00 82.19 754 ASN A CA 1
ATOM 5891 C C . ASN A 1 754 ? 7.238 -10.283 3.289 1.00 82.19 754 ASN A C 1
ATOM 5893 O O . ASN A 1 754 ? 6.285 -11.040 3.442 1.00 82.19 754 ASN A O 1
ATOM 5897 N N . GLY A 1 755 ? 7.981 -10.280 2.178 1.00 84.50 755 GLY A N 1
ATOM 5898 C CA . GLY A 1 755 ? 7.789 -11.169 1.021 1.00 84.50 755 GLY A CA 1
ATOM 5899 C C . GLY A 1 755 ? 6.652 -10.788 0.061 1.00 84.50 755 GLY A C 1
ATOM 5900 O O . GLY A 1 755 ? 6.596 -11.325 -1.045 1.00 84.50 755 GLY A O 1
ATOM 5901 N N . LEU A 1 756 ? 5.775 -9.856 0.446 1.00 89.06 756 LEU A N 1
ATOM 5902 C CA . LEU A 1 756 ? 4.630 -9.407 -0.349 1.00 89.06 756 LEU A CA 1
ATOM 5903 C C . LEU A 1 756 ? 4.651 -7.883 -0.504 1.00 89.06 756 LEU A C 1
ATOM 5905 O O . LEU A 1 756 ? 4.877 -7.157 0.462 1.00 89.06 756 LEU A O 1
ATOM 5909 N N . THR A 1 757 ? 4.326 -7.383 -1.692 1.00 86.44 757 THR A N 1
ATOM 5910 C CA . THR A 1 757 ? 4.095 -5.950 -1.919 1.00 86.44 757 THR A CA 1
ATOM 5911 C C . THR A 1 757 ? 2.646 -5.731 -2.348 1.00 86.44 757 THR A C 1
ATOM 5913 O O . THR A 1 757 ? 2.182 -6.369 -3.286 1.00 86.44 757 THR A O 1
ATOM 5916 N N . VAL A 1 758 ? 1.919 -4.839 -1.674 1.00 88.62 758 VAL A N 1
ATOM 5917 C CA . VAL A 1 758 ? 0.514 -4.520 -1.976 1.00 88.62 758 VAL A CA 1
ATOM 5918 C C . VAL A 1 758 ? 0.438 -3.139 -2.618 1.00 88.62 758 VAL A C 1
ATOM 5920 O O . VAL A 1 758 ? 0.880 -2.156 -2.029 1.00 88.62 758 VAL A O 1
ATOM 5923 N N . TYR A 1 759 ? -0.143 -3.058 -3.811 1.00 84.75 759 TYR A N 1
ATOM 5924 C CA . TYR A 1 759 ? -0.432 -1.811 -4.511 1.00 84.75 759 TYR A CA 1
ATOM 5925 C C . TYR A 1 759 ? -1.929 -1.543 -4.485 1.00 84.75 759 TYR A C 1
ATOM 5927 O O . TYR A 1 759 ? -2.727 -2.399 -4.878 1.00 84.75 759 TYR A O 1
ATOM 5935 N N . LYS A 1 760 ? -2.304 -0.341 -4.054 1.00 83.31 760 LYS A N 1
ATOM 5936 C CA . LYS A 1 760 ? -3.686 0.127 -4.104 1.00 83.31 760 LYS A CA 1
ATOM 5937 C C . LYS A 1 760 ? -3.907 0.885 -5.407 1.00 83.31 760 LYS A C 1
ATOM 5939 O O . LYS A 1 760 ? -3.349 1.963 -5.608 1.00 83.31 760 LYS A O 1
ATOM 5944 N N . ASN A 1 761 ? -4.732 0.328 -6.287 1.00 74.44 761 ASN A N 1
ATOM 5945 C CA . ASN A 1 761 ? -5.077 0.968 -7.549 1.00 74.44 761 ASN A CA 1
ATOM 5946 C C . ASN A 1 761 ? -6.247 1.933 -7.310 1.00 74.44 761 ASN A C 1
ATOM 5948 O O . ASN A 1 761 ? -7.309 1.534 -6.827 1.00 74.44 761 ASN A O 1
ATOM 5952 N N . ASN A 1 762 ? -6.058 3.212 -7.651 1.00 62.50 762 ASN A N 1
ATOM 5953 C CA . ASN A 1 762 ? -7.115 4.219 -7.549 1.00 62.50 762 ASN A CA 1
ATOM 5954 C C . ASN A 1 762 ? -8.312 3.800 -8.407 1.00 62.50 762 ASN A C 1
ATOM 5956 O O . ASN A 1 762 ? -8.241 3.787 -9.634 1.00 62.50 762 ASN A O 1
ATOM 5960 N N . THR A 1 763 ? -9.423 3.487 -7.753 1.00 58.34 763 THR A N 1
ATOM 5961 C CA . THR A 1 763 ? -10.697 3.184 -8.398 1.00 58.34 763 THR A CA 1
ATOM 5962 C C . THR A 1 763 ? -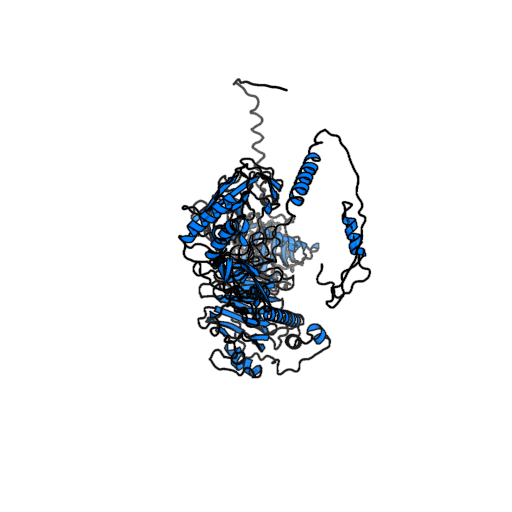11.779 4.073 -7.790 1.00 58.34 763 THR A C 1
ATOM 5964 O O . THR A 1 763 ? -11.650 4.543 -6.661 1.00 58.34 763 THR A O 1
ATOM 5967 N N . GLY A 1 764 ? -12.798 4.422 -8.581 1.00 57.72 764 GLY A N 1
ATOM 5968 C CA . GLY A 1 764 ? -13.901 5.267 -8.111 1.00 57.72 764 GLY A CA 1
ATOM 5969 C C . GLY A 1 764 ? -14.665 4.632 -6.941 1.00 57.72 764 GLY A C 1
ATOM 5970 O O . GLY A 1 764 ? -14.468 3.468 -6.619 1.00 57.72 764 GLY A O 1
ATOM 5971 N N . ASN A 1 765 ? -15.600 5.375 -6.344 1.00 58.94 765 ASN A N 1
ATOM 5972 C CA . ASN A 1 765 ? -16.272 5.035 -5.074 1.00 58.94 765 ASN A CA 1
ATOM 5973 C C . ASN A 1 765 ? -17.013 3.671 -4.997 1.00 58.94 765 ASN A C 1
ATOM 5975 O O . ASN A 1 765 ? -17.562 3.365 -3.944 1.00 58.94 765 ASN A O 1
ATOM 5979 N N . ALA A 1 766 ? -17.100 2.882 -6.074 1.00 71.81 766 ALA A N 1
ATOM 5980 C CA . ALA A 1 766 ? -17.908 1.657 -6.153 1.00 71.81 766 ALA A CA 1
ATOM 5981 C C . ALA A 1 766 ? -17.105 0.340 -6.132 1.00 71.81 766 ALA A C 1
ATOM 5983 O O . ALA A 1 766 ? -17.706 -0.725 -6.015 1.00 71.81 766 ALA A O 1
ATOM 5984 N N . THR A 1 767 ? -15.778 0.389 -6.266 1.00 81.50 767 THR A N 1
ATOM 5985 C CA . THR A 1 767 ? -14.901 -0.796 -6.284 1.00 81.50 767 THR A CA 1
ATOM 5986 C C . THR A 1 767 ? -13.585 -0.471 -5.591 1.00 81.50 767 THR A C 1
ATOM 5988 O O . THR A 1 767 ? -13.155 0.676 -5.659 1.00 81.50 767 THR A O 1
ATOM 5991 N N . SER A 1 768 ? -12.924 -1.465 -4.997 1.00 86.31 768 SER A N 1
ATOM 5992 C CA . SER A 1 768 ? -11.527 -1.351 -4.554 1.00 86.31 768 SER A CA 1
ATOM 5993 C C . SER A 1 768 ? -10.668 -2.362 -5.313 1.00 86.31 768 SER A C 1
ATOM 5995 O O . SER A 1 768 ? -11.076 -3.507 -5.498 1.00 86.31 768 SER A O 1
ATOM 5997 N N . GLN A 1 769 ? -9.497 -1.945 -5.796 1.00 90.00 769 GLN A N 1
ATOM 5998 C CA . GLN A 1 769 ? -8.572 -2.806 -6.533 1.00 90.00 769 GLN A CA 1
ATOM 5999 C C . GLN A 1 769 ? -7.216 -2.860 -5.830 1.00 90.00 769 GLN A C 1
ATOM 6001 O O . GLN A 1 769 ? -6.535 -1.842 -5.684 1.00 90.00 769 GLN A O 1
ATOM 6006 N N . LEU A 1 770 ? -6.805 -4.066 -5.444 1.00 91.81 770 LEU A N 1
ATOM 6007 C CA . LEU A 1 770 ? -5.534 -4.337 -4.780 1.00 91.81 770 LEU A CA 1
ATOM 6008 C C . LEU A 1 770 ? -4.704 -5.286 -5.646 1.00 91.81 770 LEU A C 1
ATOM 6010 O O . LEU A 1 770 ? -5.152 -6.382 -5.969 1.00 91.81 770 LEU A O 1
ATOM 6014 N N . THR A 1 771 ? -3.490 -4.885 -6.023 1.00 93.12 771 THR A N 1
ATOM 6015 C CA . THR A 1 771 ? -2.526 -5.774 -6.689 1.00 93.12 771 THR A CA 1
ATOM 6016 C C . THR A 1 771 ? -1.497 -6.241 -5.676 1.00 93.12 771 THR A C 1
ATOM 6018 O O . THR A 1 771 ? -0.746 -5.432 -5.141 1.00 93.12 771 THR A O 1
ATOM 6021 N N . VAL A 1 772 ? -1.438 -7.543 -5.422 1.00 94.50 772 VAL A N 1
ATOM 6022 C CA . VAL A 1 772 ? -0.459 -8.151 -4.521 1.00 94.50 772 VAL A CA 1
ATOM 6023 C C . VAL A 1 772 ? 0.631 -8.816 -5.346 1.00 94.50 772 VAL A C 1
ATOM 6025 O O . VAL A 1 772 ? 0.359 -9.726 -6.123 1.00 94.50 772 VAL A O 1
ATOM 6028 N N . VAL A 1 773 ? 1.869 -8.370 -5.184 1.00 92.75 773 VAL A N 1
ATOM 6029 C CA . VAL A 1 773 ? 3.058 -8.940 -5.819 1.00 92.75 773 VAL A CA 1
ATOM 6030 C C . VAL A 1 773 ? 3.759 -9.864 -4.831 1.00 92.75 773 VAL A C 1
ATOM 6032 O O . VAL A 1 773 ? 4.018 -9.488 -3.689 1.00 92.75 773 VAL A O 1
ATOM 6035 N N . MET A 1 774 ? 4.075 -11.075 -5.282 1.00 91.75 774 MET A N 1
ATOM 6036 C CA . MET A 1 774 ? 4.888 -12.041 -4.549 1.00 91.75 774 MET A CA 1
ATOM 6037 C C . MET A 1 774 ? 6.343 -11.901 -4.996 1.00 91.75 774 MET A C 1
ATOM 6039 O O . MET A 1 774 ? 6.749 -12.481 -6.009 1.00 91.75 774 MET A O 1
ATOM 6043 N N . ASP A 1 775 ? 7.111 -11.104 -4.249 1.00 80.38 775 ASP A N 1
ATOM 6044 C CA . ASP A 1 775 ? 8.394 -10.530 -4.683 1.00 80.38 775 ASP A CA 1
ATOM 6045 C C . ASP A 1 775 ? 9.411 -11.590 -5.159 1.00 80.38 775 ASP A C 1
ATOM 6047 O O . ASP A 1 775 ? 10.144 -11.360 -6.119 1.00 80.38 775 ASP A O 1
ATOM 6051 N N . SER A 1 776 ? 9.450 -12.769 -4.525 1.00 80.81 776 SER A N 1
ATOM 6052 C CA . SER A 1 776 ? 10.380 -13.859 -4.869 1.00 80.81 776 SER A CA 1
ATOM 6053 C C . SER A 1 776 ? 9.862 -14.830 -5.936 1.00 80.81 776 SER A C 1
ATOM 6055 O O . SER A 1 776 ? 10.647 -15.609 -6.479 1.00 80.81 776 SER A O 1
ATOM 6057 N N . ALA A 1 777 ? 8.563 -14.804 -6.243 1.00 87.75 777 ALA A N 1
ATOM 6058 C CA . ALA A 1 777 ? 7.926 -15.744 -7.165 1.00 87.75 777 ALA A CA 1
ATOM 6059 C C . ALA A 1 777 ? 7.781 -15.186 -8.591 1.00 87.75 777 ALA A C 1
ATOM 6061 O O . ALA A 1 777 ? 7.571 -15.954 -9.529 1.00 87.75 777 ALA A O 1
ATOM 6062 N N . GLY A 1 778 ? 7.863 -13.861 -8.772 1.00 89.06 778 GLY A N 1
ATOM 6063 C CA . GLY A 1 778 ? 7.562 -13.222 -10.059 1.00 89.06 778 GLY A CA 1
ATOM 6064 C C . GLY A 1 778 ? 6.098 -13.420 -10.472 1.00 89.06 778 GLY A C 1
ATOM 6065 O O . GLY A 1 778 ? 5.795 -13.587 -11.657 1.00 89.06 778 GLY A O 1
ATOM 6066 N N . MET A 1 779 ? 5.203 -13.457 -9.480 1.00 93.06 779 MET A N 1
ATOM 6067 C CA . MET A 1 779 ? 3.763 -13.648 -9.628 1.00 93.06 779 MET A CA 1
ATOM 6068 C C . MET A 1 779 ? 3.020 -12.492 -8.956 1.00 93.06 779 MET A C 1
ATOM 6070 O O . MET A 1 779 ? 3.446 -11.998 -7.913 1.00 93.06 779 MET A O 1
ATOM 6074 N N . SER A 1 780 ? 1.900 -12.071 -9.538 1.00 95.38 780 SER A N 1
ATOM 6075 C CA . SER A 1 780 ? 1.005 -11.086 -8.921 1.00 95.38 780 SER A CA 1
ATOM 6076 C C . SER A 1 780 ? -0.446 -11.536 -8.966 1.00 95.38 780 SER A C 1
ATOM 6078 O O . SER A 1 780 ? -0.844 -12.250 -9.887 1.00 95.38 780 SER A O 1
ATOM 6080 N N . VAL A 1 781 ? -1.218 -11.075 -7.988 1.00 97.38 781 VAL A N 1
ATOM 6081 C CA . VAL A 1 781 ? -2.648 -11.315 -7.838 1.00 97.38 781 VAL A CA 1
ATOM 6082 C C . VAL A 1 781 ? -3.353 -9.965 -7.756 1.00 97.38 781 VAL A C 1
ATOM 6084 O O . VAL A 1 781 ? -3.200 -9.239 -6.777 1.00 97.38 781 VAL A O 1
ATOM 6087 N N . LEU A 1 782 ? -4.115 -9.616 -8.786 1.00 96.00 782 LEU A N 1
ATOM 6088 C CA . LEU A 1 782 ? -5.045 -8.494 -8.754 1.00 96.00 782 LEU A CA 1
ATOM 6089 C C . LEU A 1 782 ? -6.371 -8.974 -8.165 1.00 96.00 782 LEU A C 1
ATOM 6091 O O . LEU A 1 782 ? -6.968 -9.916 -8.682 1.00 96.00 782 LEU A O 1
ATOM 6095 N N . VAL A 1 783 ? -6.830 -8.296 -7.120 1.00 95.69 783 VAL A N 1
ATOM 6096 C CA . VAL A 1 783 ? -8.120 -8.508 -6.464 1.00 95.69 783 VAL A CA 1
ATOM 6097 C C . VAL A 1 783 ? -8.973 -7.265 -6.687 1.00 95.69 783 VAL A C 1
ATOM 6099 O O . VAL A 1 783 ? -8.616 -6.179 -6.231 1.00 95.69 783 VAL A O 1
ATOM 6102 N N . GLU A 1 784 ? -10.093 -7.413 -7.389 1.00 94.00 784 GLU A N 1
ATOM 6103 C CA . GLU A 1 784 ? -11.125 -6.380 -7.496 1.00 94.00 784 GLU A CA 1
ATOM 6104 C C . GLU A 1 784 ? -12.274 -6.733 -6.551 1.00 94.00 784 GLU A C 1
ATOM 6106 O O . GLU A 1 784 ? -13.013 -7.690 -6.780 1.00 94.00 784 GLU A O 1
ATOM 6111 N N . ALA A 1 785 ? -12.417 -5.948 -5.487 1.00 91.81 785 ALA A N 1
ATOM 6112 C CA . ALA A 1 785 ? -13.516 -6.042 -4.545 1.00 91.81 785 ALA A CA 1
ATOM 6113 C C . ALA A 1 785 ? -14.688 -5.163 -4.996 1.00 91.81 785 ALA A C 1
ATOM 6115 O O . ALA A 1 785 ? -14.546 -3.957 -5.228 1.00 91.81 785 ALA A O 1
ATOM 6116 N N . THR A 1 786 ? -15.860 -5.782 -5.088 1.00 89.50 786 THR A N 1
ATOM 6117 C CA . THR A 1 786 ? -17.155 -5.126 -5.299 1.00 89.50 786 THR A CA 1
ATOM 6118 C C . THR A 1 786 ? -18.026 -5.318 -4.051 1.00 89.50 786 THR A C 1
ATOM 6120 O O . THR A 1 786 ? -17.676 -6.130 -3.194 1.00 89.50 786 THR A O 1
ATOM 6123 N N . PRO A 1 787 ? -19.181 -4.637 -3.929 1.00 84.69 787 PRO A N 1
ATOM 6124 C CA . PRO A 1 787 ? -20.110 -4.902 -2.829 1.00 84.69 787 PRO A CA 1
ATOM 6125 C C . PRO A 1 787 ? -20.577 -6.366 -2.750 1.00 84.69 787 PRO A C 1
ATOM 6127 O O . PRO A 1 787 ? -20.905 -6.845 -1.669 1.00 84.69 787 PRO A O 1
ATOM 6130 N N . ASP A 1 788 ? -20.615 -7.075 -3.884 1.00 88.88 788 ASP A N 1
ATOM 6131 C CA . ASP A 1 788 ? -21.196 -8.417 -3.974 1.00 88.88 788 ASP A CA 1
ATOM 6132 C C . ASP A 1 788 ? -20.164 -9.554 -3.974 1.00 88.88 788 ASP A C 1
ATOM 6134 O O . ASP A 1 788 ? -20.505 -10.648 -3.537 1.00 88.88 788 ASP A O 1
ATOM 6138 N N . LEU A 1 789 ? -18.953 -9.346 -4.505 1.00 92.75 789 LEU A N 1
ATOM 6139 C CA . LEU A 1 789 ? -17.960 -10.410 -4.725 1.00 92.75 789 LEU A CA 1
ATOM 6140 C C . LEU A 1 789 ? -16.532 -9.882 -4.927 1.00 92.75 789 LEU A C 1
ATOM 6142 O O . LEU A 1 789 ? -16.323 -8.680 -5.131 1.00 92.75 789 LEU A O 1
ATOM 6146 N N . LEU A 1 790 ? -15.570 -10.810 -4.961 1.00 95.62 790 LEU A N 1
ATOM 6147 C CA . LEU A 1 790 ? -14.199 -10.591 -5.421 1.00 95.62 790 LEU A CA 1
ATOM 6148 C C . LEU A 1 790 ? -13.969 -11.177 -6.826 1.00 95.62 790 LEU A C 1
ATOM 6150 O O . LEU A 1 790 ? -14.177 -12.372 -7.038 1.00 95.62 790 LEU A O 1
ATOM 6154 N N . ASN A 1 791 ? -13.452 -10.367 -7.754 1.00 96.56 791 ASN A N 1
ATOM 6155 C CA . ASN A 1 791 ? -12.838 -10.854 -8.994 1.00 96.56 791 ASN A CA 1
ATOM 6156 C C . ASN A 1 791 ? -11.317 -10.938 -8.827 1.00 96.56 791 ASN A C 1
ATOM 6158 O O . ASN A 1 791 ? -10.707 -10.111 -8.146 1.00 96.56 791 ASN A O 1
ATOM 6162 N N . ILE A 1 792 ? -10.695 -11.930 -9.462 1.00 98.00 792 ILE A N 1
ATOM 6163 C CA . ILE A 1 792 ? -9.275 -12.241 -9.297 1.00 98.00 792 ILE A CA 1
ATOM 6164 C C . ILE A 1 792 ? -8.614 -12.399 -10.668 1.00 98.00 792 ILE A C 1
ATOM 6166 O O . ILE A 1 792 ? -9.116 -13.110 -11.535 1.00 98.00 792 ILE A O 1
ATOM 6170 N N . MET A 1 793 ? -7.450 -11.782 -10.855 1.00 97.31 793 MET A N 1
ATOM 6171 C CA . MET A 1 793 ? -6.571 -12.018 -12.003 1.00 97.31 793 MET A CA 1
ATOM 6172 C C . MET A 1 793 ? -5.169 -12.348 -11.505 1.00 97.31 793 MET A C 1
ATOM 6174 O O . MET A 1 793 ? -4.639 -11.662 -10.633 1.00 97.31 793 MET A O 1
ATOM 6178 N N . ILE A 1 794 ? -4.558 -13.388 -12.067 1.00 97.12 794 ILE A N 1
ATOM 6179 C CA . ILE A 1 794 ? -3.199 -13.809 -11.726 1.00 97.12 794 ILE A CA 1
ATOM 6180 C C . ILE A 1 794 ? -2.300 -13.637 -12.944 1.00 97.12 794 ILE A C 1
ATOM 6182 O O . ILE A 1 794 ? -2.628 -14.111 -14.030 1.00 97.12 794 ILE A O 1
ATOM 6186 N N . MET A 1 795 ? -1.156 -12.983 -12.740 1.00 95.81 795 MET A N 1
ATOM 6187 C CA . MET A 1 795 ? -0.095 -12.856 -13.740 1.00 95.81 795 MET A CA 1
ATOM 6188 C C . MET A 1 795 ? 1.147 -13.602 -13.257 1.00 95.81 795 MET A C 1
ATOM 6190 O O . MET A 1 795 ? 1.670 -13.284 -12.186 1.00 95.81 795 MET A O 1
ATOM 6194 N N . VAL A 1 796 ? 1.631 -14.559 -14.051 1.00 94.88 796 VAL A N 1
ATOM 6195 C CA . VAL A 1 796 ? 2.820 -15.372 -13.758 1.00 94.88 796 VAL A CA 1
ATOM 6196 C C . VAL A 1 796 ? 3.901 -15.061 -14.787 1.00 94.88 796 VAL A C 1
ATOM 6198 O O . VAL A 1 796 ? 3.832 -15.515 -15.929 1.00 94.88 796 VAL A O 1
ATOM 6201 N N . GLY A 1 797 ? 4.895 -14.267 -14.389 1.00 89.25 797 GLY A N 1
ATOM 6202 C CA . GLY A 1 797 ? 6.000 -13.868 -15.262 1.00 89.25 797 GLY A CA 1
ATOM 6203 C C . GLY A 1 797 ? 7.205 -14.804 -15.187 1.00 89.25 797 GLY A C 1
ATOM 6204 O O . GLY A 1 797 ? 7.897 -14.993 -16.185 1.00 89.25 797 GLY A O 1
ATOM 6205 N N . SER A 1 798 ? 7.455 -15.411 -14.022 1.00 86.56 798 SER A N 1
ATOM 6206 C CA . SER A 1 798 ? 8.654 -16.227 -13.810 1.00 86.56 798 SER A CA 1
ATOM 6207 C C . SER A 1 798 ? 8.641 -17.526 -14.636 1.00 86.56 798 SER A C 1
ATOM 6209 O O . SER A 1 798 ? 7.756 -18.370 -14.443 1.00 86.56 798 SER A O 1
ATOM 6211 N N . PRO A 1 799 ? 9.658 -17.772 -15.488 1.00 84.25 799 PRO A N 1
ATOM 6212 C CA . PRO A 1 799 ? 9.780 -19.029 -16.227 1.00 84.25 799 PRO A CA 1
ATOM 6213 C C . PRO A 1 799 ? 10.006 -20.253 -15.329 1.00 84.25 799 PRO A C 1
ATOM 6215 O O . PRO A 1 799 ? 9.737 -21.376 -15.752 1.00 84.25 799 PRO A O 1
ATOM 6218 N N . THR A 1 800 ? 10.495 -20.066 -14.096 1.00 88.06 800 THR A N 1
ATOM 6219 C CA . THR A 1 800 ? 10.792 -21.177 -13.172 1.00 88.06 800 THR A CA 1
ATOM 6220 C C . THR A 1 800 ? 9.537 -21.852 -12.624 1.00 88.06 800 THR A C 1
ATOM 6222 O O . THR A 1 800 ? 9.606 -23.006 -12.207 1.00 88.06 800 THR A O 1
ATOM 6225 N N . LEU A 1 801 ? 8.391 -21.163 -12.659 1.00 91.75 801 LEU A N 1
ATOM 6226 C CA . LEU A 1 801 ? 7.103 -21.696 -12.214 1.00 91.75 801 LEU A CA 1
ATOM 6227 C C . LEU A 1 801 ? 6.407 -22.550 -13.283 1.00 91.75 801 LEU A C 1
ATOM 6229 O O . LEU A 1 801 ? 5.454 -23.266 -12.974 1.00 91.75 801 LEU A O 1
ATOM 6233 N N . LYS A 1 802 ? 6.886 -22.521 -14.533 1.00 93.25 802 LYS A N 1
ATOM 6234 C CA . LYS A 1 802 ? 6.286 -23.282 -15.631 1.00 93.25 802 LYS A CA 1
ATOM 6235 C C . LYS A 1 802 ? 6.359 -24.791 -15.357 1.00 93.25 802 LYS A C 1
ATOM 6237 O O . LYS A 1 802 ? 7.437 -25.344 -15.134 1.00 93.25 802 LYS A O 1
ATOM 6242 N N . GLY A 1 803 ? 5.205 -25.456 -15.344 1.00 94.44 803 GLY A N 1
ATOM 6243 C CA . GLY A 1 803 ? 5.036 -26.874 -15.010 1.00 94.44 803 GLY A CA 1
ATOM 6244 C C . GLY A 1 803 ? 5.228 -27.218 -13.524 1.00 94.44 803 GLY A C 1
ATOM 6245 O O . GLY A 1 803 ? 5.319 -28.403 -13.173 1.00 94.44 803 GLY A O 1
ATOM 6246 N N . GLN A 1 804 ? 5.355 -26.213 -12.650 1.00 95.75 804 GLN A N 1
ATOM 6247 C CA . GLN A 1 804 ? 5.511 -26.384 -11.197 1.00 95.75 804 GLN A CA 1
ATOM 6248 C C . GLN A 1 804 ? 4.260 -26.010 -10.403 1.00 95.75 804 GLN A C 1
ATOM 6250 O O . GLN A 1 804 ? 4.184 -26.372 -9.230 1.00 95.75 804 GLN A O 1
ATOM 6255 N N . LEU A 1 805 ? 3.322 -25.297 -11.027 1.00 96.69 805 LEU A N 1
ATOM 6256 C CA . LEU A 1 805 ? 2.070 -24.879 -10.410 1.00 96.69 805 LEU A CA 1
ATOM 6257 C C . LEU A 1 805 ? 1.004 -25.969 -10.545 1.00 96.69 805 LEU A C 1
ATOM 6259 O O . LEU A 1 805 ? 1.031 -26.763 -11.483 1.00 96.69 805 LEU A O 1
ATOM 6263 N N . GLU A 1 806 ? 0.082 -26.000 -9.595 1.00 97.25 806 GLU A N 1
ATOM 6264 C CA . GLU A 1 806 ? -1.087 -26.871 -9.570 1.00 97.25 806 GLU A CA 1
ATOM 6265 C C . GLU A 1 806 ? -2.246 -26.191 -8.821 1.00 97.25 806 GLU A C 1
ATOM 6267 O O . GLU A 1 806 ? -2.036 -25.282 -8.018 1.00 97.25 806 GLU A O 1
ATOM 6272 N N . GLY A 1 807 ? -3.488 -26.580 -9.105 1.00 97.19 807 GLY A N 1
ATOM 6273 C CA . GLY A 1 807 ? -4.679 -25.969 -8.511 1.00 97.19 807 GLY A CA 1
ATOM 6274 C C . GLY A 1 807 ? -5.832 -25.851 -9.500 1.00 97.19 807 GLY A C 1
ATOM 6275 O O . GLY A 1 807 ? -5.823 -26.455 -10.575 1.00 97.19 807 GLY A O 1
ATOM 6276 N N . LEU A 1 808 ? -6.822 -25.022 -9.161 1.00 98.19 808 LEU A N 1
ATOM 6277 C CA . LEU A 1 808 ? -7.937 -24.709 -10.062 1.00 98.19 808 LEU A CA 1
ATOM 6278 C C . LEU A 1 808 ? -7.493 -24.006 -11.358 1.00 98.19 808 LEU A C 1
ATOM 6280 O O . LEU A 1 808 ? -8.215 -24.065 -12.351 1.00 98.19 808 LEU A O 1
ATOM 6284 N N . LEU A 1 809 ? -6.320 -23.363 -11.372 1.00 97.94 809 LEU A N 1
ATOM 6285 C CA . LEU A 1 809 ? -5.771 -22.679 -12.550 1.00 97.94 809 LEU A CA 1
ATOM 6286 C C . LEU A 1 809 ? -4.895 -23.558 -13.458 1.00 97.94 809 LEU A C 1
ATOM 6288 O O . LEU A 1 809 ? -4.242 -23.025 -14.358 1.00 97.94 809 LEU A O 1
ATOM 6292 N N . GLY A 1 810 ? -4.918 -24.879 -13.266 1.00 96.69 810 GLY A N 1
ATOM 6293 C CA . GLY A 1 810 ? -4.212 -25.837 -14.115 1.00 96.69 810 GLY A CA 1
ATOM 6294 C C . GLY A 1 810 ? -2.764 -26.079 -13.692 1.00 96.69 810 GLY A C 1
ATOM 6295 O O . GLY A 1 810 ? -2.370 -25.760 -12.569 1.00 96.69 810 GLY A O 1
ATOM 6296 N N . ASN A 1 811 ? -1.978 -26.685 -14.586 1.00 95.31 811 ASN A N 1
ATOM 6297 C CA . ASN A 1 811 ? -0.609 -27.137 -14.290 1.00 95.31 811 ASN A CA 1
ATOM 6298 C C . ASN A 1 811 ? 0.496 -26.214 -14.868 1.00 95.31 811 ASN A C 1
ATOM 6300 O O . ASN A 1 811 ? 1.690 -26.419 -14.618 1.00 95.31 811 ASN A O 1
ATOM 6304 N N . TYR A 1 812 ? 0.087 -25.199 -15.640 1.00 96.19 812 TYR A N 1
ATOM 6305 C CA . TYR A 1 812 ? 0.936 -24.184 -16.264 1.00 96.19 812 TYR A CA 1
ATOM 6306 C C . TYR A 1 812 ? 2.092 -24.763 -17.096 1.00 96.19 812 TYR A C 1
ATOM 6308 O O . TYR A 1 812 ? 3.253 -24.376 -16.933 1.00 96.19 812 TYR A O 1
ATOM 6316 N N . ASN A 1 813 ? 1.816 -25.724 -17.974 1.00 95.12 813 ASN A N 1
ATOM 6317 C CA . ASN A 1 813 ? 2.829 -26.351 -18.826 1.00 95.12 813 ASN A CA 1
ATOM 6318 C C . ASN A 1 813 ? 2.797 -25.842 -20.285 1.00 95.12 813 ASN A C 1
ATOM 6320 O O . ASN A 1 813 ? 3.770 -26.029 -21.027 1.00 95.12 813 ASN A O 1
ATOM 6324 N N . GLY A 1 814 ? 1.748 -25.109 -20.664 1.00 93.69 814 GLY A N 1
ATOM 6325 C CA . GLY A 1 814 ? 1.497 -24.574 -22.000 1.00 93.69 814 GLY A CA 1
ATOM 6326 C C . GLY A 1 814 ? 0.506 -25.380 -22.849 1.00 93.69 814 GLY A C 1
ATOM 6327 O O . GLY A 1 814 ? 0.324 -25.024 -24.017 1.00 93.69 814 GLY A O 1
ATOM 6328 N N . ASP A 1 815 ? -0.110 -26.442 -22.319 1.00 96.31 815 ASP A N 1
ATOM 6329 C CA . ASP A 1 815 ? -1.130 -27.253 -22.993 1.00 96.31 815 ASP A CA 1
ATOM 6330 C C . ASP A 1 815 ? -2.487 -27.182 -22.260 1.00 96.31 815 ASP A C 1
ATOM 6332 O O . ASP A 1 815 ? -2.724 -27.910 -21.300 1.00 96.31 815 ASP A O 1
ATOM 6336 N N . PRO A 1 816 ? -3.467 -26.409 -22.765 1.00 96.31 816 PRO A N 1
ATOM 6337 C CA . PRO A 1 816 ? -4.775 -26.285 -22.116 1.00 96.31 816 PRO A CA 1
ATOM 6338 C C . PRO A 1 816 ? -5.599 -27.585 -22.079 1.00 96.31 816 PRO A C 1
ATOM 6340 O O . PRO A 1 816 ? -6.710 -27.615 -21.540 1.00 96.31 816 PRO A O 1
ATOM 6343 N N . LYS A 1 817 ? -5.138 -28.666 -22.724 1.00 96.25 817 LYS A N 1
ATOM 6344 C CA . LYS A 1 817 ? -5.867 -29.940 -22.771 1.00 96.25 817 LYS A CA 1
ATOM 6345 C C . LYS A 1 817 ? -5.660 -30.807 -21.538 1.00 96.25 817 LYS A C 1
ATOM 6347 O O . LYS A 1 817 ? -6.498 -31.683 -21.315 1.00 96.25 817 LYS A O 1
ATOM 6352 N N . ASP A 1 818 ? -4.592 -30.590 -20.776 1.00 95.56 818 ASP A N 1
ATOM 6353 C CA . ASP A 1 818 ? -4.256 -31.387 -19.592 1.00 95.56 818 ASP A CA 1
ATOM 6354 C C . ASP A 1 818 ? -4.370 -30.609 -18.267 1.00 95.56 818 ASP A C 1
ATOM 6356 O O . ASP A 1 818 ? -4.036 -31.136 -17.203 1.00 95.56 818 ASP A O 1
ATOM 6360 N N . ASP A 1 819 ? -4.943 -29.404 -18.321 1.00 96.75 819 ASP A N 1
ATOM 6361 C CA . ASP A 1 819 ? -5.162 -28.531 -17.165 1.00 96.75 819 ASP A CA 1
ATOM 6362 C C . ASP A 1 819 ? -6.046 -29.147 -16.073 1.00 96.75 819 ASP A C 1
ATOM 6364 O O . ASP A 1 819 ? -5.872 -28.856 -14.891 1.00 96.75 819 ASP A O 1
ATOM 6368 N N . PHE A 1 820 ? -6.995 -30.016 -16.434 1.00 97.69 820 PHE A N 1
ATOM 6369 C CA . PHE A 1 820 ? -7.908 -30.637 -15.470 1.00 97.69 820 PHE A CA 1
ATOM 6370 C C . PHE A 1 820 ? -7.295 -31.877 -14.812 1.00 97.69 820 PHE A C 1
ATOM 6372 O O . PHE A 1 820 ? -7.840 -32.984 -14.860 1.00 97.69 820 PHE A O 1
ATOM 6379 N N . LEU A 1 821 ? -6.142 -31.680 -14.174 1.00 96.12 821 LEU A N 1
ATOM 6380 C CA . LEU A 1 821 ? -5.493 -32.660 -13.316 1.00 96.12 821 LEU A CA 1
ATOM 6381 C C . LEU A 1 821 ? -5.979 -32.476 -11.875 1.00 96.12 821 LEU A C 1
ATOM 6383 O O . LEU A 1 821 ? -5.717 -31.464 -11.231 1.00 96.12 821 LEU A O 1
ATOM 6387 N N . SER A 1 822 ? -6.729 -33.450 -11.367 1.00 95.00 822 SER A N 1
ATOM 6388 C CA . SER A 1 822 ? -7.184 -33.444 -9.974 1.00 95.00 822 SER A CA 1
ATOM 6389 C C . SER A 1 822 ? -6.013 -33.542 -8.997 1.00 95.00 822 SER A C 1
ATOM 6391 O O . SER A 1 822 ? -4.954 -34.083 -9.324 1.00 95.00 822 SER A O 1
ATOM 6393 N N . ARG A 1 823 ? -6.248 -33.140 -7.747 1.00 93.06 823 ARG A N 1
ATOM 6394 C CA . ARG A 1 823 ? -5.253 -33.194 -6.667 1.00 93.06 823 ARG A CA 1
ATOM 6395 C C . ARG A 1 823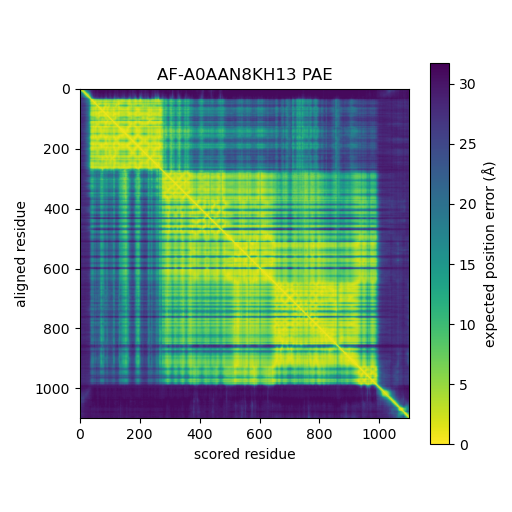 ? -4.686 -34.596 -6.397 1.00 93.06 823 ARG A C 1
ATOM 6397 O O . ARG A 1 823 ? -3.567 -34.736 -5.919 1.00 93.06 823 ARG A O 1
ATOM 6404 N N . ASN A 1 824 ? -5.438 -35.646 -6.731 1.00 91.62 824 ASN A N 1
ATOM 6405 C CA . ASN A 1 824 ? -4.998 -37.042 -6.606 1.00 91.62 824 ASN A CA 1
ATOM 6406 C C . ASN A 1 824 ? -4.279 -37.569 -7.867 1.00 91.62 824 ASN A C 1
ATOM 6408 O O . ASN A 1 824 ? -4.036 -38.770 -7.976 1.00 91.62 824 ASN A O 1
ATOM 6412 N N . GLY A 1 825 ? -3.986 -36.707 -8.846 1.00 92.00 825 GLY A N 1
ATOM 6413 C CA . GLY A 1 825 ? -3.309 -37.061 -10.097 1.00 92.00 825 GLY A CA 1
ATOM 6414 C C . GLY A 1 825 ? -4.206 -37.710 -11.158 1.00 92.00 825 GLY A C 1
ATOM 6415 O O . GLY A 1 825 ? -3.703 -38.214 -12.159 1.00 92.00 825 GLY A O 1
ATOM 6416 N N . THR A 1 826 ? -5.530 -37.723 -10.969 1.00 94.31 826 THR A N 1
ATOM 6417 C CA . THR A 1 826 ? -6.478 -38.208 -11.991 1.00 94.31 826 THR A CA 1
ATOM 6418 C C . THR A 1 826 ? -6.794 -37.086 -12.977 1.00 94.31 826 THR A C 1
ATOM 6420 O O . THR A 1 826 ? -7.170 -35.999 -12.545 1.00 94.31 826 THR A O 1
ATOM 6423 N N . SER A 1 827 ? -6.660 -37.339 -14.279 1.00 94.62 827 SER A N 1
ATOM 6424 C CA . SER A 1 827 ? -6.972 -36.363 -15.331 1.00 94.62 827 SER A CA 1
ATOM 6425 C C . SER A 1 827 ? -8.431 -36.477 -15.781 1.00 94.62 827 SER A C 1
ATOM 6427 O O . SER A 1 827 ? -8.935 -37.580 -16.011 1.00 94.62 827 SER A O 1
ATOM 6429 N N . VAL A 1 828 ? -9.098 -35.333 -15.916 1.00 96.69 828 VAL A N 1
ATOM 6430 C CA . VAL A 1 828 ? -10.415 -35.185 -16.544 1.00 96.69 828 VAL A CA 1
ATOM 6431 C C . VAL A 1 828 ? -10.217 -34.602 -17.942 1.00 96.69 828 VAL A C 1
ATOM 6433 O O . VAL A 1 828 ? -9.370 -33.738 -18.150 1.00 96.69 828 VAL A O 1
ATOM 6436 N N . SER A 1 829 ? -10.988 -35.071 -18.925 1.00 95.50 829 SER A N 1
ATOM 6437 C CA . SER A 1 829 ? -10.907 -34.520 -20.281 1.00 95.50 829 SER A CA 1
ATOM 6438 C C . SER A 1 829 ? -11.272 -33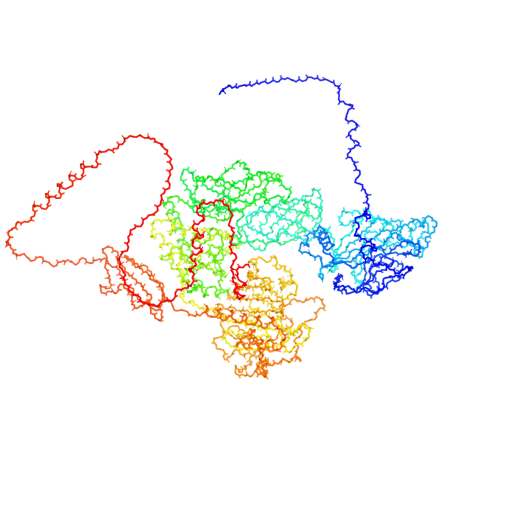.035 -20.285 1.00 95.50 829 SER A C 1
ATOM 6440 O O . SER A 1 829 ? -12.289 -32.642 -19.716 1.00 95.50 829 SER A O 1
ATOM 6442 N N . SER A 1 830 ? -10.497 -32.222 -21.001 1.00 92.75 830 SER A N 1
ATOM 6443 C CA . SER A 1 830 ? -10.808 -30.807 -21.224 1.00 92.75 830 SER A CA 1
ATOM 6444 C C . SER A 1 830 ? -12.117 -30.579 -21.995 1.00 92.75 830 SER A C 1
ATOM 6446 O O . SER A 1 830 ? -12.670 -29.484 -21.942 1.00 92.75 830 SER A O 1
ATOM 6448 N N . GLU A 1 831 ? -12.639 -31.600 -22.677 1.00 93.94 831 GLU A N 1
ATOM 6449 C CA . GLU A 1 831 ? -13.922 -31.570 -23.394 1.00 93.94 831 GLU A CA 1
ATOM 6450 C C . GLU A 1 831 ? -15.068 -32.229 -22.601 1.00 93.94 831 GLU A C 1
ATOM 6452 O O . GLU A 1 831 ? -16.159 -32.437 -23.134 1.00 93.94 831 GLU A O 1
ATOM 6457 N N . ALA A 1 832 ? -14.834 -32.602 -21.337 1.00 95.50 832 ALA A N 1
ATOM 6458 C CA . ALA A 1 832 ? -15.886 -33.112 -20.465 1.00 95.50 832 ALA A CA 1
ATOM 6459 C C . ALA A 1 832 ? -16.944 -32.031 -20.173 1.00 95.50 832 ALA A C 1
ATOM 6461 O O . ALA A 1 832 ? -16.685 -30.830 -20.262 1.00 95.50 832 ALA A O 1
ATOM 6462 N N . ASN A 1 833 ? -18.152 -32.465 -19.806 1.00 95.25 833 ASN A N 1
ATOM 6463 C CA . ASN A 1 833 ? -19.196 -31.542 -19.359 1.00 95.25 833 ASN A CA 1
ATOM 6464 C C . ASN A 1 833 ? -18.811 -30.893 -18.013 1.00 95.25 833 ASN A C 1
ATOM 6466 O O . ASN A 1 833 ? -17.974 -31.410 -17.264 1.00 95.25 833 ASN A O 1
ATOM 6470 N N . MET A 1 834 ? -19.438 -29.765 -17.683 1.00 95.06 834 MET A N 1
ATOM 6471 C CA . MET A 1 834 ? -19.086 -28.973 -16.500 1.00 95.06 834 MET A CA 1
ATOM 6472 C C . MET A 1 834 ? -19.323 -29.726 -15.193 1.00 95.06 834 MET A C 1
ATOM 6474 O O . MET A 1 834 ? -18.603 -29.500 -14.224 1.00 95.06 834 MET A O 1
ATOM 6478 N N . LYS A 1 835 ? -20.270 -30.669 -15.163 1.00 95.19 835 LYS A N 1
ATOM 6479 C CA . LYS A 1 835 ? -20.500 -31.526 -13.996 1.00 95.19 835 LYS A CA 1
ATOM 6480 C C . LYS A 1 835 ? -19.312 -32.454 -13.727 1.00 95.19 835 LYS A C 1
ATOM 6482 O O . LYS A 1 835 ? -18.880 -32.574 -12.579 1.00 95.19 835 LYS A O 1
ATOM 6487 N N . ASP A 1 836 ? -18.774 -33.087 -14.764 1.00 95.56 836 ASP A N 1
ATOM 6488 C CA . ASP A 1 836 ? -17.615 -33.977 -14.652 1.00 95.56 836 ASP A CA 1
ATOM 6489 C C . ASP A 1 836 ? -16.343 -33.196 -14.293 1.00 95.56 836 ASP A C 1
ATOM 6491 O O . ASP A 1 836 ? -15.565 -33.650 -13.454 1.00 95.56 836 ASP A O 1
ATOM 6495 N N . ILE A 1 837 ? -16.157 -31.992 -14.849 1.00 96.75 837 ILE A N 1
ATOM 6496 C CA . ILE A 1 837 ? -15.056 -31.088 -14.469 1.00 96.75 837 ILE A CA 1
ATOM 6497 C C . ILE A 1 837 ? -15.202 -30.651 -13.006 1.00 96.75 837 ILE A C 1
ATOM 6499 O O . ILE A 1 837 ? -14.242 -30.705 -12.238 1.00 96.75 837 ILE A O 1
ATOM 6503 N N . HIS A 1 838 ? -16.407 -30.267 -12.585 1.00 95.56 838 HIS A N 1
ATOM 6504 C CA . HIS A 1 838 ? -16.672 -29.815 -11.224 1.00 95.56 838 HIS A CA 1
ATOM 6505 C C . HIS A 1 838 ? -16.336 -30.894 -10.185 1.00 95.56 838 HIS A C 1
ATOM 6507 O O . HIS A 1 838 ? -15.547 -30.639 -9.277 1.00 95.56 838 HIS A O 1
ATOM 6513 N N . TYR A 1 839 ? -16.878 -32.109 -10.321 1.00 94.50 839 TYR A N 1
ATOM 6514 C CA . TYR A 1 839 ? -16.660 -33.169 -9.328 1.00 94.50 839 TYR A CA 1
ATOM 6515 C C . TYR A 1 839 ? -15.339 -33.925 -9.513 1.00 94.50 839 TYR A C 1
ATOM 6517 O O . TYR A 1 839 ? -14.726 -34.325 -8.524 1.00 94.50 839 TYR A O 1
ATOM 6525 N N . GLY A 1 840 ? -14.903 -34.142 -10.756 1.00 94.88 840 GLY A N 1
ATOM 6526 C CA . GLY A 1 840 ? -13.694 -34.904 -11.068 1.00 94.88 840 GLY A CA 1
ATOM 6527 C C . GLY A 1 840 ? -12.402 -34.107 -10.900 1.00 94.88 840 GLY A C 1
ATOM 6528 O O . GLY A 1 840 ? -11.368 -34.699 -10.601 1.00 94.88 840 GLY A O 1
ATOM 6529 N N . PHE A 1 841 ? -12.456 -32.782 -11.058 1.00 97.19 841 PHE A N 1
ATOM 6530 C CA . PHE A 1 841 ? -11.299 -31.890 -10.962 1.00 97.19 841 PHE A CA 1
ATOM 6531 C C . PHE A 1 841 ? -11.483 -30.822 -9.876 1.00 97.19 841 PHE A C 1
ATOM 6533 O O . PHE A 1 841 ? -10.738 -30.829 -8.897 1.00 97.19 841 PHE A O 1
ATOM 6540 N N . GLY A 1 842 ? -12.483 -29.944 -9.991 1.00 95.75 842 GLY A N 1
ATOM 6541 C CA . GLY A 1 842 ? -12.591 -28.752 -9.140 1.00 95.75 842 GLY A CA 1
ATOM 6542 C C . GLY A 1 842 ? -12.723 -29.063 -7.643 1.00 95.75 842 GLY A C 1
ATOM 6543 O O . GLY A 1 842 ? -11.939 -28.584 -6.826 1.00 95.75 842 GLY A O 1
ATOM 6544 N N . MET A 1 843 ? -13.642 -29.961 -7.279 1.00 95.06 843 MET A N 1
ATOM 6545 C CA . MET A 1 843 ? -13.869 -30.371 -5.886 1.00 95.06 843 MET A CA 1
ATOM 6546 C C . MET A 1 843 ? -12.668 -31.084 -5.250 1.00 95.06 843 MET A C 1
ATOM 6548 O O . MET A 1 843 ? -12.562 -31.128 -4.024 1.00 95.06 843 MET A O 1
ATOM 6552 N N . SER A 1 844 ? -11.738 -31.619 -6.051 1.00 95.75 844 SER A N 1
ATOM 6553 C CA . SER A 1 844 ? -10.518 -32.249 -5.527 1.00 95.75 844 SER A CA 1
ATOM 6554 C C . SER A 1 844 ? -9.537 -31.243 -4.907 1.00 95.75 844 SER A C 1
ATOM 6556 O O . SER A 1 844 ? -8.691 -31.632 -4.102 1.00 95.75 844 SER A O 1
ATOM 6558 N N . TRP A 1 845 ? -9.682 -29.954 -5.233 1.00 96.38 845 TRP A N 1
ATOM 6559 C CA . TRP A 1 845 ? -8.832 -28.859 -4.758 1.00 96.38 845 TRP A CA 1
ATOM 6560 C C . TRP A 1 845 ? -9.339 -28.179 -3.480 1.00 96.38 845 TRP A C 1
ATOM 6562 O O . TRP A 1 845 ? -8.833 -27.123 -3.103 1.00 96.38 845 TRP A O 1
ATOM 6572 N N . ALA A 1 846 ? -10.310 -28.781 -2.785 1.00 95.56 846 ALA A N 1
ATOM 6573 C CA . ALA A 1 846 ? -10.754 -28.309 -1.477 1.00 95.56 846 ALA A CA 1
ATOM 6574 C C . ALA A 1 846 ? -9.591 -28.279 -0.462 1.00 95.56 846 ALA A C 1
ATOM 6576 O O . ALA A 1 846 ? -8.764 -29.200 -0.399 1.00 95.56 846 ALA A O 1
ATOM 6577 N N . VAL A 1 847 ? -9.530 -27.217 0.340 1.00 93.94 847 VAL A N 1
ATOM 6578 C CA . VAL A 1 847 ? -8.492 -26.983 1.352 1.00 93.94 847 VAL A CA 1
ATOM 6579 C C . VAL A 1 847 ? -8.836 -27.745 2.639 1.00 93.94 847 VAL A C 1
ATOM 6581 O O . VAL A 1 847 ? -9.904 -27.530 3.215 1.00 93.94 847 VAL A O 1
ATOM 6584 N N . PRO A 1 848 ? -7.955 -28.634 3.135 1.00 89.56 848 PRO A N 1
ATOM 6585 C CA . PRO A 1 848 ? -8.096 -29.212 4.467 1.00 89.56 848 PRO A CA 1
ATOM 6586 C C . PRO A 1 848 ? -7.948 -28.138 5.550 1.00 89.56 848 PRO A C 1
ATOM 6588 O O . PRO A 1 848 ? -7.077 -27.282 5.448 1.00 89.56 848 PRO A O 1
ATOM 6591 N N . GLU A 1 849 ? -8.717 -28.231 6.637 1.00 84.12 849 GLU A N 1
ATOM 6592 C CA . GLU A 1 849 ? -8.753 -27.210 7.702 1.00 84.12 849 GLU A CA 1
ATOM 6593 C C . GLU A 1 849 ? -7.364 -26.831 8.252 1.00 84.12 849 GLU A C 1
ATOM 6595 O O . GLU A 1 849 ? -7.071 -25.655 8.445 1.00 84.12 849 GLU A O 1
ATOM 6600 N N . LYS A 1 850 ? -6.480 -27.820 8.431 1.00 86.50 850 LYS A N 1
ATOM 6601 C CA . LYS A 1 850 ? -5.098 -27.639 8.912 1.00 86.50 850 LYS A CA 1
ATOM 6602 C C . LYS A 1 850 ? -4.170 -26.882 7.950 1.00 86.50 850 LYS A C 1
ATOM 6604 O O . LYS A 1 850 ? -3.127 -26.406 8.381 1.00 86.50 850 LYS A O 1
ATOM 6609 N N . ASP A 1 851 ? -4.526 -26.829 6.669 1.00 90.25 851 ASP A N 1
ATOM 6610 C CA . ASP A 1 851 ? -3.726 -26.228 5.598 1.00 90.25 851 ASP A CA 1
ATOM 6611 C C . ASP A 1 851 ? -4.315 -24.864 5.164 1.00 90.25 851 ASP A C 1
ATOM 6613 O O . ASP A 1 851 ? -3.815 -24.237 4.229 1.00 90.25 851 ASP A O 1
ATOM 6617 N N . SER A 1 852 ? -5.391 -24.406 5.818 1.00 91.94 852 SER A N 1
ATOM 6618 C CA . SER A 1 852 ? -6.056 -23.134 5.526 1.00 91.94 852 SER A CA 1
ATOM 6619 C C . SER A 1 852 ? -5.194 -21.939 5.918 1.00 91.94 852 SER A C 1
ATOM 6621 O O . SER A 1 852 ? -4.749 -21.826 7.062 1.00 91.94 852 SER A O 1
ATOM 6623 N N . LEU A 1 853 ? -5.047 -20.991 4.992 1.00 93.88 853 LEU A N 1
ATOM 6624 C CA . LEU A 1 853 ? -4.432 -19.690 5.255 1.00 93.88 853 LEU A CA 1
ATOM 6625 C C . LEU A 1 853 ? -5.404 -18.686 5.887 1.00 93.88 853 LEU A C 1
ATOM 6627 O O . LEU A 1 853 ? -4.966 -17.680 6.436 1.00 93.88 853 LEU A O 1
ATOM 6631 N N . PHE A 1 854 ? -6.710 -18.942 5.844 1.00 92.19 854 PHE A N 1
ATOM 6632 C CA . PHE A 1 854 ? -7.685 -18.015 6.402 1.00 92.19 854 PHE A CA 1
ATOM 6633 C C . PHE A 1 854 ? -7.694 -18.004 7.931 1.00 92.19 854 PHE A C 1
ATOM 6635 O O . PHE A 1 854 ? -7.610 -19.045 8.592 1.00 92.19 854 PHE A O 1
ATOM 6642 N N . THR A 1 855 ? -7.871 -16.810 8.483 1.00 87.94 855 THR A N 1
ATOM 6643 C CA . THR A 1 855 ? -7.988 -16.559 9.916 1.00 87.94 855 THR A CA 1
ATOM 6644 C C . THR A 1 855 ? -9.329 -17.091 10.430 1.00 87.94 855 THR A C 1
ATOM 6646 O O . THR A 1 855 ? -10.365 -16.963 9.774 1.00 87.94 855 THR A O 1
ATOM 6649 N N . ARG A 1 856 ? -9.317 -17.738 11.600 1.00 77.62 856 ARG A N 1
ATOM 6650 C CA . ARG A 1 856 ? -10.519 -18.256 12.269 1.00 77.62 856 ARG A CA 1
ATOM 6651 C C . ARG A 1 856 ? -10.815 -17.381 13.482 1.00 77.62 856 ARG A C 1
ATOM 6653 O O . ARG A 1 856 ? -9.938 -17.198 14.320 1.00 77.62 856 ARG A O 1
ATOM 6660 N N . GLU A 1 857 ? -12.028 -16.848 13.575 1.00 56.81 857 GLU A N 1
ATOM 6661 C CA . GLU A 1 857 ? -12.497 -16.158 14.781 1.00 56.81 857 GLU A CA 1
ATOM 6662 C C . GLU A 1 857 ? -12.852 -17.191 15.866 1.00 56.81 857 GLU A C 1
ATOM 6664 O O . GLU A 1 857 ? -13.397 -18.259 15.566 1.00 56.81 857 GLU A O 1
ATOM 6669 N N . GLU A 1 858 ? -12.534 -16.902 17.133 1.00 39.97 858 GLU A N 1
ATOM 6670 C CA . GLU A 1 858 ? -12.848 -17.802 18.249 1.00 39.97 858 GLU A CA 1
ATOM 6671 C C . GLU A 1 858 ? -14.360 -18.086 18.314 1.00 39.97 858 GLU A C 1
ATOM 6673 O O . GLU A 1 858 ? -15.178 -17.185 18.480 1.00 39.97 858 GLU A O 1
ATOM 6678 N N . GLY A 1 859 ? -14.741 -19.363 18.195 1.00 37.06 859 GLY A N 1
ATOM 6679 C CA . GLY A 1 859 ? -16.136 -19.811 18.289 1.00 37.06 859 GLY A CA 1
ATOM 6680 C C . GLY A 1 859 ? -16.899 -19.921 16.962 1.00 37.06 859 GLY A C 1
ATOM 6681 O O . GLY A 1 859 ? -18.031 -20.406 16.974 1.00 37.06 859 GLY A O 1
ATOM 6682 N N . LEU A 1 860 ? -16.298 -19.551 15.826 1.00 43.88 860 LEU A N 1
ATOM 6683 C CA . LEU A 1 860 ? -16.864 -19.767 14.489 1.00 43.88 860 LEU A CA 1
ATOM 6684 C C . LEU A 1 860 ? -16.256 -21.021 13.840 1.00 43.88 860 LEU A C 1
ATOM 6686 O O . LEU A 1 860 ? -15.040 -21.157 13.716 1.00 43.88 860 LEU A O 1
ATOM 6690 N N . SER A 1 861 ? -17.107 -21.966 13.429 1.00 41.97 861 SER A N 1
ATOM 6691 C CA . SER A 1 861 ? -16.682 -23.163 12.691 1.00 41.97 861 SER A CA 1
ATOM 6692 C C . SER A 1 861 ? -16.216 -22.803 11.278 1.00 41.97 861 SER A C 1
ATOM 6694 O O . SER A 1 861 ? -16.777 -21.895 10.667 1.00 41.97 861 SER A O 1
ATOM 6696 N N . SER A 1 862 ? -15.254 -23.557 10.730 1.00 53.19 862 SER A N 1
ATOM 6697 C CA . SER A 1 862 ? -14.838 -23.464 9.321 1.00 53.19 862 SER A CA 1
ATOM 6698 C C . SER A 1 862 ? -16.046 -23.396 8.378 1.00 53.19 862 SER A C 1
ATOM 6700 O O . SER A 1 862 ? -17.034 -24.099 8.622 1.00 53.19 862 SER A O 1
ATOM 6702 N N . VAL A 1 863 ? -15.943 -22.668 7.257 1.00 57.41 863 VAL A N 1
ATOM 6703 C CA . VAL A 1 863 ? -16.839 -22.896 6.110 1.00 57.41 863 VAL A CA 1
ATOM 6704 C C . VAL A 1 863 ? -16.496 -24.279 5.557 1.00 57.41 863 VAL A C 1
ATOM 6706 O O . VAL A 1 863 ? -15.657 -24.432 4.673 1.00 57.41 863 VAL A O 1
ATOM 6709 N N . ALA A 1 864 ? -17.069 -25.316 6.168 1.00 58.66 864 ALA A N 1
ATOM 6710 C CA . ALA A 1 864 ? -16.861 -26.686 5.743 1.00 58.66 864 ALA A CA 1
ATOM 6711 C C . ALA A 1 864 ? -17.344 -26.807 4.297 1.00 58.66 864 ALA A C 1
ATOM 6713 O O . ALA A 1 864 ? -18.416 -26.298 3.961 1.00 58.66 864 ALA A O 1
ATOM 6714 N N . SER A 1 865 ? -16.560 -27.480 3.451 1.00 61.88 865 SER A N 1
ATOM 6715 C CA . SER A 1 865 ? -16.978 -27.755 2.079 1.00 61.88 865 SER A CA 1
ATOM 6716 C C . SER A 1 865 ? -18.360 -28.412 2.097 1.00 61.88 865 SER A C 1
ATOM 6718 O O . SER A 1 865 ? -18.540 -29.502 2.653 1.00 61.88 865 SER A O 1
ATOM 6720 N N . ASN A 1 866 ? -19.358 -27.731 1.530 1.00 73.94 866 ASN A N 1
ATOM 6721 C CA . ASN A 1 866 ? -20.718 -28.246 1.510 1.00 73.94 866 ASN A CA 1
ATOM 6722 C C . ASN A 1 866 ? -20.882 -29.176 0.309 1.00 73.94 866 ASN A C 1
ATOM 6724 O O . ASN A 1 866 ? -21.384 -28.784 -0.740 1.00 73.94 866 ASN A O 1
ATOM 6728 N N . SER A 1 867 ? -20.494 -30.437 0.490 1.00 70.94 867 SER A N 1
ATOM 6729 C CA . SER A 1 867 ? -20.649 -31.487 -0.529 1.00 70.94 867 SER A CA 1
ATOM 6730 C C . SER A 1 867 ? -22.103 -31.746 -0.959 1.00 70.94 867 SER A C 1
ATOM 6732 O O . SER A 1 867 ? -22.322 -32.421 -1.961 1.00 70.94 867 SER A O 1
ATOM 6734 N N . SER A 1 868 ? -23.096 -31.222 -0.226 1.00 81.06 868 SER A N 1
ATOM 6735 C CA . SER A 1 868 ? -24.520 -31.333 -0.578 1.00 81.06 868 SER A CA 1
ATOM 6736 C C . SER A 1 868 ? -25.013 -30.208 -1.496 1.00 81.06 868 SER A C 1
ATOM 6738 O O . SER A 1 868 ? -26.127 -30.297 -2.012 1.00 81.06 868 SER A O 1
ATOM 6740 N N . PHE A 1 869 ? -24.223 -29.150 -1.699 1.00 89.12 869 PHE A N 1
ATOM 6741 C CA . PHE A 1 869 ? -24.546 -28.096 -2.657 1.00 89.12 869 PHE A CA 1
ATOM 6742 C C . PHE A 1 869 ? -24.373 -28.612 -4.093 1.00 89.12 869 PHE A C 1
ATOM 6744 O O . PHE A 1 869 ? -23.367 -29.239 -4.426 1.00 89.12 869 PHE A O 1
ATOM 6751 N N . VAL A 1 870 ? -25.364 -28.344 -4.944 1.00 91.25 870 VAL A N 1
ATOM 6752 C CA . VAL A 1 870 ? -25.339 -28.688 -6.370 1.00 91.25 870 VAL A CA 1
ATOM 6753 C C . VAL A 1 870 ? -25.663 -27.420 -7.159 1.00 91.25 870 VAL A C 1
ATOM 6755 O O . VAL A 1 870 ? -26.796 -26.935 -7.046 1.00 91.25 870 VAL A O 1
ATOM 6758 N N . PRO A 1 871 ? -24.707 -26.873 -7.928 1.00 92.44 871 PRO A N 1
ATOM 6759 C CA . PRO A 1 871 ? -24.964 -25.709 -8.763 1.00 92.44 871 PRO A CA 1
ATOM 6760 C C . PRO A 1 871 ? -25.778 -26.085 -10.001 1.00 92.44 871 PRO A C 1
ATOM 6762 O O . PRO A 1 871 ? -25.827 -27.253 -10.403 1.00 92.44 871 PRO A O 1
ATOM 6765 N N . ASP A 1 872 ? -26.396 -25.091 -10.633 1.00 91.06 872 ASP A N 1
ATOM 6766 C CA . ASP A 1 872 ? -26.918 -25.284 -11.983 1.00 91.06 872 ASP A CA 1
ATOM 6767 C C . ASP A 1 872 ? -25.758 -25.085 -12.975 1.00 91.06 872 ASP A C 1
ATOM 6769 O O . ASP A 1 872 ? -25.155 -24.026 -13.028 1.00 91.06 872 ASP A O 1
ATOM 6773 N N . PHE A 1 873 ? -25.402 -26.106 -13.759 1.00 91.88 873 PHE A N 1
ATOM 6774 C CA . PHE A 1 873 ? -24.208 -26.047 -14.614 1.00 91.88 873 PHE A CA 1
ATOM 6775 C C . PHE A 1 873 ? -24.456 -25.251 -15.906 1.00 91.88 873 PHE A C 1
ATOM 6777 O O . PHE A 1 873 ? -25.428 -25.519 -16.613 1.00 91.88 873 PHE A O 1
ATOM 6784 N N . ILE A 1 874 ? -23.544 -24.340 -16.273 1.00 89.31 874 ILE A N 1
ATOM 6785 C CA . ILE A 1 874 ? -23.661 -23.425 -17.435 1.00 89.31 874 ILE A CA 1
ATOM 6786 C C . ILE A 1 874 ? -23.899 -24.098 -18.804 1.00 89.31 874 ILE A C 1
ATOM 6788 O O . ILE A 1 874 ? -24.392 -23.468 -19.745 1.00 89.31 874 ILE A O 1
ATOM 6792 N N . ASP A 1 875 ? -23.543 -25.372 -18.954 1.00 89.06 875 ASP A N 1
ATOM 6793 C CA . ASP A 1 875 ? -23.764 -26.176 -20.161 1.00 89.06 875 ASP A CA 1
ATOM 6794 C C . ASP A 1 875 ? -25.107 -26.929 -20.165 1.00 89.06 875 ASP A C 1
ATOM 6796 O O . ASP A 1 875 ? -25.527 -27.428 -21.208 1.00 89.06 875 ASP A O 1
ATOM 6800 N N . SER A 1 876 ? -25.793 -26.982 -19.022 1.00 85.19 876 SER A N 1
ATOM 6801 C CA . SER A 1 876 ? -27.044 -27.721 -18.816 1.00 85.19 876 SER A CA 1
ATOM 6802 C C . SER A 1 876 ? -28.304 -26.846 -18.808 1.00 85.19 876 SER A C 1
ATOM 6804 O O . SER A 1 876 ? -29.418 -27.373 -18.834 1.00 85.19 876 SER A O 1
ATOM 6806 N N . ILE A 1 877 ? -28.147 -25.519 -18.791 1.00 79.88 877 ILE A N 1
ATOM 6807 C CA . ILE A 1 877 ? -29.244 -24.554 -18.641 1.00 79.88 877 ILE A CA 1
ATOM 6808 C C . ILE A 1 877 ? -29.498 -23.838 -19.968 1.00 79.88 877 ILE A C 1
ATOM 6810 O O . ILE A 1 877 ? -28.571 -23.385 -20.640 1.00 79.88 877 ILE A O 1
ATOM 6814 N N . ASN A 1 878 ? -30.774 -23.668 -20.312 1.00 80.75 878 ASN A N 1
ATOM 6815 C CA . ASN A 1 878 ? -31.181 -22.744 -21.367 1.00 80.75 878 ASN A CA 1
ATOM 6816 C C . ASN A 1 878 ? -31.306 -21.340 -20.775 1.00 80.75 878 ASN A C 1
ATOM 6818 O O . ASN A 1 878 ? -32.293 -21.046 -20.104 1.00 80.75 878 ASN A O 1
ATOM 6822 N N . LEU A 1 879 ? -30.304 -20.499 -21.026 1.00 80.94 879 LEU A N 1
ATOM 6823 C CA . LEU A 1 879 ? -30.258 -19.128 -20.520 1.00 80.94 879 LEU A CA 1
ATOM 6824 C C . LEU A 1 879 ? -31.449 -18.306 -21.017 1.00 80.94 879 LEU A C 1
ATOM 6826 O O . LEU A 1 879 ? -31.746 -18.272 -22.217 1.00 80.94 879 LEU A O 1
ATOM 6830 N N . THR A 1 880 ? -32.106 -17.611 -20.093 1.00 75.00 880 THR A N 1
ATOM 6831 C CA . THR A 1 880 ? -33.214 -16.718 -20.435 1.00 75.00 880 THR A CA 1
ATOM 6832 C C . THR A 1 880 ? -32.668 -15.407 -21.001 1.00 75.00 880 THR A C 1
ATOM 6834 O O . THR A 1 880 ? -32.182 -14.555 -20.263 1.00 75.00 880 THR A O 1
ATOM 6837 N N . VAL A 1 881 ? -32.757 -15.218 -22.320 1.00 78.12 881 VAL A N 1
ATOM 6838 C CA . VAL A 1 881 ? -32.327 -13.973 -22.976 1.00 78.12 881 VAL A CA 1
ATOM 6839 C C . VAL A 1 881 ? -33.528 -13.043 -23.145 1.00 78.12 881 VAL A C 1
ATOM 6841 O O . VAL A 1 881 ? -34.378 -13.256 -24.010 1.00 78.12 881 VAL A O 1
ATOM 6844 N N . SER A 1 882 ? -33.605 -12.013 -22.304 1.00 82.94 882 SER A N 1
ATOM 6845 C CA . SER A 1 882 ? -34.566 -10.911 -22.438 1.00 82.94 882 SER A CA 1
ATOM 6846 C C . SER A 1 882 ? -33.924 -9.697 -23.127 1.00 82.94 882 SER A C 1
ATOM 6848 O O . SER A 1 882 ? -32.702 -9.631 -23.259 1.00 82.94 882 SER A O 1
ATOM 6850 N N . ASN A 1 883 ? -34.722 -8.704 -23.539 1.00 84.62 883 ASN A N 1
ATOM 6851 C CA . ASN A 1 883 ? -34.172 -7.446 -24.069 1.00 84.62 883 ASN A CA 1
ATOM 6852 C C . ASN A 1 883 ? -33.269 -6.736 -23.043 1.00 84.62 883 ASN A C 1
ATOM 6854 O O . ASN A 1 883 ? -32.230 -6.206 -23.418 1.00 84.62 883 ASN A O 1
ATOM 6858 N N . GLU A 1 884 ? -33.629 -6.788 -21.758 1.00 83.94 884 GLU A N 1
ATOM 6859 C CA . GLU A 1 884 ? -32.837 -6.235 -20.650 1.00 83.94 884 GLU A CA 1
ATOM 6860 C C . GLU A 1 884 ? -31.499 -6.977 -20.492 1.00 83.94 884 GLU A C 1
ATOM 6862 O O . GLU A 1 884 ? -30.446 -6.368 -20.322 1.00 83.94 884 GLU A O 1
ATOM 6867 N N . THR A 1 885 ? -31.509 -8.303 -20.654 1.00 86.75 885 THR A N 1
ATOM 6868 C CA . THR A 1 885 ? -30.293 -9.129 -20.652 1.00 86.75 885 THR A CA 1
ATOM 6869 C C . THR A 1 885 ? -29.336 -8.729 -21.778 1.00 86.75 885 THR A C 1
ATOM 6871 O O . THR A 1 885 ? -28.133 -8.625 -21.548 1.00 86.75 885 THR A O 1
ATOM 6874 N N . ILE A 1 886 ? -29.856 -8.477 -22.985 1.00 88.12 886 ILE A N 1
ATOM 6875 C CA . ILE A 1 886 ? -29.052 -8.043 -24.141 1.00 88.12 886 ILE A CA 1
ATOM 6876 C C . ILE A 1 886 ? -28.463 -6.649 -23.898 1.00 88.12 886 ILE A C 1
ATOM 6878 O O . ILE A 1 886 ? -27.306 -6.416 -24.237 1.00 88.12 886 ILE A O 1
ATOM 6882 N N . GLU A 1 887 ? -29.224 -5.741 -23.290 1.00 90.50 887 GLU A N 1
ATOM 6883 C CA . GLU A 1 887 ? -28.760 -4.389 -22.964 1.00 90.50 887 GLU A CA 1
ATOM 6884 C C . GLU A 1 887 ? -27.587 -4.410 -21.970 1.00 90.50 887 GLU A C 1
ATOM 6886 O O . GLU A 1 887 ? -26.574 -3.744 -22.182 1.00 90.50 887 GLU A O 1
ATOM 6891 N N . ILE A 1 888 ? -27.677 -5.237 -20.925 1.00 91.31 888 ILE A N 1
ATOM 6892 C CA . ILE A 1 888 ? -26.636 -5.355 -19.894 1.00 91.31 888 ILE A CA 1
ATOM 6893 C C . ILE A 1 888 ? -25.426 -6.138 -20.428 1.00 91.31 888 ILE A C 1
ATOM 6895 O O . ILE A 1 888 ? -24.280 -5.667 -20.412 1.00 91.31 888 ILE A O 1
ATOM 6899 N N . CYS A 1 889 ? -25.664 -7.353 -20.918 1.00 92.31 889 CYS A N 1
ATOM 6900 C CA . CYS A 1 889 ? -24.608 -8.321 -21.193 1.00 92.31 889 CYS A CA 1
ATOM 6901 C C . CYS A 1 889 ? -24.113 -8.302 -22.638 1.00 92.31 889 CYS A C 1
ATOM 6903 O O . CYS A 1 889 ? -22.939 -8.589 -22.878 1.00 92.31 889 CYS A O 1
ATOM 6905 N N . GLY A 1 890 ? -24.930 -7.874 -23.599 1.00 90.62 890 GLY A N 1
ATOM 6906 C CA . GLY A 1 890 ? -24.616 -8.017 -25.019 1.00 90.62 890 GLY A CA 1
ATOM 6907 C C . GLY A 1 890 ? -24.474 -9.492 -25.400 1.00 90.62 890 GLY A C 1
ATOM 6908 O O . GLY A 1 890 ? -25.355 -10.301 -25.124 1.00 90.62 890 GLY A O 1
ATOM 6909 N N . ASP A 1 891 ? -23.349 -9.844 -26.014 1.00 88.94 891 ASP A N 1
ATOM 6910 C CA . ASP A 1 891 ? -22.980 -11.205 -26.416 1.00 88.94 891 ASP A CA 1
ATOM 6911 C C . ASP A 1 891 ? -22.160 -11.965 -25.353 1.00 88.94 891 ASP A C 1
ATOM 6913 O O . ASP A 1 891 ? -21.808 -13.133 -25.550 1.00 88.94 891 ASP A O 1
ATOM 6917 N N . ASN A 1 892 ? -21.875 -11.344 -24.202 1.00 91.06 892 ASN A N 1
ATOM 6918 C CA . ASN A 1 892 ? -21.116 -11.984 -23.135 1.00 91.06 892 ASN A CA 1
ATOM 6919 C C . ASN A 1 892 ? -21.961 -13.069 -22.432 1.00 91.06 892 ASN A C 1
ATOM 6921 O O . ASN A 1 892 ? -22.868 -12.789 -21.638 1.00 91.06 892 ASN A O 1
ATOM 6925 N N . ARG A 1 893 ? -21.639 -14.338 -22.719 1.00 90.31 893 ARG A N 1
ATOM 6926 C CA . ARG A 1 893 ? -22.341 -15.512 -22.174 1.00 90.31 893 ARG A CA 1
ATOM 6927 C C . ARG A 1 893 ? -22.169 -15.679 -20.659 1.00 90.31 893 ARG A C 1
ATOM 6929 O O . ARG A 1 893 ? -23.114 -16.123 -20.019 1.00 90.31 893 ARG A O 1
ATOM 6936 N N . GLN A 1 894 ? -21.007 -15.327 -20.105 1.00 93.00 894 GLN A N 1
ATOM 6937 C CA . GLN A 1 894 ? -20.727 -15.395 -18.661 1.00 93.00 894 GLN A CA 1
ATOM 6938 C C . GLN A 1 894 ? -21.623 -14.415 -17.893 1.00 93.00 894 GLN A C 1
ATOM 6940 O O . GLN A 1 894 ? -22.384 -14.817 -17.026 1.00 93.00 894 GLN A O 1
ATOM 6945 N N . CYS A 1 895 ? -21.677 -13.159 -18.338 1.00 94.75 895 CYS A N 1
ATOM 6946 C CA . CYS A 1 895 ? -22.605 -12.151 -17.819 1.00 94.75 895 CYS A CA 1
ATOM 6947 C C . CYS A 1 895 ? -24.070 -12.606 -17.905 1.00 94.75 895 CYS A C 1
ATOM 6949 O O . CYS A 1 895 ? -24.836 -12.440 -16.959 1.00 94.75 895 CYS A O 1
ATOM 6951 N N . THR A 1 896 ? -24.465 -13.194 -19.040 1.00 93.56 896 THR A N 1
ATOM 6952 C CA . THR A 1 896 ? -25.838 -13.684 -19.243 1.00 93.56 896 THR A CA 1
ATOM 6953 C C . THR A 1 896 ? -26.187 -14.794 -18.250 1.00 93.56 896 THR A C 1
ATOM 6955 O O . THR A 1 896 ? -27.284 -14.799 -17.695 1.00 93.56 896 THR A O 1
ATOM 6958 N N . TYR A 1 897 ? -25.255 -15.723 -18.025 1.00 92.62 897 TYR A N 1
ATOM 6959 C CA . TYR A 1 897 ? -25.394 -16.790 -17.039 1.00 92.62 897 TYR A CA 1
ATOM 6960 C C . TYR A 1 897 ? -25.488 -16.232 -15.615 1.00 92.62 897 TYR A C 1
ATOM 6962 O O . TYR A 1 897 ? -26.445 -16.546 -14.908 1.00 92.62 897 TYR A O 1
ATOM 6970 N N . ASP A 1 898 ? -24.584 -15.330 -15.237 1.00 93.81 898 ASP A N 1
ATOM 6971 C CA . ASP A 1 898 ? -24.578 -14.710 -13.912 1.00 93.81 898 ASP A CA 1
ATOM 6972 C C . ASP A 1 898 ? -25.883 -13.975 -13.623 1.00 93.81 898 ASP A C 1
ATOM 6974 O O . ASP A 1 898 ? -26.458 -14.139 -12.546 1.00 93.81 898 ASP A O 1
ATOM 6978 N N . LEU A 1 899 ? -26.402 -13.210 -14.588 1.00 92.94 899 LEU A N 1
ATOM 6979 C CA . LEU A 1 899 ? -27.671 -12.504 -14.426 1.00 92.94 899 LEU A CA 1
ATOM 6980 C C . LEU A 1 899 ? -28.837 -13.476 -14.202 1.00 92.94 899 LEU A C 1
ATOM 6982 O O . LEU A 1 899 ? -29.707 -13.214 -13.367 1.00 92.94 899 LEU A O 1
ATOM 6986 N N . ASP A 1 900 ? -28.859 -14.598 -14.926 1.00 90.62 900 ASP A N 1
ATOM 6987 C CA . ASP A 1 900 ? -29.943 -15.572 -14.827 1.00 90.62 900 ASP A CA 1
ATOM 6988 C C . ASP A 1 900 ? -29.867 -16.410 -13.544 1.00 90.62 900 ASP A C 1
ATOM 6990 O O . ASP A 1 900 ? -30.907 -16.693 -12.958 1.00 90.62 900 ASP A O 1
ATOM 6994 N N . ILE A 1 901 ? -28.684 -16.783 -13.053 1.00 91.69 901 ILE A N 1
ATOM 6995 C CA . ILE A 1 901 ? -28.583 -17.651 -11.865 1.00 91.69 901 ILE A CA 1
ATOM 6996 C C . ILE A 1 901 ? -28.515 -16.847 -10.568 1.00 91.69 901 ILE A C 1
ATOM 6998 O O . ILE A 1 901 ? -29.197 -17.187 -9.602 1.00 91.69 901 ILE A O 1
ATOM 7002 N N . THR A 1 902 ? -27.757 -15.749 -10.530 1.00 92.12 902 THR A N 1
ATOM 7003 C CA . THR A 1 902 ? -27.630 -14.934 -9.307 1.00 92.12 902 THR A CA 1
ATOM 7004 C C . THR A 1 902 ? -28.809 -13.988 -9.097 1.00 92.12 902 THR A C 1
ATOM 7006 O O . THR A 1 902 ? -29.042 -13.529 -7.977 1.00 92.12 902 THR A O 1
ATOM 7009 N N . LYS A 1 903 ? -29.551 -13.678 -10.173 1.00 91.06 903 LYS A N 1
ATOM 7010 C CA . LYS A 1 903 ? -30.623 -12.670 -10.194 1.00 91.06 903 LYS A CA 1
ATOM 7011 C C . LYS A 1 903 ? -30.147 -11.279 -9.739 1.00 91.06 903 LYS A C 1
ATOM 7013 O O . LYS A 1 903 ? -30.938 -10.494 -9.213 1.00 91.06 903 LYS A O 1
ATOM 7018 N N . LYS A 1 904 ? -28.860 -10.962 -9.948 1.00 91.69 904 LYS A N 1
ATOM 7019 C CA . LYS A 1 904 ? -28.240 -9.671 -9.614 1.00 91.69 904 LYS A CA 1
ATOM 7020 C C . LYS A 1 904 ? -27.548 -9.042 -10.824 1.00 91.69 904 LYS A C 1
ATOM 7022 O O . LYS A 1 904 ? -26.610 -9.596 -11.389 1.00 91.69 904 LYS A O 1
ATOM 7027 N N . VAL A 1 905 ? -27.979 -7.828 -11.174 1.00 92.06 905 VAL A N 1
ATOM 7028 C CA . VAL A 1 905 ? -27.396 -7.033 -12.271 1.00 92.06 905 VAL A CA 1
ATOM 7029 C C . VAL A 1 905 ? -25.961 -6.601 -11.964 1.00 92.06 905 VAL A C 1
ATOM 7031 O O . VAL A 1 905 ? -25.121 -6.613 -12.860 1.00 92.06 905 VAL A O 1
ATOM 7034 N N . SER A 1 906 ? -25.667 -6.263 -10.705 1.00 91.31 906 SER A N 1
ATOM 7035 C CA . SER A 1 906 ? -24.337 -5.824 -10.263 1.00 91.31 906 SER A CA 1
ATOM 7036 C C . SER A 1 906 ? -23.261 -6.886 -10.497 1.00 91.31 906 SER A C 1
ATOM 7038 O O . SER A 1 906 ? -22.204 -6.566 -11.041 1.00 91.31 906 SER A O 1
ATOM 7040 N N . ILE A 1 907 ? -23.558 -8.151 -10.175 1.00 93.75 907 ILE A N 1
ATOM 7041 C CA . ILE A 1 907 ? -22.664 -9.290 -10.426 1.00 93.75 907 ILE A CA 1
ATOM 7042 C C . ILE A 1 907 ? -22.415 -9.441 -11.929 1.00 93.75 907 ILE A C 1
ATOM 7044 O O . ILE A 1 907 ? -21.271 -9.399 -12.367 1.00 93.75 907 ILE A O 1
ATOM 7048 N N . ALA A 1 908 ? -23.474 -9.509 -12.740 1.00 94.25 908 ALA A N 1
ATOM 7049 C CA . ALA A 1 908 ? -23.350 -9.690 -14.186 1.00 94.25 908 ALA A CA 1
ATOM 7050 C C . ALA A 1 908 ? -22.528 -8.573 -14.870 1.00 94.25 908 ALA A C 1
ATOM 7052 O O . ALA A 1 908 ? -21.657 -8.842 -15.704 1.00 94.25 908 ALA A O 1
ATOM 7053 N N . GLN A 1 909 ? -22.766 -7.310 -14.495 1.00 93.38 909 GLN A N 1
ATOM 7054 C CA . GLN A 1 909 ? -21.997 -6.164 -14.994 1.00 93.38 909 GLN A CA 1
ATOM 7055 C C . GLN A 1 909 ? -20.524 -6.236 -14.582 1.00 93.38 909 GLN A C 1
ATOM 7057 O O . GLN A 1 909 ? -19.648 -5.971 -15.410 1.00 93.38 909 GLN A O 1
ATOM 7062 N N . SER A 1 910 ? -20.254 -6.615 -13.329 1.00 93.38 910 SER A N 1
ATOM 7063 C CA . SER A 1 910 ? -18.897 -6.820 -12.821 1.00 93.38 910 SER A CA 1
ATOM 7064 C C . SER A 1 910 ? -18.163 -7.895 -13.628 1.00 93.38 910 SER A C 1
ATOM 7066 O O . SER A 1 910 ? -17.081 -7.626 -14.149 1.00 93.38 910 SER A O 1
ATOM 7068 N N . THR A 1 911 ? -18.798 -9.045 -13.869 1.00 95.50 911 THR A N 1
ATOM 7069 C CA . THR A 1 911 ? -18.249 -10.143 -14.682 1.00 95.50 911 THR A CA 1
ATOM 7070 C C . THR A 1 911 ? -17.885 -9.692 -16.090 1.00 95.50 911 THR A C 1
ATOM 7072 O O . THR A 1 911 ? -16.773 -9.937 -16.558 1.00 95.50 911 THR A O 1
ATOM 7075 N N . LYS A 1 912 ? -18.789 -8.980 -16.777 1.00 95.19 912 LYS A N 1
ATOM 7076 C CA . LYS A 1 912 ? -18.528 -8.465 -18.131 1.00 95.19 912 LYS A CA 1
ATOM 7077 C C . LYS A 1 912 ? -17.356 -7.485 -18.155 1.00 95.19 912 LYS A C 1
ATOM 7079 O O . LYS A 1 912 ? -16.499 -7.577 -19.039 1.00 95.19 912 LYS A O 1
ATOM 7084 N N . LYS A 1 913 ? -17.328 -6.543 -17.207 1.00 93.69 913 LYS A N 1
ATOM 7085 C CA . LYS A 1 913 ? -16.272 -5.532 -17.103 1.00 93.69 913 LYS A CA 1
ATOM 7086 C C . LYS A 1 913 ? -14.914 -6.194 -16.860 1.00 93.69 913 LYS A C 1
ATOM 7088 O O . LYS A 1 913 ? -13.966 -5.905 -17.587 1.00 93.69 913 LYS A O 1
ATOM 7093 N N . PHE A 1 914 ? -14.842 -7.116 -15.903 1.00 94.38 914 PHE A N 1
ATOM 7094 C CA . PHE A 1 914 ? -13.600 -7.797 -15.551 1.00 94.38 914 PHE A CA 1
ATOM 7095 C C . PHE A 1 914 ? -13.096 -8.713 -16.674 1.00 94.38 914 PHE A C 1
ATOM 7097 O O . PHE A 1 914 ? -11.916 -8.670 -17.012 1.00 94.38 914 PHE A O 1
ATOM 7104 N N . ALA A 1 915 ? -13.988 -9.462 -17.334 1.00 94.62 915 ALA A N 1
ATOM 7105 C CA . ALA A 1 915 ? -13.626 -10.292 -18.485 1.00 94.62 915 ALA A CA 1
ATOM 7106 C C . ALA A 1 915 ? -13.090 -9.457 -19.665 1.00 94.62 915 ALA A C 1
ATOM 7108 O O . ALA A 1 915 ? -12.143 -9.863 -20.334 1.00 94.62 915 ALA A O 1
ATOM 7109 N N . THR A 1 916 ? -13.658 -8.269 -19.904 1.00 94.31 916 THR A N 1
ATOM 7110 C CA . THR A 1 916 ? -13.157 -7.343 -20.937 1.00 94.31 916 THR A CA 1
ATOM 7111 C C . THR A 1 916 ? -11.749 -6.860 -20.593 1.00 94.31 916 THR A C 1
ATOM 7113 O O . THR A 1 916 ? -10.849 -6.936 -21.428 1.00 94.31 916 THR A O 1
ATOM 7116 N N . PHE A 1 917 ? -11.538 -6.446 -19.341 1.00 92.50 917 PHE A N 1
ATOM 7117 C CA . PHE A 1 917 ? -10.228 -6.036 -18.840 1.00 92.50 917 PHE A CA 1
ATOM 7118 C C . PHE A 1 917 ? -9.183 -7.164 -18.944 1.00 92.50 917 PHE A C 1
ATOM 7120 O O . PHE A 1 917 ? -8.045 -6.923 -19.350 1.00 92.50 917 PHE A O 1
ATOM 7127 N N . PHE A 1 918 ? -9.564 -8.413 -18.655 1.00 94.94 918 PHE A N 1
ATOM 7128 C CA . PHE A 1 918 ? -8.701 -9.583 -18.834 1.00 94.94 918 PHE A CA 1
ATOM 7129 C C . PHE A 1 918 ? -8.287 -9.807 -20.297 1.00 94.94 918 PHE A C 1
ATOM 7131 O O . PHE A 1 918 ? -7.110 -10.050 -20.573 1.00 94.94 918 PHE A O 1
ATOM 7138 N N . GLU A 1 919 ? -9.209 -9.684 -21.253 1.00 94.06 919 GLU A N 1
ATOM 7139 C CA . GLU A 1 919 ? -8.879 -9.843 -22.676 1.00 94.06 919 GLU A CA 1
ATOM 7140 C C . GLU A 1 919 ? -7.975 -8.714 -23.198 1.00 94.06 919 GLU A C 1
ATOM 7142 O O . GLU A 1 919 ? -7.023 -8.969 -23.944 1.00 94.06 919 GLU A O 1
ATOM 7147 N N . GLU A 1 920 ? -8.198 -7.471 -22.762 1.00 92.69 920 GLU A N 1
ATOM 7148 C CA . GLU A 1 920 ? -7.296 -6.348 -23.054 1.00 92.69 920 GLU A CA 1
ATOM 7149 C C . GLU A 1 920 ? -5.890 -6.609 -22.510 1.00 92.69 920 GLU A C 1
ATOM 7151 O O . GLU A 1 920 ? -4.889 -6.421 -23.214 1.00 92.69 920 GLU A O 1
ATOM 7156 N N . ARG A 1 921 ? -5.815 -7.121 -21.279 1.00 91.88 921 ARG A N 1
ATOM 7157 C CA . ARG A 1 921 ? -4.562 -7.478 -20.624 1.00 91.88 921 ARG A CA 1
ATOM 7158 C C . ARG A 1 921 ? -3.799 -8.549 -21.394 1.00 91.88 921 ARG A C 1
ATOM 7160 O O . ARG A 1 921 ? -2.621 -8.364 -21.700 1.00 91.88 921 ARG A O 1
ATOM 7167 N N . LYS A 1 922 ? -4.488 -9.628 -21.766 1.00 92.06 922 LYS A N 1
ATOM 7168 C CA . LYS A 1 922 ? -3.948 -10.746 -22.548 1.00 92.06 922 LYS A CA 1
ATOM 7169 C C . LYS A 1 922 ? -3.479 -10.313 -23.935 1.00 92.06 922 LYS A C 1
ATOM 7171 O O . LYS A 1 922 ? -2.494 -10.843 -24.449 1.00 92.06 922 LYS A O 1
ATOM 7176 N N . LYS A 1 923 ? -4.160 -9.346 -24.556 1.00 91.38 923 LYS A N 1
ATOM 7177 C CA . LYS A 1 923 ? -3.736 -8.747 -25.828 1.00 91.38 923 LYS A CA 1
ATOM 7178 C C . LYS A 1 923 ? -2.452 -7.925 -25.666 1.00 91.38 923 LYS A C 1
ATOM 7180 O O . LYS A 1 923 ? -1.582 -7.996 -26.533 1.00 91.38 923 LYS A O 1
ATOM 7185 N N . GLY A 1 924 ? -2.318 -7.184 -24.564 1.00 90.06 924 GLY A N 1
ATOM 7186 C CA . GLY A 1 924 ? -1.127 -6.391 -24.237 1.00 90.06 924 GLY A CA 1
ATOM 7187 C C . GLY A 1 924 ? 0.120 -7.223 -23.913 1.00 90.06 924 GLY A C 1
ATOM 7188 O O . GLY A 1 924 ? 1.236 -6.753 -24.124 1.00 90.06 924 GLY A O 1
ATOM 7189 N N . THR A 1 925 ? -0.050 -8.470 -23.467 1.00 93.06 925 THR A N 1
ATOM 7190 C CA . THR A 1 925 ? 1.041 -9.395 -23.111 1.00 93.06 925 THR A CA 1
ATOM 7191 C C . THR A 1 925 ? 1.332 -10.452 -24.181 1.00 93.06 925 THR A C 1
ATOM 7193 O O . THR A 1 925 ? 1.902 -11.499 -23.890 1.00 93.06 925 THR A O 1
ATOM 7196 N N . GLN A 1 926 ? 0.989 -10.210 -25.448 1.00 91.94 926 GLN A N 1
ATOM 7197 C CA . GLN A 1 926 ? 1.351 -11.137 -26.527 1.00 91.94 926 GLN A CA 1
ATOM 7198 C C . GLN A 1 926 ? 2.850 -11.072 -26.874 1.00 91.94 926 GLN A C 1
ATOM 7200 O O . GLN A 1 926 ? 3.455 -10.000 -26.773 1.00 91.94 926 GLN A O 1
ATOM 7205 N N . PRO A 1 927 ? 3.478 -12.180 -27.321 1.00 92.50 927 PRO A N 1
ATOM 7206 C CA . PRO A 1 927 ? 4.848 -12.159 -27.831 1.00 92.50 927 PRO A CA 1
ATOM 7207 C C . PRO A 1 927 ? 4.996 -11.221 -29.033 1.00 92.50 927 PRO A C 1
ATOM 7209 O O . PRO A 1 927 ? 4.145 -11.186 -29.922 1.00 92.50 927 PRO A O 1
ATOM 7212 N N . VAL A 1 928 ? 6.111 -10.490 -29.093 1.00 94.56 928 VAL A N 1
ATOM 7213 C CA . VAL A 1 928 ? 6.423 -9.580 -30.203 1.00 94.56 928 VAL A CA 1
ATOM 7214 C C . VAL A 1 928 ? 7.810 -9.865 -30.764 1.00 94.56 928 VAL A C 1
ATOM 7216 O O . VAL A 1 928 ? 8.716 -10.265 -30.038 1.00 94.56 928 VAL A O 1
ATOM 7219 N N . VAL A 1 929 ? 7.991 -9.628 -32.063 1.00 93.50 929 VAL A N 1
ATOM 7220 C CA . VAL A 1 929 ? 9.284 -9.799 -32.736 1.00 93.50 929 VAL A CA 1
ATOM 7221 C C . VAL A 1 929 ? 10.052 -8.481 -32.726 1.00 93.50 929 VAL A C 1
ATOM 7223 O O . VAL A 1 929 ? 9.527 -7.453 -33.167 1.00 93.50 929 VAL A O 1
ATOM 7226 N N . ARG A 1 930 ? 11.298 -8.502 -32.243 1.00 94.06 930 ARG A N 1
ATOM 7227 C CA . ARG A 1 930 ? 12.234 -7.370 -32.284 1.00 94.06 930 ARG A CA 1
ATOM 7228 C C . ARG A 1 930 ? 13.628 -7.853 -32.664 1.00 94.06 930 ARG A C 1
ATOM 7230 O O . ARG A 1 930 ? 14.089 -8.871 -32.152 1.00 94.06 930 ARG A O 1
ATOM 7237 N N . CYS A 1 931 ? 14.307 -7.111 -33.534 1.00 93.88 931 CYS A N 1
ATOM 7238 C CA . CYS A 1 931 ? 15.696 -7.405 -33.864 1.00 93.88 931 CYS A CA 1
ATOM 7239 C C . CYS A 1 931 ? 16.647 -7.028 -32.720 1.00 93.88 931 CYS A C 1
ATOM 7241 O O . CYS A 1 931 ? 16.366 -6.071 -31.994 1.00 93.88 931 CYS A O 1
ATOM 7243 N N . PRO A 1 932 ? 17.783 -7.741 -32.566 1.00 92.19 932 PRO A N 1
ATOM 7244 C CA . PRO A 1 932 ? 18.828 -7.401 -31.612 1.00 92.19 932 PRO A CA 1
ATOM 7245 C C . PRO A 1 932 ? 19.224 -5.938 -31.695 1.00 92.19 932 PRO A C 1
ATOM 7247 O O . PRO A 1 932 ? 19.434 -5.403 -32.789 1.00 92.19 932 PRO A O 1
ATOM 7250 N N . PHE A 1 933 ? 19.371 -5.308 -30.536 1.00 90.75 933 PHE A N 1
ATOM 7251 C CA . PHE A 1 933 ? 19.949 -3.983 -30.500 1.00 90.75 933 PHE A CA 1
ATOM 7252 C C . PHE A 1 933 ? 21.385 -4.021 -31.028 1.00 90.75 933 PHE A C 1
ATOM 7254 O O . PHE A 1 933 ? 22.123 -4.984 -30.821 1.00 90.75 933 PHE A O 1
ATOM 7261 N N . VAL A 1 934 ? 21.764 -2.973 -31.745 1.00 89.06 934 VAL A N 1
ATOM 7262 C CA . VAL A 1 934 ? 23.015 -2.921 -32.507 1.00 89.06 934 VAL A CA 1
ATOM 7263 C C . VAL A 1 934 ? 24.019 -2.076 -31.737 1.00 89.06 934 VAL A C 1
ATOM 7265 O O . VAL A 1 934 ? 23.602 -1.119 -31.110 1.00 89.06 934 VAL A O 1
ATOM 7268 N N . ASP A 1 935 ? 25.317 -2.377 -31.778 1.00 85.19 935 ASP A N 1
ATOM 7269 C CA . ASP A 1 935 ? 26.360 -1.504 -31.219 1.00 85.19 935 ASP A CA 1
ATOM 7270 C C . ASP A 1 935 ? 26.965 -0.572 -32.276 1.00 85.19 935 ASP A C 1
ATOM 7272 O O . ASP A 1 935 ? 26.796 -0.748 -33.482 1.00 85.19 935 ASP A O 1
ATOM 7276 N N . GLU A 1 936 ? 27.643 0.491 -31.838 1.00 81.44 936 GLU A N 1
ATOM 7277 C CA . GLU A 1 936 ? 28.403 1.329 -32.762 1.00 81.44 936 GLU A CA 1
ATOM 7278 C C . GLU A 1 936 ? 29.602 0.537 -33.267 1.00 81.44 936 GLU A C 1
ATOM 7280 O O . GLU A 1 936 ? 30.324 -0.086 -32.485 1.00 81.44 936 GLU A O 1
ATOM 7285 N N . ILE A 1 937 ? 29.850 0.606 -34.569 1.00 85.81 937 ILE A N 1
ATOM 7286 C CA . ILE A 1 937 ? 30.999 -0.058 -35.175 1.00 85.81 937 ILE A CA 1
ATOM 7287 C C . ILE A 1 937 ? 32.277 0.746 -34.912 1.00 85.81 937 ILE A C 1
ATOM 7289 O O . ILE A 1 937 ? 32.270 1.973 -34.865 1.00 85.81 937 ILE A O 1
ATOM 7293 N N . THR A 1 938 ? 33.407 0.064 -34.735 1.00 85.56 938 THR A N 1
ATOM 7294 C CA . THR A 1 938 ? 34.698 0.734 -34.525 1.00 85.56 938 THR A CA 1
ATOM 7295 C C . THR A 1 938 ? 35.029 1.642 -35.712 1.00 85.56 938 THR A C 1
ATOM 7297 O O . THR A 1 938 ? 34.976 1.186 -36.851 1.00 85.56 938 THR A O 1
ATOM 7300 N N . ASN A 1 939 ? 35.407 2.899 -35.452 1.00 88.12 939 ASN A N 1
ATOM 7301 C CA . ASN A 1 939 ? 35.667 3.929 -36.472 1.00 88.12 939 ASN A CA 1
ATOM 7302 C C . ASN A 1 939 ? 34.472 4.206 -37.405 1.00 88.12 939 ASN A C 1
ATOM 7304 O O . ASN A 1 939 ? 34.656 4.502 -38.587 1.00 88.12 939 ASN A O 1
ATOM 7308 N N . GLY A 1 940 ? 33.248 4.073 -36.899 1.00 87.62 940 GLY A N 1
ATOM 7309 C CA . GLY A 1 940 ? 32.027 4.436 -37.604 1.00 87.62 940 GLY A CA 1
ATOM 7310 C C . GLY A 1 940 ? 30.890 4.763 -36.640 1.00 87.62 940 GLY A C 1
ATOM 7311 O O . GLY A 1 940 ? 30.996 4.561 -35.435 1.00 87.62 940 GLY A O 1
ATOM 7312 N N . ASN A 1 941 ? 29.799 5.282 -37.187 1.00 87.00 941 ASN A N 1
ATOM 7313 C CA . ASN A 1 941 ? 28.558 5.581 -36.484 1.00 87.00 941 ASN A CA 1
ATOM 7314 C C . ASN A 1 941 ? 27.420 4.726 -37.044 1.00 87.00 941 ASN A C 1
ATOM 7316 O O . ASN A 1 941 ? 27.512 4.176 -38.148 1.00 87.00 941 ASN A O 1
ATOM 7320 N N . ARG A 1 942 ? 26.322 4.655 -36.287 1.00 90.38 942 ARG A N 1
ATOM 7321 C CA . ARG A 1 942 ? 25.067 4.043 -36.727 1.00 90.38 942 ARG A CA 1
ATOM 7322 C C . ARG A 1 942 ? 23.888 4.998 -36.552 1.00 90.38 942 ARG A C 1
ATOM 7324 O O . ARG A 1 942 ? 23.889 5.833 -35.653 1.00 90.38 942 ARG A O 1
ATOM 7331 N N . THR A 1 943 ? 22.854 4.822 -37.361 1.00 91.00 943 THR A N 1
ATOM 7332 C CA . THR A 1 943 ? 21.543 5.460 -37.194 1.00 91.00 943 THR A CA 1
ATOM 7333 C C . THR A 1 943 ? 20.473 4.388 -37.292 1.00 91.00 943 THR A C 1
ATOM 7335 O O . THR A 1 943 ? 20.464 3.618 -38.250 1.00 91.00 943 THR A O 1
ATOM 7338 N N . VAL A 1 944 ? 19.586 4.318 -36.303 1.00 90.75 944 VAL A N 1
ATOM 7339 C CA . VAL A 1 944 ? 18.572 3.265 -36.185 1.00 90.75 944 VAL A CA 1
ATOM 7340 C C . VAL A 1 944 ? 17.187 3.897 -36.286 1.00 90.75 944 VAL A C 1
ATOM 7342 O O . VAL A 1 944 ? 16.916 4.877 -35.603 1.00 90.75 944 VAL A O 1
ATOM 7345 N N . SER A 1 945 ? 16.311 3.346 -37.132 1.00 91.50 945 SER A N 1
ATOM 7346 C CA . SER A 1 945 ? 14.915 3.797 -37.264 1.00 91.50 945 SER A CA 1
ATOM 7347 C C . SER A 1 945 ? 13.934 3.034 -36.358 1.00 91.50 945 SER A C 1
ATOM 7349 O O . SER A 1 945 ? 12.730 3.242 -36.450 1.00 91.50 945 SER A O 1
ATOM 7351 N N . GLY A 1 946 ? 14.423 2.064 -35.584 1.00 90.75 946 GLY A N 1
ATOM 7352 C CA . GLY A 1 946 ? 13.667 1.197 -34.677 1.00 90.75 946 GLY A CA 1
ATOM 7353 C C . GLY A 1 946 ? 14.099 -0.269 -34.787 1.00 90.75 946 GLY A C 1
ATOM 7354 O O . GLY A 1 946 ? 15.007 -0.600 -35.551 1.00 90.75 946 GLY A O 1
ATOM 7355 N N . TYR A 1 947 ? 13.404 -1.150 -34.066 1.00 93.06 947 TYR A N 1
ATOM 7356 C CA . TYR A 1 947 ? 13.760 -2.575 -33.954 1.00 93.06 947 TYR A CA 1
ATOM 7357 C C . TYR A 1 947 ? 12.638 -3.542 -34.354 1.00 93.06 947 TYR A C 1
ATOM 7359 O O . TYR A 1 947 ? 12.815 -4.757 -34.284 1.00 93.06 947 TYR A O 1
ATOM 7367 N N . LYS A 1 948 ? 11.485 -3.028 -34.794 1.00 94.31 948 LYS A N 1
ATOM 7368 C CA . LYS A 1 948 ? 10.389 -3.838 -35.343 1.00 94.31 948 LYS A CA 1
ATOM 7369 C C . LYS A 1 948 ? 10.711 -4.342 -36.758 1.00 94.31 948 LYS A C 1
ATOM 7371 O O . LYS A 1 948 ? 11.504 -3.705 -37.460 1.00 94.31 948 LYS A O 1
ATOM 7376 N N . PRO A 1 949 ? 10.085 -5.441 -37.218 1.00 95.88 949 PRO A N 1
ATOM 7377 C CA . PRO A 1 949 ? 10.208 -5.885 -38.602 1.00 95.88 949 PRO A CA 1
ATOM 7378 C C . PRO A 1 949 ? 9.967 -4.739 -39.595 1.00 95.88 949 PRO A C 1
ATOM 7380 O O . PRO A 1 949 ? 9.009 -3.976 -39.471 1.00 95.88 949 PRO A O 1
ATOM 7383 N N . GLY A 1 950 ? 10.868 -4.595 -40.567 1.00 95.19 950 GLY A N 1
ATOM 7384 C CA . GLY A 1 950 ? 10.876 -3.500 -41.542 1.00 95.19 950 GLY A CA 1
ATOM 7385 C C . GLY A 1 950 ? 11.707 -2.270 -41.148 1.00 95.19 950 GLY A C 1
ATOM 7386 O O . GLY A 1 950 ? 12.065 -1.491 -42.039 1.00 95.19 950 GLY A O 1
ATOM 7387 N N . SER A 1 951 ? 12.077 -2.108 -39.872 1.00 95.38 951 SER A N 1
ATOM 7388 C CA . SER A 1 951 ? 12.992 -1.044 -39.440 1.00 95.38 951 SER A CA 1
ATOM 7389 C C . SER A 1 951 ? 14.394 -1.215 -40.023 1.00 95.38 951 SER A C 1
ATOM 7391 O O . SER A 1 951 ? 14.789 -2.310 -40.433 1.00 95.38 951 SER A O 1
ATOM 7393 N N . LYS A 1 952 ? 15.151 -0.115 -40.087 1.00 95.75 952 LYS A N 1
ATOM 7394 C CA . LYS A 1 952 ? 16.467 -0.061 -40.724 1.00 95.75 952 LYS A CA 1
ATOM 7395 C C . LYS A 1 952 ? 17.532 0.435 -39.757 1.00 95.75 952 LYS A C 1
ATOM 7397 O O . LYS A 1 952 ? 17.281 1.345 -38.968 1.00 95.75 952 LYS A O 1
ATOM 7402 N N . VAL A 1 953 ? 18.734 -0.109 -39.893 1.00 94.31 953 VAL A N 1
ATOM 7403 C CA . VAL A 1 953 ? 19.952 0.472 -39.328 1.00 94.31 953 VAL A CA 1
ATOM 7404 C C . VAL A 1 953 ? 20.904 0.834 -40.458 1.00 94.31 953 VAL A C 1
ATOM 7406 O O . VAL A 1 953 ? 21.160 0.023 -41.346 1.00 94.31 953 VAL A O 1
ATOM 7409 N N . THR A 1 954 ? 21.404 2.064 -40.423 1.00 94.19 954 THR A N 1
ATOM 7410 C CA . THR A 1 954 ? 22.354 2.612 -41.392 1.00 94.19 954 THR A CA 1
ATOM 7411 C C . THR A 1 954 ? 23.697 2.829 -40.711 1.00 94.19 954 THR A C 1
ATOM 7413 O O . THR A 1 954 ? 23.752 3.475 -39.666 1.00 94.19 954 THR A O 1
ATOM 7416 N N . PHE A 1 955 ? 24.777 2.341 -41.309 1.00 93.12 955 PHE A N 1
ATOM 7417 C CA . PHE A 1 955 ? 26.145 2.537 -40.836 1.00 93.12 955 PHE A CA 1
ATOM 7418 C C . PHE A 1 955 ? 26.886 3.561 -41.691 1.00 93.12 955 PHE A C 1
ATOM 7420 O O . PHE A 1 955 ? 26.659 3.659 -42.897 1.00 93.12 955 PHE A O 1
ATOM 7427 N N . VAL A 1 956 ? 27.803 4.304 -41.069 1.00 92.81 956 VAL A N 1
ATOM 7428 C CA . VAL A 1 956 ? 28.682 5.276 -41.737 1.00 92.81 956 VAL A CA 1
ATOM 7429 C C . VAL A 1 956 ? 30.075 5.190 -41.120 1.00 92.81 956 VAL A C 1
ATOM 7431 O O . VAL A 1 956 ? 30.206 5.309 -39.908 1.00 92.81 956 VAL A O 1
ATOM 7434 N N . CYS A 1 957 ? 31.125 5.009 -41.921 1.00 91.50 957 CYS A N 1
ATOM 7435 C CA . CYS A 1 957 ? 32.498 5.073 -41.411 1.00 91.50 957 CYS A CA 1
ATOM 7436 C C . CYS A 1 957 ? 32.932 6.515 -41.122 1.00 91.50 957 CYS A C 1
ATOM 7438 O O . CYS A 1 957 ? 32.535 7.447 -41.820 1.00 91.50 957 CYS A O 1
ATOM 7440 N N . HIS A 1 958 ? 33.766 6.696 -40.099 1.00 91.38 958 HIS A N 1
ATOM 7441 C CA . HIS A 1 958 ? 34.432 7.968 -39.821 1.00 91.38 958 HIS A CA 1
ATOM 7442 C C . HIS A 1 958 ? 35.384 8.337 -40.965 1.00 91.38 958 HIS A C 1
ATOM 7444 O O . HIS A 1 958 ? 35.817 7.487 -41.746 1.00 91.38 958 HIS A O 1
ATOM 7450 N N . GLU A 1 959 ? 35.737 9.617 -41.055 1.00 89.12 959 GLU A N 1
ATOM 7451 C CA . GLU A 1 959 ? 36.633 10.121 -42.095 1.00 89.12 959 GLU A CA 1
ATOM 7452 C C . GLU A 1 959 ? 37.986 9.373 -42.096 1.00 89.12 959 GLU A C 1
ATOM 7454 O O . GLU A 1 959 ? 38.614 9.186 -41.054 1.00 89.12 959 GLU A O 1
ATOM 7459 N N . GLY A 1 960 ? 38.432 8.910 -43.273 1.00 87.31 960 GLY A N 1
ATOM 7460 C CA . GLY A 1 960 ? 39.663 8.116 -43.439 1.00 87.31 960 GLY A CA 1
ATOM 7461 C C . GLY A 1 960 ? 39.501 6.593 -43.278 1.00 87.31 960 GLY A C 1
ATOM 7462 O O . GLY A 1 960 ? 40.484 5.851 -43.413 1.00 87.31 960 GLY A O 1
ATOM 7463 N N . PHE A 1 961 ? 38.279 6.114 -43.032 1.00 90.75 961 PHE A N 1
ATOM 7464 C CA . PHE A 1 961 ? 37.933 4.695 -42.946 1.00 90.75 961 PHE A CA 1
ATOM 7465 C C . PHE A 1 961 ? 36.927 4.304 -44.038 1.00 90.75 961 PHE A C 1
ATOM 7467 O O . PHE A 1 961 ? 36.114 5.116 -44.472 1.00 90.75 961 PHE A O 1
ATOM 7474 N N . GLN A 1 962 ? 36.979 3.048 -44.482 1.00 90.38 962 GLN A N 1
ATOM 7475 C CA . GLN A 1 962 ? 36.063 2.480 -45.477 1.00 90.38 962 GLN A CA 1
ATOM 7476 C C . GLN A 1 962 ? 35.485 1.152 -44.985 1.00 90.38 962 GLN A C 1
ATOM 7478 O O . GLN A 1 962 ? 36.095 0.483 -44.142 1.00 90.38 962 GLN A O 1
ATOM 7483 N N . PHE A 1 963 ? 34.331 0.762 -45.527 1.00 90.56 963 PHE A N 1
ATOM 7484 C CA . PHE A 1 963 ? 33.736 -0.532 -45.219 1.00 90.56 963 PHE A CA 1
ATOM 7485 C C . PHE A 1 963 ? 34.633 -1.686 -45.673 1.00 90.56 963 PHE A C 1
ATOM 7487 O O . PHE A 1 963 ? 35.301 -1.616 -46.707 1.00 90.56 963 PHE A O 1
ATOM 7494 N N . VAL A 1 964 ? 34.645 -2.753 -44.878 1.00 86.50 964 VAL A N 1
ATOM 7495 C CA . VAL A 1 964 ? 35.289 -4.022 -45.209 1.00 86.50 964 VAL A CA 1
ATOM 7496 C C . VAL A 1 964 ? 34.265 -5.150 -45.044 1.00 86.50 964 VAL A C 1
ATOM 7498 O O . VAL A 1 964 ? 33.841 -5.397 -43.910 1.00 86.50 964 VAL A O 1
ATOM 7501 N N . PRO A 1 965 ? 33.897 -5.848 -46.138 1.00 84.12 965 PRO A N 1
ATOM 7502 C CA . PRO A 1 965 ? 34.335 -5.616 -47.523 1.00 84.12 965 PRO A CA 1
ATOM 7503 C C . PRO A 1 965 ? 33.755 -4.310 -48.117 1.00 84.12 965 PRO A C 1
ATOM 7505 O O . PRO A 1 965 ? 32.828 -3.727 -47.563 1.00 84.12 965 PRO A O 1
ATOM 7508 N N . VAL A 1 966 ? 34.343 -3.801 -49.206 1.00 80.19 966 VAL A N 1
ATOM 7509 C CA . VAL A 1 966 ? 34.002 -2.475 -49.780 1.00 80.19 966 VAL A CA 1
ATOM 7510 C C . VAL A 1 966 ? 32.567 -2.421 -50.322 1.00 80.19 966 VAL A C 1
ATOM 7512 O O . VAL A 1 966 ? 31.954 -1.358 -50.354 1.00 80.19 966 VAL A O 1
ATOM 7515 N N . ASP A 1 967 ? 32.029 -3.568 -50.724 1.00 80.50 967 ASP A N 1
ATOM 7516 C CA . ASP A 1 967 ? 30.663 -3.785 -51.201 1.00 80.50 967 ASP A CA 1
ATOM 7517 C C . ASP A 1 967 ? 29.664 -4.109 -50.077 1.00 80.50 967 ASP A C 1
ATOM 7519 O O . ASP A 1 967 ? 28.510 -4.430 -50.361 1.00 80.50 967 ASP A O 1
ATOM 7523 N N . ALA A 1 968 ? 30.076 -4.015 -48.806 1.00 83.31 968 ALA A N 1
ATOM 7524 C CA . ALA A 1 968 ? 29.172 -4.237 -47.685 1.00 83.31 968 ALA A CA 1
ATOM 7525 C C . ALA A 1 968 ? 27.977 -3.277 -47.753 1.00 83.31 968 ALA A C 1
ATOM 7527 O O . ALA A 1 968 ? 28.133 -2.066 -47.929 1.00 83.31 968 ALA A O 1
ATOM 7528 N N . ASN A 1 969 ? 26.775 -3.823 -47.577 1.00 84.94 969 ASN A N 1
ATOM 7529 C CA . ASN A 1 969 ? 25.559 -3.032 -47.555 1.00 84.94 969 ASN A CA 1
ATOM 7530 C C . ASN A 1 969 ? 25.530 -2.159 -46.283 1.00 84.94 969 ASN A C 1
ATOM 7532 O O . ASN A 1 969 ? 25.482 -2.698 -45.175 1.00 84.94 969 ASN A O 1
ATOM 7536 N N . PRO A 1 970 ? 25.519 -0.819 -46.402 1.00 89.31 970 PRO A N 1
ATOM 7537 C CA . PRO A 1 970 ? 25.502 0.055 -45.237 1.00 89.31 970 PRO A CA 1
ATOM 7538 C C . PRO A 1 970 ? 24.137 0.086 -44.536 1.00 89.31 970 PRO A C 1
ATOM 7540 O O . PRO A 1 970 ? 24.048 0.664 -43.458 1.00 89.31 970 PRO A O 1
ATOM 7543 N N . VAL A 1 971 ? 23.079 -0.493 -45.125 1.00 94.00 971 VAL A N 1
ATOM 7544 C CA . VAL A 1 971 ? 21.710 -0.466 -44.588 1.00 94.00 971 VAL A CA 1
ATOM 7545 C C . VAL A 1 971 ? 21.171 -1.878 -44.369 1.00 94.00 971 VAL A C 1
ATOM 7547 O O . VAL A 1 971 ? 20.804 -2.572 -45.319 1.00 94.00 971 VAL A O 1
ATOM 7550 N N . LEU A 1 972 ? 21.027 -2.276 -43.108 1.00 94.69 972 LEU A N 1
ATOM 7551 C CA . LEU A 1 972 ? 20.421 -3.552 -42.723 1.00 94.69 972 LEU A CA 1
ATOM 7552 C C . LEU A 1 972 ? 18.942 -3.339 -42.380 1.00 94.69 972 LEU A C 1
ATOM 7554 O O . LEU A 1 972 ? 18.561 -2.293 -41.851 1.00 94.69 972 LEU A O 1
ATOM 7558 N N . LYS A 1 973 ? 18.099 -4.331 -42.683 1.00 96.06 973 LYS A N 1
ATOM 7559 C CA . LYS A 1 973 ? 16.657 -4.321 -42.387 1.00 96.06 973 LYS A CA 1
ATOM 7560 C C . LYS A 1 973 ? 16.311 -5.399 -41.368 1.00 96.06 973 LYS A C 1
ATOM 7562 O O . LYS A 1 973 ? 16.801 -6.517 -41.488 1.00 96.06 973 LYS A O 1
ATOM 7567 N N . CYS A 1 974 ? 15.445 -5.078 -40.415 1.00 96.25 974 CYS A N 1
ATOM 7568 C CA . CYS A 1 974 ? 14.924 -6.056 -39.471 1.00 96.25 974 CYS A CA 1
ATOM 7569 C C . CYS A 1 974 ? 13.914 -6.982 -40.164 1.00 96.25 974 CYS A C 1
ATOM 7571 O O . CYS A 1 974 ? 12.974 -6.504 -40.808 1.00 96.25 974 CYS A O 1
ATOM 7573 N N . GLN A 1 975 ? 14.122 -8.292 -40.063 1.00 96.12 975 GLN A N 1
ATOM 7574 C CA . GLN A 1 975 ? 13.300 -9.317 -40.697 1.00 96.12 975 GLN A CA 1
ATOM 7575 C C . GLN A 1 975 ? 12.172 -9.804 -39.775 1.00 96.12 975 GLN A C 1
ATOM 7577 O O . GLN A 1 975 ? 12.142 -9.524 -38.578 1.00 96.12 975 GLN A O 1
ATOM 7582 N N . ALA A 1 976 ? 11.206 -10.522 -40.355 1.00 94.94 976 ALA A N 1
ATOM 7583 C CA . ALA A 1 976 ? 10.040 -11.042 -39.636 1.00 94.94 976 ALA A CA 1
ATOM 7584 C C . ALA A 1 976 ? 10.383 -12.148 -38.622 1.00 94.94 976 ALA A C 1
ATOM 7586 O O . ALA A 1 976 ? 9.577 -12.428 -37.741 1.00 94.94 976 ALA A O 1
ATOM 7587 N N . ASP A 1 977 ? 11.564 -12.756 -38.732 1.00 93.19 977 ASP A N 1
ATOM 7588 C CA . ASP A 1 977 ? 12.094 -13.740 -37.784 1.00 93.19 977 ASP A CA 1
ATOM 7589 C C . ASP A 1 977 ? 12.887 -13.097 -36.629 1.00 93.19 977 ASP A C 1
ATOM 7591 O O . ASP A 1 977 ? 13.403 -13.801 -35.764 1.00 93.19 977 ASP A O 1
ATOM 7595 N N . GLY A 1 978 ? 12.991 -11.762 -36.604 1.00 91.88 978 GLY A N 1
ATOM 7596 C CA . GLY A 1 978 ? 13.749 -11.030 -35.593 1.00 91.88 978 GLY A CA 1
ATOM 7597 C C . GLY A 1 978 ? 15.253 -10.975 -35.858 1.00 91.88 978 GLY A C 1
ATOM 7598 O O . GLY A 1 978 ? 16.004 -10.609 -34.957 1.00 91.88 978 GLY A O 1
ATOM 7599 N N . THR A 1 979 ? 15.722 -11.300 -37.065 1.00 94.81 979 THR A N 1
ATOM 7600 C CA . THR A 1 979 ? 17.135 -11.158 -37.446 1.00 94.81 979 THR A CA 1
ATOM 7601 C C . THR A 1 979 ? 17.377 -9.937 -38.337 1.00 94.81 979 THR A C 1
ATOM 7603 O O . THR A 1 979 ? 16.477 -9.424 -39.005 1.00 94.81 979 THR A O 1
ATOM 7606 N N . TRP A 1 980 ? 18.607 -9.418 -38.339 1.00 94.94 980 TRP A N 1
ATOM 7607 C CA . TRP A 1 980 ? 19.003 -8.386 -39.298 1.00 94.94 980 TRP A CA 1
ATOM 7608 C C . TRP A 1 980 ? 19.339 -9.019 -40.650 1.00 94.94 980 TRP A C 1
ATOM 7610 O O . TRP A 1 980 ? 19.947 -10.081 -40.710 1.00 94.94 980 TRP A O 1
ATOM 7620 N N . SER A 1 981 ? 18.977 -8.341 -41.742 1.00 94.06 981 SER A N 1
ATOM 7621 C CA . SER A 1 981 ? 19.053 -8.878 -43.108 1.00 94.06 981 SER A CA 1
ATOM 7622 C C . SER A 1 981 ? 20.445 -9.251 -43.622 1.00 94.06 981 SER A C 1
ATOM 7624 O O . SER A 1 981 ? 20.535 -9.859 -44.684 1.00 94.06 981 SER A O 1
ATOM 7626 N N . ASP A 1 982 ? 21.507 -8.803 -42.954 1.00 88.31 982 ASP A N 1
ATOM 7627 C CA . ASP A 1 982 ? 22.898 -9.022 -43.352 1.00 88.31 982 ASP A CA 1
ATOM 7628 C C . ASP A 1 982 ? 23.816 -8.955 -42.117 1.00 88.31 982 ASP A C 1
ATOM 7630 O O . ASP A 1 982 ? 23.377 -8.602 -41.018 1.00 88.31 982 ASP A O 1
ATOM 7634 N N . VAL A 1 983 ? 25.097 -9.271 -42.293 1.00 86.75 983 VAL A N 1
ATOM 7635 C CA . VAL A 1 983 ? 26.123 -9.130 -41.255 1.00 86.75 983 VAL A CA 1
ATOM 7636 C C . VAL A 1 983 ? 26.519 -7.666 -41.048 1.00 86.75 983 VAL A C 1
ATOM 7638 O O . VAL A 1 983 ? 26.558 -6.865 -41.981 1.00 86.75 983 VAL A O 1
ATOM 7641 N N . PHE A 1 984 ? 26.856 -7.306 -39.808 1.00 88.88 984 PHE A N 1
ATOM 7642 C CA . PHE A 1 984 ? 27.265 -5.941 -39.477 1.00 88.88 984 PHE A CA 1
ATOM 7643 C C . PHE A 1 984 ? 28.582 -5.551 -40.180 1.00 88.88 984 PHE A C 1
ATOM 7645 O O . PHE A 1 984 ? 29.582 -6.267 -40.034 1.00 88.88 984 PHE A O 1
ATOM 7652 N N . PRO A 1 985 ? 28.624 -4.415 -40.907 1.00 89.44 985 PRO A N 1
ATOM 7653 C CA . PRO A 1 985 ? 29.822 -3.977 -41.614 1.00 89.44 985 PRO A CA 1
ATOM 7654 C C . PRO A 1 985 ? 30.900 -3.479 -40.641 1.00 89.44 985 PRO A C 1
ATOM 7656 O O . PRO A 1 985 ? 30.614 -3.059 -39.520 1.00 89.44 985 PRO A O 1
ATOM 7659 N N . ARG A 1 986 ? 32.166 -3.492 -41.071 1.00 90.31 986 ARG A N 1
ATOM 7660 C CA . ARG A 1 986 ? 33.306 -2.985 -40.284 1.00 90.31 986 ARG A CA 1
ATOM 7661 C C . ARG A 1 986 ? 33.987 -1.833 -41.005 1.00 90.31 986 ARG A C 1
ATOM 7663 O O . ARG A 1 986 ? 34.118 -1.883 -42.223 1.00 90.31 986 ARG A O 1
ATOM 7670 N N . CYS A 1 987 ? 34.485 -0.851 -40.259 1.00 91.00 987 CYS A N 1
ATOM 7671 C CA . CYS A 1 987 ? 35.264 0.256 -40.809 1.00 91.00 987 CYS A CA 1
ATOM 7672 C C . CYS A 1 987 ? 36.758 0.040 -40.550 1.00 91.00 987 CYS A C 1
ATOM 7674 O O . CYS A 1 987 ? 37.210 0.020 -39.402 1.00 91.00 987 CYS A O 1
ATOM 7676 N N . ALA A 1 988 ? 37.538 -0.113 -41.620 1.00 88.31 988 ALA A N 1
ATOM 7677 C CA . ALA A 1 988 ? 38.991 -0.231 -41.545 1.00 88.31 988 ALA A CA 1
ATOM 7678 C C . ALA A 1 988 ? 39.666 0.965 -42.214 1.00 88.31 988 ALA A C 1
ATOM 7680 O O . ALA A 1 988 ? 39.123 1.573 -43.140 1.00 88.31 988 ALA A O 1
ATOM 7681 N N . LYS A 1 989 ? 40.863 1.310 -41.729 1.00 86.69 989 LYS A N 1
ATOM 7682 C CA . LYS A 1 989 ? 41.650 2.414 -42.279 1.00 86.69 989 LYS A CA 1
ATOM 7683 C C . LYS A 1 989 ? 41.917 2.137 -43.753 1.00 86.69 989 LYS A C 1
ATOM 7685 O O . LYS A 1 989 ? 42.312 1.024 -44.105 1.00 86.69 989 LYS A O 1
ATOM 7690 N N . GLN A 1 990 ? 41.696 3.136 -44.600 1.00 75.88 990 GLN A N 1
ATOM 7691 C CA . GLN A 1 990 ? 41.898 2.994 -46.035 1.00 75.88 990 GLN A CA 1
ATOM 7692 C C . GLN A 1 990 ? 43.335 2.523 -46.310 1.00 75.88 990 GLN A C 1
ATOM 7694 O O . GLN A 1 990 ? 44.304 3.196 -45.946 1.00 75.88 990 GLN A O 1
ATOM 7699 N N . SER A 1 991 ? 43.494 1.344 -46.916 1.00 61.50 991 SER A N 1
ATOM 7700 C CA . SER A 1 991 ? 44.804 0.889 -47.369 1.00 61.50 991 SER A CA 1
ATOM 7701 C C . SER A 1 991 ? 45.209 1.771 -48.540 1.00 61.50 991 SER A C 1
ATOM 7703 O O . SER A 1 991 ? 44.644 1.652 -49.627 1.00 61.50 991 SER A O 1
ATOM 7705 N N . VAL A 1 992 ? 46.181 2.656 -48.328 1.00 57.78 992 VAL A N 1
ATOM 7706 C CA . VAL A 1 992 ? 46.878 3.310 -49.433 1.00 57.78 992 VAL A CA 1
ATOM 7707 C C . VAL A 1 992 ? 47.640 2.211 -50.167 1.00 57.78 992 VAL A C 1
ATOM 7709 O O . VAL A 1 992 ? 48.732 1.816 -49.764 1.00 57.78 992 VAL A O 1
ATOM 7712 N N . SER A 1 993 ? 47.040 1.655 -51.215 1.00 44.50 993 SER A N 1
ATOM 7713 C CA . SER A 1 993 ? 47.788 0.891 -52.205 1.00 44.50 993 SER A CA 1
ATOM 7714 C C . SER A 1 993 ? 48.828 1.851 -52.795 1.00 44.50 993 SER A C 1
ATOM 7716 O O . SER A 1 993 ? 48.444 2.957 -53.188 1.00 44.50 993 SER A O 1
ATOM 7718 N N . PRO A 1 994 ? 50.124 1.497 -52.864 1.00 44.09 994 PRO A N 1
ATOM 7719 C CA . PRO A 1 994 ? 51.068 2.294 -53.627 1.00 44.09 994 PRO A CA 1
ATOM 7720 C C . PRO A 1 994 ? 50.564 2.272 -55.066 1.00 44.09 994 PRO A C 1
ATOM 7722 O O . PRO A 1 994 ? 50.504 1.208 -55.684 1.00 44.09 994 PRO A O 1
ATOM 7725 N N . SER A 1 995 ? 50.131 3.421 -55.578 1.00 40.47 995 SER A N 1
ATOM 7726 C CA . SER A 1 995 ? 49.817 3.547 -56.989 1.00 40.47 995 SER A CA 1
ATOM 7727 C C . SER A 1 995 ? 51.058 3.136 -57.775 1.00 40.47 995 SER A C 1
ATOM 7729 O O . SER A 1 995 ? 52.158 3.663 -57.596 1.00 40.47 995 SER A O 1
ATOM 7731 N N . SER A 1 996 ? 50.871 2.116 -58.603 1.00 39.03 996 SER A N 1
ATOM 7732 C CA . SER A 1 996 ? 51.819 1.644 -59.595 1.00 39.03 996 SER A CA 1
ATOM 7733 C C . SER A 1 996 ? 52.396 2.821 -60.379 1.00 39.03 996 SER A C 1
ATOM 7735 O O . SER A 1 996 ? 51.647 3.585 -60.986 1.00 39.03 996 SER A O 1
ATOM 7737 N N . SER A 1 997 ? 53.724 2.936 -60.321 1.00 37.16 997 SER A N 1
ATOM 7738 C CA . SER A 1 997 ? 54.628 3.513 -61.322 1.00 37.16 997 SER A CA 1
ATOM 7739 C C . SER A 1 997 ? 54.002 4.493 -62.318 1.00 37.16 997 SER A C 1
ATOM 7741 O O . SER A 1 997 ? 53.380 4.094 -63.303 1.00 37.16 997 SER A O 1
ATOM 7743 N N . ALA A 1 998 ? 54.279 5.780 -62.110 1.00 35.78 998 ALA A N 1
ATOM 7744 C CA . ALA A 1 998 ? 54.202 6.776 -63.165 1.00 35.78 998 ALA A CA 1
ATOM 7745 C C . ALA A 1 998 ? 55.116 6.363 -64.334 1.00 35.78 998 ALA A C 1
ATOM 7747 O O . ALA A 1 998 ? 56.333 6.261 -64.173 1.00 35.78 998 ALA A O 1
ATOM 7748 N N . ASP A 1 999 ? 54.512 6.129 -65.496 1.00 31.78 999 ASP A N 1
ATOM 7749 C CA . ASP A 1 999 ? 55.198 5.948 -66.773 1.00 31.78 999 ASP A CA 1
ATOM 7750 C C . ASP A 1 999 ? 55.548 7.341 -67.348 1.00 31.78 999 ASP A C 1
ATOM 7752 O O . ASP A 1 999 ? 54.652 8.179 -67.518 1.00 31.78 999 ASP A O 1
ATOM 7756 N N . PRO A 1 1000 ? 56.830 7.674 -67.590 1.00 40.91 1000 PRO A N 1
ATOM 7757 C CA . PRO A 1 1000 ? 57.228 8.998 -68.035 1.00 40.91 1000 PRO A CA 1
ATOM 7758 C C . PRO A 1 1000 ? 57.298 9.045 -69.563 1.00 40.91 1000 PRO A C 1
ATOM 7760 O O . PRO A 1 1000 ? 58.269 8.556 -70.137 1.00 40.91 1000 PRO A O 1
ATOM 7763 N N . LYS A 1 1001 ? 56.308 9.680 -70.211 1.00 35.38 1001 LYS A N 1
ATOM 7764 C CA . LYS A 1 1001 ? 56.415 10.440 -71.482 1.00 35.38 1001 LYS A CA 1
ATOM 7765 C C . LYS A 1 1001 ? 55.021 10.826 -71.990 1.00 35.38 1001 LYS A C 1
ATOM 7767 O O . LYS A 1 1001 ? 54.271 9.971 -72.435 1.00 35.38 1001 LYS A O 1
ATOM 7772 N N . THR A 1 1002 ? 54.705 12.120 -72.013 1.00 32.22 1002 THR A N 1
ATOM 7773 C CA . THR A 1 1002 ? 54.531 12.904 -73.256 1.00 32.22 1002 THR A CA 1
ATOM 7774 C C . THR A 1 1002 ? 54.346 14.372 -72.871 1.00 32.22 1002 THR A C 1
ATOM 7776 O O . THR A 1 1002 ? 53.482 14.734 -72.079 1.00 32.22 1002 THR A O 1
ATOM 7779 N N . LEU A 1 1003 ? 55.235 15.199 -73.409 1.00 33.69 1003 LEU A N 1
ATOM 7780 C CA . LEU A 1 1003 ? 55.313 16.640 -73.239 1.00 33.69 1003 LEU A CA 1
ATOM 7781 C C . LEU A 1 1003 ? 54.602 17.320 -74.429 1.00 33.69 1003 LEU A C 1
ATOM 7783 O O . LEU A 1 1003 ? 54.681 16.815 -75.545 1.00 33.69 1003 LEU A O 1
ATOM 7787 N N . ILE A 1 1004 ? 54.093 18.533 -74.177 1.00 39.22 1004 ILE A N 1
ATOM 7788 C CA . ILE A 1 1004 ? 53.811 19.659 -75.099 1.00 39.22 1004 ILE A CA 1
ATOM 7789 C C . ILE A 1 1004 ? 52.331 19.913 -75.441 1.00 39.22 1004 ILE A C 1
ATOM 7791 O O . ILE A 1 1004 ? 51.698 19.205 -76.214 1.00 39.22 1004 ILE A O 1
ATOM 7795 N N . GLY A 1 1005 ? 51.848 21.051 -74.926 1.00 34.84 1005 GLY A N 1
ATOM 7796 C CA . GLY A 1 1005 ? 50.609 21.730 -75.306 1.00 34.84 1005 GLY A CA 1
ATOM 7797 C C . GLY A 1 1005 ? 50.362 22.955 -74.417 1.00 34.84 1005 GLY A C 1
ATOM 7798 O O . GLY A 1 1005 ? 49.559 22.903 -73.496 1.00 34.84 1005 GLY A O 1
ATOM 7799 N N . ILE A 1 1006 ? 51.121 24.034 -74.636 1.00 46.19 1006 ILE A N 1
ATOM 7800 C CA . ILE A 1 1006 ? 51.006 25.322 -73.925 1.00 46.19 1006 ILE A CA 1
ATOM 7801 C C . ILE A 1 1006 ? 49.707 26.031 -74.334 1.00 46.19 1006 ILE A C 1
ATOM 7803 O O . ILE A 1 1006 ? 49.426 26.118 -75.526 1.00 46.19 1006 ILE A O 1
ATOM 7807 N N . GLY A 1 1007 ? 48.986 26.646 -73.387 1.00 36.25 1007 GLY A N 1
ATOM 7808 C CA . GLY A 1 1007 ? 47.980 27.651 -73.746 1.00 36.25 1007 GLY A CA 1
ATOM 7809 C C . GLY A 1 1007 ? 47.038 28.111 -72.634 1.00 36.25 1007 GLY A C 1
ATOM 7810 O O . GLY A 1 1007 ? 45.945 27.588 -72.508 1.00 36.25 1007 GLY A O 1
ATOM 7811 N N . LEU A 1 1008 ? 47.459 29.147 -71.898 1.00 48.66 1008 LEU A N 1
ATOM 7812 C CA . LEU A 1 1008 ? 46.638 30.281 -71.429 1.00 48.66 1008 LEU A CA 1
ATOM 7813 C C . LEU A 1 1008 ? 45.284 29.987 -70.743 1.00 48.66 1008 LEU A C 1
ATOM 7815 O O . LEU A 1 1008 ? 44.256 29.857 -71.396 1.00 48.66 1008 LEU A O 1
ATOM 7819 N N . GLY A 1 1009 ? 45.249 30.081 -69.407 1.00 45.38 1009 GLY A N 1
ATOM 7820 C CA . GLY A 1 1009 ? 43.968 30.178 -68.688 1.00 45.38 1009 GLY A CA 1
ATOM 7821 C C . GLY A 1 1009 ? 44.002 30.343 -67.166 1.00 45.38 1009 GLY A C 1
ATOM 7822 O O . GLY A 1 1009 ? 42.975 30.148 -66.532 1.00 45.38 1009 GLY A O 1
ATOM 7823 N N . GLY A 1 1010 ? 45.143 30.674 -66.548 1.00 49.34 1010 GLY A N 1
ATOM 7824 C CA . GLY A 1 1010 ? 45.295 30.592 -65.084 1.00 49.34 1010 GLY A CA 1
ATOM 7825 C C . GLY A 1 1010 ? 45.647 31.884 -64.347 1.00 49.34 1010 GLY A C 1
ATOM 7826 O O . GLY A 1 1010 ? 45.973 31.813 -63.169 1.00 49.34 1010 GLY A O 1
ATOM 7827 N N . PHE A 1 1011 ? 45.631 33.048 -65.007 1.00 50.25 1011 PHE A N 1
ATOM 7828 C CA . PHE A 1 1011 ? 46.088 34.308 -64.389 1.00 50.25 1011 PHE A CA 1
ATOM 7829 C C . PHE A 1 1011 ? 45.023 35.415 -64.296 1.00 50.25 1011 PHE A C 1
ATOM 7831 O O . PHE A 1 1011 ? 45.310 36.497 -63.794 1.00 50.25 1011 PHE A O 1
ATOM 7838 N N . VAL A 1 1012 ? 43.782 35.152 -64.728 1.00 54.38 1012 VAL A N 1
ATOM 7839 C CA . VAL A 1 1012 ? 42.680 36.138 -64.670 1.00 54.38 1012 VAL A CA 1
ATOM 7840 C C . VAL A 1 1012 ? 41.700 35.864 -63.517 1.00 54.38 1012 VAL A C 1
ATOM 7842 O O . VAL A 1 1012 ? 41.104 36.802 -62.997 1.00 54.38 1012 VAL A O 1
ATOM 7845 N N . LEU A 1 1013 ? 41.587 34.627 -63.015 1.00 52.22 1013 LEU A N 1
ATOM 7846 C CA . LEU A 1 1013 ? 40.666 34.320 -61.906 1.00 52.22 1013 LEU A CA 1
ATOM 7847 C C . LEU A 1 1013 ? 41.215 34.703 -60.520 1.00 52.22 1013 LEU A C 1
ATOM 7849 O O . LEU A 1 1013 ? 40.460 35.111 -59.640 1.00 52.22 1013 LEU A O 1
ATOM 7853 N N . SER A 1 1014 ? 42.531 34.630 -60.328 1.00 53.94 1014 SER A N 1
ATOM 7854 C CA . SER A 1 1014 ? 43.197 34.944 -59.057 1.00 53.94 1014 SER A CA 1
ATOM 7855 C C . SER A 1 1014 ? 43.295 36.453 -58.786 1.00 53.94 1014 SER A C 1
ATOM 7857 O O . SER A 1 1014 ? 43.322 36.860 -57.628 1.00 53.94 1014 SER A O 1
ATOM 7859 N N . LEU A 1 1015 ? 43.252 37.301 -59.823 1.00 53.81 1015 LEU A N 1
ATOM 7860 C CA . LEU A 1 1015 ? 43.248 38.764 -59.674 1.00 53.81 1015 LEU A CA 1
ATOM 7861 C C . LEU A 1 1015 ? 41.849 39.350 -59.390 1.00 53.81 1015 LEU A C 1
ATOM 7863 O O . LEU A 1 1015 ? 41.748 40.367 -58.707 1.00 53.81 1015 LEU A O 1
ATOM 7867 N N . ILE A 1 1016 ? 40.766 38.699 -59.834 1.00 57.22 1016 ILE A N 1
ATOM 7868 C CA . ILE A 1 1016 ? 39.383 39.171 -59.606 1.00 57.22 1016 ILE A CA 1
ATOM 7869 C C . ILE A 1 1016 ? 38.914 38.875 -58.171 1.00 57.22 1016 ILE A C 1
ATOM 7871 O O . ILE A 1 1016 ? 38.250 39.705 -57.548 1.00 57.22 1016 ILE A O 1
ATOM 7875 N N . ILE A 1 1017 ? 39.327 37.741 -57.596 1.00 61.03 1017 ILE A N 1
ATOM 7876 C CA . ILE A 1 1017 ? 38.936 37.346 -56.231 1.00 61.03 1017 ILE A CA 1
ATOM 7877 C C . ILE A 1 1017 ? 39.644 38.213 -55.172 1.00 61.03 1017 ILE A C 1
ATOM 7879 O O . ILE A 1 1017 ? 39.038 38.589 -54.168 1.00 61.03 1017 ILE A O 1
ATOM 7883 N N . ILE A 1 1018 ? 40.889 38.632 -55.426 1.00 60.56 1018 ILE A N 1
ATOM 7884 C CA . ILE A 1 1018 ? 41.646 39.498 -54.505 1.00 60.56 1018 ILE A CA 1
ATOM 7885 C C . ILE A 1 1018 ? 41.092 40.937 -54.495 1.00 60.56 1018 ILE A C 1
ATOM 7887 O O . ILE A 1 1018 ? 41.023 41.553 -53.431 1.00 60.56 1018 ILE A O 1
ATOM 7891 N N . ILE A 1 1019 ? 40.607 41.464 -55.628 1.00 60.38 1019 ILE A N 1
ATOM 7892 C CA . ILE A 1 1019 ? 39.975 42.799 -55.680 1.00 60.38 1019 ILE A CA 1
ATOM 7893 C C . ILE A 1 1019 ? 38.595 42.796 -54.990 1.00 60.38 1019 ILE A C 1
ATOM 7895 O O . ILE A 1 1019 ? 38.252 43.766 -54.309 1.00 60.38 1019 ILE A O 1
ATOM 7899 N N . GLY A 1 1020 ? 37.839 41.693 -55.064 1.00 60.19 1020 GLY A N 1
ATOM 7900 C CA . GLY A 1 1020 ? 36.552 41.547 -54.368 1.00 60.19 1020 GLY A CA 1
ATOM 7901 C C . GLY A 1 1020 ? 36.673 41.556 -52.838 1.00 60.19 1020 GLY A C 1
ATOM 7902 O O . GLY A 1 1020 ? 35.904 42.230 -52.150 1.00 60.19 1020 GLY A O 1
ATOM 7903 N N . ILE A 1 1021 ? 37.698 40.892 -52.294 1.00 62.91 1021 ILE A N 1
ATOM 7904 C CA . ILE A 1 1021 ? 37.931 40.806 -50.840 1.00 62.91 1021 ILE A CA 1
ATOM 7905 C C . ILE A 1 1021 ? 38.429 42.151 -50.261 1.00 62.91 1021 ILE A C 1
ATOM 7907 O O . ILE A 1 1021 ? 38.104 42.515 -49.124 1.00 62.91 1021 ILE A O 1
ATOM 7911 N N . VAL A 1 1022 ? 39.149 42.956 -51.053 1.00 59.78 1022 VAL A N 1
ATOM 7912 C CA . VAL A 1 1022 ? 39.648 44.285 -50.641 1.00 59.78 1022 VAL A CA 1
ATOM 7913 C C . VAL A 1 1022 ? 38.552 45.368 -50.657 1.00 59.78 1022 VAL A C 1
ATOM 7915 O O . VAL A 1 1022 ? 38.633 46.331 -49.890 1.00 59.78 1022 VAL A O 1
ATOM 7918 N N . LEU A 1 1023 ? 37.490 45.213 -51.459 1.00 54.22 1023 LEU A N 1
ATOM 7919 C CA . LEU A 1 1023 ? 36.372 46.170 -51.498 1.00 54.22 1023 LEU A CA 1
ATOM 7920 C C . LEU A 1 1023 ? 35.332 45.931 -50.390 1.00 54.22 1023 LEU A C 1
ATOM 7922 O O . LEU A 1 1023 ? 34.839 46.897 -49.806 1.00 54.22 1023 LEU A O 1
ATOM 7926 N N . VAL A 1 1024 ? 35.065 44.676 -50.013 1.00 55.41 1024 VAL A N 1
ATOM 7927 C CA . VAL A 1 1024 ? 34.107 44.359 -48.931 1.00 55.41 1024 VAL A CA 1
ATOM 7928 C C . VAL A 1 1024 ? 34.697 44.651 -47.543 1.00 55.41 1024 VAL A C 1
ATOM 7930 O O . VAL A 1 1024 ? 34.000 45.135 -46.649 1.00 55.41 1024 VAL A O 1
ATOM 7933 N N . SER A 1 1025 ? 36.014 44.492 -47.370 1.00 53.47 1025 SER A N 1
ATOM 7934 C CA . SER A 1 1025 ? 36.704 44.803 -46.107 1.00 53.47 1025 SER A CA 1
ATOM 7935 C C . SER A 1 1025 ? 36.829 46.308 -45.801 1.00 53.47 1025 SER A C 1
ATOM 7937 O O . SER A 1 1025 ? 37.083 46.677 -44.651 1.00 53.47 1025 SER A O 1
ATOM 7939 N N . ARG A 1 1026 ? 36.586 47.200 -46.779 1.00 51.31 1026 ARG A N 1
ATOM 7940 C CA . ARG A 1 1026 ? 36.586 48.665 -46.578 1.00 51.31 1026 ARG A CA 1
ATOM 7941 C C . ARG A 1 1026 ? 35.214 49.280 -46.260 1.00 51.31 1026 ARG A C 1
ATOM 7943 O O . ARG A 1 1026 ? 35.189 50.426 -45.815 1.00 51.31 1026 ARG A O 1
ATOM 7950 N N . ALA A 1 1027 ? 34.102 48.550 -46.394 1.00 49.78 1027 ALA A N 1
ATOM 7951 C CA . ALA A 1 1027 ? 32.759 49.102 -46.158 1.00 49.78 1027 ALA A CA 1
ATOM 7952 C C . ALA A 1 1027 ? 32.182 48.855 -44.744 1.00 49.78 1027 ALA A C 1
ATOM 7954 O O . ALA A 1 1027 ? 31.292 49.590 -44.326 1.00 49.78 1027 ALA A O 1
ATOM 7955 N N . CYS A 1 1028 ? 32.721 47.918 -43.950 1.00 42.53 1028 CYS A N 1
ATOM 7956 C CA . CYS A 1 1028 ? 32.197 47.606 -42.603 1.00 42.53 1028 CYS A CA 1
ATOM 7957 C C . CYS A 1 1028 ? 33.052 48.105 -41.419 1.00 42.53 1028 CYS A C 1
ATOM 7959 O O . CYS A 1 1028 ? 32.862 47.672 -40.285 1.00 42.53 1028 CYS A O 1
ATOM 7961 N N . ARG A 1 1029 ? 33.956 49.071 -41.629 1.00 43.38 1029 ARG A N 1
ATOM 7962 C CA . ARG A 1 1029 ? 34.589 49.835 -40.532 1.00 43.38 1029 ARG A CA 1
ATOM 7963 C C . ARG A 1 1029 ? 34.334 51.329 -40.682 1.00 43.38 1029 ARG A C 1
ATOM 7965 O O . ARG A 1 1029 ? 35.262 52.090 -40.927 1.00 43.38 1029 ARG A O 1
ATOM 7972 N N . LYS A 1 1030 ? 33.083 51.767 -40.526 1.00 41.03 1030 LYS A N 1
ATOM 7973 C CA . LYS A 1 1030 ? 32.752 53.141 -40.101 1.00 41.03 1030 LYS A CA 1
ATOM 7974 C C . LYS A 1 1030 ? 31.261 53.249 -39.777 1.00 41.03 1030 LYS A C 1
ATOM 7976 O O . LYS A 1 1030 ? 30.466 53.568 -40.650 1.00 41.03 1030 LYS A O 1
ATOM 7981 N N . ARG A 1 1031 ? 30.919 53.024 -38.503 1.00 35.06 1031 ARG A N 1
ATOM 7982 C CA . ARG A 1 1031 ? 30.077 53.895 -37.650 1.00 35.06 1031 ARG A CA 1
ATOM 7983 C C . ARG A 1 1031 ? 29.579 53.105 -36.435 1.00 35.06 1031 ARG A C 1
ATOM 7985 O O . ARG A 1 1031 ? 28.497 52.538 -36.445 1.00 35.06 1031 ARG A O 1
ATOM 7992 N N . CYS A 1 1032 ? 30.387 53.122 -35.377 1.00 31.33 1032 CYS A N 1
ATOM 7993 C CA . CYS A 1 1032 ? 29.947 52.848 -34.011 1.00 31.33 1032 CYS A CA 1
ATOM 7994 C C . CYS A 1 1032 ? 30.032 54.141 -33.185 1.00 31.33 1032 CYS A C 1
ATOM 7996 O O . CYS A 1 1032 ? 30.980 54.910 -33.344 1.00 31.33 1032 CYS A O 1
ATOM 7998 N N . CYS A 1 1033 ? 29.059 54.284 -32.277 1.00 30.64 1033 CYS A N 1
ATOM 7999 C CA . CYS A 1 1033 ? 28.930 55.214 -31.144 1.00 30.64 1033 CYS A CA 1
ATOM 8000 C C . CYS A 1 1033 ? 28.450 56.659 -31.409 1.00 30.64 1033 CYS A C 1
ATOM 8002 O O . CYS A 1 1033 ? 29.237 57.535 -31.749 1.00 30.64 1033 CYS A O 1
ATOM 8004 N N . THR A 1 1034 ? 27.187 56.965 -31.054 1.00 29.39 1034 THR A N 1
ATOM 8005 C CA . THR A 1 1034 ? 26.844 57.667 -29.785 1.00 29.39 1034 THR A CA 1
ATOM 8006 C C . THR A 1 1034 ? 25.321 57.860 -29.535 1.00 29.39 1034 THR A C 1
ATOM 8008 O O . THR A 1 1034 ? 24.632 58.524 -30.290 1.00 29.39 1034 THR A O 1
ATOM 8011 N N . ARG A 1 1035 ? 24.861 57.337 -28.379 1.00 28.45 1035 ARG A N 1
ATOM 8012 C CA . ARG A 1 1035 ? 24.068 57.984 -27.291 1.00 28.45 1035 ARG A CA 1
ATOM 8013 C C . ARG A 1 1035 ? 22.552 58.348 -27.432 1.00 28.45 1035 ARG A C 1
ATOM 8015 O O . ARG A 1 1035 ? 22.198 59.392 -27.950 1.00 28.45 1035 ARG A O 1
ATOM 8022 N N . LYS A 1 1036 ? 21.725 57.555 -26.708 1.00 29.34 1036 LYS A N 1
ATOM 8023 C CA . LYS A 1 1036 ? 20.525 57.828 -25.840 1.00 29.34 1036 LYS A CA 1
ATOM 8024 C C . LYS A 1 1036 ? 19.448 58.877 -26.236 1.00 29.34 1036 LYS A C 1
ATOM 8026 O O . LYS A 1 1036 ? 19.718 60.065 -26.102 1.00 29.34 1036 LYS A O 1
ATOM 8031 N N . LYS A 1 1037 ? 18.165 58.448 -26.282 1.00 27.80 1037 LYS A N 1
ATOM 8032 C CA . LYS A 1 1037 ? 17.113 58.676 -25.237 1.00 27.80 1037 LYS A CA 1
ATOM 8033 C C . LYS A 1 1037 ? 15.718 58.095 -25.607 1.00 27.80 1037 LYS A C 1
ATOM 8035 O O . LYS A 1 1037 ? 15.175 58.443 -26.636 1.00 27.80 1037 LYS A O 1
ATOM 8040 N N . ARG A 1 1038 ? 15.170 57.306 -24.664 1.00 27.28 1038 ARG A N 1
ATOM 8041 C CA . ARG A 1 1038 ? 13.799 57.257 -24.084 1.00 27.28 1038 ARG A CA 1
ATOM 8042 C C . ARG A 1 1038 ? 12.510 57.245 -24.951 1.00 27.28 1038 ARG A C 1
ATOM 8044 O O . ARG A 1 1038 ? 12.230 58.201 -25.653 1.00 27.28 1038 ARG A O 1
ATOM 8051 N N . HIS A 1 1039 ? 11.653 56.297 -24.538 1.00 27.30 1039 HIS A N 1
ATOM 8052 C CA . HIS A 1 1039 ? 10.188 56.325 -24.341 1.00 27.30 1039 HIS A CA 1
ATOM 8053 C C . HIS A 1 1039 ? 9.239 55.706 -25.393 1.00 27.30 1039 HIS A C 1
ATOM 8055 O O . HIS A 1 1039 ? 9.023 56.255 -26.460 1.00 27.30 1039 HIS A O 1
ATOM 8061 N N . THR A 1 1040 ? 8.598 54.626 -24.909 1.00 31.20 1040 THR A N 1
ATOM 8062 C CA . THR A 1 1040 ? 7.167 54.245 -24.955 1.00 31.20 1040 THR A CA 1
ATOM 8063 C C . THR A 1 1040 ? 6.487 53.759 -26.232 1.00 31.20 1040 THR A C 1
ATOM 8065 O O . THR A 1 1040 ? 6.500 54.425 -27.255 1.00 31.20 1040 THR A O 1
ATOM 8068 N N . SER A 1 1041 ? 5.742 52.668 -25.982 1.00 30.44 1041 SER A N 1
ATOM 8069 C CA . SER A 1 1041 ? 4.432 52.255 -26.508 1.00 30.44 1041 SER A CA 1
ATOM 8070 C C . SER A 1 1041 ? 4.322 51.801 -27.955 1.00 30.44 1041 SER A C 1
ATOM 8072 O O . SER A 1 1041 ? 4.756 52.500 -28.861 1.00 30.44 1041 SER A O 1
ATOM 8074 N N . GLY A 1 1042 ? 3.570 50.715 -28.133 1.00 26.91 1042 GLY A N 1
ATOM 8075 C CA . GLY A 1 1042 ? 2.757 50.508 -29.326 1.00 26.91 1042 GLY A CA 1
ATOM 8076 C C . GLY A 1 1042 ? 2.898 49.120 -29.920 1.00 26.91 1042 GLY A C 1
ATOM 8077 O O . GLY A 1 1042 ? 3.986 48.742 -30.330 1.00 26.91 1042 GLY A O 1
ATOM 8078 N N . GLU A 1 1043 ? 1.779 48.405 -29.920 1.00 28.50 1043 GLU A N 1
ATOM 8079 C CA . GLU A 1 1043 ? 1.475 47.121 -30.555 1.00 28.50 1043 GLU A CA 1
ATOM 8080 C C . GLU A 1 1043 ? 1.950 46.981 -32.010 1.00 28.50 1043 GLU A C 1
ATOM 8082 O O . GLU A 1 1043 ? 2.078 47.969 -32.733 1.00 28.50 1043 GLU A O 1
ATOM 8087 N N . TYR A 1 1044 ? 2.110 45.730 -32.456 1.00 28.22 1044 TYR A N 1
ATOM 8088 C CA . TYR A 1 1044 ? 2.169 45.387 -33.877 1.00 28.22 1044 TYR A CA 1
ATOM 8089 C C . TYR A 1 1044 ? 1.221 44.231 -34.208 1.00 28.22 1044 TYR A C 1
ATOM 8091 O O . TYR A 1 1044 ? 1.318 43.145 -33.636 1.00 28.22 1044 TYR A O 1
ATOM 8099 N N . GLU A 1 1045 ? 0.332 44.517 -35.162 1.00 25.22 1045 GLU A N 1
ATOM 8100 C CA . GLU A 1 1045 ? -0.454 43.591 -35.977 1.00 25.22 1045 GLU A CA 1
ATOM 8101 C C . GLU A 1 1045 ? 0.430 42.741 -36.906 1.00 25.22 1045 GLU A C 1
ATOM 8103 O O . GLU A 1 1045 ? 1.506 43.159 -37.343 1.00 25.22 1045 GLU A O 1
ATOM 8108 N N . CYS A 1 1046 ? -0.088 41.561 -37.252 1.00 27.72 1046 CYS A N 1
ATOM 8109 C CA . CYS A 1 1046 ? 0.396 40.684 -38.319 1.00 27.72 1046 CYS A CA 1
ATOM 8110 C C . CYS A 1 1046 ? -0.300 41.019 -39.648 1.00 27.72 1046 CYS A C 1
ATOM 8112 O O . CYS A 1 1046 ? -1.512 41.201 -39.628 1.00 27.72 1046 CYS A O 1
ATOM 8114 N N . VAL A 1 1047 ? 0.412 40.970 -40.788 1.00 25.83 1047 VAL A N 1
ATOM 8115 C CA . VAL A 1 1047 ? -0.166 40.645 -42.114 1.00 25.83 1047 VAL A CA 1
ATOM 8116 C C . VAL A 1 1047 ? 0.849 39.864 -42.976 1.00 25.83 1047 VAL A C 1
ATOM 8118 O O . VAL A 1 1047 ? 2.052 40.117 -42.942 1.00 25.83 1047 VAL A O 1
ATOM 8121 N N . GLU A 1 1048 ? 0.280 38.903 -43.703 1.00 33.09 1048 GLU A N 1
ATOM 8122 C CA . GLU A 1 1048 ? 0.753 37.766 -44.508 1.00 33.09 1048 GLU A CA 1
ATOM 8123 C C . GLU A 1 1048 ? 1.545 38.065 -45.798 1.00 33.09 1048 GLU A C 1
ATOM 8125 O O . GLU A 1 1048 ? 1.429 39.151 -46.365 1.00 33.09 1048 GLU A O 1
ATOM 8130 N N . ILE A 1 1049 ? 2.227 37.029 -46.332 1.00 26.59 1049 ILE A N 1
ATOM 8131 C CA . ILE A 1 1049 ? 2.594 36.839 -47.759 1.00 26.59 1049 ILE A CA 1
ATOM 8132 C C . ILE A 1 1049 ? 2.531 35.316 -48.108 1.00 26.59 1049 ILE A C 1
ATOM 8134 O O . ILE A 1 1049 ? 2.816 34.512 -47.221 1.00 26.59 1049 ILE A O 1
ATOM 8138 N N . PRO A 1 1050 ? 2.156 34.908 -49.350 1.00 32.50 1050 PRO A N 1
ATOM 8139 C CA . PRO A 1 1050 ? 1.371 33.697 -49.627 1.00 32.50 1050 PRO A CA 1
ATOM 8140 C C . PRO A 1 1050 ? 2.118 32.493 -50.244 1.00 32.50 1050 PRO A C 1
ATOM 8142 O O . PRO A 1 1050 ? 3.272 32.580 -50.666 1.00 32.50 1050 PRO A O 1
ATOM 8145 N N . ASP A 1 1051 ? 1.358 31.395 -50.323 1.00 34.03 1051 ASP A N 1
ATOM 8146 C CA . ASP A 1 1051 ? 1.604 30.073 -50.915 1.00 34.03 1051 ASP A CA 1
ATOM 8147 C C . ASP A 1 1051 ? 2.112 30.041 -52.365 1.00 34.03 1051 ASP A C 1
ATOM 8149 O O . ASP A 1 1051 ? 1.741 30.889 -53.176 1.00 34.03 1051 ASP A O 1
ATOM 8153 N N . LEU A 1 1052 ? 2.816 28.948 -52.720 1.00 28.73 1052 LEU A N 1
ATOM 8154 C CA . LEU A 1 1052 ? 2.498 28.137 -53.911 1.00 28.73 1052 LEU A CA 1
ATOM 8155 C C . LEU A 1 1052 ? 3.237 26.774 -53.958 1.00 28.73 1052 LEU A C 1
ATOM 8157 O O . LEU A 1 1052 ? 4.457 26.710 -54.090 1.00 28.73 1052 LEU A O 1
ATOM 8161 N N . PHE A 1 1053 ? 2.401 25.725 -53.992 1.00 30.58 1053 PHE A N 1
ATOM 8162 C CA . PHE A 1 1053 ? 2.510 24.398 -54.631 1.00 30.58 1053 PHE A CA 1
ATOM 8163 C C . PHE A 1 1053 ? 2.640 23.111 -53.784 1.00 30.58 1053 PHE A C 1
ATOM 8165 O O . PHE A 1 1053 ? 3.670 22.770 -53.214 1.00 30.58 1053 PHE A O 1
ATOM 8172 N N . THR A 1 1054 ? 1.536 22.359 -53.865 1.00 30.47 1054 THR A N 1
ATOM 8173 C CA . THR A 1 1054 ? 1.188 20.993 -53.439 1.00 30.47 1054 THR A CA 1
ATOM 8174 C C . THR A 1 1054 ? 1.766 19.879 -54.328 1.00 30.47 1054 THR A C 1
ATOM 8176 O O . THR A 1 1054 ? 2.002 20.110 -55.518 1.00 30.47 1054 THR A O 1
ATOM 8179 N N . PRO A 1 1055 ? 1.771 18.625 -53.834 1.00 26.03 1055 PRO A N 1
ATOM 8180 C CA . PRO A 1 1055 ? 1.046 17.556 -54.537 1.00 26.03 1055 PRO A CA 1
ATOM 8181 C C . PRO A 1 1055 ? 0.111 16.717 -53.630 1.00 26.03 1055 PRO A C 1
ATOM 8183 O O . PRO A 1 1055 ? 0.112 16.838 -52.411 1.00 26.03 1055 PRO A O 1
ATOM 8186 N N . SER A 1 1056 ? -0.734 15.915 -54.285 1.00 32.22 1056 SER A N 1
ATOM 8187 C CA . SER A 1 1056 ? -2.047 15.370 -53.892 1.00 32.22 1056 SER A CA 1
ATOM 8188 C C . SER A 1 1056 ? -2.092 14.012 -53.154 1.00 32.22 1056 SER A C 1
ATOM 8190 O O . SER A 1 1056 ? -1.300 13.136 -53.481 1.00 32.22 1056 SER A O 1
ATOM 8192 N N . SER A 1 1057 ? -3.109 13.887 -52.271 1.00 33.72 1057 SER A N 1
ATOM 8193 C CA . SER A 1 1057 ? -3.986 12.767 -51.789 1.00 33.72 1057 SER A CA 1
ATOM 8194 C C . SER A 1 1057 ? -3.570 11.281 -51.943 1.00 33.72 1057 SER A C 1
ATOM 8196 O O . SER A 1 1057 ? -2.994 10.919 -52.958 1.00 33.72 1057 SER A O 1
ATOM 8198 N N . SER A 1 1058 ? -3.953 10.320 -51.085 1.00 32.38 1058 SER A N 1
ATOM 8199 C CA . SER A 1 1058 ? -5.148 10.186 -50.225 1.00 32.38 1058 SER A CA 1
ATOM 8200 C C . SER A 1 1058 ? -4.975 9.112 -49.120 1.00 32.38 1058 SER A C 1
ATOM 8202 O O . SER A 1 1058 ? -4.099 8.256 -49.214 1.00 32.38 1058 SER A O 1
ATOM 8204 N N . ASP A 1 1059 ? -5.897 9.157 -48.144 1.00 28.44 1059 ASP A N 1
ATOM 8205 C CA . ASP A 1 1059 ? -6.404 8.062 -47.284 1.00 28.44 1059 ASP A CA 1
ATOM 8206 C C . ASP A 1 1059 ? -5.771 7.783 -45.910 1.00 28.44 1059 ASP A C 1
ATOM 8208 O O . ASP A 1 1059 ? -5.213 6.712 -45.701 1.00 28.44 1059 ASP A O 1
ATOM 8212 N N . ILE A 1 1060 ? -6.013 8.673 -44.929 1.00 31.53 1060 ILE A N 1
ATOM 8213 C CA . ILE A 1 1060 ? -6.274 8.314 -43.511 1.00 31.53 1060 ILE A CA 1
ATOM 8214 C C . ILE A 1 1060 ? -7.267 9.348 -42.915 1.00 31.53 1060 ILE A C 1
ATOM 8216 O O . ILE A 1 1060 ? -7.047 10.545 -43.102 1.00 31.53 1060 ILE A O 1
ATOM 8220 N N . PRO A 1 1061 ? -8.360 8.950 -42.229 1.00 31.94 1061 PRO A N 1
ATOM 8221 C CA . PRO A 1 1061 ? -9.321 9.888 -41.642 1.00 31.94 1061 PRO A CA 1
ATOM 8222 C C . PRO A 1 1061 ? -8.800 10.494 -40.326 1.00 31.94 1061 PRO A C 1
ATOM 8224 O O . PRO A 1 1061 ? -8.476 9.768 -39.388 1.00 31.94 1061 PRO A O 1
ATOM 8227 N N . SER A 1 1062 ? -8.759 11.826 -40.245 1.00 32.06 1062 SER A N 1
ATOM 8228 C CA . SER A 1 1062 ? -8.495 12.575 -39.006 1.00 32.06 1062 SER A CA 1
ATOM 8229 C C . SER A 1 1062 ? -9.772 12.730 -38.161 1.00 32.06 1062 SER A C 1
ATOM 8231 O O . SER A 1 1062 ? -10.855 12.882 -38.732 1.00 32.06 1062 SER A O 1
ATOM 8233 N N . PRO A 1 1063 ? -9.683 12.732 -36.817 1.00 32.09 1063 PRO A N 1
ATOM 8234 C CA . PRO A 1 1063 ? -10.834 12.930 -35.944 1.00 32.09 1063 PRO A CA 1
ATOM 8235 C C . PRO A 1 1063 ? -11.302 14.394 -35.893 1.00 32.09 1063 PRO A C 1
ATOM 8237 O O . PRO A 1 1063 ? -10.530 15.343 -36.017 1.00 32.09 1063 PRO A O 1
ATOM 8240 N N . VAL A 1 1064 ? -12.613 14.533 -35.703 1.00 41.72 1064 VAL A N 1
ATOM 8241 C CA . VAL A 1 1064 ? -13.411 15.762 -35.682 1.00 41.72 1064 VAL A CA 1
ATOM 8242 C C . VAL A 1 1064 ? -13.192 16.528 -34.380 1.00 41.72 1064 VAL A C 1
ATOM 8244 O O . VAL A 1 1064 ? -13.772 16.144 -33.377 1.00 41.72 1064 VAL A O 1
ATOM 8247 N N . PHE A 1 1065 ? -12.447 17.636 -34.405 1.00 39.41 1065 PHE A N 1
ATOM 8248 C CA . PHE A 1 1065 ? -12.628 18.761 -33.473 1.00 39.41 1065 PHE A CA 1
ATOM 8249 C C . PHE A 1 1065 ? -12.111 20.063 -34.095 1.00 39.41 1065 PHE A C 1
ATOM 8251 O O . PHE A 1 1065 ? -11.084 20.605 -33.703 1.00 39.41 1065 PHE A O 1
ATOM 8258 N N . GLU A 1 1066 ? -12.863 20.611 -35.044 1.00 41.44 1066 GLU A N 1
ATOM 8259 C CA . GLU A 1 1066 ? -12.738 22.020 -35.419 1.00 41.44 1066 GLU A CA 1
ATOM 8260 C C . GLU A 1 1066 ? -14.074 22.702 -35.123 1.00 41.44 1066 GLU A C 1
ATOM 8262 O O . GLU A 1 1066 ? -14.973 22.734 -35.957 1.00 41.44 1066 GLU A O 1
ATOM 8267 N N . ASN A 1 1067 ? -14.238 23.200 -33.892 1.00 50.03 1067 ASN A N 1
ATOM 8268 C CA . ASN A 1 1067 ? -15.304 24.144 -33.564 1.00 50.03 1067 ASN A CA 1
ATOM 8269 C C . ASN A 1 1067 ? -14.723 25.568 -33.668 1.00 50.03 1067 ASN A C 1
ATOM 8271 O O . ASN A 1 1067 ? -13.962 25.978 -32.784 1.00 50.03 1067 ASN A O 1
ATOM 8275 N N 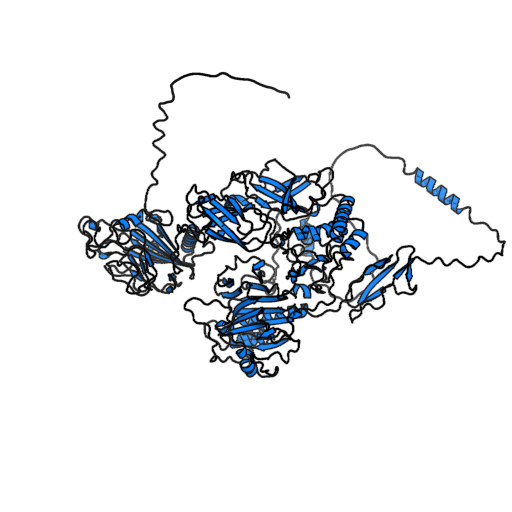. PRO A 1 1068 ? -15.066 26.341 -34.711 1.00 50.22 1068 PRO A N 1
ATOM 8276 C CA . PRO A 1 1068 ? -14.486 27.663 -34.943 1.00 50.22 1068 PRO A CA 1
ATOM 8277 C C . PRO A 1 1068 ? -14.757 28.652 -33.798 1.00 50.22 1068 PRO A C 1
ATOM 8279 O O . PRO A 1 1068 ? -13.899 29.471 -33.477 1.00 50.22 1068 PRO A O 1
ATOM 8282 N N . SER A 1 1069 ? -15.898 28.530 -33.105 1.00 51.22 1069 SER A N 1
ATOM 8283 C CA . SER A 1 1069 ? -16.247 29.396 -31.968 1.00 51.22 1069 SER A CA 1
ATOM 8284 C C . SER A 1 1069 ? -15.385 29.145 -30.725 1.00 51.22 1069 SER A C 1
ATOM 8286 O O . SER A 1 1069 ? -15.214 30.044 -29.896 1.00 51.22 1069 SER A O 1
ATOM 8288 N N . PHE A 1 1070 ? -14.814 27.944 -30.587 1.00 49.41 1070 PHE A N 1
ATOM 8289 C CA . PHE A 1 1070 ? -13.882 27.619 -29.504 1.00 49.41 1070 PHE A CA 1
ATOM 8290 C C . PHE A 1 1070 ? -12.508 28.265 -29.735 1.00 49.41 1070 PHE A C 1
ATOM 8292 O O . PHE A 1 1070 ? -11.945 28.869 -28.820 1.00 49.41 1070 PHE A O 1
ATOM 8299 N N . LEU A 1 1071 ? -12.012 28.230 -30.976 1.00 53.03 1071 LEU A N 1
ATOM 8300 C CA . LEU A 1 1071 ? -10.747 28.865 -31.366 1.00 53.03 1071 LEU A CA 1
ATOM 8301 C C . LEU A 1 1071 ? -10.819 30.401 -31.274 1.00 53.03 1071 LEU A C 1
ATOM 8303 O O . LEU A 1 1071 ? -9.879 31.040 -30.802 1.00 53.03 1071 LEU A O 1
ATOM 8307 N N . GLU A 1 1072 ? -11.967 30.992 -31.614 1.00 53.06 1072 GLU A N 1
ATOM 8308 C CA . GLU A 1 1072 ? -12.212 32.436 -31.484 1.00 53.06 1072 GLU A CA 1
ATOM 8309 C C . GLU A 1 1072 ? -12.325 32.887 -30.008 1.00 53.06 1072 GLU A C 1
ATOM 8311 O O . GLU A 1 1072 ? -11.943 34.002 -29.642 1.00 53.06 1072 GLU A O 1
ATOM 8316 N N . SER A 1 1073 ? -12.779 31.993 -29.120 1.00 50.47 1073 SER A N 1
ATOM 8317 C CA . SER A 1 1073 ? -12.815 32.227 -27.667 1.00 50.47 1073 SER A CA 1
ATOM 8318 C C . SER A 1 1073 ? -11.428 32.133 -27.016 1.00 50.47 1073 SER A C 1
ATOM 8320 O O . SER A 1 1073 ? -11.166 32.825 -26.031 1.00 50.47 1073 SER A O 1
ATOM 8322 N N . LEU A 1 1074 ? -10.518 31.337 -27.592 1.00 48.84 1074 LEU A N 1
ATOM 8323 C CA . LEU A 1 1074 ? -9.121 31.210 -27.161 1.00 48.84 1074 LEU A CA 1
ATOM 8324 C C . LEU A 1 1074 ? -8.283 32.458 -27.474 1.00 48.84 1074 LEU A C 1
ATOM 8326 O O . LEU A 1 1074 ? -7.441 32.843 -26.664 1.00 48.84 1074 LEU A O 1
ATOM 8330 N N . GLN A 1 1075 ? -8.549 33.158 -28.581 1.00 47.69 1075 GLN A N 1
ATOM 8331 C CA . GLN A 1 1075 ? -7.864 34.423 -28.889 1.00 47.69 1075 GLN A CA 1
ATOM 8332 C C . GLN A 1 1075 ? -8.202 35.554 -27.900 1.00 47.69 1075 GLN A C 1
ATOM 8334 O O . GLN A 1 1075 ? -7.368 36.427 -27.659 1.00 47.69 1075 GLN A O 1
ATOM 8339 N N . LYS A 1 1076 ? -9.372 35.514 -27.245 1.00 48.38 1076 LYS A N 1
ATOM 8340 C CA . LYS A 1 1076 ? -9.768 36.500 -26.218 1.00 48.38 1076 LYS A CA 1
ATOM 8341 C C . LYS A 1 1076 ? -9.093 36.302 -24.851 1.00 48.38 1076 LYS A C 1
ATOM 8343 O O . LYS A 1 1076 ? -9.201 37.181 -24.001 1.00 48.38 1076 LYS A O 1
ATOM 8348 N N . LEU A 1 1077 ? -8.364 35.200 -24.633 1.00 46.88 1077 LEU A N 1
ATOM 8349 C CA . LEU A 1 1077 ? -7.605 34.942 -23.394 1.00 46.88 1077 LEU A CA 1
ATOM 8350 C C . LEU A 1 1077 ? -6.287 35.731 -23.299 1.00 46.88 1077 LEU A C 1
ATOM 8352 O O . LEU A 1 1077 ? -5.687 35.789 -22.229 1.00 46.88 1077 LEU A O 1
ATOM 8356 N N . SER A 1 1078 ? -5.840 36.358 -24.389 1.00 43.56 1078 SER A N 1
ATOM 8357 C CA . SER A 1 1078 ? -4.577 37.102 -24.432 1.00 43.56 1078 SER A CA 1
ATOM 8358 C C . SER A 1 1078 ? -4.673 38.541 -23.899 1.00 43.56 1078 SER A C 1
ATOM 8360 O O . SER A 1 1078 ? -3.625 39.168 -23.741 1.00 43.56 1078 SER A O 1
ATOM 8362 N N . SER A 1 1079 ? -5.869 39.094 -23.649 1.00 49.84 1079 SER A N 1
ATOM 8363 C CA . SER A 1 1079 ? -6.006 40.555 -23.510 1.00 49.84 1079 SER A CA 1
ATOM 8364 C C . SER A 1 1079 ? -6.706 41.103 -22.265 1.00 49.84 1079 SER A C 1
ATOM 8366 O O . SER A 1 1079 ? -6.685 42.318 -22.125 1.00 49.84 1079 SER A O 1
ATOM 8368 N N . ASP A 1 1080 ? -7.268 40.315 -21.336 1.00 40.72 1080 ASP A N 1
ATOM 8369 C CA . ASP A 1 1080 ? -7.762 40.905 -20.075 1.00 40.72 1080 ASP A CA 1
ATOM 8370 C C . ASP A 1 1080 ? -7.831 39.946 -18.877 1.00 40.72 1080 ASP A C 1
ATOM 8372 O O . ASP A 1 1080 ? -8.259 38.793 -18.958 1.00 40.72 1080 ASP A O 1
ATOM 8376 N N . ALA A 1 1081 ? -7.418 40.464 -17.720 1.00 51.22 1081 ALA A N 1
ATOM 8377 C CA . ALA A 1 1081 ? -7.418 39.771 -16.442 1.00 51.22 1081 ALA A CA 1
ATOM 8378 C C . ALA A 1 1081 ? -8.822 39.775 -15.806 1.00 51.22 1081 ALA A C 1
ATOM 8380 O O . ALA A 1 1081 ? -9.241 40.774 -15.227 1.00 51.22 1081 ALA A O 1
ATOM 8381 N N . GLY A 1 1082 ? -9.517 38.631 -15.820 1.00 46.94 1082 GLY A N 1
ATOM 8382 C CA . GLY A 1 1082 ? -10.600 38.357 -14.864 1.00 46.94 1082 GLY A CA 1
ATOM 8383 C C . GLY A 1 1082 ? -11.823 37.604 -15.400 1.00 46.94 1082 GLY A C 1
ATOM 8384 O O . GLY A 1 1082 ? -12.657 38.175 -16.085 1.00 46.94 1082 GLY A O 1
ATOM 8385 N N . ARG A 1 1083 ? -11.979 36.356 -14.926 1.00 44.88 1083 ARG A N 1
ATOM 8386 C CA . ARG A 1 1083 ? -13.177 35.478 -14.937 1.00 44.88 1083 ARG A CA 1
ATOM 8387 C C . ARG A 1 1083 ? -13.766 35.081 -16.304 1.00 44.88 1083 ARG A C 1
ATOM 8389 O O . ARG A 1 1083 ? -14.506 35.820 -16.939 1.00 44.88 1083 ARG A O 1
ATOM 8396 N N . PHE A 1 1084 ? -13.557 33.807 -16.638 1.00 42.31 1084 PHE A N 1
ATOM 8397 C CA . PHE A 1 1084 ? -14.175 33.074 -17.745 1.00 42.31 1084 PHE A CA 1
ATOM 8398 C C . PHE A 1 1084 ? -15.503 32.420 -17.305 1.00 42.31 1084 PHE A C 1
ATOM 8400 O O . PHE A 1 1084 ? -15.580 31.842 -16.220 1.00 42.31 1084 PHE A O 1
ATOM 8407 N N . LYS A 1 1085 ? -16.552 32.499 -18.135 1.00 46.94 1085 LYS A N 1
ATOM 8408 C CA . LYS A 1 1085 ? -17.796 31.717 -18.002 1.00 46.94 1085 LYS A CA 1
ATOM 8409 C C . LYS A 1 1085 ? -18.025 30.958 -19.308 1.00 46.94 1085 LYS A C 1
ATOM 8411 O O . LYS A 1 1085 ? -18.206 31.586 -20.345 1.00 46.94 1085 LYS A O 1
ATOM 8416 N N . ILE A 1 1086 ? -18.027 29.629 -19.234 1.00 38.19 1086 ILE A N 1
ATOM 8417 C CA . ILE A 1 1086 ? -18.287 28.733 -20.369 1.00 38.19 1086 ILE A CA 1
ATOM 8418 C C . ILE A 1 1086 ? -19.786 28.797 -20.721 1.00 38.19 1086 ILE A C 1
ATOM 8420 O O . ILE A 1 1086 ? -20.610 28.660 -19.809 1.00 38.19 1086 ILE A O 1
ATOM 8424 N N . PRO A 1 1087 ? -20.178 29.008 -21.991 1.00 34.41 1087 PRO A N 1
ATOM 8425 C CA . PRO A 1 1087 ? -21.577 28.905 -22.394 1.00 34.41 1087 PRO A CA 1
ATOM 8426 C C . PRO A 1 1087 ? -22.036 27.437 -22.373 1.00 34.41 1087 PRO A C 1
ATOM 8428 O O . PRO A 1 1087 ? -21.301 26.546 -22.794 1.00 34.41 1087 PRO A O 1
ATOM 8431 N N . ARG A 1 1088 ? -23.251 27.174 -21.869 1.00 37.88 1088 ARG A N 1
ATOM 8432 C CA . ARG A 1 1088 ? -23.868 25.835 -21.926 1.00 37.88 1088 ARG A CA 1
ATOM 8433 C C . ARG A 1 1088 ? -24.240 25.490 -23.378 1.00 37.88 1088 ARG A C 1
ATOM 8435 O O . ARG A 1 1088 ? -24.756 26.377 -24.052 1.00 37.88 1088 ARG A O 1
ATOM 8442 N N . PRO A 1 1089 ? -24.044 24.241 -23.839 1.00 38.81 1089 PRO A N 1
ATOM 8443 C CA . PRO A 1 1089 ? -24.527 23.804 -25.147 1.00 38.81 1089 PRO A CA 1
ATOM 8444 C C . PRO A 1 1089 ? -26.060 23.769 -25.185 1.00 38.81 1089 PRO A C 1
ATOM 8446 O O . PRO A 1 1089 ? -26.691 23.340 -24.218 1.00 38.81 1089 PRO A O 1
ATOM 8449 N N . ASP A 1 1090 ? -26.646 24.160 -26.318 1.00 42.44 1090 ASP A N 1
ATOM 8450 C CA . ASP A 1 1090 ? -28.102 24.155 -26.541 1.00 42.44 1090 ASP A CA 1
ATOM 8451 C C . ASP A 1 1090 ? -28.677 22.745 -26.808 1.00 42.44 1090 ASP A C 1
ATOM 8453 O O . ASP A 1 1090 ? -29.891 22.567 -26.894 1.00 42.44 1090 ASP A O 1
ATOM 8457 N N . TYR A 1 1091 ? -27.819 21.724 -26.895 1.00 36.47 1091 TYR A N 1
ATOM 8458 C CA . TYR A 1 1091 ? -28.198 20.313 -26.934 1.00 36.47 1091 TYR A CA 1
ATOM 8459 C C . TYR A 1 1091 ? -27.031 19.448 -26.448 1.00 36.47 1091 TYR A C 1
ATOM 8461 O O . TYR A 1 1091 ? -25.893 19.659 -26.870 1.00 36.47 1091 TYR A O 1
ATOM 8469 N N . VAL A 1 1092 ? -27.309 18.485 -25.564 1.00 41.47 1092 VAL A N 1
ATOM 8470 C CA . VAL A 1 1092 ? -26.320 17.513 -25.084 1.00 41.47 1092 VAL A CA 1
ATOM 8471 C C . VAL A 1 1092 ? -26.890 16.106 -25.220 1.00 41.47 1092 VAL A C 1
ATOM 8473 O O . VAL A 1 1092 ? -27.994 15.833 -24.750 1.00 41.47 1092 VAL A O 1
ATOM 8476 N N . ASP A 1 1093 ? -26.125 15.240 -25.882 1.00 40.84 1093 ASP A N 1
ATOM 8477 C CA . ASP A 1 1093 ? -26.380 13.805 -25.995 1.00 40.84 1093 ASP A CA 1
ATOM 8478 C C . ASP A 1 1093 ? -26.273 13.149 -24.600 1.00 40.84 1093 ASP A C 1
ATOM 8480 O O . ASP A 1 1093 ? -25.244 13.308 -23.934 1.00 40.84 1093 ASP A O 1
ATOM 8484 N N . PRO A 1 1094 ? -27.308 12.438 -24.118 1.00 43.69 1094 PRO A N 1
ATOM 8485 C CA . PRO A 1 1094 ? -27.300 11.826 -22.791 1.00 43.69 1094 PRO A CA 1
ATOM 8486 C C . PRO A 1 1094 ? -26.248 10.717 -22.602 1.00 43.69 1094 PRO A C 1
ATOM 8488 O O . PRO A 1 1094 ? -25.987 10.348 -21.460 1.00 43.69 1094 PRO A O 1
ATOM 8491 N N . ASN A 1 1095 ? -25.602 10.222 -23.665 1.00 42.41 1095 ASN A N 1
ATOM 8492 C CA . ASN A 1 1095 ? -24.652 9.104 -23.579 1.00 42.41 1095 ASN A CA 1
ATOM 8493 C C . ASN A 1 1095 ? -23.188 9.499 -23.304 1.00 42.41 1095 ASN A C 1
ATOM 8495 O O . ASN A 1 1095 ? -22.340 8.618 -23.206 1.00 42.41 1095 ASN A O 1
ATOM 8499 N N . ILE A 1 1096 ? -22.863 10.792 -23.172 1.00 45.34 1096 ILE A N 1
ATOM 8500 C CA . ILE A 1 1096 ? -21.467 11.261 -22.980 1.00 45.34 1096 ILE A CA 1
ATOM 8501 C C . ILE A 1 1096 ? -21.249 11.886 -21.581 1.00 45.34 1096 ILE A C 1
ATOM 8503 O O . ILE A 1 1096 ? -20.206 12.457 -21.279 1.00 45.34 1096 ILE A O 1
ATOM 8507 N N . TYR A 1 1097 ? -22.213 11.762 -20.666 1.00 36.28 1097 TYR A N 1
ATOM 8508 C CA . TYR A 1 1097 ? -22.166 12.474 -19.381 1.00 36.28 1097 TYR A CA 1
ATOM 8509 C C . TYR A 1 1097 ? -21.369 11.797 -18.250 1.00 36.28 1097 TYR A C 1
ATOM 8511 O O . TYR A 1 1097 ? -21.252 12.400 -17.185 1.00 36.28 1097 TYR A O 1
ATOM 8519 N N . SER A 1 1098 ? -20.805 10.597 -18.432 1.00 35.69 1098 SER A N 1
ATOM 8520 C CA . SER A 1 1098 ? -20.164 9.861 -17.326 1.00 35.69 1098 SER A CA 1
ATOM 8521 C C . SER A 1 1098 ? -18.642 9.990 -17.203 1.00 35.69 1098 SER A C 1
ATOM 8523 O O . SER A 1 1098 ? -18.101 9.411 -16.269 1.00 35.69 1098 SER A O 1
ATOM 8525 N N . GLU A 1 1099 ? -17.934 10.724 -18.073 1.00 33.53 1099 GLU A N 1
ATOM 8526 C CA . GLU A 1 1099 ? -16.451 10.711 -18.042 1.00 33.53 1099 GLU A CA 1
ATOM 8527 C C . GLU A 1 1099 ? -15.734 12.070 -18.036 1.00 33.53 1099 GLU A C 1
ATOM 8529 O O . GLU A 1 1099 ? -14.509 12.094 -18.074 1.00 33.53 1099 GLU A O 1
ATOM 8534 N N . TYR A 1 1100 ? -16.424 13.211 -17.931 1.00 31.38 1100 TYR A N 1
ATOM 8535 C CA . TYR A 1 1100 ? -15.727 14.513 -17.976 1.00 31.38 1100 TYR A CA 1
ATOM 8536 C C . TYR A 1 1100 ? -16.089 15.536 -16.889 1.00 31.38 1100 TYR A C 1
ATOM 8538 O O . TYR A 1 1100 ? -15.700 16.701 -17.007 1.00 31.38 1100 TYR A O 1
ATOM 8546 N N . PHE A 1 1101 ? -16.758 15.116 -15.808 1.00 33.94 1101 PHE A N 1
ATOM 8547 C CA . PHE A 1 1101 ? -16.927 15.937 -14.601 1.00 33.94 1101 PHE A CA 1
ATOM 8548 C C . PHE A 1 1101 ? -16.639 15.176 -13.316 1.00 33.94 1101 PHE A C 1
ATOM 8550 O O . PHE A 1 1101 ? -17.207 14.074 -13.153 1.00 33.94 1101 PHE A O 1
#

Mean predicted aligned error: 15.97 Å

Sequence (1101 aa):
MCPNAWYTGKRRVHSRWLRILCVLSVLIAVFPLNTKAVRLQDLYKFNTTNGDKLTDSTDDGGSGPINITVSFPFFTKKHDKLYVNNNGVISFLKELKVYKPSDFPLTDETPIIAPFWADVDVTKGGKVWYREETQPKYLAQATSEVKKYFPNERNFKATWIFIATWDHVCFYGAAGDGENKKNTFQAVLITNGRISFVIFNYEKIEWTTGSNSGGDTTTGLGGNP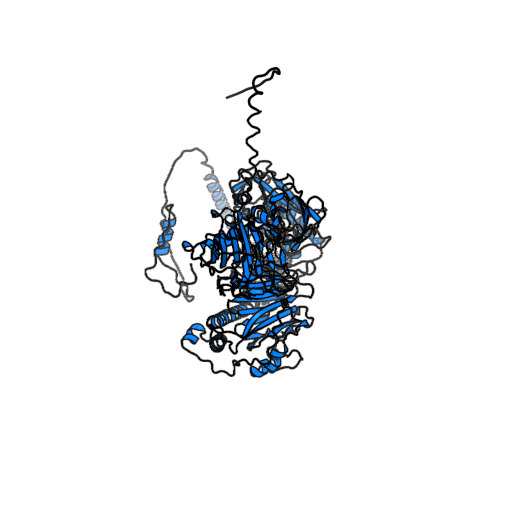AQAGFNAGDKQTFYEIHGARNEAVINLTLTSNVGIPGKWFFKVDSAQTQERCSNSGAGSVQLWPQQGNMLGGYFVNITNPCFNIGDKLTGRIDDTNQTFPCEVLDESKARCVFPTIFRTGRLNFSLEINESGWNYTGIYTIVNLAHTPGQVTRLEPKKWIATQNGRTTVTVEWDKTVWEGSGIPSNSVYIQLLSYKETKTGPEFVEVARNKETFTNSGKSNLRLPKMEADEVLAVIKISCASCNLTDSLLPAIWSDVFFVRWEGTSQSEELCNAWLGMESQNPNVTLSEPCPCTLGQAVGDTGRYQPYPLCDSTSTAVFNCLYKPGAATCLIPNYLGSRANSEVCCYDEDGELLDARGSAGGGTLTRYHYRSQGDQGDNIVPFFTYLESDILPSLHCCQYSTNHALCKEFLHYRLPATCQGYQPPAAAQAAGDPHLVTLDGKNFTFNAVGEFILVEDKNKSVVVQVRAEQARDINGTLQKATIFSAIAMQVMNTSDRLEISHDEEKLVKVLVNGEEIEETDLDSTSQLNGLTVYKNNTGNATSQLTVVMDSAGMSVLVEATPDLLNIMIMVGSPTLKGQLEGLLGNYNGDPKDDFLSRNGTSVSSEANMKDIHYGFGMSWAVPEKDSLFTREEGLSSVASNSSFVPDFIDSINLTVSNETIEICGDNRQCTYDLDITKKVSIAQSTKKFATFFEERKKGTQPVVRCPFVDEITNGNRTVSGYKPGSKVTFVCHEGFQFVPVDANPVLKCQADGTWSDVFPRCAKQSVSPSSSADPKTLIGIGLGGFVLSLIIIIGIVLVSRACRKRCCTRKKRHTSGEYECVEIPDLFTPSSSDIPSPVFENPSFLESLQKLSSDAGRFKIPRPDYVDPNIYSEYF